Protein AF-0000000068439897 (afdb_homodimer)

Structure (mmCIF, N/CA/C/O backbone):
data_AF-0000000068439897-model_v1
#
loop_
_entity.id
_entity.type
_entity.pdbx_description
1 polymer 'Ig-like domain-containing protein'
#
loop_
_atom_site.group_PDB
_atom_site.id
_atom_site.type_symbol
_atom_site.label_atom_id
_atom_site.label_alt_id
_atom_site.label_comp_id
_atom_site.label_asym_id
_atom_site.label_entity_id
_atom_site.label_seq_id
_atom_site.pdbx_PDB_ins_code
_atom_site.Cartn_x
_atom_site.Cartn_y
_atom_site.Cartn_z
_atom_site.occupancy
_atom_site.B_iso_or_equiv
_atom_site.auth_seq_id
_atom_site.auth_comp_id
_atom_site.auth_asym_id
_atom_site.auth_atom_id
_atom_site.pdbx_PDB_model_num
ATOM 1 N N . MET A 1 1 ? -40.938 -50.844 55.844 1 29.83 1 MET A N 1
ATOM 2 C CA . MET A 1 1 ? -41.625 -50.344 54.625 1 29.83 1 MET A CA 1
ATOM 3 C C . MET A 1 1 ? -40.938 -49.094 54.094 1 29.83 1 MET A C 1
ATOM 5 O O . MET A 1 1 ? -41.094 -48 54.625 1 29.83 1 MET A O 1
ATOM 9 N N . GLU A 1 2 ? -39.531 -49.188 53.844 1 30.69 2 GLU A N 1
ATOM 10 C CA . GLU A 1 2 ? -38.25 -48.656 53.375 1 30.69 2 GLU A CA 1
ATOM 11 C C . GLU A 1 2 ? -38.406 -47.938 52.031 1 30.69 2 GLU A C 1
ATOM 13 O O . GLU A 1 2 ? -38.875 -48.562 51.062 1 30.69 2 GLU A O 1
ATOM 18 N N . ARG A 1 3 ? -38.562 -46.5 52.031 1 27.77 3 ARG A N 1
ATOM 19 C CA . ARG A 1 3 ? -38.719 -45.375 51.094 1 27.77 3 ARG A CA 1
ATOM 20 C C . ARG A 1 3 ? -37.719 -45.5 49.938 1 27.77 3 ARG A C 1
ATOM 22 O O . ARG A 1 3 ? -36.5 -45.406 50.156 1 27.77 3 ARG A O 1
ATOM 29 N N . LEU A 1 4 ? -37.875 -46.438 49.031 1 30.73 4 LEU A N 1
ATOM 30 C CA . LEU A 1 4 ? -37.25 -46.594 47.719 1 30.73 4 LEU A CA 1
ATOM 31 C C . LEU A 1 4 ? -37.281 -45.281 46.938 1 30.73 4 LEU A C 1
ATOM 33 O O . LEU A 1 4 ? -38.312 -44.875 46.406 1 30.73 4 LEU A O 1
ATOM 37 N N . LEU A 1 5 ? -36.875 -44.125 47.594 1 33.16 5 LEU A N 1
ATOM 38 C CA . LEU A 1 5 ? -36.812 -42.812 46.969 1 33.16 5 LEU A CA 1
ATOM 39 C C . LEU A 1 5 ? -36.125 -42.906 45.594 1 33.16 5 LEU A C 1
ATOM 41 O O . LEU A 1 5 ? -35 -43.375 45.5 1 33.16 5 LEU A O 1
ATOM 45 N N . LEU A 1 6 ? -36.938 -42.875 44.469 1 31.59 6 LEU A N 1
ATOM 46 C CA . LEU A 1 6 ? -36.75 -42.781 43.031 1 31.59 6 LEU A CA 1
ATOM 47 C C . LEU A 1 6 ? -35.812 -41.625 42.656 1 31.59 6 LEU A C 1
ATOM 49 O O . LEU A 1 6 ? -36.156 -40.469 42.875 1 31.59 6 LEU A O 1
ATOM 53 N N . VAL A 1 7 ? -34.5 -41.719 42.812 1 33.78 7 VAL A N 1
ATOM 54 C CA . VAL A 1 7 ? -33.469 -40.875 42.219 1 33.78 7 VAL A CA 1
ATOM 55 C C . VAL A 1 7 ? -33.781 -40.625 40.75 1 33.78 7 VAL A C 1
ATOM 57 O O . VAL A 1 7 ? -33.656 -41.5 39.906 1 33.78 7 VAL A O 1
ATOM 60 N N . GLN A 1 8 ? -34.938 -39.938 40.438 1 29.95 8 GLN A N 1
ATOM 61 C CA . GLN A 1 8 ? -35.156 -39.469 39.094 1 29.95 8 GLN A CA 1
ATOM 62 C C . GLN A 1 8 ? -33.938 -38.688 38.562 1 29.95 8 GLN A C 1
ATOM 64 O O . GLN A 1 8 ? -33.562 -37.656 39.125 1 29.95 8 GLN A O 1
ATOM 69 N N . LEU A 1 9 ? -32.938 -39.406 38 1 31.48 9 LEU A N 1
ATOM 70 C CA . LEU A 1 9 ? -31.875 -38.938 37.125 1 31.48 9 LEU A CA 1
ATOM 71 C C . LEU A 1 9 ? -32.406 -37.938 36.094 1 31.48 9 LEU A C 1
ATOM 73 O O . LEU A 1 9 ? -33.219 -38.281 35.25 1 31.48 9 LEU A O 1
ATOM 77 N N . LEU A 1 10 ? -32.688 -36.719 36.5 1 32.44 10 LEU A N 1
ATOM 78 C CA . LEU A 1 10 ? -32.938 -35.594 35.594 1 32.44 10 LEU A CA 1
ATOM 79 C C . LEU A 1 10 ? -31.891 -35.562 34.469 1 32.44 10 LEU A C 1
ATOM 81 O O . LEU A 1 10 ? -30.703 -35.312 34.75 1 32.44 10 LEU A O 1
ATOM 85 N N . MET A 1 11 ? -31.938 -36.469 33.5 1 32.75 11 MET A N 1
ATOM 86 C CA . MET A 1 11 ? -31.281 -36.312 32.219 1 32.75 11 MET A CA 1
ATOM 87 C C . MET A 1 11 ? -31.562 -34.906 31.625 1 32.75 11 MET A C 1
ATOM 89 O O . MET A 1 11 ? -32.656 -34.656 31.172 1 32.75 11 MET A O 1
ATOM 93 N N . VAL A 1 12 ? -31.109 -33.875 32.219 1 36.28 12 VAL A N 1
ATOM 94 C CA . VAL A 1 12 ? -31.047 -32.625 31.484 1 36.28 12 VAL A CA 1
ATOM 95 C C . VAL A 1 12 ? -30.5 -32.875 30.078 1 36.28 12 VAL A C 1
ATOM 97 O O . VAL A 1 12 ? -29.344 -33.281 29.906 1 36.28 12 VAL A O 1
ATOM 100 N N . GLY A 1 13 ? -31.281 -33.344 29.156 1 34.34 13 GLY A N 1
ATOM 101 C CA . GLY A 1 13 ? -31.016 -33.312 27.734 1 34.34 13 GLY A CA 1
ATOM 102 C C . GLY A 1 13 ? -30.422 -32 27.25 1 34.34 13 GLY A C 1
ATOM 103 O O . GLY A 1 13 ? -31.094 -30.969 27.266 1 34.34 13 GLY A O 1
ATOM 104 N N . SER A 1 14 ? -29.234 -31.688 27.562 1 37.41 14 SER A N 1
ATOM 105 C CA . SER A 1 14 ? -28.547 -30.672 26.781 1 37.41 14 SER A CA 1
ATOM 106 C C . SER A 1 14 ? -28.891 -30.797 25.297 1 37.41 14 SER A C 1
ATOM 108 O O . SER A 1 14 ? -28.5 -31.766 24.656 1 37.41 14 SER A O 1
ATOM 110 N N . THR A 1 15 ? -30.031 -30.422 24.922 1 36.97 15 THR A N 1
ATOM 111 C CA . THR A 1 15 ? -30.312 -30.25 23.5 1 36.97 15 THR A CA 1
ATOM 112 C C . THR A 1 15 ? -29.156 -29.547 22.812 1 36.97 15 THR A C 1
ATOM 114 O O . THR A 1 15 ? -28.906 -28.359 23.062 1 36.97 15 THR A O 1
ATOM 117 N N . LEU A 1 16 ? -28.031 -30.094 22.656 1 41.81 16 LEU A N 1
ATOM 118 C CA . LEU A 1 16 ? -27.109 -29.578 21.656 1 41.81 16 LEU A CA 1
ATOM 119 C C . LEU A 1 16 ? -27.875 -29.062 20.438 1 41.81 16 LEU A C 1
ATOM 121 O O . LEU A 1 16 ? -28.531 -29.844 19.734 1 41.81 16 LEU A O 1
ATOM 125 N N . ALA A 1 17 ? -28.547 -27.922 20.453 1 42.75 17 ALA A N 1
ATOM 126 C CA . ALA A 1 17 ? -29.062 -27.344 19.203 1 42.75 17 ALA A CA 1
ATOM 127 C C . ALA A 1 17 ? -28.188 -27.734 18.016 1 42.75 17 ALA A C 1
ATOM 129 O O . ALA A 1 17 ? -26.984 -27.484 18.016 1 42.75 17 ALA A O 1
ATOM 130 N N . GLN A 1 18 ? -28.422 -28.719 17.344 1 48.38 18 GLN A N 1
ATOM 131 C CA . GLN A 1 18 ? -27.781 -29.219 16.141 1 48.38 18 GLN A CA 1
ATOM 132 C C . GLN A 1 18 ? -27.438 -28.062 15.195 1 48.38 18 GLN A C 1
ATOM 134 O O . GLN A 1 18 ? -28.297 -27.266 14.844 1 48.38 18 GLN A O 1
ATOM 139 N N . VAL A 1 19 ? -26.25 -27.5 15.336 1 56.66 19 VAL A N 1
ATOM 140 C CA . VAL A 1 19 ? -25.719 -26.641 14.273 1 56.66 19 VAL A CA 1
ATOM 141 C C . VAL A 1 19 ? -26.078 -27.234 12.906 1 56.66 19 VAL A C 1
ATOM 143 O O . VAL A 1 19 ? -25.719 -28.375 12.617 1 56.66 19 VAL A O 1
ATOM 146 N N . GLU A 1 20 ? -27.156 -26.812 12.211 1 63.94 20 GLU A N 1
ATOM 147 C CA . GLU A 1 20 ? -27.719 -27.328 10.961 1 63.94 20 GLU A CA 1
ATOM 148 C C . GLU A 1 20 ? -26.656 -27.391 9.867 1 63.94 20 GLU A C 1
ATOM 150 O O . GLU A 1 20 ? -26.578 -28.359 9.117 1 63.94 20 GLU A O 1
ATOM 155 N N . SER A 1 21 ? -25.781 -26.297 9.602 1 80.69 21 SER A N 1
ATOM 156 C CA . SER A 1 21 ? -24.797 -26.375 8.516 1 80.69 21 SER A CA 1
ATOM 157 C C . SER A 1 21 ? -23.484 -25.734 8.914 1 80.69 21 SER A C 1
ATOM 159 O O . SER A 1 21 ? -23.438 -24.562 9.328 1 80.69 21 SER A O 1
ATOM 161 N N . CYS A 1 22 ? -22.516 -26.531 9.195 1 87.38 22 CYS A N 1
ATOM 162 C CA . CYS A 1 22 ? -21.172 -26.062 9.477 1 87.38 22 CYS A CA 1
ATOM 163 C C . CYS A 1 22 ? -20.203 -26.484 8.375 1 87.38 22 CYS A C 1
ATOM 165 O O . CYS A 1 22 ? -20.031 -27.672 8.109 1 87.38 22 CYS A O 1
ATOM 167 N N . PRO A 1 23 ? -19.688 -25.5 7.789 1 85.06 23 PRO A N 1
ATOM 168 C CA . PRO A 1 23 ? -18.75 -25.828 6.715 1 85.06 23 PRO A CA 1
ATOM 169 C C . PRO A 1 23 ? -17.594 -26.703 7.195 1 85.06 23 PRO A C 1
ATOM 171 O O . PRO A 1 23 ? -17.188 -26.609 8.359 1 85.06 23 PRO A O 1
ATOM 174 N N . PHE A 1 24 ? -17.062 -27.5 6.316 1 79.5 24 PHE A N 1
ATOM 175 C CA . PHE A 1 24 ? -16.094 -28.547 6.621 1 79.5 24 PHE A CA 1
ATOM 176 C C . PHE A 1 24 ? -14.859 -27.969 7.301 1 79.5 24 PHE A C 1
ATOM 178 O O . PHE A 1 24 ? -14.352 -28.547 8.266 1 79.5 24 PHE A O 1
ATOM 185 N N . HIS A 1 25 ? -14.422 -26.797 7.012 1 80.75 25 HIS A N 1
ATOM 186 C CA . HIS A 1 25 ? -13.18 -26.25 7.523 1 80.75 25 HIS A CA 1
ATOM 187 C C . HIS A 1 25 ? -13.414 -25.422 8.781 1 80.75 25 HIS A C 1
ATOM 189 O O . HIS A 1 25 ? -12.469 -25.109 9.516 1 80.75 25 HIS A O 1
ATOM 195 N N . CYS A 1 26 ? -14.633 -25.266 9.172 1 91.31 26 CYS A N 1
ATOM 196 C CA . CYS A 1 26 ? -14.945 -24.312 10.234 1 91.31 26 CYS A CA 1
ATOM 197 C C . CYS A 1 26 ? -15.359 -25.047 11.508 1 91.31 26 CYS A C 1
ATOM 199 O O . CYS A 1 26 ? -15.594 -26.25 11.492 1 91.31 26 CYS A O 1
ATOM 201 N N . VAL A 1 27 ? -15.258 -24.344 12.688 1 93.38 27 VAL A N 1
ATOM 202 C CA . VAL A 1 27 ? -15.75 -24.797 13.977 1 93.38 27 VAL A CA 1
ATOM 203 C C . VAL A 1 27 ? -16.969 -23.969 14.383 1 93.38 27 VAL A C 1
ATOM 205 O O . VAL A 1 27 ? -16.906 -22.734 14.438 1 93.38 27 VAL A O 1
ATOM 208 N N . CYS A 1 28 ? -18.062 -24.703 14.516 1 92.56 28 CYS A N 1
ATOM 209 C CA . CYS A 1 28 ? -19.297 -24.047 14.898 1 92.56 28 CYS A CA 1
ATOM 210 C C . CYS A 1 28 ? -19.688 -24.406 16.328 1 92.56 28 CYS A C 1
ATOM 212 O O . CYS A 1 28 ? -19.812 -25.578 16.672 1 92.56 28 CYS A O 1
ATOM 214 N N . GLN A 1 29 ? -19.719 -23.359 17.172 1 91.56 29 GLN A N 1
ATOM 215 C CA . GLN A 1 29 ? -20.016 -23.594 18.578 1 91.56 29 GLN A CA 1
ATOM 216 C C . GLN A 1 29 ? -21.109 -22.672 19.078 1 91.56 29 GLN A C 1
ATOM 218 O O . GLN A 1 29 ? -21.203 -21.516 18.641 1 91.56 29 GLN A O 1
ATOM 223 N N . ASN A 1 30 ? -22 -23.188 19.844 1 86.12 30 ASN A N 1
ATOM 224 C CA . ASN A 1 30 ? -23.016 -22.391 20.531 1 86.12 30 ASN A CA 1
ATOM 225 C C . ASN A 1 30 ? -22.516 -21.875 21.875 1 86.12 30 ASN A C 1
ATOM 227 O O . ASN A 1 30 ? -22.172 -22.672 22.75 1 86.12 30 ASN A O 1
ATOM 231 N N . LEU A 1 31 ? -22.047 -20.688 21.891 1 73.38 31 LEU A N 1
ATOM 232 C CA . LEU A 1 31 ? -21.641 -20.094 23.156 1 73.38 31 LEU A CA 1
ATOM 233 C C . LEU A 1 31 ? -22.781 -19.281 23.766 1 73.38 31 LEU A C 1
ATOM 235 O O . LEU A 1 31 ? -23.172 -18.234 23.203 1 73.38 31 LEU A O 1
ATOM 239 N N . SER A 1 32 ? -23.156 -19.453 25 1 69.56 32 SER A N 1
ATOM 240 C CA . SER A 1 32 ? -24.188 -18.766 25.75 1 69.56 32 SER A CA 1
ATOM 241 C C . SER A 1 32 ? -25.406 -18.453 24.875 1 69.56 32 SER A C 1
ATOM 243 O O . SER A 1 32 ? -25.891 -17.328 24.875 1 69.56 32 SER A O 1
ATOM 245 N N . ASP A 1 33 ? -25.859 -19.266 23.938 1 79 33 ASP A N 1
ATOM 246 C CA . ASP A 1 33 ? -27.094 -19.219 23.141 1 79 33 ASP A CA 1
ATOM 247 C C . ASP A 1 33 ? -26.859 -18.5 21.812 1 79 33 ASP A C 1
ATOM 249 O O . ASP A 1 33 ? -27.812 -18.141 21.125 1 79 33 ASP A O 1
ATOM 253 N N . SER A 1 34 ? -25.625 -18.109 21.641 1 89.38 34 SER A N 1
ATOM 254 C CA . SER A 1 34 ? -25.312 -17.5 20.344 1 89.38 34 SER A CA 1
ATOM 255 C C . SER A 1 34 ? -24.359 -18.391 19.547 1 89.38 34 SER A C 1
ATOM 257 O O . SER A 1 34 ? -23.453 -19 20.094 1 89.38 34 SER A O 1
ATOM 259 N N . LEU A 1 35 ? -24.766 -18.516 18.312 1 92.62 35 LEU A N 1
ATOM 260 C CA . LEU A 1 35 ? -23.969 -19.359 17.438 1 92.62 35 LEU A CA 1
ATOM 261 C C . LEU A 1 35 ? -22.75 -18.625 16.922 1 92.62 35 LEU A C 1
ATOM 263 O O . LEU A 1 35 ? -22.859 -17.516 16.391 1 92.62 35 LEU A O 1
ATOM 267 N N . SER A 1 36 ? -21.594 -19.172 17.203 1 94.94 36 SER A N 1
ATOM 268 C CA . SER A 1 36 ? -20.328 -18.641 16.703 1 94.94 36 SER A CA 1
ATOM 269 C C . SER A 1 36 ? -19.703 -19.594 15.68 1 94.94 36 SER A C 1
ATOM 271 O O . SER A 1 36 ? -19.641 -20.797 15.898 1 94.94 36 SER A O 1
ATOM 273 N N . THR A 1 37 ? -19.359 -19.062 14.516 1 95.56 37 THR A N 1
ATOM 274 C CA . THR A 1 37 ? -18.688 -19.812 13.469 1 95.56 37 THR A CA 1
ATOM 275 C C . THR A 1 37 ? -17.25 -19.344 13.289 1 95.56 37 THR A C 1
ATOM 277 O O . THR A 1 37 ? -17.016 -18.188 12.922 1 95.56 37 THR A O 1
ATOM 280 N N . LEU A 1 38 ? -16.297 -20.203 13.594 1 96.06 38 LEU A N 1
ATOM 281 C CA . LEU A 1 38 ? -14.883 -19.891 13.547 1 96.06 38 LEU A CA 1
ATOM 282 C C . LEU A 1 38 ? -14.203 -20.578 12.367 1 96.06 38 LEU A C 1
ATOM 284 O O . LEU A 1 38 ? -14.07 -21.797 12.344 1 96.06 38 LEU A O 1
ATOM 288 N N . CYS A 1 39 ? -13.812 -19.812 11.391 1 95.06 39 CYS A N 1
ATOM 289 C CA . CYS A 1 39 ? -13.164 -20.312 10.188 1 95.06 39 CYS A CA 1
ATOM 290 C C . CYS A 1 39 ? -11.797 -19.656 10 1 95.06 39 CYS A C 1
ATOM 292 O O . CYS A 1 39 ? -11.367 -19.438 8.867 1 95.06 39 CYS A O 1
ATOM 294 N N . ALA A 1 40 ? -11.125 -19.344 11.039 1 95.25 40 ALA A N 1
ATOM 295 C CA . ALA A 1 40 ? -9.844 -18.656 10.953 1 95.25 40 ALA A CA 1
ATOM 296 C C . ALA A 1 40 ? -8.719 -19.609 10.586 1 95.25 40 ALA A C 1
ATOM 298 O O . ALA A 1 40 ? -8.68 -20.75 11.07 1 95.25 40 ALA A O 1
ATOM 299 N N . ASN A 1 41 ? -7.852 -19.156 9.734 1 92.38 41 ASN A N 1
ATOM 300 C CA . ASN A 1 41 ? -6.613 -19.859 9.422 1 92.38 41 ASN A CA 1
ATOM 301 C C . ASN A 1 41 ? -6.887 -21.25 8.844 1 92.38 41 ASN A C 1
ATOM 303 O O . ASN A 1 41 ? -6.371 -22.25 9.344 1 92.38 41 ASN A O 1
ATOM 307 N N . LYS A 1 42 ? -7.742 -21.281 7.828 1 91 42 LYS A N 1
ATOM 308 C CA . LYS A 1 42 ? -8.109 -22.547 7.195 1 91 42 LYS A CA 1
ATOM 309 C C . LYS A 1 42 ? -7.691 -22.578 5.727 1 91 42 LYS A C 1
ATOM 311 O O . LYS A 1 42 ? -8.016 -23.516 4.996 1 91 42 LYS A O 1
ATOM 316 N N . GLY A 1 43 ? -7.016 -21.562 5.289 1 89.81 43 GLY A N 1
ATOM 317 C CA . GLY A 1 43 ? -6.551 -21.5 3.914 1 89.81 43 GLY A CA 1
ATOM 318 C C . GLY A 1 43 ? -7.664 -21.266 2.914 1 89.81 43 GLY A C 1
ATOM 319 O O . GLY A 1 43 ? -7.566 -21.688 1.758 1 89.81 43 GLY A O 1
ATOM 320 N N . LEU A 1 44 ? -8.75 -20.562 3.357 1 91.19 44 LEU A N 1
ATOM 321 C CA . LEU A 1 44 ? -9.922 -20.328 2.523 1 91.19 44 LEU A CA 1
ATOM 322 C C . LEU A 1 44 ? -9.625 -19.312 1.426 1 91.19 44 LEU A C 1
ATOM 324 O O . LEU A 1 44 ? -9.031 -18.266 1.689 1 91.19 44 LEU A O 1
ATOM 328 N N . LEU A 1 45 ? -10 -19.641 0.23 1 91.56 45 LEU A N 1
ATOM 329 C CA . LEU A 1 45 ? -9.883 -18.719 -0.89 1 91.56 45 LEU A CA 1
ATOM 330 C C . LEU A 1 45 ? -11.18 -17.938 -1.09 1 91.56 45 LEU A C 1
ATOM 332 O O . LEU A 1 45 ? -11.18 -16.875 -1.715 1 91.56 45 LEU A O 1
ATOM 336 N N . PHE A 1 46 ? -12.258 -18.625 -0.523 1 89.44 46 PHE A N 1
ATOM 337 C CA . PHE A 1 46 ? -13.594 -18.047 -0.625 1 89.44 46 PHE A CA 1
ATOM 338 C C . PHE A 1 46 ? -14.344 -18.188 0.691 1 89.44 46 PHE A C 1
ATOM 340 O O . PHE A 1 46 ? -14.016 -19.047 1.513 1 89.44 46 PHE A O 1
ATOM 347 N N . ILE A 1 47 ? -15.273 -17.281 0.827 1 92.94 47 ILE A N 1
ATOM 348 C CA . ILE A 1 47 ? -16.172 -17.438 1.965 1 92.94 47 ILE A CA 1
ATOM 349 C C . ILE A 1 47 ? -17.078 -18.656 1.747 1 92.94 47 ILE A C 1
ATOM 351 O O . ILE A 1 47 ? -17.703 -18.797 0.697 1 92.94 47 ILE A O 1
ATOM 355 N N . PRO A 1 48 ? -17.062 -19.531 2.705 1 89.94 48 PRO A N 1
ATOM 356 C CA . PRO A 1 48 ? -17.875 -20.734 2.529 1 89.94 48 PRO A CA 1
ATOM 357 C C . PRO A 1 48 ? -19.359 -20.438 2.289 1 89.94 48 PRO A C 1
ATOM 359 O O . PRO A 1 48 ? -19.906 -19.516 2.898 1 89.94 48 PRO A O 1
ATOM 362 N N . ALA A 1 49 ? -20.062 -21.219 1.438 1 84.88 49 ALA A N 1
ATOM 363 C CA . ALA A 1 49 ? -21.453 -20.969 1.048 1 84.88 49 ALA A CA 1
ATOM 364 C C . ALA A 1 49 ? -22.422 -21.516 2.098 1 84.88 49 ALA A C 1
ATOM 366 O O . ALA A 1 49 ? -23.547 -21.031 2.215 1 84.88 49 ALA A O 1
ATOM 367 N N . ASN A 1 50 ? -22.062 -22.469 2.928 1 88.19 50 ASN A N 1
ATOM 368 C CA . ASN A 1 50 ? -23.016 -23.156 3.812 1 88.19 50 ASN A CA 1
ATOM 369 C C . ASN A 1 50 ? -22.828 -22.719 5.266 1 88.19 50 ASN A C 1
ATOM 371 O O . ASN A 1 50 ? -22.875 -23.547 6.172 1 88.19 50 ASN A O 1
ATOM 375 N N . ILE A 1 51 ? -22.594 -21.438 5.434 1 92.31 51 ILE A N 1
ATOM 376 C CA . ILE A 1 51 ? -22.531 -20.938 6.801 1 92.31 51 ILE A CA 1
ATOM 377 C C . ILE A 1 51 ? -23.953 -20.797 7.359 1 92.31 51 ILE A C 1
ATOM 379 O O . ILE A 1 51 ? -24.844 -20.312 6.676 1 92.31 51 ILE A O 1
ATOM 383 N N . ASP A 1 52 ? -24.156 -21.25 8.539 1 93.12 52 ASP A N 1
ATOM 384 C CA . ASP A 1 52 ? -25.453 -21.125 9.195 1 93.12 52 ASP A CA 1
ATOM 385 C C . ASP A 1 52 ? -25.859 -19.656 9.312 1 93.12 52 ASP A C 1
ATOM 387 O O . ASP A 1 52 ? -25.125 -18.828 9.852 1 93.12 52 ASP A O 1
ATOM 391 N N . ARG A 1 53 ? -27.031 -19.344 8.859 1 92.62 53 ARG A N 1
ATOM 392 C CA . ARG A 1 53 ? -27.5 -17.953 8.797 1 92.62 53 ARG A CA 1
ATOM 393 C C . ARG A 1 53 ? -27.812 -17.422 10.188 1 92.62 53 ARG A C 1
ATOM 395 O O . ARG A 1 53 ? -27.953 -16.219 10.383 1 92.62 53 ARG A O 1
ATOM 402 N N . ARG A 1 54 ? -27.906 -18.203 11.227 1 93.94 54 ARG A N 1
ATOM 403 C CA . ARG A 1 54 ? -28.188 -17.812 12.609 1 93.94 54 ARG A CA 1
ATOM 404 C C . ARG A 1 54 ? -26.906 -17.406 13.328 1 93.94 54 ARG A C 1
ATOM 406 O O . ARG A 1 54 ? -26.953 -17 14.492 1 93.94 54 ARG A O 1
ATOM 413 N N . THR A 1 55 ? -25.734 -17.484 12.539 1 94.94 55 THR A N 1
ATOM 414 C CA . THR A 1 55 ? -24.453 -17.156 13.133 1 94.94 55 THR A CA 1
ATOM 415 C C . THR A 1 55 ? -24.438 -15.719 13.656 1 94.94 55 THR A C 1
ATOM 417 O O . THR A 1 55 ? -24.922 -14.805 12.984 1 94.94 55 THR A O 1
ATOM 420 N N . VAL A 1 56 ? -23.984 -15.539 14.875 1 96.81 56 VAL A N 1
ATOM 421 C CA . VAL A 1 56 ? -23.938 -14.227 15.523 1 96.81 56 VAL A CA 1
ATOM 422 C C . VAL A 1 56 ? -22.516 -13.68 15.469 1 96.81 56 VAL A C 1
ATOM 424 O O . VAL A 1 56 ? -22.312 -12.461 15.383 1 96.81 56 VAL A O 1
ATOM 427 N N . GLU A 1 57 ? -21.562 -14.516 15.609 1 97 57 GLU A N 1
ATOM 428 C CA . GLU A 1 57 ? -20.141 -14.188 15.5 1 97 57 GLU A CA 1
ATOM 429 C C . GLU A 1 57 ? -19.469 -15.031 14.422 1 97 57 GLU A C 1
ATOM 431 O O . GLU A 1 57 ? -19.469 -16.266 14.5 1 97 57 GLU A O 1
ATOM 436 N N . LEU A 1 58 ? -18.938 -14.391 13.43 1 97.19 58 LEU A N 1
ATOM 437 C CA . LEU A 1 58 ? -18.25 -15.078 12.328 1 97.19 58 LEU A CA 1
ATOM 438 C C . LEU A 1 58 ? -16.812 -14.625 12.219 1 97.19 58 LEU A C 1
ATOM 440 O O . LEU A 1 58 ? -16.531 -13.438 12.023 1 97.19 58 LEU A O 1
ATOM 444 N N . ARG A 1 59 ? -15.898 -15.508 12.328 1 97.81 59 ARG A N 1
ATOM 445 C CA . ARG A 1 59 ? -14.469 -15.211 12.25 1 97.81 59 ARG A CA 1
ATOM 446 C C . ARG A 1 59 ? -13.852 -15.859 11.016 1 97.81 59 ARG A C 1
ATOM 448 O O . ARG A 1 59 ? -13.758 -17.078 10.93 1 97.81 59 ARG A O 1
ATOM 455 N N . LEU A 1 60 ? -13.445 -15.062 10.086 1 97.62 60 LEU A N 1
ATOM 456 C CA . LEU A 1 60 ? -12.875 -15.523 8.828 1 97.62 60 LEU A CA 1
ATOM 457 C C . LEU A 1 60 ? -11.453 -14.984 8.648 1 97.62 60 LEU A C 1
ATOM 459 O O . LEU A 1 60 ? -10.977 -14.852 7.52 1 97.62 60 LEU A O 1
ATOM 463 N N . ALA A 1 61 ? -10.758 -14.711 9.75 1 97.88 61 ALA A N 1
ATOM 464 C CA . ALA A 1 61 ? -9.438 -14.086 9.703 1 97.88 61 ALA A CA 1
ATOM 465 C C . ALA A 1 61 ? -8.375 -15.086 9.266 1 97.88 61 ALA A C 1
ATOM 467 O O . ALA A 1 61 ? -8.586 -16.297 9.328 1 97.88 61 ALA A O 1
ATOM 468 N N . ASP A 1 62 ? -7.262 -14.57 8.766 1 95.31 62 ASP A N 1
ATOM 469 C CA . ASP A 1 62 ? -6.055 -15.344 8.5 1 95.31 62 ASP A CA 1
ATOM 470 C C . ASP A 1 62 ? -6.297 -16.375 7.395 1 95.31 62 ASP A C 1
ATOM 472 O O . ASP A 1 62 ? -5.941 -17.547 7.539 1 95.31 62 ASP A O 1
ATOM 476 N N . ASN A 1 63 ? -6.988 -15.969 6.355 1 95.5 63 ASN A N 1
ATOM 477 C CA . ASN A 1 63 ? -7.191 -16.766 5.148 1 95.5 63 ASN A CA 1
ATOM 478 C C . ASN A 1 63 ? -6.699 -16.031 3.906 1 95.5 63 ASN A C 1
ATOM 480 O O . ASN A 1 63 ? -5.809 -15.18 3.992 1 95.5 63 ASN A O 1
ATOM 484 N N . PHE A 1 64 ? -7.199 -16.516 2.756 1 94.81 64 PHE A N 1
ATOM 485 C CA . PHE A 1 64 ? -6.723 -15.93 1.51 1 94.81 64 PHE A CA 1
ATOM 486 C C . PHE A 1 64 ? -7.887 -15.438 0.661 1 94.81 64 PHE A C 1
ATOM 488 O O . PHE A 1 64 ? -7.848 -15.523 -0.568 1 94.81 64 PHE A O 1
ATOM 495 N N . ILE A 1 65 ? -8.938 -14.953 1.378 1 94.94 65 ILE A N 1
ATOM 496 C CA . ILE A 1 65 ? -10.141 -14.477 0.703 1 94.94 65 ILE A CA 1
ATOM 497 C C . ILE A 1 65 ? -9.82 -13.211 -0.094 1 94.94 65 ILE A C 1
ATOM 499 O O . ILE A 1 65 ? -9.117 -12.328 0.397 1 94.94 65 ILE A O 1
ATOM 503 N N . ARG A 1 66 ? -10.336 -13.133 -1.288 1 93.75 66 ARG A N 1
ATOM 504 C CA . ARG A 1 66 ? -9.93 -12.047 -2.168 1 93.75 66 ARG A CA 1
ATOM 505 C C . ARG A 1 66 ? -11.055 -11.031 -2.346 1 93.75 66 ARG A C 1
ATOM 507 O O . ARG A 1 66 ? -10.805 -9.844 -2.531 1 93.75 66 ARG A O 1
ATOM 514 N N . ALA A 1 67 ? -12.266 -11.555 -2.287 1 95.25 67 ALA A N 1
ATOM 515 C CA . ALA A 1 67 ? -13.391 -10.664 -2.561 1 95.25 67 ALA A CA 1
ATOM 516 C C . ALA A 1 67 ? -14.578 -10.977 -1.649 1 95.25 67 ALA A C 1
ATOM 518 O O . ALA A 1 67 ? -14.734 -12.109 -1.199 1 95.25 67 ALA A O 1
ATOM 519 N N . VAL A 1 68 ? -15.336 -9.945 -1.4 1 97.5 68 VAL A N 1
ATOM 520 C CA . VAL A 1 68 ? -16.562 -10.086 -0.626 1 97.5 68 VAL A CA 1
ATOM 521 C C . VAL A 1 68 ? -17.75 -9.578 -1.444 1 97.5 68 VAL A C 1
ATOM 523 O O . VAL A 1 68 ? -17.688 -8.508 -2.043 1 97.5 68 VAL A O 1
ATOM 526 N N . GLU A 1 69 ? -18.781 -10.414 -1.506 1 96.25 69 GLU A N 1
ATOM 527 C CA . GLU A 1 69 ? -19.969 -10.086 -2.289 1 96.25 69 GLU A CA 1
ATOM 528 C C . GLU A 1 69 ? -21.234 -10.305 -1.476 1 96.25 69 GLU A C 1
ATOM 530 O O . GLU A 1 69 ? -21.203 -10.93 -0.415 1 96.25 69 GLU A O 1
ATOM 535 N N . ALA A 1 70 ? -22.375 -9.789 -2.037 1 95.31 70 ALA A N 1
ATOM 536 C CA . ALA A 1 70 ? -23.656 -9.773 -1.332 1 95.31 70 ALA A CA 1
ATOM 537 C C . ALA A 1 70 ? -24.109 -11.195 -1.007 1 95.31 70 ALA A C 1
ATOM 539 O O . ALA A 1 70 ? -24.578 -11.461 0.102 1 95.31 70 ALA A O 1
ATOM 540 N N . PRO A 1 71 ? -23.875 -12.188 -1.902 1 95 71 PRO A N 1
ATOM 541 C CA . PRO A 1 71 ? -24.359 -13.539 -1.614 1 95 71 PRO A CA 1
ATOM 542 C C . PRO A 1 71 ? -23.625 -14.188 -0.444 1 95 71 PRO A C 1
ATOM 544 O O . PRO A 1 71 ? -24.125 -15.148 0.152 1 95 71 PRO A O 1
ATOM 547 N N . ASP A 1 72 ? -22.469 -13.703 -0.051 1 95.38 72 ASP A N 1
ATOM 548 C CA . ASP A 1 72 ? -21.672 -14.297 1.012 1 95.38 72 ASP A CA 1
ATOM 549 C C . ASP A 1 72 ? -22.375 -14.188 2.361 1 95.38 72 ASP A C 1
ATOM 551 O O . ASP A 1 72 ? -22.203 -15.047 3.23 1 95.38 72 ASP A O 1
ATOM 555 N N . PHE A 1 73 ? -23.188 -13.109 2.506 1 96.69 73 PHE A N 1
ATOM 556 C CA . PHE A 1 73 ? -23.797 -12.875 3.811 1 96.69 73 PHE A CA 1
ATOM 557 C C . PHE A 1 73 ? -25.297 -12.695 3.68 1 96.69 73 PHE A C 1
ATOM 559 O O . PHE A 1 73 ? -25.922 -12.016 4.5 1 96.69 73 PHE A O 1
ATOM 566 N N . LEU A 1 74 ? -25.875 -13.344 2.656 1 94.94 74 LEU A N 1
ATOM 567 C CA . LEU A 1 74 ? -27.297 -13.219 2.406 1 94.94 74 LEU A CA 1
ATOM 568 C C . LEU A 1 74 ? -28.109 -13.742 3.592 1 94.94 74 LEU A C 1
ATOM 570 O O . LEU A 1 74 ? -27.812 -14.805 4.133 1 94.94 74 LEU A O 1
ATOM 574 N N . ASN A 1 75 ? -29.031 -12.945 4.062 1 94.69 75 ASN A N 1
ATOM 575 C CA . ASN A 1 75 ? -30.016 -13.281 5.09 1 94.69 75 ASN A CA 1
ATOM 576 C C . ASN A 1 75 ? -29.344 -13.461 6.453 1 94.69 75 ASN A C 1
ATOM 578 O O . ASN A 1 75 ? -29.922 -14.094 7.348 1 94.69 75 ASN A O 1
ATOM 582 N N . MET A 1 76 ? -28.188 -12.906 6.684 1 95.62 76 MET A N 1
ATOM 583 C CA . MET A 1 76 ? -27.547 -12.992 7.988 1 95.62 76 MET A CA 1
ATOM 584 C C . MET A 1 76 ? -27.844 -11.75 8.828 1 95.62 76 MET A C 1
ATOM 586 O O . MET A 1 76 ? -26.922 -11.094 9.312 1 95.62 76 MET A O 1
ATOM 590 N N . THR A 1 77 ? -29.047 -11.516 9.07 1 95.75 77 THR A N 1
ATOM 591 C CA . THR A 1 77 ? -29.531 -10.305 9.719 1 95.75 77 THR A CA 1
ATOM 592 C C . THR A 1 77 ? -29.172 -10.305 11.195 1 95.75 77 THR A C 1
ATOM 594 O O . THR A 1 77 ? -29.172 -9.25 11.844 1 95.75 77 THR A O 1
ATOM 597 N N . GLY A 1 78 ? -28.828 -11.445 11.742 1 95.75 78 GLY A N 1
ATOM 598 C CA . GLY A 1 78 ? -28.516 -11.547 13.156 1 95.75 78 GLY A CA 1
ATOM 599 C C . GLY A 1 78 ? -27.031 -11.477 13.453 1 95.75 78 GLY A C 1
ATOM 600 O O . GLY A 1 78 ? -26.609 -11.5 14.617 1 95.75 78 GLY A O 1
ATOM 601 N N . LEU A 1 79 ? -26.172 -11.352 12.453 1 97.5 79 LEU A N 1
ATOM 60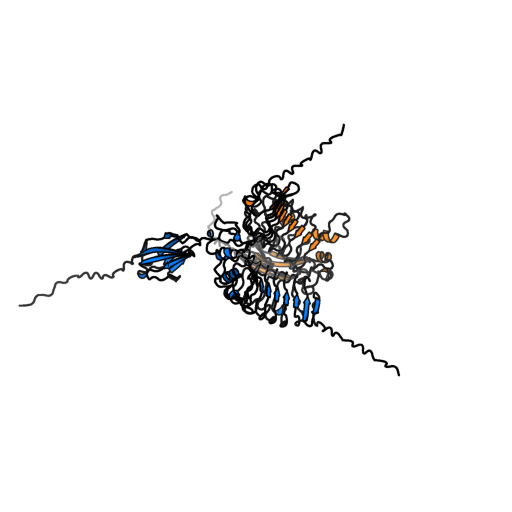2 C CA . LEU A 1 79 ? -24.734 -11.289 12.641 1 97.5 79 LEU A CA 1
ATOM 603 C C . LEU A 1 79 ? -24.344 -10.023 13.391 1 97.5 79 LEU A C 1
ATOM 605 O O . LEU A 1 79 ? -24.766 -8.922 13.031 1 97.5 79 LEU A O 1
ATOM 609 N N . VAL A 1 80 ? -23.516 -10.148 14.414 1 98.12 80 VAL A N 1
ATOM 610 C CA . VAL A 1 80 ? -23.156 -9.016 15.273 1 98.12 80 VAL A CA 1
ATOM 611 C C . VAL A 1 80 ? -21.688 -8.672 15.102 1 98.12 80 VAL A C 1
ATOM 613 O O . VAL A 1 80 ? -21.312 -7.5 15.133 1 98.12 80 VAL A O 1
ATOM 616 N N . ASP A 1 81 ? -20.875 -9.703 14.977 1 98.25 81 ASP A N 1
ATOM 617 C CA . ASP A 1 81 ? -19.438 -9.523 14.859 1 98.25 81 ASP A CA 1
ATOM 618 C C . ASP A 1 81 ? -18.891 -10.281 13.656 1 98.25 81 ASP A C 1
ATOM 620 O O . ASP A 1 81 ? -19.094 -11.492 13.523 1 98.25 81 ASP A O 1
ATOM 624 N N . LEU A 1 82 ? -18.234 -9.578 12.797 1 98.62 82 LEU A N 1
ATOM 625 C CA . LEU A 1 82 ? -17.625 -10.172 11.609 1 98.62 82 LEU A CA 1
ATOM 626 C C . LEU A 1 82 ? -16.141 -9.812 11.516 1 98.62 82 LEU A C 1
ATOM 628 O O . LEU A 1 82 ? -15.781 -8.633 11.516 1 98.62 82 LEU A O 1
ATOM 632 N N . THR A 1 83 ? -15.273 -10.781 11.484 1 98.75 83 THR A N 1
ATOM 633 C CA . THR A 1 83 ? -13.836 -10.57 11.391 1 98.75 83 THR A CA 1
ATOM 634 C C . THR A 1 83 ? -13.289 -11.109 10.07 1 98.75 83 THR A C 1
ATOM 636 O O . THR A 1 83 ? -13.336 -12.312 9.82 1 98.75 83 THR A O 1
ATOM 639 N N . LEU A 1 84 ? -12.883 -10.234 9.25 1 98.62 84 LEU A N 1
ATOM 640 C CA . LEU A 1 84 ? -12.289 -10.555 7.953 1 98.62 84 LEU A CA 1
ATOM 641 C C . LEU A 1 84 ? -10.844 -10.078 7.883 1 98.62 84 LEU A C 1
ATOM 643 O O . LEU A 1 84 ? -10.336 -9.797 6.797 1 98.62 84 LEU A O 1
ATOM 647 N N . SER A 1 85 ? -10.148 -10.023 9.016 1 98.5 85 SER A N 1
ATOM 648 C CA . SER A 1 85 ? -8.781 -9.516 9.133 1 98.5 85 SER A CA 1
ATOM 649 C C . SER A 1 85 ? -7.781 -10.461 8.484 1 98.5 85 SER A C 1
ATOM 651 O O . SER A 1 85 ? -7.973 -11.68 8.5 1 98.5 85 SER A O 1
ATOM 653 N N . ARG A 1 86 ? -6.703 -9.891 7.938 1 96.56 86 ARG A N 1
ATOM 654 C CA . ARG A 1 86 ? -5.535 -10.633 7.473 1 96.56 86 ARG A CA 1
ATOM 655 C C . ARG A 1 86 ? -5.93 -11.656 6.406 1 96.56 86 ARG A C 1
ATOM 657 O O . ARG A 1 86 ? -5.629 -12.844 6.539 1 96.56 86 ARG A O 1
ATOM 664 N N . ASN A 1 87 ? -6.609 -11.195 5.445 1 97.12 87 ASN A N 1
ATOM 665 C CA . ASN A 1 87 ? -6.848 -11.859 4.168 1 97.12 87 ASN A CA 1
ATOM 666 C C . ASN A 1 87 ? -6.145 -11.141 3.021 1 97.12 87 ASN A C 1
ATOM 668 O O . ASN A 1 87 ? -5.074 -10.562 3.209 1 97.12 87 ASN A O 1
ATOM 672 N N . THR A 1 88 ? -6.578 -11.203 1.868 1 95.81 88 THR A N 1
ATOM 673 C CA . THR A 1 88 ? -6.07 -10.484 0.708 1 95.81 88 THR A CA 1
ATOM 674 C C . THR A 1 88 ? -7.211 -9.805 -0.052 1 95.81 88 THR A C 1
ATOM 676 O O . THR A 1 88 ? -7.184 -9.734 -1.282 1 95.81 88 THR A O 1
ATOM 679 N N . ILE A 1 89 ? -8.203 -9.359 0.742 1 97.5 89 ILE A N 1
ATOM 680 C CA . ILE A 1 89 ? -9.391 -8.758 0.137 1 97.5 89 ILE A CA 1
ATOM 681 C C . ILE A 1 89 ? -9.008 -7.473 -0.591 1 97.5 89 ILE A C 1
ATOM 683 O O . ILE A 1 89 ? -8.438 -6.559 0.01 1 97.5 89 ILE A O 1
ATOM 687 N N . ASP A 1 90 ? -9.242 -7.418 -1.794 1 95.44 90 ASP A N 1
ATOM 688 C CA . ASP A 1 90 ? -8.922 -6.227 -2.572 1 95.44 90 ASP A CA 1
ATOM 689 C C . ASP A 1 90 ? -10.18 -5.586 -3.148 1 95.44 90 ASP A C 1
ATOM 691 O O . ASP A 1 90 ? -10.133 -4.469 -3.664 1 95.44 90 ASP A O 1
ATOM 695 N N . THR A 1 91 ? -11.344 -6.43 -2.969 1 95.75 91 THR A N 1
ATOM 696 C CA . THR A 1 91 ? -12.562 -5.922 -3.584 1 95.75 91 THR A CA 1
ATOM 697 C C . THR A 1 91 ? -13.766 -6.156 -2.672 1 95.75 91 THR A C 1
ATOM 699 O O . THR A 1 91 ? -13.969 -7.266 -2.178 1 95.75 91 THR A O 1
ATOM 702 N N . LEU A 1 92 ? -14.5 -5.051 -2.471 1 97.5 92 LEU A N 1
ATOM 703 C CA . LEU A 1 92 ? -15.836 -5.117 -1.887 1 97.5 92 LEU A CA 1
ATOM 704 C C . LEU A 1 92 ? -16.906 -4.781 -2.924 1 97.5 92 LEU A C 1
ATOM 706 O O . LEU A 1 92 ? -16.969 -3.65 -3.408 1 97.5 92 LEU A O 1
ATOM 710 N N . ARG A 1 93 ? -17.688 -5.762 -3.252 1 97 93 ARG A N 1
ATOM 711 C CA . ARG A 1 93 ? -18.75 -5.508 -4.223 1 97 93 ARG A CA 1
ATOM 712 C C . ARG A 1 93 ? -19.859 -4.676 -3.607 1 97 93 ARG A C 1
ATOM 714 O O . ARG A 1 93 ? -19.984 -4.598 -2.383 1 97 93 ARG A O 1
ATOM 721 N N . PRO A 1 94 ? -20.625 -4.004 -4.477 1 96.31 94 PRO A N 1
ATOM 722 C CA . PRO A 1 94 ? -21.734 -3.189 -3.949 1 96.31 94 PRO A CA 1
ATOM 723 C C . PRO A 1 94 ? -22.703 -3.994 -3.086 1 96.31 94 PRO A C 1
ATOM 725 O O . PRO A 1 94 ? -23.031 -5.129 -3.426 1 96.31 94 PRO A O 1
ATOM 728 N N . PHE A 1 95 ? -23.031 -3.5 -1.933 1 96.69 95 PHE A N 1
ATOM 729 C CA . PHE A 1 95 ? -24.016 -4.043 -1.012 1 96.69 95 PHE A CA 1
ATOM 730 C C . PHE A 1 95 ? -23.562 -5.391 -0.461 1 96.69 95 PHE A C 1
ATOM 732 O O . PHE A 1 95 ? -24.391 -6.238 -0.119 1 96.69 95 PHE A O 1
ATOM 739 N N . ALA A 1 96 ? -22.25 -5.559 -0.419 1 97.38 96 ALA A N 1
ATOM 740 C CA . ALA A 1 96 ? -21.672 -6.801 0.095 1 97.38 96 ALA A CA 1
ATOM 741 C C . ALA A 1 96 ? -22.188 -7.102 1.498 1 97.38 96 ALA A C 1
ATOM 743 O O . ALA A 1 96 ? -22.344 -8.266 1.876 1 97.38 96 ALA A O 1
ATOM 744 N N . PHE A 1 97 ? -22.547 -6.039 2.275 1 98.06 97 PHE A N 1
ATOM 745 C CA . PHE A 1 97 ? -22.969 -6.203 3.66 1 98.06 97 PHE A CA 1
ATOM 746 C C . PHE A 1 97 ? -24.422 -5.766 3.836 1 98.06 97 PHE A C 1
ATOM 748 O O . PHE A 1 97 ? -24.828 -5.395 4.938 1 98.06 97 PHE A O 1
ATOM 755 N N . GLY A 1 98 ? -25.188 -5.824 2.84 1 97.06 98 GLY A N 1
ATOM 756 C CA . GLY A 1 98 ? -26.516 -5.234 2.768 1 97.06 98 GLY A CA 1
ATOM 757 C C . GLY A 1 98 ? -27.469 -5.805 3.793 1 97.06 98 GLY A C 1
ATOM 758 O O . GLY A 1 98 ? -28.359 -5.094 4.285 1 97.06 98 GLY A O 1
ATOM 759 N N . ASP A 1 99 ? -27.312 -7.039 4.18 1 97.06 99 ASP A N 1
ATOM 760 C CA . ASP A 1 99 ? -28.266 -7.707 5.051 1 97.06 99 ASP A CA 1
ATOM 761 C C . ASP A 1 99 ? -27.797 -7.691 6.504 1 97.06 99 ASP A C 1
ATOM 763 O O . ASP A 1 99 ? -28.484 -8.188 7.395 1 97.06 99 ASP A O 1
ATOM 767 N N . LEU A 1 100 ? -26.672 -7.059 6.754 1 97.94 100 LEU A N 1
ATOM 768 C CA . LEU A 1 100 ? -26.078 -7.141 8.094 1 97.94 100 LEU A CA 1
ATOM 769 C C . LEU A 1 100 ? -26.547 -5.973 8.961 1 97.94 100 LEU A C 1
ATOM 771 O O . LEU A 1 100 ? -25.719 -5.219 9.477 1 97.94 100 LEU A O 1
ATOM 775 N N . GLU A 1 101 ? -27.797 -5.93 9.242 1 96.69 101 GLU A N 1
ATOM 776 C CA . GLU A 1 101 ? -28.422 -4.805 9.938 1 96.69 101 GLU A CA 1
ATOM 777 C C . GLU A 1 101 ? -28.031 -4.781 11.406 1 96.69 101 GLU A C 1
ATOM 779 O O . GLU A 1 101 ? -27.984 -3.713 12.023 1 96.69 101 GLU A O 1
ATOM 784 N N . SER A 1 102 ? -27.703 -5.922 11.977 1 97.75 102 SER A N 1
ATOM 785 C CA . SER A 1 102 ? -27.422 -5.996 13.406 1 97.75 102 SER A CA 1
ATOM 786 C C . SER A 1 102 ? -25.922 -5.957 13.672 1 97.75 102 SER A C 1
ATOM 788 O O . SER A 1 102 ? -25.484 -6.023 14.828 1 97.75 102 SER A O 1
ATOM 790 N N . LEU A 1 103 ? -25.156 -5.852 12.625 1 98.56 103 LEU A N 1
ATOM 791 C CA . LEU A 1 103 ? -23.703 -5.906 12.789 1 98.56 103 LEU A CA 1
ATOM 792 C C . LEU A 1 103 ? -23.203 -4.734 13.633 1 98.56 103 LEU A C 1
ATOM 794 O O . LEU A 1 103 ? -23.578 -3.586 13.383 1 98.56 103 LEU A O 1
ATOM 798 N N . ARG A 1 104 ? -22.359 -5 14.562 1 98.81 104 ARG A N 1
ATOM 799 C CA . ARG A 1 104 ? -21.812 -3.977 15.453 1 98.81 104 ARG A CA 1
ATOM 800 C C . ARG A 1 104 ? -20.328 -3.777 15.227 1 98.81 104 ARG A C 1
ATOM 802 O O . ARG A 1 104 ? -19.797 -2.678 15.414 1 98.81 104 ARG A O 1
ATOM 809 N N . SER A 1 105 ? -19.672 -4.855 14.859 1 98.81 105 SER A N 1
ATOM 810 C CA . SER A 1 105 ? -18.219 -4.789 14.695 1 98.81 105 SER A CA 1
ATOM 811 C C . SER A 1 105 ? -17.781 -5.453 13.391 1 98.81 105 SER A C 1
ATOM 813 O O . SER A 1 105 ? -18.125 -6.609 13.133 1 98.81 105 SER A O 1
ATOM 815 N N . LEU A 1 106 ? -17.078 -4.719 12.617 1 98.88 106 LEU A N 1
ATOM 816 C CA . LEU A 1 106 ? -16.5 -5.23 11.383 1 98.88 106 LEU A CA 1
ATOM 817 C C . LEU A 1 106 ? -14.984 -5.008 11.352 1 98.88 106 LEU A C 1
ATOM 819 O O . LEU A 1 106 ? -14.516 -3.871 11.438 1 98.88 106 LEU A O 1
ATOM 823 N N . HIS A 1 107 ? -14.211 -6.043 11.305 1 98.88 107 HIS A N 1
ATOM 824 C CA . HIS A 1 107 ? -12.758 -5.996 11.18 1 98.88 107 HIS A CA 1
ATOM 825 C C . HIS A 1 107 ? -12.312 -6.336 9.758 1 98.88 107 HIS A C 1
ATOM 827 O O . HIS A 1 107 ? -12.469 -7.48 9.312 1 98.88 107 HIS A O 1
ATOM 833 N N . LEU A 1 108 ? -11.875 -5.367 9.031 1 98.69 108 LEU A N 1
ATOM 834 C CA . LEU A 1 108 ? -11.391 -5.531 7.668 1 98.69 108 LEU A CA 1
ATOM 835 C C . LEU A 1 108 ? -9.922 -5.121 7.559 1 98.69 108 LEU A C 1
ATOM 837 O O . LEU A 1 108 ? -9.453 -4.777 6.473 1 98.69 108 LEU A O 1
ATOM 841 N N . ASP A 1 109 ? -9.211 -5.188 8.672 1 98.38 109 ASP A N 1
ATOM 842 C CA . ASP A 1 109 ? -7.82 -4.73 8.711 1 98.38 109 ASP A CA 1
ATOM 843 C C . ASP A 1 109 ? -6.895 -5.738 8.039 1 98.38 109 ASP A C 1
ATOM 845 O O . ASP A 1 109 ? -7.223 -6.922 7.938 1 98.38 109 ASP A O 1
ATOM 849 N N . SER A 1 110 ? -5.789 -5.234 7.57 1 97.19 110 SER A N 1
ATOM 850 C CA . SER A 1 110 ? -4.711 -6.055 7.031 1 97.19 110 SER A CA 1
ATOM 851 C C . SER A 1 110 ? -5.172 -6.844 5.812 1 97.19 110 SER A C 1
ATOM 853 O O . SER A 1 110 ? -4.992 -8.062 5.75 1 97.19 110 SER A O 1
ATOM 855 N N . ASN A 1 111 ? -5.801 -6.156 4.902 1 97.75 111 ASN A N 1
ATOM 856 C CA . ASN A 1 111 ? -6.164 -6.652 3.582 1 97.75 111 ASN A CA 1
ATOM 857 C C . ASN A 1 111 ? -5.504 -5.836 2.475 1 97.75 111 ASN A C 1
ATOM 859 O O . ASN A 1 111 ? -4.402 -5.312 2.654 1 97.75 111 ASN A O 1
ATOM 863 N N . ARG A 1 112 ? -6.121 -5.82 1.303 1 97.06 112 ARG A N 1
ATOM 864 C CA . ARG A 1 112 ? -5.492 -5.137 0.179 1 97.06 112 ARG A CA 1
ATOM 865 C C . ARG A 1 112 ? -6.461 -4.16 -0.479 1 97.06 112 ARG A C 1
ATOM 867 O O . ARG A 1 112 ? -6.41 -3.951 -1.693 1 97.06 112 ARG A O 1
ATOM 874 N N . LEU A 1 113 ? -7.332 -3.561 0.302 1 98.06 113 LEU A N 1
ATOM 875 C CA . LEU A 1 113 ? -8.297 -2.613 -0.241 1 98.06 113 LEU A CA 1
ATOM 876 C C . LEU A 1 113 ? -7.609 -1.326 -0.683 1 98.06 113 LEU A C 1
ATOM 878 O O . LEU A 1 113 ? -6.738 -0.811 0.021 1 98.06 113 LEU A O 1
ATOM 882 N N . THR A 1 114 ? -7.988 -0.789 -1.815 1 97.19 114 THR A N 1
ATOM 883 C CA . THR A 1 114 ? -7.402 0.452 -2.309 1 97.19 114 THR A CA 1
ATOM 884 C C . THR A 1 114 ? -8.422 1.59 -2.258 1 97.19 114 THR A C 1
ATOM 886 O O . THR A 1 114 ? -8.047 2.764 -2.25 1 97.19 114 THR A O 1
ATOM 889 N N . GLU A 1 115 ? -9.711 1.174 -2.273 1 97.94 115 GLU A N 1
ATOM 890 C CA . GLU A 1 115 ? -10.766 2.18 -2.215 1 97.94 115 GLU A CA 1
ATOM 891 C C . GLU A 1 115 ? -12.023 1.627 -1.544 1 97.94 115 GLU A C 1
ATOM 893 O O . GLU A 1 115 ? -12.211 0.411 -1.482 1 97.94 115 GLU A O 1
ATOM 898 N N . ILE A 1 116 ? -12.797 2.482 -0.978 1 98.12 116 ILE A N 1
ATOM 899 C CA . ILE A 1 116 ? -14.141 2.162 -0.493 1 98.12 116 ILE A CA 1
ATOM 900 C C . ILE A 1 116 ? -15.172 2.971 -1.268 1 98.12 116 ILE A C 1
ATOM 902 O O . ILE A 1 116 ? -15.258 4.191 -1.12 1 98.12 116 ILE A O 1
ATOM 906 N N . ARG A 1 117 ? -15.914 2.264 -2.023 1 96.88 117 ARG A N 1
ATOM 907 C CA . ARG A 1 117 ? -16.938 2.912 -2.824 1 96.88 117 ARG A CA 1
ATOM 908 C C . ARG A 1 117 ? -18.188 3.199 -1.987 1 96.88 117 ARG A C 1
ATOM 910 O O . ARG A 1 117 ? -18.328 2.678 -0.879 1 96.88 117 ARG A O 1
ATOM 917 N N . GLY A 1 118 ? -19.062 4.02 -2.482 1 95.44 118 GLY A N 1
ATOM 918 C CA . GLY A 1 118 ? -20.203 4.516 -1.721 1 95.44 118 GLY A CA 1
ATOM 919 C C . GLY A 1 118 ? -21.156 3.418 -1.297 1 95.44 118 GLY A C 1
ATOM 920 O O . GLY A 1 118 ? -21.781 3.508 -0.238 1 95.44 118 GLY A O 1
ATOM 921 N N . GLU A 1 119 ? -21.25 2.355 -2.109 1 96.31 119 GLU A N 1
ATOM 922 C CA . GLU A 1 119 ? -22.234 1.324 -1.839 1 96.31 119 GLU A CA 1
ATOM 923 C C . GLU A 1 119 ? -21.609 0.115 -1.152 1 96.31 119 GLU A C 1
ATOM 925 O O . GLU A 1 119 ? -22.312 -0.817 -0.758 1 96.31 119 GLU A O 1
ATOM 930 N N . ALA A 1 120 ? -20.359 0.174 -0.899 1 96.56 120 ALA A N 1
ATOM 931 C CA . ALA A 1 120 ? -19.625 -1.001 -0.431 1 96.56 120 ALA A CA 1
ATOM 932 C C . ALA A 1 120 ? -20 -1.346 1.007 1 96.56 120 ALA A C 1
ATOM 934 O O . ALA A 1 120 ? -20.109 -2.521 1.363 1 96.56 120 ALA A O 1
ATOM 935 N N . LEU A 1 121 ? -20.281 -0.291 1.884 1 97.56 121 LEU A N 1
ATOM 936 C CA . LEU A 1 121 ? -20.531 -0.513 3.305 1 97.56 121 LEU A CA 1
ATOM 937 C C . LEU A 1 121 ? -21.984 -0.208 3.658 1 97.56 121 LEU A C 1
ATOM 939 O O . LEU A 1 121 ? -22.297 0.076 4.816 1 97.56 121 LEU A O 1
ATOM 943 N N . ARG A 1 122 ? -22.844 -0.332 2.66 1 96.75 122 ARG A N 1
ATOM 944 C CA . ARG A 1 122 ? -24.266 -0.057 2.902 1 96.75 122 ARG A CA 1
ATOM 945 C C . ARG A 1 122 ? -24.938 -1.224 3.621 1 96.75 122 ARG A C 1
ATOM 947 O O . ARG A 1 122 ? -24.531 -2.377 3.443 1 96.75 122 ARG A O 1
ATOM 954 N N . GLY A 1 123 ? -25.875 -0.872 4.496 1 96.06 123 GLY A N 1
ATOM 955 C CA . GLY A 1 123 ? -26.688 -1.903 5.117 1 96.06 123 GLY A CA 1
ATOM 956 C C . GLY A 1 123 ? -26.359 -2.109 6.586 1 96.06 123 GLY A C 1
ATOM 957 O O . GLY A 1 123 ? -27.156 -2.689 7.328 1 96.06 123 GLY A O 1
ATOM 958 N N . MET A 1 124 ? -25.266 -1.651 7.066 1 97.38 124 MET A N 1
ATOM 959 C CA . MET A 1 124 ? -24.844 -1.862 8.445 1 97.38 124 MET A CA 1
ATOM 960 C C . MET A 1 124 ? -25.328 -0.724 9.344 1 97.38 124 MET A C 1
ATOM 962 O O . MET A 1 124 ? -24.516 0.066 9.836 1 97.38 124 MET A O 1
ATOM 966 N N . LEU A 1 125 ? -26.562 -0.723 9.648 1 97.25 125 LEU A N 1
ATOM 967 C CA . LEU A 1 125 ? -27.25 0.397 10.273 1 97.25 125 LEU A CA 1
ATOM 968 C C . LEU A 1 125 ? -26.875 0.517 11.742 1 97.25 125 LEU A C 1
ATOM 970 O O . LEU A 1 125 ? -27.047 1.574 12.352 1 97.25 125 LEU A O 1
ATOM 974 N N . ASN A 1 126 ? -26.266 -0.501 12.344 1 98.19 126 ASN A N 1
ATOM 975 C CA . ASN A 1 126 ? -25.969 -0.492 13.773 1 98.19 126 ASN A CA 1
ATOM 976 C C . ASN A 1 126 ? -24.469 -0.634 14.039 1 98.19 126 ASN A C 1
ATOM 978 O O . ASN A 1 126 ? -24.062 -0.946 15.164 1 98.19 126 ASN A O 1
ATOM 982 N N . LEU A 1 127 ? -23.703 -0.408 13 1 98.69 127 LEU A N 1
ATOM 983 C CA . LEU A 1 127 ? -22.266 -0.603 13.125 1 98.69 127 LEU A CA 1
ATOM 984 C C . LEU A 1 127 ? -21.672 0.358 14.156 1 98.69 127 LEU A C 1
ATOM 986 O O . LEU A 1 127 ? -22 1.55 14.148 1 98.69 127 LEU A O 1
ATOM 990 N N . GLN A 1 128 ? -20.797 -0.14 15.039 1 98.81 128 GLN A N 1
ATOM 991 C CA . GLN A 1 128 ? -20.188 0.655 16.109 1 98.81 128 GLN A CA 1
ATOM 992 C C . GLN A 1 128 ? -18.672 0.693 15.953 1 98.81 128 GLN A C 1
ATOM 994 O O . GLN A 1 128 ? -18.031 1.695 16.281 1 98.81 128 GLN A O 1
ATOM 999 N N . HIS A 1 129 ? -18.094 -0.397 15.547 1 98.88 129 HIS A N 1
ATOM 1000 C CA . HIS A 1 129 ? -16.641 -0.514 15.414 1 98.88 129 HIS A CA 1
ATOM 1001 C C . HIS A 1 129 ? -16.25 -0.902 13.992 1 98.88 129 HIS A C 1
ATOM 1003 O O . HIS A 1 129 ? -16.625 -1.979 13.508 1 98.88 129 HIS A O 1
ATOM 1009 N N . LEU A 1 130 ? -15.586 -0.073 13.305 1 98.88 130 LEU A N 1
ATOM 1010 C CA . LEU A 1 130 ? -15.109 -0.325 11.953 1 98.88 130 LEU A CA 1
ATOM 1011 C C . LEU A 1 130 ? -13.594 -0.225 11.883 1 98.88 130 LEU A C 1
ATOM 1013 O O . LEU A 1 130 ? -13.031 0.862 12.031 1 98.88 130 LEU A O 1
ATOM 1017 N N . ILE A 1 131 ? -12.93 -1.322 11.695 1 98.88 131 ILE A N 1
ATOM 1018 C CA . ILE A 1 131 ? -11.477 -1.382 11.656 1 98.88 131 ILE A CA 1
ATOM 1019 C C . ILE A 1 131 ? -11 -1.636 10.227 1 98.88 131 ILE A C 1
ATOM 1021 O O . ILE A 1 131 ? -11.211 -2.721 9.68 1 98.88 131 ILE A O 1
ATOM 1025 N N . LEU A 1 132 ? -10.422 -0.628 9.602 1 98.69 132 LEU A N 1
ATOM 1026 C CA . LEU A 1 132 ? -9.977 -0.684 8.211 1 98.69 132 LEU A CA 1
ATOM 1027 C C . LEU A 1 132 ? -8.477 -0.42 8.109 1 98.69 132 LEU A C 1
ATOM 1029 O O . LEU A 1 132 ? -7.973 -0.087 7.039 1 98.69 132 LEU A O 1
ATOM 1033 N N . SER A 1 133 ? -7.762 -0.631 9.211 1 98.5 133 SER A N 1
ATOM 1034 C CA . SER A 1 133 ? -6.336 -0.317 9.281 1 98.5 133 SER A CA 1
ATOM 1035 C C . SER A 1 133 ? -5.52 -1.285 8.43 1 98.5 133 SER A C 1
ATOM 1037 O O . SER A 1 133 ? -5.969 -2.396 8.141 1 98.5 133 SER A O 1
ATOM 1039 N N . ASN A 1 134 ? -4.379 -0.848 7.996 1 96.75 134 ASN A N 1
ATOM 1040 C CA . ASN A 1 134 ? -3.383 -1.683 7.336 1 96.75 134 ASN A CA 1
ATOM 1041 C C . ASN A 1 134 ? -3.912 -2.258 6.023 1 96.75 134 ASN A C 1
ATOM 1043 O O . ASN A 1 134 ? -3.83 -3.465 5.793 1 96.75 134 ASN A O 1
ATOM 1047 N N . ASN A 1 135 ? -4.59 -1.434 5.297 1 97.69 135 ASN A N 1
ATOM 1048 C CA . ASN A 1 135 ? -4.898 -1.67 3.891 1 97.69 135 ASN A CA 1
ATOM 1049 C C . ASN A 1 135 ? -4.059 -0.785 2.975 1 97.69 135 ASN A C 1
ATOM 1051 O O . ASN A 1 135 ? -2.91 -0.469 3.295 1 97.69 135 ASN A O 1
ATOM 1055 N N . GLN A 1 136 ? -4.469 -0.463 1.874 1 96.31 136 GLN A N 1
ATOM 1056 C CA . GLN A 1 136 ? -3.811 0.439 0.935 1 96.31 136 GLN A CA 1
ATOM 1057 C C . GLN A 1 136 ? -4.785 1.482 0.398 1 96.31 136 GLN A C 1
ATOM 1059 O O . GLN A 1 136 ? -4.746 1.83 -0.784 1 96.31 136 GLN A O 1
ATOM 1064 N N . LEU A 1 137 ? -5.668 1.944 1.253 1 98.25 137 LEU A N 1
ATOM 1065 C CA . LEU A 1 137 ? -6.73 2.854 0.84 1 98.25 137 LEU A CA 1
ATOM 1066 C C . LEU A 1 137 ? -6.156 4.184 0.368 1 98.25 137 LEU A C 1
ATOM 1068 O O . LEU A 1 137 ? -5.324 4.785 1.054 1 98.25 137 LEU A O 1
ATOM 1072 N N . VAL A 1 138 ? -6.566 4.605 -0.729 1 97.75 138 VAL A N 1
ATOM 1073 C CA . VAL A 1 138 ? -6.18 5.906 -1.269 1 97.75 138 VAL A CA 1
ATOM 1074 C C . VAL A 1 138 ? -7.387 6.844 -1.266 1 97.75 138 VAL A C 1
ATOM 1076 O O . VAL A 1 138 ? -7.23 8.062 -1.148 1 97.75 138 VAL A O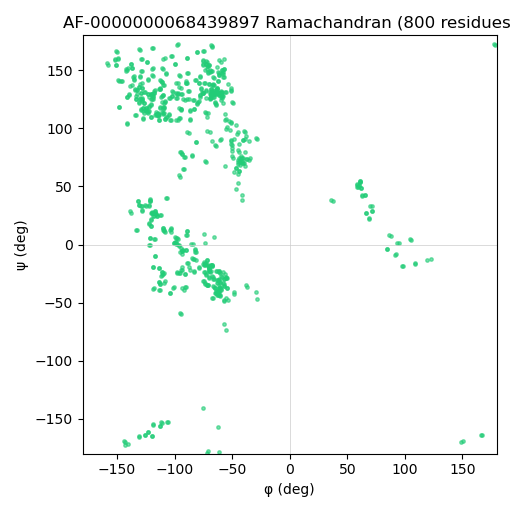 1
ATOM 1079 N N . ASN A 1 139 ? -8.539 6.145 -1.34 1 97.5 139 ASN A N 1
ATOM 1080 C CA . ASN A 1 139 ? -9.758 6.941 -1.446 1 97.5 139 ASN A CA 1
ATOM 1081 C C . ASN A 1 139 ? -10.922 6.277 -0.728 1 97.5 139 ASN A C 1
ATOM 1083 O O . ASN A 1 139 ? -11.094 5.059 -0.801 1 97.5 139 ASN A O 1
ATOM 1087 N N . ILE A 1 140 ? -11.695 7.105 -0.093 1 98.25 140 ILE A N 1
ATOM 1088 C CA . ILE A 1 140 ? -12.961 6.695 0.503 1 98.25 140 ILE A CA 1
ATOM 1089 C C . ILE A 1 140 ? -14.078 7.625 0.035 1 98.25 140 ILE A C 1
ATOM 1091 O O . ILE A 1 140 ? -13.969 8.844 0.165 1 98.25 140 ILE A O 1
ATOM 1095 N N . SER A 1 141 ? -15.102 7.043 -0.508 1 97.56 141 SER A N 1
ATOM 1096 C CA . SER A 1 141 ? -16.234 7.824 -0.996 1 97.56 141 SER A CA 1
ATOM 1097 C C . SER A 1 141 ? -16.891 8.609 0.136 1 97.56 141 SER A C 1
ATOM 1099 O O . SER A 1 141 ? -16.969 8.117 1.266 1 97.56 141 SER A O 1
ATOM 1101 N N . GLY A 1 142 ? -17.391 9.766 -0.128 1 95.31 142 GLY A N 1
ATOM 1102 C CA . GLY A 1 142 ? -18.078 10.586 0.854 1 95.31 142 GLY A CA 1
ATOM 1103 C C . GLY A 1 142 ? -19.328 9.922 1.417 1 95.31 142 GLY A C 1
ATOM 1104 O O . GLY A 1 142 ? -19.719 10.203 2.551 1 95.31 142 GLY A O 1
ATOM 1105 N N . ALA A 1 143 ? -19.859 8.961 0.605 1 95.81 143 ALA A N 1
ATOM 1106 C CA . ALA A 1 143 ? -21.109 8.32 0.996 1 95.81 143 ALA A CA 1
ATOM 1107 C C . ALA A 1 143 ? -20.844 6.977 1.675 1 95.81 143 ALA A C 1
ATOM 1109 O O . ALA A 1 143 ? -21.781 6.289 2.088 1 95.81 143 ALA A O 1
ATOM 1110 N N . ALA A 1 144 ? -19.594 6.656 1.908 1 96.81 144 ALA A N 1
ATOM 1111 C CA . ALA A 1 144 ? -19.234 5.316 2.355 1 96.81 144 ALA A CA 1
ATOM 1112 C C . ALA A 1 144 ? -19.75 5.043 3.762 1 96.81 144 ALA A C 1
ATOM 1114 O O . ALA A 1 144 ? -20.078 3.9 4.098 1 96.81 144 ALA A O 1
ATOM 1115 N N . PHE A 1 145 ? -19.922 6.125 4.566 1 97.5 145 PHE A N 1
ATOM 1116 C CA . PHE A 1 145 ? -20.219 5.934 5.98 1 97.5 145 PHE A CA 1
ATOM 1117 C C . PHE A 1 145 ? -21.656 6.34 6.281 1 97.5 145 PHE A C 1
ATOM 1119 O O . PHE A 1 145 ? -22.062 6.395 7.445 1 97.5 145 PHE A O 1
ATOM 1126 N N . ASP A 1 146 ? -22.5 6.551 5.352 1 96.38 146 ASP A N 1
ATOM 1127 C CA . ASP A 1 146 ? -23.797 7.195 5.492 1 96.38 146 ASP A CA 1
ATOM 1128 C C . ASP A 1 146 ? -24.719 6.387 6.402 1 96.38 146 ASP A C 1
ATOM 1130 O O . ASP A 1 146 ? -25.5 6.953 7.176 1 96.38 146 ASP A O 1
ATOM 1134 N N . ASP A 1 147 ? -24.594 5.102 6.375 1 97.38 147 ASP A N 1
ATOM 1135 C CA . ASP A 1 147 ? -25.578 4.25 7.016 1 97.38 147 ASP A CA 1
ATOM 1136 C C . ASP A 1 147 ? -25.328 4.133 8.516 1 97.38 147 ASP A C 1
ATOM 1138 O O . ASP A 1 147 ? -26.188 3.668 9.266 1 97.38 147 ASP A O 1
ATOM 1142 N N . PHE A 1 148 ? -24.141 4.562 8.961 1 97.88 148 PHE A N 1
ATOM 1143 C CA . PHE A 1 148 ? -23.844 4.312 10.367 1 97.88 148 PHE A CA 1
ATOM 1144 C C . PHE A 1 148 ? -23.188 5.527 11.008 1 97.88 148 PHE A C 1
ATOM 1146 O O . PHE A 1 148 ? -22.406 5.387 11.961 1 97.88 148 PHE A O 1
ATOM 1153 N N . LEU A 1 149 ? -23.391 6.688 10.586 1 96.81 149 LEU A N 1
ATOM 1154 C CA . LEU A 1 149 ? -22.812 7.922 11.109 1 96.81 149 LEU A CA 1
ATOM 1155 C C . LEU A 1 149 ? -23.203 8.125 12.57 1 96.81 149 LEU A C 1
ATOM 1157 O O . LEU A 1 149 ? -22.375 8.539 13.383 1 96.81 149 LEU A O 1
ATOM 1161 N N . ALA A 1 150 ? -24.406 7.75 12.898 1 96.44 150 ALA A N 1
ATOM 1162 C CA . ALA A 1 150 ? -24.938 8.062 14.219 1 96.44 150 ALA A CA 1
ATOM 1163 C C . ALA A 1 150 ? -24.625 6.957 15.219 1 96.44 150 ALA A C 1
ATOM 1165 O O . ALA A 1 150 ? -24.828 7.125 16.422 1 96.44 150 ALA A O 1
ATOM 1166 N N . THR A 1 151 ? -24.016 5.867 14.711 1 98.19 151 THR A N 1
ATOM 1167 C CA . THR A 1 151 ? -23.828 4.738 15.617 1 98.19 151 THR A CA 1
ATOM 1168 C C . THR A 1 151 ? -22.344 4.426 15.797 1 98.19 151 THR A C 1
ATOM 1170 O O . THR A 1 151 ? -21.953 3.818 16.797 1 98.19 151 THR A O 1
ATOM 1173 N N . LEU A 1 152 ? -21.531 4.867 14.93 1 98.56 152 LEU A N 1
ATOM 1174 C CA . LEU A 1 152 ? -20.125 4.496 14.93 1 98.56 152 LEU A CA 1
ATOM 1175 C C . LEU A 1 152 ? -19.406 5.074 16.141 1 98.56 152 LEU A C 1
ATOM 1177 O O . LEU A 1 152 ? -19.516 6.27 16.422 1 98.56 152 LEU A O 1
ATOM 1181 N N . GLU A 1 153 ? -18.672 4.238 16.844 1 98.62 153 GLU A N 1
ATOM 1182 C CA . GLU A 1 153 ? -17.953 4.641 18.047 1 98.62 153 GLU A CA 1
ATOM 1183 C C . GLU A 1 153 ? -16.438 4.586 17.828 1 98.62 153 GLU A C 1
ATOM 1185 O O . GLU A 1 153 ? -15.695 5.34 18.453 1 98.62 153 GLU A O 1
ATOM 1190 N N . ASP A 1 154 ? -16.016 3.662 17.062 1 98.69 154 ASP A N 1
ATOM 1191 C CA . ASP A 1 154 ? -14.602 3.461 16.797 1 98.69 154 ASP A CA 1
ATOM 1192 C C . ASP A 1 154 ? -14.336 3.33 15.305 1 98.69 154 ASP A C 1
ATOM 1194 O O . ASP A 1 154 ? -14.898 2.457 14.641 1 98.69 154 ASP A O 1
ATOM 1198 N N . LEU A 1 155 ? -13.5 4.188 14.781 1 98.75 155 LEU A N 1
ATOM 1199 C CA . LEU A 1 155 ? -13.086 4.141 13.383 1 98.75 155 LEU A CA 1
ATOM 1200 C C . LEU A 1 155 ? -11.562 4.098 13.273 1 98.75 155 LEU A C 1
ATOM 1202 O O . LEU A 1 155 ? -10.875 5.012 13.734 1 98.75 155 LEU A O 1
ATOM 1206 N N . ASP A 1 156 ? -11.078 3.047 12.758 1 98.88 156 ASP A N 1
ATOM 1207 C CA . ASP A 1 156 ? -9.633 2.895 12.594 1 98.88 156 ASP A CA 1
ATOM 1208 C C . ASP A 1 156 ? -9.258 2.859 11.117 1 98.88 156 ASP A C 1
ATOM 1210 O O . ASP A 1 156 ? -9.492 1.862 10.43 1 98.88 156 ASP A O 1
ATOM 1214 N N . LEU A 1 157 ? -8.664 3.916 10.617 1 98.75 157 LEU A N 1
ATOM 1215 C CA . LEU A 1 157 ? -8.203 4.043 9.234 1 98.75 157 LEU A CA 1
ATOM 1216 C C . LEU A 1 157 ? -6.684 4.172 9.18 1 98.75 157 LEU A C 1
ATOM 1218 O O . LEU A 1 157 ? -6.137 4.723 8.219 1 98.75 157 LEU A O 1
ATOM 1222 N N . SER A 1 158 ? -6.004 3.656 10.219 1 98.31 158 SER A N 1
ATOM 1223 C CA . SER A 1 158 ? -4.559 3.811 10.328 1 98.31 158 SER A CA 1
ATOM 1224 C C . SER A 1 158 ? -3.832 2.953 9.297 1 98.31 158 SER A C 1
ATOM 1226 O O . SER A 1 158 ? -4.379 1.964 8.812 1 98.31 158 SER A O 1
ATOM 1228 N N . TYR A 1 159 ? -2.615 3.381 8.914 1 96.44 159 TYR A N 1
ATOM 1229 C CA . TYR A 1 159 ? -1.709 2.621 8.055 1 96.44 159 TYR A CA 1
ATOM 1230 C C . TYR A 1 159 ? -2.34 2.355 6.695 1 96.44 159 TYR A C 1
ATOM 1232 O O . TYR A 1 159 ? -2.463 1.203 6.277 1 96.44 159 TYR A O 1
ATOM 1240 N N . ASN A 1 160 ? -2.783 3.383 6.039 1 97.88 160 ASN A N 1
ATOM 1241 C CA . ASN A 1 160 ? -3.24 3.41 4.652 1 97.88 160 ASN A CA 1
ATOM 1242 C C . ASN A 1 160 ? -2.504 4.473 3.842 1 97.88 160 ASN A C 1
ATOM 1244 O O . ASN A 1 160 ? -1.384 4.855 4.184 1 97.88 160 ASN A O 1
ATOM 1248 N N . ASN A 1 161 ? -3.014 4.836 2.701 1 97.38 161 ASN A N 1
ATOM 1249 C CA . ASN A 1 161 ? -2.422 5.855 1.842 1 97.38 161 ASN A CA 1
ATOM 1250 C C . ASN A 1 161 ? -3.391 7.008 1.585 1 97.38 161 ASN A C 1
ATOM 1252 O O . ASN A 1 161 ? -3.443 7.547 0.478 1 97.38 161 ASN A O 1
ATOM 1256 N N . LEU A 1 162 ? -4.141 7.355 2.584 1 98.44 162 LEU A N 1
ATOM 1257 C CA . LEU A 1 162 ? -5.168 8.375 2.42 1 98.44 162 LEU A CA 1
ATOM 1258 C C . LEU A 1 162 ? -4.551 9.773 2.418 1 98.44 162 LEU A C 1
ATOM 1260 O O . LEU A 1 162 ? -3.797 10.125 3.328 1 98.44 162 LEU A O 1
ATOM 1264 N N . ARG A 1 163 ? -4.902 10.5 1.416 1 97.56 163 ARG A N 1
ATOM 1265 C CA . ARG A 1 163 ? -4.52 11.906 1.389 1 97.56 163 ARG A CA 1
ATOM 1266 C C . ARG A 1 163 ? -5.586 12.781 2.035 1 97.56 163 ARG A C 1
ATOM 1268 O O . ARG A 1 163 ? -5.297 13.891 2.494 1 97.56 163 ARG A O 1
ATOM 1275 N N . SER A 1 164 ? -6.715 12.195 1.963 1 97.06 164 SER A N 1
ATOM 1276 C CA . SER A 1 164 ? -7.863 12.836 2.6 1 97.06 164 SER A CA 1
ATOM 1277 C C . SER A 1 164 ? -8.898 11.797 3.037 1 97.06 164 SER A C 1
ATOM 1279 O O . SER A 1 164 ? -8.859 10.648 2.592 1 97.06 164 SER A O 1
ATOM 1281 N N . VAL A 1 165 ? -9.719 12.195 3.949 1 97.69 165 VAL A N 1
ATOM 1282 C CA . VAL A 1 165 ? -10.828 11.367 4.41 1 97.69 165 VAL A CA 1
ATOM 1283 C C . VAL A 1 165 ? -12.141 12.133 4.242 1 97.69 165 VAL A C 1
ATOM 1285 O O . VAL A 1 165 ? -12.141 13.344 4.012 1 97.69 165 VAL A O 1
ATOM 1288 N N . PRO A 1 166 ? -13.219 11.445 4.168 1 97.25 166 PRO A N 1
ATOM 1289 C CA . PRO A 1 166 ? -14.5 12.164 4.105 1 97.25 166 PRO A CA 1
ATOM 1290 C C . PRO A 1 166 ? -14.797 12.945 5.379 1 97.25 166 PRO A C 1
ATOM 1292 O O . PRO A 1 166 ? -15.578 12.492 6.219 1 97.25 166 PRO A O 1
ATOM 1295 N N . TRP A 1 167 ? -14.297 14.125 5.465 1 96.56 167 TRP A N 1
ATOM 1296 C CA . TRP A 1 167 ? -14.367 14.961 6.66 1 96.56 167 TRP A CA 1
ATOM 1297 C C . TRP A 1 167 ? -15.812 15.281 7.02 1 96.56 167 TRP A C 1
ATOM 1299 O O . TRP A 1 167 ? -16.172 15.305 8.195 1 96.56 167 TRP A O 1
ATOM 1309 N N . GLU A 1 168 ? -16.641 15.555 6.027 1 95.12 168 GLU A N 1
ATOM 1310 C CA . GLU A 1 168 ? -18.047 15.859 6.289 1 95.12 168 GLU A CA 1
ATOM 1311 C C . GLU A 1 168 ? -18.75 14.688 6.961 1 95.12 168 GLU A C 1
ATOM 1313 O O . GLU A 1 168 ? -19.578 14.875 7.852 1 95.12 168 GLU A O 1
ATOM 1318 N N . GLY A 1 169 ? -18.375 13.547 6.445 1 95.75 169 GLY A N 1
ATOM 1319 C CA . GLY A 1 169 ? -18.906 12.352 7.09 1 95.75 169 GLY A CA 1
ATOM 1320 C C . GLY A 1 169 ? -18.469 12.203 8.531 1 95.75 169 GLY A C 1
ATOM 1321 O O . GLY A 1 169 ? -19.281 11.93 9.414 1 95.75 169 GLY A O 1
ATOM 1322 N N . ILE A 1 170 ? -17.234 12.438 8.789 1 96.56 170 ILE A N 1
ATOM 1323 C CA . ILE A 1 170 ? -16.656 12.297 10.125 1 96.56 170 ILE A CA 1
ATOM 1324 C C . ILE A 1 170 ? -17.297 13.328 11.062 1 96.56 170 ILE A C 1
ATOM 1326 O O . ILE A 1 170 ? -17.562 13.023 12.227 1 96.56 170 ILE A O 1
ATOM 1330 N N . GLN A 1 171 ? -17.562 14.477 10.617 1 94.44 171 GLN A N 1
ATOM 1331 C CA . GLN A 1 171 ? -18.188 15.531 11.406 1 94.44 171 GLN A CA 1
ATOM 1332 C C . GLN A 1 171 ? -19.531 15.07 11.969 1 94.44 171 GLN A C 1
ATOM 1334 O O . GLN A 1 171 ? -19.938 15.508 13.055 1 94.44 171 GLN A O 1
ATOM 1339 N N . GLY A 1 172 ? -20.156 14.18 11.227 1 94.94 172 GLY A N 1
ATOM 1340 C CA . GLY A 1 172 ? -21.484 13.727 11.617 1 94.94 172 GLY A CA 1
ATOM 1341 C C . GLY A 1 172 ? -21.453 12.516 12.531 1 94.94 172 GLY A C 1
ATOM 1342 O O . GLY A 1 172 ? -22.516 12 12.922 1 94.94 172 GLY A O 1
ATOM 1343 N N . MET A 1 173 ? -20.281 12.141 12.977 1 97.12 173 MET A N 1
ATOM 1344 C CA . MET A 1 173 ? -20.172 10.953 13.812 1 97.12 173 MET A CA 1
ATOM 1345 C C . MET A 1 173 ? -20.188 11.32 15.297 1 97.12 173 MET A C 1
ATOM 1347 O O . MET A 1 173 ? -19.188 11.172 15.992 1 97.12 173 MET A O 1
ATOM 1351 N N . PHE A 1 174 ? -21.328 11.555 15.82 1 94.56 174 PHE A N 1
ATOM 1352 C CA . PHE A 1 174 ? -21.5 12.164 17.141 1 94.56 174 PHE A CA 1
ATOM 1353 C C . PHE A 1 174 ? -21.172 11.156 18.234 1 94.56 174 PHE A C 1
ATOM 1355 O O . PHE A 1 174 ? -20.891 11.547 19.375 1 94.56 174 PHE A O 1
ATOM 1362 N N . CYS A 1 175 ? -21.156 9.867 17.859 1 96.88 175 CYS A N 1
ATOM 1363 C CA . CYS A 1 175 ? -20.906 8.852 18.875 1 96.88 175 CYS A CA 1
ATOM 1364 C C . CYS A 1 175 ? -19.453 8.398 18.859 1 96.88 175 CYS A C 1
ATOM 1366 O O . CYS A 1 175 ? -19.062 7.516 19.625 1 96.88 175 CYS A O 1
ATOM 1368 N N . LEU A 1 176 ? -18.672 9.047 18.062 1 96.75 176 LEU A N 1
ATOM 1369 C CA . LEU A 1 176 ? -17.297 8.602 17.859 1 96.75 176 LEU A CA 1
ATOM 1370 C C . LEU A 1 176 ? -16.469 8.797 19.125 1 96.75 176 LEU A C 1
ATOM 1372 O O . LEU A 1 176 ? -16.422 9.891 19.688 1 96.75 176 LEU A O 1
ATOM 1376 N N . HIS A 1 177 ? -15.836 7.695 19.562 1 96.88 177 HIS A N 1
ATOM 1377 C CA . HIS A 1 177 ? -14.984 7.707 20.75 1 96.88 177 HIS A CA 1
ATOM 1378 C C . HIS A 1 177 ? -13.508 7.68 20.359 1 96.88 177 HIS A C 1
ATOM 1380 O O . HIS A 1 177 ? -12.688 8.359 20.984 1 96.88 177 HIS A O 1
ATOM 1386 N N . THR A 1 178 ? -13.203 6.891 19.406 1 97.88 178 THR A N 1
ATOM 1387 C CA . THR A 1 178 ? -11.82 6.77 18.969 1 97.88 178 THR A CA 1
ATOM 1388 C C . THR A 1 178 ? -11.719 6.938 17.453 1 97.88 178 THR A C 1
ATOM 1390 O O . THR A 1 178 ? -12.477 6.32 16.703 1 97.88 178 THR A O 1
ATOM 1393 N N . LEU A 1 179 ? -10.828 7.785 17 1 97.94 179 LEU A N 1
ATOM 1394 C CA . LEU A 1 179 ? -10.531 8.008 15.578 1 97.94 179 LEU A CA 1
ATOM 1395 C C . LEU A 1 179 ? -9.039 7.863 15.312 1 97.94 179 LEU A C 1
ATOM 1397 O O . LEU A 1 179 ? -8.242 8.695 15.75 1 97.94 179 LEU A O 1
ATOM 1401 N N . ASN A 1 180 ? -8.68 6.828 14.664 1 98.62 180 ASN A N 1
ATOM 1402 C CA . ASN A 1 180 ? -7.285 6.582 14.312 1 98.62 180 ASN A CA 1
ATOM 1403 C C . ASN A 1 180 ? -7.02 6.859 12.836 1 98.62 180 ASN A C 1
ATOM 1405 O O . ASN A 1 180 ? -7.516 6.141 11.969 1 98.62 180 ASN A O 1
ATOM 1409 N N . LEU A 1 181 ? -6.273 7.871 12.57 1 98.44 181 LEU A N 1
ATOM 1410 C CA . LEU A 1 181 ? -5.922 8.273 11.211 1 98.44 181 LEU A CA 1
ATOM 1411 C C . LEU A 1 181 ? -4.41 8.289 11.023 1 98.44 181 LEU A C 1
ATOM 1413 O O . LEU A 1 181 ? -3.906 8.859 10.047 1 98.44 181 LEU A O 1
ATOM 1417 N N . ASP A 1 182 ? -3.701 7.637 11.883 1 97.25 182 ASP A N 1
ATOM 1418 C CA . ASP A 1 182 ? -2.244 7.715 11.891 1 97.25 182 ASP A CA 1
ATOM 1419 C C . ASP A 1 182 ? -1.648 6.941 10.711 1 97.25 182 ASP A C 1
ATOM 1421 O O . ASP A 1 182 ? -2.299 6.062 10.148 1 97.25 182 ASP A O 1
ATOM 1425 N N . HIS A 1 183 ? -0.447 7.305 10.297 1 95.94 183 HIS A N 1
ATOM 1426 C CA . HIS A 1 183 ? 0.352 6.668 9.25 1 95.94 183 HIS A CA 1
ATOM 1427 C C . HIS A 1 183 ? -0.389 6.66 7.922 1 95.94 183 HIS A C 1
ATOM 1429 O O . HIS A 1 183 ? -0.548 5.605 7.301 1 95.94 183 HIS A O 1
ATOM 1435 N N . ASN A 1 184 ? -0.906 7.809 7.539 1 97.62 184 ASN A N 1
ATOM 1436 C CA . ASN A 1 184 ? -1.456 8.117 6.223 1 97.62 184 ASN A CA 1
ATOM 1437 C C . ASN A 1 184 ? -0.705 9.266 5.555 1 97.62 184 ASN A C 1
ATOM 1439 O O . ASN A 1 184 ? 0.462 9.508 5.867 1 97.62 184 ASN A O 1
ATOM 1443 N N . LEU A 1 185 ? -1.248 9.844 4.551 1 97.62 185 LEU A N 1
ATOM 1444 C CA . LEU A 1 185 ? -0.642 10.961 3.824 1 97.62 185 LEU A CA 1
ATOM 1445 C C . LEU A 1 185 ? -1.509 12.211 3.924 1 97.62 185 LEU A C 1
ATOM 1447 O O . LEU A 1 185 ? -1.487 13.055 3.029 1 97.62 185 LEU A O 1
ATOM 1451 N N . ILE A 1 186 ? -2.254 12.305 4.957 1 97.94 186 ILE A N 1
ATOM 1452 C CA . ILE A 1 186 ? -3.205 13.398 5.125 1 97.94 186 ILE A CA 1
ATOM 1453 C C . ILE A 1 186 ? -2.449 14.711 5.324 1 97.94 186 ILE A C 1
ATOM 1455 O O . ILE A 1 186 ? -1.551 14.797 6.164 1 97.94 186 ILE A O 1
ATOM 1459 N N . ASP A 1 187 ? -2.795 15.703 4.562 1 96.69 187 ASP A N 1
ATOM 1460 C CA . ASP A 1 187 ? -2.047 16.953 4.633 1 96.69 187 ASP A CA 1
ATOM 1461 C C . ASP A 1 187 ? -2.959 18.125 5 1 96.69 187 ASP A C 1
ATOM 1463 O O . ASP A 1 187 ? -2.516 19.266 5.059 1 96.69 187 ASP A O 1
ATOM 1467 N N . PHE A 1 188 ? -4.227 17.719 5.164 1 93.19 188 PHE A N 1
ATOM 1468 C CA . PHE A 1 188 ? -5.184 18.781 5.469 1 93.19 188 PHE A CA 1
ATOM 1469 C C . PHE A 1 188 ? -6.312 18.25 6.348 1 93.19 188 PHE A C 1
ATOM 1471 O O . PHE A 1 188 ? -6.746 17.109 6.191 1 93.19 188 PHE A O 1
ATOM 1478 N N . ILE A 1 189 ? -6.723 19.125 7.309 1 93.44 189 ILE A N 1
ATOM 1479 C CA . ILE A 1 189 ? -7.898 18.844 8.125 1 93.44 189 ILE A CA 1
ATOM 1480 C C . ILE A 1 189 ? -8.953 19.922 7.895 1 93.44 189 ILE A C 1
ATOM 1482 O O . ILE A 1 189 ? -8.656 21.125 7.969 1 93.44 189 ILE A O 1
ATOM 1486 N N . MET A 1 190 ? -10.102 19.5 7.652 1 92.81 190 MET A N 1
ATOM 1487 C CA . MET A 1 190 ? -11.188 20.438 7.441 1 92.81 190 MET A CA 1
ATOM 1488 C C . MET A 1 190 ? -11.531 21.172 8.734 1 92.81 190 MET A C 1
ATOM 1490 O O . MET A 1 190 ? -11.68 20.547 9.789 1 92.81 190 MET A O 1
ATOM 1494 N N . GLU A 1 191 ? -11.672 22.453 8.625 1 88.94 191 GLU A N 1
ATOM 1495 C CA . GLU A 1 191 ? -11.977 23.281 9.789 1 88.94 191 GLU A CA 1
ATOM 1496 C C . GLU A 1 191 ? -13.32 22.891 10.398 1 88.94 191 GLU A C 1
ATOM 1498 O O . GLU A 1 191 ? -14.305 22.688 9.68 1 88.94 191 GLU A O 1
ATOM 1503 N N . GLY A 1 192 ? -13.352 22.688 11.641 1 88.56 192 GLY A N 1
ATOM 1504 C CA . GLY A 1 192 ? -14.594 22.406 12.344 1 88.56 192 GLY A CA 1
ATOM 1505 C C . GLY A 1 192 ? -14.953 20.938 12.367 1 88.56 192 GLY A C 1
ATOM 1506 O O . GLY A 1 192 ? -16.031 20.562 12.812 1 88.56 192 GLY A O 1
ATOM 1507 N N . THR A 1 193 ? -14.133 20.109 11.93 1 90.62 193 THR A N 1
ATOM 1508 C CA . THR A 1 193 ? -14.422 18.688 11.82 1 90.62 193 THR A CA 1
ATOM 1509 C C . THR A 1 193 ? -14.734 18.094 13.195 1 90.62 193 THR A C 1
ATOM 1511 O O . THR A 1 193 ? -15.633 17.266 13.32 1 90.62 193 THR A O 1
ATOM 1514 N N . PHE A 1 194 ? -14.133 18.594 14.18 1 90.44 194 PHE A N 1
ATOM 1515 C CA . PHE A 1 194 ? -14.227 17.922 15.469 1 90.44 194 PHE A CA 1
ATOM 1516 C C . PHE A 1 194 ? -15.102 18.719 16.438 1 90.44 194 PHE A C 1
ATOM 1518 O O . PHE A 1 194 ? -15.172 18.406 17.625 1 90.44 194 PHE A O 1
ATOM 1525 N N . ASP A 1 195 ? -15.781 19.672 16.016 1 86.75 195 ASP A N 1
ATOM 1526 C CA . ASP A 1 195 ? -16.547 20.609 16.828 1 86.75 195 ASP A CA 1
ATOM 1527 C C . ASP A 1 195 ? -17.641 19.875 17.609 1 86.75 195 ASP A C 1
ATOM 1529 O O . ASP A 1 195 ? -17.844 20.141 18.797 1 86.75 195 ASP A O 1
ATOM 1533 N N . GLU A 1 196 ? -18.266 18.984 16.875 1 86.5 196 GLU A N 1
ATOM 1534 C CA . GLU A 1 196 ? -19.453 18.391 17.484 1 86.5 196 GLU A CA 1
ATOM 1535 C C . GLU A 1 196 ? -19.156 16.984 17.984 1 86.5 196 GLU A C 1
ATOM 1537 O O . GLU A 1 196 ? -20.078 16.234 18.328 1 86.5 196 GLU A O 1
ATOM 1542 N N . LEU A 1 197 ? -17.875 16.656 18.016 1 90.81 197 LEU A N 1
ATOM 1543 C CA . LEU A 1 197 ? -17.516 15.32 18.469 1 90.81 197 LEU A CA 1
ATOM 1544 C C . LEU A 1 197 ? -17.203 15.32 19.953 1 90.81 197 LEU A C 1
ATOM 1546 O O . LEU A 1 197 ? -16.062 15.07 20.359 1 90.81 197 LEU A O 1
ATOM 1550 N N . TYR A 1 198 ? -18.188 15.344 20.812 1 87.06 198 TYR A N 1
ATOM 1551 C CA . TYR A 1 198 ? -18.047 15.539 22.25 1 87.06 198 TYR A CA 1
ATOM 1552 C C . TYR A 1 198 ? -17.609 14.25 22.938 1 87.06 198 TYR A C 1
ATOM 1554 O O . TYR A 1 198 ? -17.047 14.281 24.031 1 87.06 198 TYR A O 1
ATOM 1562 N N . LYS A 1 199 ? -17.859 13.164 22.219 1 91.06 199 LYS A N 1
ATOM 1563 C CA . LYS A 1 199 ? -17.531 11.883 22.844 1 91.06 199 LYS A CA 1
ATOM 1564 C C . LYS A 1 199 ? -16.125 11.422 22.469 1 91.06 199 LYS A C 1
ATOM 1566 O O . LYS A 1 199 ? -15.633 10.422 22.984 1 91.06 199 LYS A O 1
ATOM 1571 N N . LEU A 1 200 ? -15.508 12.18 21.594 1 92.62 200 LEU A N 1
ATOM 1572 C CA . LEU A 1 200 ? -14.18 11.781 21.125 1 92.62 200 LEU A CA 1
ATOM 1573 C C . LEU A 1 200 ? -13.164 11.82 22.266 1 92.62 200 LEU A C 1
ATOM 1575 O O . LEU A 1 200 ? -12.977 12.859 22.891 1 92.62 200 LEU A O 1
ATOM 1579 N N . SER A 1 201 ? -12.531 10.648 22.5 1 91.31 201 SER A N 1
ATOM 1580 C CA . SER A 1 201 ? -11.57 10.555 23.609 1 91.31 201 SER A CA 1
ATOM 1581 C C . SER A 1 201 ? -10.156 10.328 23.078 1 91.31 201 SER A C 1
ATOM 1583 O O . SER A 1 201 ? -9.18 10.562 23.797 1 91.31 201 SER A O 1
ATOM 1585 N N . ARG A 1 202 ? -10.125 9.852 21.875 1 94.06 202 ARG A N 1
ATOM 1586 C CA . ARG A 1 202 ? -8.805 9.625 21.312 1 94.06 202 ARG A CA 1
ATOM 1587 C C . ARG A 1 202 ? -8.773 9.992 19.828 1 94.06 202 ARG A C 1
ATOM 1589 O O . ARG A 1 202 ? -9.633 9.547 19.062 1 94.06 202 ARG A O 1
ATOM 1596 N N . LEU A 1 203 ? -7.879 10.797 19.438 1 94.31 203 LEU A N 1
ATOM 1597 C CA . LEU A 1 203 ? -7.582 11.148 18.047 1 94.31 203 LEU A CA 1
ATOM 1598 C C . LEU A 1 203 ? -6.102 10.953 17.734 1 94.31 203 LEU A C 1
ATOM 1600 O O . LEU A 1 203 ? -5.246 11.594 18.359 1 94.31 203 LEU A O 1
ATOM 1604 N N . ASP A 1 204 ? -5.812 10.094 16.859 1 96.38 204 ASP A N 1
ATOM 1605 C CA . ASP A 1 204 ? -4.426 9.836 16.484 1 96.38 204 ASP A CA 1
ATOM 1606 C C . ASP A 1 204 ? -4.156 10.242 15.047 1 96.38 204 ASP A C 1
ATOM 1608 O O . ASP A 1 204 ? -4.68 9.633 14.109 1 96.38 204 ASP A O 1
ATOM 1612 N N . MET A 1 205 ? -3.391 11.227 14.844 1 95.69 205 MET A N 1
ATOM 1613 C CA . MET A 1 205 ? -3.004 11.727 13.531 1 95.69 205 MET A CA 1
ATOM 1614 C C . MET A 1 205 ? -1.493 11.648 13.336 1 95.69 205 MET A C 1
ATOM 1616 O O . MET A 1 205 ? -0.915 12.445 12.602 1 95.69 205 MET A O 1
ATOM 1620 N N . THR A 1 206 ? -0.927 10.719 14.031 1 95.44 206 THR A N 1
ATOM 1621 C CA . THR A 1 206 ? 0.52 10.539 13.977 1 95.44 206 THR A CA 1
ATOM 1622 C C . THR A 1 206 ? 0.972 10.18 12.57 1 95.44 206 THR A C 1
ATOM 1624 O O . THR A 1 206 ? 0.307 9.406 11.875 1 95.44 206 THR A O 1
ATOM 1627 N N . SER A 1 207 ? 2.105 10.734 12.141 1 94.88 207 SER A N 1
ATOM 1628 C CA . SER A 1 207 ? 2.82 10.359 10.93 1 94.88 207 SER A CA 1
ATOM 1629 C C . SER A 1 207 ? 1.959 10.586 9.688 1 94.88 207 SER A C 1
ATOM 1631 O O . SER A 1 207 ? 1.735 9.656 8.906 1 94.88 207 SER A O 1
ATOM 1633 N N . ASN A 1 208 ? 1.46 11.758 9.5 1 96.81 208 ASN A N 1
ATOM 1634 C CA . ASN A 1 208 ? 0.838 12.25 8.281 1 96.81 208 ASN A CA 1
ATOM 1635 C C . ASN A 1 208 ? 1.673 13.352 7.629 1 96.81 208 ASN A C 1
ATOM 1637 O O . ASN A 1 208 ? 2.9 13.344 7.73 1 96.81 208 ASN A O 1
ATOM 1641 N N . ARG A 1 209 ? 1.05 14.195 6.84 1 96.94 209 ARG A N 1
ATOM 1642 C CA . ARG A 1 209 ? 1.774 15.258 6.148 1 96.94 209 ARG A CA 1
ATOM 1643 C C . ARG A 1 209 ? 1.227 16.625 6.52 1 96.94 209 ARG A C 1
ATOM 1645 O O . ARG A 1 209 ? 1.116 17.516 5.668 1 96.94 209 ARG A O 1
ATOM 1652 N N . LEU A 1 210 ? 0.905 16.719 7.754 1 96.31 210 LEU A N 1
ATOM 1653 C CA . LEU A 1 210 ? 0.34 17.984 8.234 1 96.31 210 LEU A CA 1
ATOM 1654 C C . LEU A 1 210 ? 1.441 18.984 8.555 1 96.31 210 LEU A C 1
ATOM 1656 O O . LEU A 1 210 ? 2.357 18.688 9.32 1 96.31 210 LEU A O 1
ATOM 1660 N N . SER A 1 211 ? 1.347 20.125 7.945 1 95.44 211 SER A N 1
ATOM 1661 C CA . SER A 1 211 ? 2.271 21.203 8.281 1 95.44 211 SER A CA 1
ATOM 1662 C C . SER A 1 211 ? 1.662 22.156 9.305 1 95.44 211 SER A C 1
ATOM 1664 O O . SER A 1 211 ? 2.383 22.891 9.984 1 95.44 211 SER A O 1
ATOM 1666 N N . THR A 1 212 ? 0.383 22.172 9.305 1 93.5 212 THR A N 1
ATOM 1667 C CA . THR A 1 212 ? -0.366 23 10.234 1 93.5 212 THR A CA 1
ATOM 1668 C C . THR A 1 212 ? -1.709 22.359 10.578 1 93.5 212 THR A C 1
ATOM 1670 O O . THR A 1 212 ? -2.057 21.312 10.023 1 93.5 212 THR A O 1
ATOM 1673 N N . LEU A 1 213 ? -2.326 22.875 11.617 1 89.94 213 LEU A N 1
ATOM 1674 C CA . LEU A 1 213 ? -3.646 22.438 12.055 1 89.94 213 LEU A CA 1
ATOM 1675 C C . LEU A 1 213 ? -4.574 23.625 12.273 1 89.94 213 LEU A C 1
ATOM 1677 O O . LEU A 1 213 ? -4.16 24.656 12.812 1 89.94 213 LEU A O 1
ATOM 1681 N N . PRO A 1 214 ? -5.754 23.422 11.773 1 84.81 214 PRO A N 1
ATOM 1682 C CA . PRO A 1 214 ? -6.691 24.5 12.094 1 84.81 214 PRO A CA 1
ATOM 1683 C C . PRO A 1 214 ? -7.07 24.547 13.57 1 84.81 214 PRO A C 1
ATOM 1685 O O . PRO A 1 214 ? -7.016 23.516 14.25 1 84.81 214 PRO A O 1
ATOM 1688 N N . PRO A 1 215 ? -7.316 25.703 14 1 75.06 215 PRO A N 1
ATOM 1689 C CA . PRO A 1 215 ? -7.82 25.766 15.375 1 75.06 215 PRO A CA 1
ATOM 1690 C C . PRO A 1 215 ? -9.117 24.984 15.562 1 75.06 215 PRO A C 1
ATOM 1692 O O . PRO A 1 215 ? -9.953 24.922 14.648 1 75.06 215 PRO A O 1
ATOM 1695 N N . ASP A 1 216 ? -9.148 24.188 16.469 1 75.56 216 ASP A N 1
ATOM 1696 C CA . ASP A 1 216 ? -10.344 23.406 16.75 1 75.56 216 ASP A CA 1
ATOM 1697 C C . ASP A 1 216 ? -10.688 23.438 18.234 1 75.56 216 ASP A C 1
ATOM 1699 O O . ASP A 1 216 ? -9.797 23.375 19.078 1 75.56 216 ASP A O 1
ATOM 1703 N N . PRO A 1 217 ? -12.008 23.688 18.422 1 72.69 217 PRO A N 1
ATOM 1704 C CA . PRO A 1 217 ? -12.422 23.734 19.828 1 72.69 217 PRO A CA 1
ATOM 1705 C C . PRO A 1 217 ? -12.055 22.469 20.609 1 72.69 217 PRO A C 1
ATOM 1707 O O . PRO A 1 217 ? -11.867 22.516 21.828 1 72.69 217 PRO A O 1
ATOM 1710 N N . LEU A 1 218 ? -11.992 21.406 19.906 1 76.44 218 LEU A N 1
ATOM 1711 C CA . LEU A 1 218 ? -11.609 20.156 20.562 1 76.44 218 LEU A CA 1
ATOM 1712 C C . LEU A 1 218 ? -10.25 20.297 21.234 1 76.44 218 LEU A C 1
ATOM 1714 O O . LEU A 1 218 ? -10.047 19.781 22.344 1 76.44 218 LEU A O 1
ATOM 1718 N N . PHE A 1 219 ? -9.422 21.016 20.625 1 72.5 219 PHE A N 1
ATOM 1719 C CA . PHE A 1 219 ? -8.055 21.172 21.109 1 72.5 219 PHE A CA 1
ATOM 1720 C C . PHE A 1 219 ? -8.008 22.078 22.328 1 72.5 219 PHE A C 1
ATOM 1722 O O . PHE A 1 219 ? -7.207 21.875 23.25 1 72.5 219 PHE A O 1
ATOM 1729 N N . ALA A 1 220 ? -8.922 22.984 22.328 1 66.69 220 ALA A N 1
ATOM 1730 C CA . ALA A 1 220 ? -9.039 23.891 23.469 1 66.69 220 ALA A CA 1
ATOM 1731 C C . ALA A 1 220 ? -9.586 23.141 24.688 1 66.69 220 ALA A C 1
ATOM 1733 O O . ALA A 1 220 ? -9.156 23.391 25.812 1 66.69 220 ALA A O 1
ATOM 1734 N N . ARG A 1 221 ? -10.43 22.234 24.422 1 69 221 ARG A N 1
ATOM 1735 C CA . ARG A 1 221 ? -11.031 21.453 25.5 1 69 221 ARG A CA 1
ATOM 1736 C C . ARG A 1 221 ? -10.008 20.516 26.125 1 69 221 ARG A C 1
ATOM 1738 O O . ARG A 1 221 ? -10.117 20.172 27.312 1 69 221 ARG A O 1
ATOM 1745 N N . SER A 1 222 ? -9.031 20.109 25.328 1 64.44 222 SER A N 1
ATOM 1746 C CA . SER A 1 222 ? -8.016 19.172 25.812 1 64.44 222 SER A CA 1
ATOM 1747 C C . SER A 1 222 ? -7.039 19.844 26.75 1 64.44 222 SER A C 1
ATOM 1749 O O . SER A 1 222 ? -6.43 19.188 27.609 1 64.44 222 SER A O 1
ATOM 1751 N N . GLN A 1 223 ? -6.762 21.109 26.5 1 58.81 223 GLN A N 1
ATOM 1752 C CA . GLN A 1 223 ? -5.867 21.859 27.359 1 58.81 223 GLN A CA 1
ATOM 1753 C C . GLN A 1 223 ? -6.441 22 28.766 1 58.81 223 GLN A C 1
ATOM 1755 O O . GLN A 1 223 ? -5.695 22 29.75 1 58.81 223 GLN A O 1
ATOM 1760 N N . ILE A 1 224 ? -7.789 22.234 28.688 1 50.62 224 ILE A N 1
ATOM 1761 C CA . ILE A 1 224 ? -8.453 22.531 29.953 1 50.62 224 ILE A CA 1
ATOM 1762 C C . ILE A 1 224 ? -8.602 21.266 30.766 1 50.62 224 ILE A C 1
ATOM 1764 O O . ILE A 1 224 ? -9.523 21.141 31.578 1 50.62 224 ILE A O 1
ATOM 1768 N N . GLY A 1 225 ? -8.07 20.234 30.453 1 46.47 225 GLY A N 1
ATOM 1769 C CA . GLY A 1 225 ? -8.195 19.297 31.547 1 46.47 225 GLY A CA 1
ATOM 1770 C C . GLY A 1 225 ? -8.289 19.953 32.906 1 46.47 225 GLY A C 1
ATOM 1771 O O . GLY A 1 225 ? -8.562 19.297 33.906 1 46.47 225 GLY A O 1
ATOM 1772 N N . ALA A 1 226 ? -7.336 20.953 33.125 1 44.09 226 ALA A N 1
ATOM 1773 C CA . ALA A 1 226 ? -7.309 21.406 34.5 1 44.09 226 ALA A CA 1
ATOM 1774 C C . ALA A 1 226 ? -8.695 21.875 34.969 1 44.09 226 ALA A C 1
ATOM 1776 O O . ALA A 1 226 ? -9.148 21.516 36.062 1 44.09 226 ALA A O 1
ATOM 1777 N N . ILE A 1 227 ? -9.188 23.094 34.5 1 38.59 227 ILE A N 1
ATOM 1778 C CA . ILE A 1 227 ? -10.188 23.766 35.344 1 38.59 227 ILE A CA 1
ATOM 1779 C C . ILE A 1 227 ? -11.586 23.375 34.875 1 38.59 227 ILE A C 1
ATOM 1781 O O . ILE A 1 227 ? -12.562 24.062 35.188 1 38.59 227 ILE A O 1
ATOM 1785 N N . SER A 1 228 ? -11.75 22.594 33.75 1 40.78 228 SER A N 1
ATOM 1786 C CA . SER A 1 228 ? -13.203 22.672 33.625 1 40.78 228 SER A CA 1
ATOM 1787 C C . SER A 1 228 ? -13.883 22.156 34.906 1 40.78 228 SER A C 1
ATOM 1789 O O . SER A 1 228 ? -13.477 21.125 35.438 1 40.78 228 SER A O 1
ATOM 1791 N N . PRO A 1 229 ? -14.672 22.953 35.531 1 39.91 229 PRO A N 1
ATOM 1792 C CA . PRO A 1 229 ? -15.445 22.625 36.719 1 39.91 229 PRO A CA 1
ATOM 1793 C C . PRO A 1 229 ? -16.203 21.312 36.594 1 39.91 229 PRO A C 1
ATOM 1795 O O . PRO A 1 229 ? -16.812 20.844 37.562 1 39.91 229 PRO A O 1
ATOM 1798 N N . THR A 1 230 ? -16.875 21.062 35.312 1 43.47 230 THR A N 1
ATOM 1799 C CA . THR A 1 230 ? -17.75 19.906 35.469 1 43.47 230 THR A CA 1
ATOM 1800 C C . THR A 1 230 ? -16.938 18.609 35.438 1 43.47 230 THR A C 1
ATOM 1802 O O . THR A 1 230 ? -15.961 18.5 34.688 1 43.47 230 THR A O 1
ATOM 1805 N N . PRO A 1 231 ? -17.031 17.734 36.375 1 45.38 231 PRO A N 1
ATOM 1806 C CA . PRO A 1 231 ? -16.375 16.453 36.688 1 45.38 231 PRO A CA 1
ATOM 1807 C C . PRO A 1 231 ? -16.094 15.609 35.469 1 45.38 231 PRO A C 1
ATOM 1809 O O . PRO A 1 231 ? -15.297 14.68 35.531 1 45.38 231 PRO A O 1
ATOM 1812 N N . TYR A 1 232 ? -16.984 15.594 34.344 1 43.84 232 TYR A N 1
ATOM 1813 C CA . TYR A 1 232 ? -17.016 14.5 33.406 1 43.84 232 TYR A CA 1
ATOM 1814 C C . TYR A 1 232 ? -16.141 14.805 32.188 1 43.84 232 TYR A C 1
ATOM 1816 O O . TYR A 1 232 ? -16.25 14.156 31.141 1 43.84 232 TYR A O 1
ATOM 1824 N N . THR A 1 233 ? -15.578 15.859 31.953 1 49.41 233 THR A N 1
ATOM 1825 C CA . THR A 1 233 ? -15.016 16.031 30.625 1 49.41 233 THR A CA 1
ATOM 1826 C C . THR A 1 233 ? -13.781 15.164 30.438 1 49.41 233 THR A C 1
ATOM 1828 O O . THR A 1 233 ? -12.836 15.242 31.219 1 49.41 233 THR A O 1
ATOM 1831 N N . ALA A 1 234 ? -13.938 14.023 29.828 1 53.72 234 ALA A N 1
ATOM 1832 C CA . ALA A 1 234 ? -12.969 12.984 29.5 1 53.72 234 ALA A CA 1
ATOM 1833 C C . ALA A 1 234 ? -11.734 13.578 28.812 1 53.72 234 ALA A C 1
ATOM 1835 O O . ALA A 1 234 ? -11.852 14.523 28.031 1 53.72 234 ALA A O 1
ATOM 1836 N N . THR A 1 235 ? -10.539 13.375 29.375 1 69.38 235 THR A N 1
ATOM 1837 C CA . THR A 1 235 ? -9.211 13.664 28.875 1 69.38 235 THR A CA 1
ATOM 1838 C C . THR A 1 235 ? -9.023 13.086 27.469 1 69.38 235 THR A C 1
ATOM 1840 O O . THR A 1 235 ? -9.266 11.898 27.25 1 69.38 235 THR A O 1
ATOM 1843 N N . ILE A 1 236 ? -9.039 13.977 26.406 1 82.19 236 ILE A N 1
ATOM 1844 C CA . ILE A 1 236 ? -8.844 13.555 25.016 1 82.19 236 ILE A CA 1
ATOM 1845 C C . ILE A 1 236 ? -7.359 13.352 24.75 1 82.19 236 ILE A C 1
ATOM 1847 O O . ILE A 1 236 ? -6.523 14.156 25.172 1 82.19 236 ILE A O 1
ATOM 1851 N N . VAL A 1 237 ? -7.039 12.227 24.344 1 87.06 237 VAL A N 1
ATOM 1852 C CA . VAL A 1 237 ? -5.668 11.922 23.938 1 87.06 237 VAL A CA 1
ATOM 1853 C C . VAL A 1 237 ? -5.461 12.281 22.469 1 87.06 237 VAL A C 1
ATOM 1855 O O . VAL A 1 237 ? -6.141 11.75 21.594 1 87.06 237 VAL A O 1
ATOM 1858 N N . LEU A 1 238 ? -4.582 13.258 22.203 1 89.81 238 LEU A N 1
ATOM 1859 C CA . LEU A 1 238 ? -4.27 13.711 20.859 1 89.81 238 LEU A CA 1
ATOM 1860 C C . LEU A 1 238 ? -2.832 13.359 20.484 1 89.81 238 LEU A C 1
ATOM 1862 O O . LEU A 1 238 ? -1.926 13.484 21.312 1 89.81 238 LEU A O 1
ATOM 1866 N N . SER A 1 239 ? -2.666 12.852 19.328 1 91.44 239 SER A N 1
ATOM 1867 C CA . SER A 1 239 ? -1.325 12.531 18.844 1 91.44 239 SER A CA 1
ATOM 1868 C C . SER A 1 239 ? -1.092 13.094 17.453 1 91.44 239 SER A C 1
ATOM 1870 O O . SER A 1 239 ? -1.834 12.773 16.516 1 91.44 239 SER A O 1
ATOM 1872 N N . PHE A 1 240 ? -0.019 13.875 17.281 1 92.88 240 PHE A N 1
ATOM 1873 C CA . PHE A 1 240 ? 0.285 14.484 15.984 1 92.88 240 PHE A CA 1
ATOM 1874 C C . PHE A 1 240 ? 1.756 14.305 15.633 1 92.88 240 PHE A C 1
ATOM 1876 O O . PHE A 1 240 ? 2.26 14.93 14.703 1 92.88 240 PHE A O 1
ATOM 1883 N N . GLY A 1 241 ? 2.371 13.469 16.375 1 91.81 241 GLY A N 1
ATOM 1884 C CA . GLY A 1 241 ? 3.787 13.25 16.125 1 91.81 241 GLY A CA 1
ATOM 1885 C C . GLY A 1 241 ? 4.082 12.766 14.719 1 91.81 241 GLY A C 1
ATOM 1886 O O . GLY A 1 241 ? 3.244 12.125 14.086 1 91.81 241 GLY A O 1
ATOM 1887 N N . GLY A 1 242 ? 5.328 13.125 14.188 1 93.94 242 GLY A N 1
ATOM 1888 C CA . GLY A 1 242 ? 5.77 12.625 12.898 1 93.94 242 GLY A CA 1
ATOM 1889 C C . GLY A 1 242 ? 5.25 13.438 11.727 1 93.94 242 GLY A C 1
ATOM 1890 O O . GLY A 1 242 ? 5.527 13.117 10.57 1 93.94 242 GLY A O 1
ATOM 1891 N N . ASN A 1 243 ? 4.422 14.422 11.992 1 95.25 243 ASN A N 1
ATOM 1892 C CA . ASN A 1 243 ? 3.998 15.359 10.961 1 95.25 243 ASN A CA 1
ATOM 1893 C C . ASN A 1 243 ? 5.035 16.453 10.742 1 95.25 243 ASN A C 1
ATOM 1895 O O . ASN A 1 243 ? 5.734 16.859 11.672 1 95.25 243 ASN A O 1
ATOM 1899 N N . PRO A 1 244 ? 5.242 16.844 9.5 1 95.5 244 PRO A N 1
ATOM 1900 C CA . PRO A 1 244 ? 6.16 17.953 9.266 1 95.5 244 PRO A CA 1
ATOM 1901 C C . PRO A 1 244 ? 5.57 19.297 9.672 1 95.5 244 PRO A C 1
ATOM 1903 O O . PRO A 1 244 ? 5.363 20.172 8.828 1 95.5 244 PRO A O 1
ATOM 1906 N N . LEU A 1 245 ? 5.453 19.5 10.93 1 95.69 245 LEU A N 1
ATOM 1907 C CA . LEU A 1 245 ? 4.766 20.672 11.492 1 95.69 245 LEU A CA 1
ATOM 1908 C C . LEU A 1 245 ? 5.625 21.922 11.367 1 95.69 245 LEU A C 1
ATOM 1910 O O . LEU A 1 245 ? 6.824 21.891 11.648 1 95.69 245 LEU A O 1
ATOM 1914 N N . HIS A 1 246 ? 4.984 22.984 10.836 1 96.56 246 HIS A N 1
ATOM 1915 C CA . HIS A 1 246 ? 5.598 24.297 10.82 1 96.56 246 HIS A CA 1
ATOM 1916 C C . HIS A 1 246 ? 5.324 25.047 12.117 1 96.56 246 HIS A C 1
ATOM 1918 O O . HIS A 1 246 ? 4.219 25.562 12.32 1 96.56 246 HIS A O 1
ATOM 1924 N N . CYS A 1 247 ? 6.367 25.141 12.875 1 95.12 247 CYS A N 1
ATOM 1925 C CA . CYS A 1 247 ? 6.184 25.656 14.227 1 95.12 247 CYS A CA 1
ATOM 1926 C C . CYS A 1 247 ? 6.121 27.188 14.227 1 95.12 247 CYS A C 1
ATOM 1928 O O . CYS A 1 247 ? 7.133 27.844 14.461 1 95.12 247 CYS A O 1
ATOM 1930 N N . ASN A 1 248 ? 4.945 27.703 14.047 1 95.38 248 ASN A N 1
ATOM 1931 C CA . ASN A 1 248 ? 4.672 29.141 14.125 1 95.38 248 ASN A CA 1
ATOM 1932 C C . ASN A 1 248 ? 3.461 29.438 15.008 1 95.38 248 ASN A C 1
ATOM 1934 O O . ASN A 1 248 ? 3.035 28.578 15.789 1 95.38 248 ASN A O 1
ATOM 1938 N N . CYS A 1 249 ? 2.896 30.641 14.945 1 93 249 CYS A N 1
ATOM 1939 C CA . CYS A 1 249 ? 1.852 31.078 15.867 1 93 249 CYS A CA 1
ATOM 1940 C C . CYS A 1 249 ? 0.598 30.219 15.703 1 93 249 CYS A C 1
ATOM 1942 O O . CYS A 1 249 ? -0.198 30.094 16.641 1 93 249 CYS A O 1
ATOM 1944 N N . GLU A 1 250 ? 0.489 29.625 14.539 1 91.31 250 GLU A N 1
ATOM 1945 C CA . GLU A 1 250 ? -0.708 28.828 14.258 1 91.31 250 GLU A CA 1
ATOM 1946 C C . GLU A 1 250 ? -0.734 27.547 15.086 1 91.31 250 GLU A C 1
ATOM 1948 O O . GLU A 1 250 ? -1.8 26.969 15.312 1 91.31 250 GLU A O 1
ATOM 1953 N N . LEU A 1 251 ? 0.437 27.125 15.539 1 92.25 251 LEU A N 1
ATOM 1954 C CA . LEU A 1 251 ? 0.519 25.859 16.281 1 92.25 251 LEU A CA 1
ATOM 1955 C C . LEU A 1 251 ? 0.831 26.125 17.75 1 92.25 251 LEU A C 1
ATOM 1957 O O . LEU A 1 251 ? 1.196 25.188 18.484 1 92.25 251 LEU A O 1
ATOM 1961 N N . LEU A 1 252 ? 0.692 27.344 18.188 1 89.5 252 LEU A N 1
ATOM 1962 C CA . LEU A 1 252 ? 0.969 27.703 19.578 1 89.5 252 LEU A CA 1
ATOM 1963 C C . LEU A 1 252 ? 0.07 26.922 20.531 1 89.5 252 LEU A C 1
ATOM 1965 O O . LEU A 1 252 ? 0.508 26.516 21.609 1 89.5 252 LEU A O 1
ATOM 1969 N N . TRP A 1 253 ? -1.136 26.75 20.125 1 83.25 253 TRP A N 1
ATOM 1970 C CA . TRP A 1 253 ? -2.076 26.016 20.969 1 83.25 253 TRP A CA 1
ATOM 1971 C C . TRP A 1 253 ? -1.586 24.594 21.219 1 83.25 253 TRP A C 1
ATOM 1973 O O . TRP A 1 253 ? -1.736 24.062 22.312 1 83.25 253 TRP A O 1
ATOM 1983 N N . LEU A 1 254 ? -1.112 23.938 20.203 1 86.88 254 LEU A N 1
ATOM 1984 C CA . LEU A 1 254 ? -0.602 22.578 20.328 1 86.88 254 LEU A CA 1
ATOM 1985 C C . LEU A 1 254 ? 0.631 22.547 21.234 1 86.88 254 LEU A C 1
ATOM 1987 O O . LEU A 1 254 ? 0.81 21.609 22.016 1 86.88 254 LEU A O 1
ATOM 1991 N N . ARG A 1 255 ? 1.473 23.516 21.047 1 88.88 255 ARG A N 1
ATOM 1992 C CA . ARG A 1 255 ? 2.639 23.641 21.906 1 88.88 255 ARG A CA 1
ATOM 1993 C C . ARG A 1 255 ? 2.225 23.688 23.375 1 88.88 255 ARG A C 1
ATOM 1995 O O . ARG A 1 255 ? 2.896 23.109 24.234 1 88.88 255 ARG A O 1
ATOM 2002 N N . ARG A 1 256 ? 1.18 24.297 23.688 1 83.75 256 ARG A N 1
ATOM 2003 C CA . ARG A 1 256 ? 0.715 24.469 25.047 1 83.75 256 ARG A CA 1
ATOM 2004 C C . ARG A 1 256 ? 0.139 23.172 25.609 1 83.75 256 ARG A C 1
ATOM 2006 O O . ARG A 1 256 ? 0.131 22.953 26.828 1 83.75 256 ARG A O 1
ATOM 2013 N N . LEU A 1 257 ? -0.27 22.359 24.672 1 80.88 257 LEU A N 1
ATOM 2014 C CA . LEU A 1 257 ? -0.836 21.078 25.078 1 80.88 257 LEU A CA 1
ATOM 2015 C C . LEU A 1 257 ? 0.26 20.031 25.25 1 80.88 257 LEU A C 1
ATOM 2017 O O . LEU A 1 257 ? 0.051 19.016 25.922 1 80.88 257 LEU A O 1
ATOM 2021 N N . ALA A 1 258 ? 1.355 20.297 24.609 1 79.88 258 ALA A N 1
ATOM 2022 C CA . ALA A 1 258 ? 2.408 19.297 24.516 1 79.88 258 ALA A CA 1
ATOM 2023 C C . ALA A 1 258 ? 3.004 19 25.891 1 79.88 258 ALA A C 1
ATOM 2025 O O . ALA A 1 258 ? 3.238 19.922 26.688 1 79.88 258 ALA A O 1
ATOM 2026 N N . ARG A 1 259 ? 3.008 17.672 26.203 1 81.38 259 ARG A N 1
ATOM 2027 C CA . ARG A 1 259 ? 3.621 17.203 27.438 1 81.38 259 ARG A CA 1
ATOM 2028 C C . ARG A 1 259 ? 5.039 16.703 27.188 1 81.38 259 ARG A C 1
ATOM 2030 O O . ARG A 1 259 ? 5.406 16.406 26.047 1 81.38 259 ARG A O 1
ATOM 2037 N N . GLU A 1 260 ? 5.492 16.484 28.391 1 79.94 260 GLU A N 1
ATOM 2038 C CA . GLU A 1 260 ? 6.859 15.977 28.344 1 79.94 260 GLU A CA 1
ATOM 2039 C C . GLU A 1 260 ? 6.895 14.539 27.828 1 79.94 260 GLU A C 1
ATOM 2041 O O . GLU A 1 260 ? 5.996 13.75 28.109 1 79.94 260 GLU A O 1
ATOM 2046 N N . ASP A 1 261 ? 7.328 14.195 26.766 1 79.5 261 ASP A N 1
ATOM 2047 C CA . ASP A 1 261 ? 7.5 12.859 26.188 1 79.5 261 ASP A CA 1
ATOM 2048 C C . ASP A 1 261 ? 6.746 12.734 24.859 1 79.5 261 ASP A C 1
ATOM 2050 O O . ASP A 1 261 ? 6.836 11.703 24.188 1 79.5 261 ASP A O 1
ATOM 2054 N N . ASP A 1 262 ? 5.906 13.82 24.734 1 85.25 262 ASP A N 1
ATOM 2055 C CA . ASP A 1 262 ? 5.258 13.812 23.422 1 85.25 262 ASP A CA 1
ATOM 2056 C C . ASP A 1 262 ? 6.293 13.836 22.297 1 85.25 262 ASP A C 1
ATOM 2058 O O . ASP A 1 262 ? 7.379 14.398 22.469 1 85.25 262 ASP A O 1
ATOM 2062 N N . MET A 1 263 ? 6.012 13.258 21.25 1 84.81 263 MET A N 1
ATOM 2063 C CA . MET A 1 263 ? 7.004 13.07 20.203 1 84.81 263 MET A CA 1
ATOM 2064 C C . MET A 1 263 ? 6.773 14.055 19.062 1 84.81 263 MET A C 1
ATOM 2066 O O . MET A 1 263 ? 7.289 13.867 17.953 1 84.81 263 MET A O 1
ATOM 2070 N N . GLU A 1 264 ? 5.977 15.031 19.312 1 90 264 GLU A N 1
ATOM 2071 C CA . GLU A 1 264 ? 5.809 16.062 18.281 1 90 264 GLU A CA 1
ATOM 2072 C C . GLU A 1 264 ? 7.074 16.891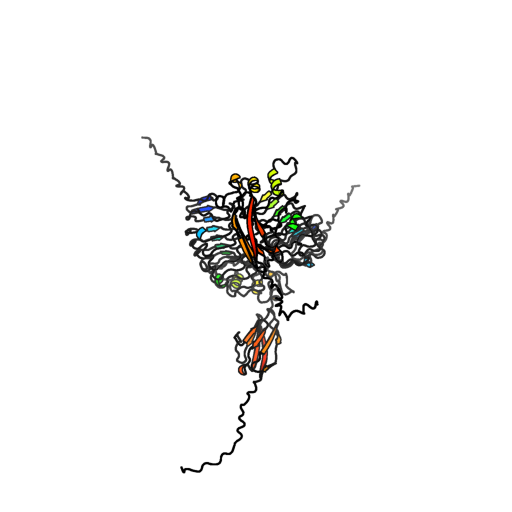 18.125 1 90 264 GLU A C 1
ATOM 2074 O O . GLU A 1 264 ? 7.645 17.359 19.125 1 90 264 GLU A O 1
ATOM 2079 N N . THR A 1 265 ? 7.527 17.078 16.922 1 91.44 265 THR A N 1
ATOM 2080 C CA . THR A 1 265 ? 8.711 17.875 16.625 1 91.44 265 THR A CA 1
ATOM 2081 C C . THR A 1 265 ? 8.422 18.906 15.539 1 91.44 265 THR A C 1
ATOM 2083 O O . THR A 1 265 ? 7.449 18.766 14.797 1 91.44 265 THR A O 1
ATOM 2086 N N . CYS A 1 266 ? 9.258 19.891 15.516 1 94.12 266 CYS A N 1
ATOM 2087 C CA . CYS A 1 266 ? 9.133 20.906 14.492 1 94.12 266 CYS A CA 1
ATOM 2088 C C . CYS A 1 266 ? 9.906 20.516 13.234 1 94.12 266 CYS A C 1
ATOM 2090 O O . CYS A 1 266 ? 11.047 20.062 13.32 1 94.12 266 CYS A O 1
ATOM 2092 N N . ALA A 1 267 ? 9.289 20.641 12.164 1 94.12 267 ALA A N 1
ATOM 2093 C CA . ALA A 1 267 ? 9.969 20.438 10.883 1 94.12 267 ALA A CA 1
ATOM 2094 C C . ALA A 1 267 ? 10.547 21.75 10.359 1 94.12 267 ALA A C 1
ATOM 2096 O O . ALA A 1 267 ? 11.586 21.75 9.695 1 94.12 267 ALA A O 1
ATOM 2097 N N . SER A 1 268 ? 9.859 22.766 10.586 1 94.25 268 SER A N 1
ATOM 2098 C CA . SER A 1 268 ? 10.219 24.141 10.227 1 94.25 268 SER A CA 1
ATOM 2099 C C . SER A 1 268 ? 9.633 25.141 11.219 1 94.25 268 SER A C 1
ATOM 2101 O O . SER A 1 268 ? 8.68 24.828 11.938 1 94.25 268 SER A O 1
ATOM 2103 N N . PRO A 1 269 ? 10.25 26.281 11.18 1 93.75 269 PRO A N 1
ATOM 2104 C CA . PRO A 1 269 ? 11.383 26.828 10.438 1 93.75 269 PRO A CA 1
ATOM 2105 C C . PRO A 1 269 ? 12.719 26.234 10.875 1 93.75 269 PRO A C 1
ATOM 2107 O O . PRO A 1 269 ? 12.766 25.422 11.805 1 93.75 269 PRO A O 1
ATOM 2110 N N . GLN A 1 270 ? 13.805 26.703 10.281 1 90.88 270 GLN A N 1
ATOM 2111 C CA . GLN A 1 270 ? 15.117 26.078 10.398 1 90.88 270 GLN A CA 1
ATOM 2112 C C . GLN A 1 270 ? 15.648 26.172 11.828 1 90.88 270 GLN A C 1
ATOM 2114 O O . GLN A 1 270 ? 16.25 25.219 12.336 1 90.88 270 GLN A O 1
ATOM 2119 N N . HIS A 1 271 ? 15.367 27.266 12.492 1 91.12 271 HIS A N 1
ATOM 2120 C CA . HIS A 1 271 ? 15.977 27.516 13.789 1 91.12 271 HIS A CA 1
ATOM 2121 C C . HIS A 1 271 ? 15.367 26.625 14.867 1 91.12 271 HIS A C 1
ATOM 2123 O O . HIS A 1 271 ? 15.961 26.422 15.93 1 91.12 271 HIS A O 1
ATOM 2129 N N . VAL A 1 272 ? 14.219 26.031 14.625 1 93.56 272 VAL A N 1
ATOM 2130 C CA . VAL A 1 272 ? 13.602 25.156 15.617 1 93.56 272 VAL A CA 1
ATOM 2131 C C . VAL A 1 272 ? 13.398 23.766 15.031 1 93.56 272 VAL A C 1
ATOM 2133 O O . VAL A 1 272 ? 12.812 22.891 15.672 1 93.56 272 VAL A O 1
ATOM 2136 N N . ALA A 1 273 ? 13.891 23.562 13.852 1 90.25 273 ALA A N 1
ATOM 2137 C CA . ALA A 1 273 ? 13.703 22.281 13.164 1 90.25 273 ALA A CA 1
ATOM 2138 C C . ALA A 1 273 ? 14.344 21.141 13.945 1 90.25 273 ALA A C 1
ATOM 2140 O O . ALA A 1 273 ? 15.492 21.25 14.391 1 90.25 273 ALA A O 1
ATOM 2141 N N . GLY A 1 274 ? 13.531 20.016 14.164 1 85.88 274 GLY A N 1
ATOM 2142 C CA . GLY A 1 274 ? 14.047 18.844 14.828 1 85.88 274 GLY A CA 1
ATOM 2143 C C . GLY A 1 274 ? 13.844 18.859 16.328 1 85.88 274 GLY A C 1
ATOM 2144 O O . GLY A 1 274 ? 14.086 17.859 17 1 85.88 274 GLY A O 1
ATOM 2145 N N . ARG A 1 275 ? 13.414 19.969 16.844 1 90.44 275 ARG A N 1
ATOM 2146 C CA . ARG A 1 275 ? 13.211 20.062 18.281 1 90.44 275 ARG A CA 1
ATOM 2147 C C . ARG A 1 275 ? 11.805 19.625 18.672 1 90.44 275 ARG A C 1
ATOM 2149 O O . ARG A 1 275 ? 10.859 19.781 17.891 1 90.44 275 ARG A O 1
ATOM 2156 N N . TYR A 1 276 ? 11.789 19.062 19.844 1 91.25 276 TYR A N 1
ATOM 2157 C CA . TYR A 1 276 ? 10.492 18.688 20.375 1 91.25 276 TYR A CA 1
ATOM 2158 C C . TYR A 1 276 ? 9.648 19.906 20.703 1 91.25 276 TYR A C 1
ATOM 2160 O O . TYR A 1 276 ? 10.188 20.938 21.125 1 91.25 276 TYR A O 1
ATOM 2168 N N . PHE A 1 277 ? 8.375 19.844 20.609 1 91.5 277 PHE A N 1
ATOM 2169 C CA . PHE A 1 277 ? 7.453 20.938 20.875 1 91.5 277 PHE A CA 1
ATOM 2170 C C . PHE A 1 277 ? 7.645 21.469 22.281 1 91.5 277 PHE A C 1
ATOM 2172 O O . PHE A 1 277 ? 7.719 22.688 22.484 1 91.5 277 PHE A O 1
ATOM 2179 N N . TRP A 1 278 ? 7.688 20.547 23.234 1 89.44 278 TRP A N 1
ATOM 2180 C CA . TRP A 1 278 ? 7.75 20.953 24.641 1 89.44 278 TRP A CA 1
ATOM 2181 C C . TRP A 1 278 ? 9.086 21.625 24.953 1 89.44 278 TRP A C 1
ATOM 2183 O O . TRP A 1 278 ? 9.211 22.328 25.953 1 89.44 278 TRP A O 1
ATOM 2193 N N . SER A 1 279 ? 10.102 21.422 24.109 1 91.62 279 SER A N 1
ATOM 2194 C CA . SER A 1 279 ? 11.414 22.016 24.328 1 91.62 279 SER A CA 1
ATOM 2195 C C . SER A 1 279 ? 11.516 23.406 23.703 1 91.62 279 SER A C 1
ATOM 2197 O O . SER A 1 279 ? 12.422 24.172 24.016 1 91.62 279 SER A O 1
ATOM 2199 N N . VAL A 1 280 ? 10.648 23.75 22.844 1 94.19 280 VAL A N 1
ATOM 2200 C CA . VAL A 1 280 ? 10.664 25.047 22.172 1 94.19 280 VAL A CA 1
ATOM 2201 C C . VAL A 1 280 ? 9.859 26.062 23 1 94.19 280 VAL A C 1
ATOM 2203 O O . VAL A 1 280 ? 8.695 25.812 23.328 1 94.19 280 VAL A O 1
ATOM 2206 N N . PRO A 1 281 ? 10.453 27.109 23.312 1 95 281 PRO A N 1
ATOM 2207 C CA . PRO A 1 281 ? 9.703 28.125 24.062 1 95 281 PRO A CA 1
ATOM 2208 C C . PRO A 1 281 ? 8.508 28.656 23.281 1 95 281 PRO A C 1
ATOM 2210 O O . PRO A 1 281 ? 8.555 28.734 22.047 1 95 281 PRO A O 1
ATOM 2213 N N . GLU A 1 282 ? 7.457 29.016 23.969 1 93.62 282 GLU A N 1
ATOM 2214 C CA . GLU A 1 282 ? 6.242 29.547 23.344 1 93.62 282 GLU A CA 1
ATOM 2215 C C . GLU A 1 282 ? 6.535 30.797 22.531 1 93.62 282 GLU A C 1
ATOM 2217 O O . GLU A 1 282 ? 5.875 31.062 21.516 1 93.62 282 GLU A O 1
ATOM 2222 N N . GLU A 1 283 ? 7.582 31.562 22.906 1 94.38 283 GLU A N 1
ATOM 2223 C CA . GLU A 1 283 ? 7.93 32.844 22.25 1 94.38 283 GLU A CA 1
ATOM 2224 C C . GLU A 1 283 ? 8.461 32.594 20.844 1 94.38 283 GLU A C 1
ATOM 2226 O O . GLU A 1 283 ? 8.469 33.531 20.016 1 94.38 283 GLU A O 1
ATOM 2231 N N . ASP A 1 284 ? 8.898 31.375 20.609 1 94.94 284 ASP A N 1
ATOM 2232 C CA . ASP A 1 284 ? 9.469 31.062 19.297 1 94.94 284 ASP A CA 1
ATOM 2233 C C . ASP A 1 284 ? 8.375 30.703 18.297 1 94.94 284 ASP A C 1
ATOM 2235 O O . ASP A 1 284 ? 8.633 30.641 17.094 1 94.94 284 ASP A O 1
ATOM 2239 N N . PHE A 1 285 ? 7.168 30.5 18.781 1 94.44 285 PHE A N 1
ATOM 2240 C CA . PHE A 1 285 ? 6.043 30.234 17.891 1 94.44 285 PHE A CA 1
ATOM 2241 C C . PHE A 1 285 ? 5.434 31.547 17.391 1 94.44 285 PHE A C 1
ATOM 2243 O O . PHE A 1 285 ? 4.324 31.906 17.797 1 94.44 285 PHE A O 1
ATOM 2250 N N . THR A 1 286 ? 6.117 32.156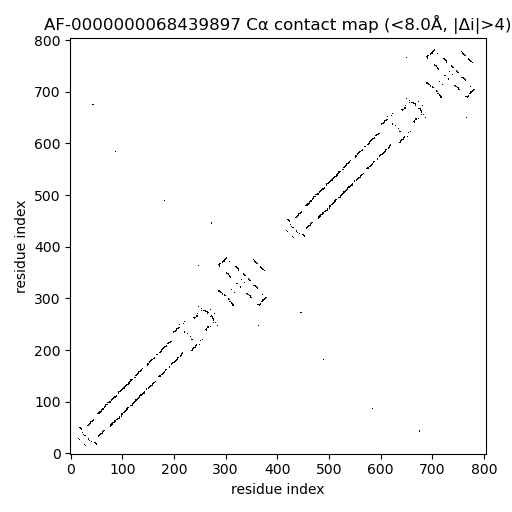 16.453 1 94.38 286 THR A N 1
ATOM 2251 C CA . THR A 1 286 ? 5.703 33.469 15.984 1 94.38 286 THR A CA 1
ATOM 2252 C C . THR A 1 286 ? 5.355 33.438 14.5 1 94.38 286 THR A C 1
ATOM 2254 O O . THR A 1 286 ? 5.824 32.562 13.773 1 94.38 286 THR A O 1
ATOM 2257 N N . CYS A 1 287 ? 4.492 34.312 14.141 1 95.62 287 CYS A N 1
ATOM 2258 C CA . CYS A 1 287 ? 4.113 34.5 12.742 1 95.62 287 CYS A CA 1
ATOM 2259 C C . CYS A 1 287 ? 4.625 35.844 12.227 1 95.62 287 CYS A C 1
ATOM 2261 O O . CYS A 1 287 ? 4.953 36.719 13.008 1 95.62 287 CYS A O 1
ATOM 2263 N N . GLU A 1 288 ? 4.875 35.906 10.945 1 95.75 288 GLU A N 1
ATOM 2264 C CA . GLU A 1 288 ? 5.277 37.125 10.273 1 95.75 288 GLU A CA 1
ATOM 2265 C C . GLU A 1 288 ? 4.152 37.656 9.398 1 95.75 288 GLU A C 1
ATOM 2267 O O . GLU A 1 288 ? 3.625 36.969 8.539 1 95.75 288 GLU A O 1
ATOM 2272 N N . PRO A 1 289 ? 3.746 38.875 9.641 1 96.25 289 PRO A N 1
ATOM 2273 C CA . PRO A 1 289 ? 2.693 39.438 8.805 1 96.25 289 PRO A CA 1
ATOM 2274 C C . PRO A 1 289 ? 3.09 39.531 7.336 1 96.25 289 PRO A C 1
ATOM 2276 O O . PRO A 1 289 ? 4.281 39.562 7.016 1 96.25 289 PRO A O 1
ATOM 2279 N N . PRO A 1 290 ? 2.072 39.594 6.547 1 97.12 290 PRO A N 1
ATOM 2280 C CA . PRO A 1 290 ? 2.35 39.656 5.109 1 97.12 290 PRO A CA 1
ATOM 2281 C C . PRO A 1 290 ? 3.045 40.938 4.699 1 97.12 290 PRO A C 1
ATOM 2283 O O . PRO A 1 290 ? 2.74 42 5.242 1 97.12 290 PRO A O 1
ATOM 2286 N N . LEU A 1 291 ? 4.035 40.812 3.846 1 96.88 291 LEU A N 1
ATOM 2287 C CA . LEU A 1 291 ? 4.723 41.906 3.201 1 96.88 291 LEU A CA 1
ATOM 2288 C C . LEU A 1 291 ? 4.672 41.781 1.683 1 96.88 291 LEU A C 1
ATOM 2290 O O . LEU A 1 291 ? 5.23 40.844 1.119 1 96.88 291 LEU A O 1
ATOM 2294 N N . ILE A 1 292 ? 3.99 42.688 1.097 1 96.94 292 ILE A N 1
ATOM 2295 C CA . ILE A 1 292 ? 3.918 42.656 -0.36 1 96.94 292 ILE A CA 1
ATOM 2296 C C . ILE A 1 292 ? 5.254 43.094 -0.955 1 96.94 292 ILE A C 1
ATOM 2298 O O . ILE A 1 292 ? 5.688 44.25 -0.756 1 96.94 292 ILE A O 1
ATOM 2302 N N . THR A 1 293 ? 5.906 42.156 -1.602 1 95.88 293 THR A N 1
ATOM 2303 C CA . THR A 1 293 ? 7.242 42.406 -2.125 1 95.88 293 THR A CA 1
ATOM 2304 C C . THR A 1 293 ? 7.176 42.906 -3.574 1 95.88 293 THR A C 1
ATOM 2306 O O . THR A 1 293 ? 8.008 43.688 -4.012 1 95.88 293 THR A O 1
ATOM 2309 N N . ARG A 1 294 ? 6.289 42.344 -4.32 1 95.62 294 ARG A N 1
ATOM 2310 C CA . ARG A 1 294 ? 6.141 42.719 -5.727 1 95.62 294 ARG A CA 1
ATOM 2311 C C . ARG A 1 294 ? 4.668 42.844 -6.109 1 95.62 294 ARG A C 1
ATOM 2313 O O . ARG A 1 294 ? 3.848 42.031 -5.68 1 95.62 294 ARG A O 1
ATOM 2320 N N . HIS A 1 295 ? 4.309 43.875 -6.863 1 95.62 295 HIS A N 1
ATOM 2321 C CA . HIS A 1 295 ? 2.965 44 -7.41 1 95.62 295 HIS A CA 1
ATOM 2322 C C . HIS A 1 295 ? 2.943 44.938 -8.609 1 95.62 295 HIS A C 1
ATOM 2324 O O . HIS A 1 295 ? 3.854 45.75 -8.781 1 95.62 295 HIS A O 1
ATOM 2330 N N . THR A 1 296 ? 1.992 44.719 -9.375 1 96.31 296 THR A N 1
ATOM 2331 C CA . THR A 1 296 ? 1.758 45.625 -10.477 1 96.31 296 THR A CA 1
ATOM 2332 C C . THR A 1 296 ? 1.296 47 -9.945 1 96.31 296 THR A C 1
ATOM 2334 O O . THR A 1 296 ? 0.414 47.062 -9.086 1 96.31 296 THR A O 1
ATOM 2337 N N . HIS A 1 297 ? 1.917 48.062 -10.461 1 95.19 297 HIS A N 1
ATOM 2338 C CA . HIS A 1 297 ? 1.526 49.375 -10 1 95.19 297 HIS A CA 1
ATOM 2339 C C . HIS A 1 297 ? 0.492 50 -10.93 1 95.19 297 HIS A C 1
ATOM 2341 O O . HIS A 1 297 ? -0.584 50.406 -10.484 1 95.19 297 HIS A O 1
ATOM 2347 N N . LYS A 1 298 ? 0.884 50.125 -12.117 1 96.31 298 LYS A N 1
ATOM 2348 C CA . LYS A 1 298 ? 0.004 50.688 -13.141 1 96.31 298 LYS A CA 1
ATOM 2349 C C . LYS A 1 298 ? 0.042 49.844 -14.414 1 96.31 298 LYS A C 1
ATOM 2351 O O . LYS A 1 298 ? 1.107 49.406 -14.836 1 96.31 298 LYS A O 1
ATOM 2356 N N . LEU A 1 299 ? -1.147 49.594 -14.914 1 96.31 299 LEU A N 1
ATOM 2357 C CA . LEU A 1 299 ? -1.255 48.812 -16.141 1 96.31 299 LEU A CA 1
ATOM 2358 C C . LEU A 1 299 ? -2.217 49.469 -17.125 1 96.31 299 LEU A C 1
ATOM 2360 O O . LEU A 1 299 ? -3.332 49.844 -16.75 1 96.31 299 LEU A O 1
ATOM 2364 N N . TRP A 1 300 ? -1.776 49.688 -18.375 1 96.19 300 TRP A N 1
ATOM 2365 C CA . TRP A 1 300 ? -2.611 50.188 -19.469 1 96.19 300 TRP A CA 1
ATOM 2366 C C . TRP A 1 300 ? -2.98 49.062 -20.422 1 96.19 300 TRP A C 1
ATOM 2368 O O . TRP A 1 300 ? -2.105 48.344 -20.906 1 96.19 300 TRP A O 1
ATOM 2378 N N . VAL A 1 301 ? -4.273 48.938 -20.625 1 95.88 301 VAL A N 1
ATOM 2379 C CA . VAL A 1 301 ? -4.715 47.875 -21.5 1 95.88 301 VAL A CA 1
ATOM 2380 C C . VAL A 1 301 ? -5.777 48.375 -22.469 1 95.88 301 VAL A C 1
ATOM 2382 O O . VAL A 1 301 ? -6.617 49.188 -22.094 1 95.88 301 VAL A O 1
ATOM 2385 N N . LEU A 1 302 ? -5.633 47.812 -23.766 1 94.81 302 LEU A N 1
ATOM 2386 C CA . LEU A 1 302 ? -6.668 48.125 -24.734 1 94.81 302 LEU A CA 1
ATOM 2387 C C . LEU A 1 302 ? -7.949 47.375 -24.438 1 94.81 302 LEU A C 1
ATOM 2389 O O . LEU A 1 302 ? -7.902 46.188 -24.062 1 94.81 302 LEU A O 1
ATOM 2393 N N . GLU A 1 303 ? -8.977 48.156 -24.625 1 94.06 303 GLU A N 1
ATOM 2394 C CA . GLU A 1 303 ? -10.266 47.5 -24.391 1 94.06 303 GLU A CA 1
ATOM 2395 C C . GLU A 1 303 ? -10.367 46.188 -25.172 1 94.06 303 GLU A C 1
ATOM 2397 O O . GLU A 1 303 ? -9.977 46.125 -26.344 1 94.06 303 GLU A O 1
ATOM 2402 N N . GLY A 1 304 ? -10.805 45.188 -24.438 1 93.06 304 GLY A N 1
ATOM 2403 C CA . GLY A 1 304 ? -10.977 43.906 -25.094 1 93.06 304 GLY A CA 1
ATOM 2404 C C . GLY A 1 304 ? -9.805 42.969 -24.891 1 93.06 304 GLY A C 1
ATOM 2405 O O . GLY A 1 304 ? -9.922 41.75 -25.094 1 93.06 304 GLY A O 1
ATOM 2406 N N . GLN A 1 305 ? -8.672 43.531 -24.5 1 94.75 305 GLN A N 1
ATOM 2407 C CA . GLN A 1 305 ? -7.465 42.719 -24.328 1 94.75 305 GLN A CA 1
ATOM 2408 C C . GLN A 1 305 ? -7.379 42.156 -22.906 1 94.75 305 GLN A C 1
ATOM 2410 O O . GLN A 1 305 ? -8.039 42.688 -21.984 1 94.75 305 GLN A O 1
ATOM 2415 N N . ARG 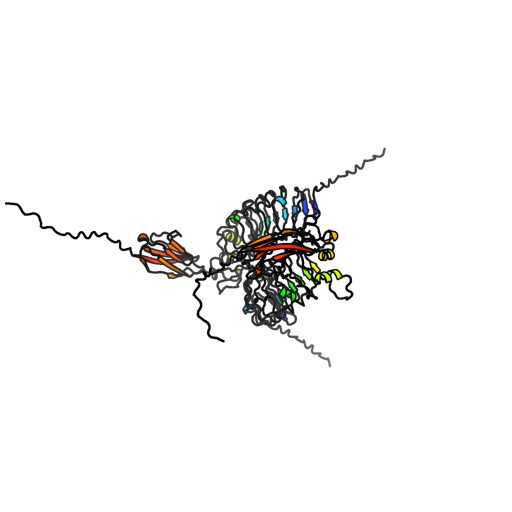A 1 306 ? -6.602 41.156 -22.766 1 96.31 306 ARG A N 1
ATOM 2416 C CA . ARG A 1 306 ? -6.406 40.531 -21.469 1 96.31 306 ARG A CA 1
ATOM 2417 C C . ARG A 1 306 ? -5.504 41.375 -20.578 1 96.31 306 ARG A C 1
ATOM 2419 O O . ARG A 1 306 ? -4.508 41.906 -21.047 1 96.31 306 ARG A O 1
ATOM 2426 N N . ALA A 1 307 ? -5.961 41.594 -19.375 1 96.81 307 ALA A N 1
ATOM 2427 C CA . ALA A 1 307 ? -5.148 42.281 -18.375 1 96.81 307 ALA A CA 1
ATOM 2428 C C . ALA A 1 307 ? -4.703 41.312 -17.266 1 96.81 307 ALA A C 1
ATOM 2430 O O . ALA A 1 307 ? -5.52 40.594 -16.719 1 96.81 307 ALA A O 1
ATOM 2431 N N . THR A 1 308 ? -3.379 41.312 -17 1 97.38 308 THR A N 1
ATOM 2432 C CA . THR A 1 308 ? -2.83 40.469 -15.938 1 97.38 308 THR A CA 1
ATOM 2433 C C . THR A 1 308 ? -2.24 41.344 -14.82 1 97.38 308 THR A C 1
ATOM 2435 O O . THR A 1 308 ? -1.283 42.062 -15.047 1 97.38 308 THR A O 1
ATOM 2438 N N . LEU A 1 309 ? -2.898 41.281 -13.688 1 97.38 309 LEU A N 1
ATOM 2439 C CA . LEU A 1 309 ? -2.398 41.969 -12.5 1 97.38 309 LEU A CA 1
ATOM 2440 C C . LEU A 1 309 ? -1.655 41 -11.586 1 97.38 309 LEU A C 1
ATOM 2442 O O . LEU A 1 309 ? -2.07 39.844 -11.43 1 97.38 309 LEU A O 1
ATOM 2446 N N . ARG A 1 310 ? -0.579 41.406 -11.031 1 97.69 310 ARG A N 1
ATOM 2447 C CA . ARG A 1 310 ? 0.251 40.531 -10.211 1 97.69 310 ARG A CA 1
ATOM 2448 C C . ARG A 1 310 ? 0.439 41.125 -8.812 1 97.69 310 ARG A C 1
ATOM 2450 O O . ARG A 1 310 ? 0.518 42.344 -8.641 1 97.69 310 ARG A O 1
ATOM 2457 N N . CYS A 1 311 ? 0.451 40.312 -7.871 1 97 311 CYS A N 1
ATOM 2458 C CA . CYS A 1 311 ? 0.692 40.625 -6.473 1 97 311 CYS A CA 1
ATOM 2459 C C . CYS A 1 311 ? 1.381 39.5 -5.746 1 97 311 CYS A C 1
ATOM 2461 O O . CYS A 1 311 ? 0.852 38.375 -5.688 1 97 311 CYS A O 1
ATOM 2463 N N . LYS A 1 312 ? 2.584 39.719 -5.223 1 97 312 LYS A N 1
ATOM 2464 C CA . LYS A 1 312 ? 3.336 38.719 -4.477 1 97 312 LYS A CA 1
ATOM 2465 C C . LYS A 1 312 ? 3.637 39.188 -3.059 1 97 312 LYS A C 1
ATOM 2467 O O . LYS A 1 312 ? 4.02 40.344 -2.854 1 97 312 LYS A O 1
ATOM 2472 N N . ALA A 1 313 ? 3.336 38.375 -2.164 1 96.69 313 ALA A N 1
ATOM 2473 C CA . ALA A 1 313 ? 3.572 38.719 -0.766 1 96.69 313 ALA A CA 1
ATOM 2474 C C . ALA A 1 313 ? 4.324 37.594 -0.045 1 96.69 313 ALA A C 1
ATOM 2476 O O . ALA A 1 313 ? 4.215 36.406 -0.413 1 96.69 313 ALA A O 1
ATOM 2477 N N . LEU A 1 314 ? 5.16 38 0.849 1 95.94 314 LEU A N 1
ATOM 2478 C CA . LEU A 1 314 ? 5.859 37.062 1.726 1 95.94 314 LEU A CA 1
ATOM 2479 C C . LEU A 1 314 ? 5.312 37.125 3.146 1 95.94 314 LEU A C 1
ATOM 2481 O O . LEU A 1 314 ? 4.777 38.156 3.557 1 95.94 314 LEU A O 1
ATOM 2485 N N . GLY A 1 315 ? 5.32 36.062 3.818 1 95.5 315 GLY A N 1
ATOM 2486 C CA . GLY A 1 315 ? 4.879 35.969 5.199 1 95.5 315 GLY A CA 1
ATOM 2487 C C . GLY A 1 315 ? 4.934 34.531 5.746 1 95.5 315 GLY A C 1
ATOM 2488 O O . GLY A 1 315 ? 5.191 33.594 5.004 1 95.5 315 GLY A O 1
ATOM 2489 N N . ASP A 1 316 ? 4.68 34.531 7.047 1 94.38 316 ASP A N 1
ATOM 2490 C CA . ASP A 1 316 ? 4.625 33.25 7.711 1 94.38 316 ASP A CA 1
ATOM 2491 C C . ASP A 1 316 ? 3.408 33.156 8.633 1 94.38 316 ASP A C 1
ATOM 2493 O O . ASP A 1 316 ? 3.375 33.781 9.688 1 94.38 316 ASP A O 1
ATOM 2497 N N . PRO A 1 317 ? 2.52 32.375 8.305 1 93.12 317 PRO A N 1
ATOM 2498 C CA . PRO A 1 317 ? 2.43 31.5 7.141 1 93.12 317 PRO A CA 1
ATOM 2499 C C . PRO A 1 317 ? 2.275 32.25 5.832 1 93.12 317 PRO A C 1
ATOM 2501 O O . PRO A 1 317 ? 2.074 33.469 5.844 1 93.12 317 PRO A O 1
ATOM 2504 N N . GLU A 1 318 ? 2.381 31.469 4.773 1 93.12 318 GLU A N 1
ATOM 2505 C CA . GLU A 1 318 ? 2.227 32.094 3.463 1 93.12 318 GLU A CA 1
ATOM 2506 C C . GLU A 1 318 ? 0.868 32.781 3.33 1 93.12 318 GLU A C 1
ATOM 2508 O O . GLU A 1 318 ? -0.171 32.156 3.537 1 93.12 318 GLU A O 1
ATOM 2513 N N . PRO A 1 319 ? 0.855 34 2.959 1 95.44 319 PRO A N 1
ATOM 2514 C CA . PRO A 1 319 ? -0.406 34.75 2.895 1 95.44 319 PRO A CA 1
ATOM 2515 C C . PRO A 1 319 ? -1.273 34.344 1.708 1 95.44 319 PRO A C 1
ATOM 2517 O O . PRO A 1 319 ? -0.749 33.938 0.66 1 95.44 319 PRO A O 1
ATOM 2520 N N . VAL A 1 320 ? -2.502 34.469 1.926 1 93.62 320 VAL A N 1
ATOM 2521 C CA . VAL A 1 320 ? -3.463 34.312 0.844 1 93.62 320 VAL A CA 1
ATOM 2522 C C . VAL A 1 320 ? -3.805 35.656 0.223 1 93.62 320 VAL A C 1
ATOM 2524 O O . VAL A 1 320 ? -4.074 36.625 0.939 1 93.62 320 VAL A O 1
ATOM 2527 N N . ILE A 1 321 ? -3.818 35.656 -1.116 1 95.62 321 ILE A N 1
ATOM 2528 C CA . ILE A 1 321 ? -4.039 36.906 -1.815 1 95.62 321 ILE A CA 1
ATOM 2529 C C . ILE A 1 321 ? -5.48 36.969 -2.311 1 95.62 321 ILE A C 1
ATOM 2531 O O . ILE A 1 321 ? -5.977 36.031 -2.936 1 95.62 321 ILE A O 1
ATOM 2535 N N . HIS A 1 322 ? -6.074 38.031 -1.957 1 95.69 322 HIS A N 1
ATOM 2536 C CA . HIS A 1 322 ? -7.414 38.344 -2.451 1 95.69 322 HIS A CA 1
ATOM 2537 C C . HIS A 1 322 ? -7.418 39.656 -3.24 1 95.69 322 HIS A C 1
ATOM 2539 O O . HIS A 1 322 ? -6.719 40.594 -2.881 1 95.69 322 HIS A O 1
ATOM 2545 N N . TRP A 1 323 ? -8.266 39.688 -4.293 1 96.75 323 TRP A N 1
ATOM 2546 C CA . TRP A 1 323 ? -8.367 40.906 -5.105 1 96.75 323 TRP A CA 1
ATOM 2547 C C . TRP A 1 323 ? -9.711 41.594 -4.883 1 96.75 323 TRP A C 1
ATOM 2549 O O . TRP A 1 323 ? -10.75 40.938 -4.816 1 96.75 323 TRP A O 1
ATOM 2559 N N . VAL A 1 324 ? -9.578 42.906 -4.77 1 96.25 324 VAL A N 1
ATOM 2560 C CA . VAL A 1 324 ? -10.766 43.719 -4.602 1 96.25 324 VAL A CA 1
ATOM 2561 C C . VAL A 1 324 ? -10.914 44.688 -5.793 1 96.25 324 VAL A C 1
ATOM 2563 O O . VAL A 1 324 ? -9.953 45.344 -6.184 1 96.25 324 VAL A O 1
ATOM 2566 N N . SER A 1 325 ? -12.094 44.656 -6.25 1 94.75 325 SER A N 1
ATOM 2567 C CA . SER A 1 325 ? -12.391 45.5 -7.414 1 94.75 325 SER A CA 1
ATOM 2568 C C . SER A 1 325 ? -12.492 46.969 -7.035 1 94.75 325 SER A C 1
ATOM 2570 O O . SER A 1 325 ? -12.555 47.312 -5.852 1 94.75 325 SER A O 1
ATOM 2572 N N . PRO A 1 326 ? -12.484 47.812 -8.047 1 94.31 326 PRO A N 1
ATOM 2573 C CA . PRO A 1 326 ? -12.625 49.25 -7.777 1 94.31 326 PRO A CA 1
ATOM 2574 C C . PRO A 1 326 ? -13.914 49.594 -7.027 1 94.31 326 PRO A C 1
ATOM 2576 O O . PRO A 1 326 ? -13.977 50.594 -6.312 1 94.31 326 PRO A O 1
ATOM 2579 N N . ASP A 1 327 ? -14.906 48.719 -7.156 1 92.81 327 ASP A N 1
ATOM 2580 C CA . ASP A 1 327 ? -16.172 48.938 -6.465 1 92.81 327 ASP A CA 1
ATOM 2581 C C . ASP A 1 327 ? -16.156 48.312 -5.078 1 92.81 327 ASP A C 1
ATOM 2583 O O . ASP A 1 327 ? -17.203 48.062 -4.484 1 92.81 327 ASP A O 1
ATOM 2587 N N . ASP A 1 328 ? -15.062 47.906 -4.609 1 92.25 328 ASP A N 1
ATOM 2588 C CA . ASP A 1 328 ? -14.812 47.406 -3.266 1 92.25 328 ASP A CA 1
ATOM 2589 C C . ASP A 1 328 ? -15.453 46.031 -3.074 1 92.25 328 ASP A C 1
ATOM 2591 O O . ASP A 1 328 ? -15.984 45.75 -2.002 1 92.25 328 ASP A O 1
ATOM 2595 N N . LYS A 1 329 ? -15.445 45.375 -4.09 1 93.69 329 LYS A N 1
ATOM 2596 C CA . LYS A 1 329 ? -15.953 44 -4.008 1 93.69 329 LYS A CA 1
ATOM 2597 C C . LYS A 1 329 ? -14.844 42.969 -4.223 1 93.69 329 LYS A C 1
ATOM 2599 O O . LYS A 1 329 ? -13.953 43.188 -5.051 1 93.69 329 LYS A O 1
ATOM 2604 N N . ILE A 1 330 ? -14.953 41.969 -3.479 1 93.44 330 ILE A N 1
ATOM 2605 C CA . ILE A 1 330 ? -13.984 40.875 -3.654 1 93.44 330 ILE A CA 1
ATOM 2606 C C . ILE A 1 330 ? -14.211 40.188 -5 1 93.44 330 ILE A C 1
ATOM 2608 O O . ILE A 1 330 ? -15.344 39.875 -5.352 1 93.44 330 ILE A O 1
ATOM 2612 N N . ILE A 1 331 ? -13.172 40.062 -5.688 1 92.69 331 ILE A N 1
ATOM 2613 C CA . ILE A 1 331 ? -13.273 39.469 -7.016 1 92.69 331 ILE A CA 1
ATOM 2614 C C . ILE A 1 331 ? -13.273 37.938 -6.902 1 92.69 331 ILE A C 1
ATOM 2616 O O . ILE A 1 331 ? -12.32 37.344 -6.398 1 92.69 331 ILE A O 1
ATOM 2620 N N . ALA A 1 332 ? -14.336 37.375 -7.305 1 90.56 332 ALA A N 1
ATOM 2621 C CA . ALA A 1 332 ? -14.438 35.906 -7.375 1 90.56 332 ALA A CA 1
ATOM 2622 C C . ALA A 1 332 ? -14.211 35.406 -8.797 1 90.56 332 ALA A C 1
ATOM 2624 O O . ALA A 1 332 ? -14.281 36.188 -9.758 1 90.56 332 ALA A O 1
ATOM 2625 N N . ASN A 1 333 ? -13.789 34.156 -8.859 1 91.25 333 ASN A N 1
ATOM 2626 C CA . ASN A 1 333 ? -13.602 33.562 -10.188 1 91.25 333 ASN A CA 1
ATOM 2627 C C . ASN A 1 333 ? -14.906 33.562 -10.977 1 91.25 333 ASN A C 1
ATOM 2629 O O . ASN A 1 333 ? -15.969 33.25 -10.438 1 91.25 333 ASN A O 1
ATOM 2633 N N . SER A 1 334 ? -14.781 34.062 -12.156 1 91 334 SER A N 1
ATOM 2634 C CA . SER A 1 334 ? -15.906 34.125 -13.094 1 91 334 SER A CA 1
ATOM 2635 C C . SER A 1 334 ? -15.461 33.812 -14.516 1 91 334 SER A C 1
ATOM 2637 O O . SER A 1 334 ? -14.328 33.375 -14.734 1 91 334 SER A O 1
ATOM 2639 N N . SER A 1 335 ? -16.359 34 -15.461 1 91 335 SER A N 1
ATOM 2640 C CA . SER A 1 335 ? -16.016 33.781 -16.859 1 91 335 SER A CA 1
ATOM 2641 C C . SER A 1 335 ? -15.047 34.844 -17.375 1 91 335 SER A C 1
ATOM 2643 O O . SER A 1 335 ? -14.312 34.594 -18.328 1 91 335 SER A O 1
ATOM 2645 N N . ARG A 1 336 ? -15.062 35.906 -16.656 1 92.12 336 ARG A N 1
ATOM 2646 C CA . ARG A 1 336 ? -14.242 37 -17.172 1 92.12 336 ARG A CA 1
ATOM 2647 C C . ARG A 1 336 ? -13.016 37.219 -16.281 1 92.12 336 ARG A C 1
ATOM 2649 O O . ARG A 1 336 ? -12.062 37.875 -16.703 1 92.12 336 ARG A O 1
ATOM 2656 N N . ALA A 1 337 ? -13.117 36.844 -15.016 1 93.94 337 ALA A N 1
ATOM 2657 C CA . ALA A 1 337 ? -12.023 37.094 -14.078 1 93.94 337 ALA A CA 1
ATOM 2658 C C . ALA A 1 337 ? -11.586 35.812 -13.383 1 93.94 337 ALA A C 1
ATOM 2660 O O . ALA A 1 337 ? -12.414 35.031 -12.906 1 93.94 337 ALA A O 1
ATOM 2661 N N . VAL A 1 338 ? -10.25 35.594 -13.383 1 95.56 338 VAL A N 1
ATOM 2662 C CA . VAL A 1 338 ? -9.695 34.406 -12.734 1 95.56 338 VAL A CA 1
ATOM 2663 C C . VAL A 1 338 ? -8.57 34.812 -11.789 1 95.56 338 VAL A C 1
ATOM 2665 O O . VAL A 1 338 ? -7.586 35.438 -12.211 1 95.56 338 VAL A O 1
ATOM 2668 N N . SER A 1 339 ? -8.867 34.531 -10.547 1 93.94 339 SER A N 1
ATOM 2669 C CA . SER A 1 339 ? -7.824 34.781 -9.555 1 93.94 339 SER A CA 1
ATOM 2670 C C . SER A 1 339 ? -7.055 33.5 -9.242 1 93.94 339 SER A C 1
ATOM 2672 O O . SER A 1 339 ? -7.656 32.469 -8.938 1 93.94 339 SER A O 1
ATOM 2674 N N . PHE A 1 340 ? -5.68 33.656 -9.297 1 92.5 340 PHE A N 1
ATOM 2675 C CA . PHE A 1 340 ? -4.832 32.469 -9.062 1 92.5 340 PHE A CA 1
ATOM 2676 C C . PHE A 1 340 ? -4.238 32.5 -7.66 1 92.5 340 PHE A C 1
ATOM 2678 O O . PHE A 1 340 ? -4.109 33.594 -7.059 1 92.5 340 PHE A O 1
ATOM 2685 N N . ARG A 1 341 ? -3.777 31.359 -7.219 1 88.31 341 ARG A N 1
ATOM 2686 C CA . ARG A 1 341 ? -3.205 31.203 -5.887 1 88.31 341 ARG A CA 1
ATOM 2687 C C . ARG A 1 341 ? -1.864 31.906 -5.773 1 88.31 341 ARG A C 1
ATOM 2689 O O . ARG A 1 341 ? -1.481 32.375 -4.691 1 88.31 341 ARG A O 1
ATOM 2696 N N . ASN A 1 342 ? -1.32 32.062 -6.867 1 90.62 342 ASN A N 1
ATOM 2697 C CA . ASN A 1 342 ? -0.001 32.688 -6.84 1 90.62 342 ASN A CA 1
ATOM 2698 C C . ASN A 1 342 ? -0.1 34.219 -6.75 1 90.62 342 ASN A C 1
ATOM 2700 O O . ASN A 1 342 ? 0.919 34.906 -6.75 1 90.62 342 ASN A O 1
ATOM 2704 N N . GLY A 1 343 ? -1.31 34.75 -6.805 1 94.62 343 GLY A N 1
ATOM 2705 C CA . GLY A 1 343 ? -1.507 36.188 -6.625 1 94.62 343 GLY A CA 1
ATOM 2706 C C . GLY A 1 343 ? -1.808 36.906 -7.922 1 94.62 343 GLY A C 1
ATOM 2707 O O . GLY A 1 343 ? -1.986 38.125 -7.93 1 94.62 343 GLY A O 1
ATOM 2708 N N . THR A 1 344 ? -1.93 36.156 -8.961 1 95.94 344 THR A N 1
ATOM 2709 C CA . THR A 1 344 ? -2.223 36.75 -10.258 1 95.94 344 THR A CA 1
ATOM 2710 C C . THR A 1 344 ? -3.729 36.844 -10.484 1 95.94 344 THR A C 1
ATOM 2712 O O . THR A 1 344 ? -4.473 35.938 -10.117 1 95.94 344 THR A O 1
ATOM 2715 N N . LEU A 1 345 ? -4.102 37.938 -11.031 1 96.81 345 LEU A N 1
ATOM 2716 C CA . LEU A 1 345 ? -5.477 38.125 -11.469 1 96.81 345 LEU A CA 1
ATOM 2717 C C . LEU A 1 345 ? -5.531 38.406 -12.977 1 96.81 345 LEU A C 1
ATOM 2719 O O . LEU A 1 345 ? -4.902 39.344 -13.469 1 96.81 345 LEU A O 1
ATOM 2723 N N . ASP A 1 346 ? -6.293 37.594 -13.586 1 96.56 346 ASP A N 1
ATOM 2724 C CA . ASP A 1 346 ? -6.469 37.75 -15.023 1 96.56 346 ASP A CA 1
ATOM 2725 C C . ASP A 1 346 ? -7.879 38.25 -15.352 1 96.56 346 ASP A C 1
ATOM 2727 O O . ASP A 1 346 ? -8.859 37.594 -15 1 96.56 346 ASP A O 1
ATOM 2731 N N . LEU A 1 347 ? -7.883 39.312 -15.977 1 95.88 347 LEU A N 1
ATOM 2732 C CA . LEU A 1 347 ? -9.109 39.75 -16.641 1 95.88 347 LEU A CA 1
ATOM 2733 C C . LEU A 1 347 ? -9.086 39.406 -18.125 1 95.88 347 LEU A C 1
ATOM 2735 O O . LEU A 1 347 ? -8.367 40.031 -18.906 1 95.88 347 LEU A O 1
ATOM 2739 N N . LEU A 1 348 ? -9.836 38.5 -18.391 1 95.44 348 LEU A N 1
ATOM 2740 C CA . LEU A 1 348 ? -9.742 37.875 -19.719 1 95.44 348 LEU A CA 1
ATOM 2741 C C . LEU A 1 348 ? -10.18 38.844 -20.797 1 95.44 348 LEU A C 1
ATOM 2743 O O . LEU A 1 348 ? -9.578 38.906 -21.875 1 95.44 348 LEU A O 1
ATOM 2747 N N . VAL A 1 349 ? -11.273 39.5 -20.594 1 93.56 349 VAL A N 1
ATOM 2748 C CA . VAL A 1 349 ? -11.766 40.562 -21.5 1 93.56 349 VAL A CA 1
ATOM 2749 C C . VAL A 1 349 ? -12.047 41.844 -20.719 1 93.56 349 VAL A C 1
ATOM 2751 O O . VAL A 1 349 ? -12.992 41.875 -19.922 1 93.56 349 VAL A O 1
ATOM 2754 N N . THR A 1 350 ? -11.273 42.781 -21.016 1 94.88 350 THR A N 1
ATOM 2755 C CA . THR A 1 350 ? -11.414 44.031 -20.266 1 94.88 350 THR A CA 1
ATOM 2756 C C . THR A 1 350 ? -12.438 44.969 -20.938 1 94.88 350 THR A C 1
ATOM 2758 O O . THR A 1 350 ? -12.57 44.969 -22.156 1 94.88 350 THR A O 1
ATOM 2761 N N . THR A 1 351 ? -13.219 45.594 -20.172 1 93.81 351 THR A N 1
ATOM 2762 C CA . THR A 1 351 ? -14.148 46.656 -20.609 1 93.81 351 THR A CA 1
ATOM 2763 C C . THR A 1 351 ? -13.836 47.969 -19.922 1 93.81 351 THR A C 1
ATOM 2765 O O . THR A 1 351 ? -13.008 48.031 -19.016 1 93.81 351 THR A O 1
ATOM 2768 N N . ILE A 1 352 ? -14.469 49.031 -20.406 1 93.38 352 ILE A N 1
ATOM 2769 C CA . ILE A 1 352 ? -14.234 50.344 -19.859 1 93.38 352 ILE A CA 1
ATOM 2770 C C . ILE A 1 352 ? -14.625 50.375 -18.375 1 93.38 352 ILE A C 1
ATOM 2772 O O . ILE A 1 352 ? -14.039 51.125 -17.594 1 93.38 352 ILE A O 1
ATOM 2776 N N . ARG A 1 353 ? -15.516 49.469 -18.031 1 92 353 ARG A N 1
ATOM 2777 C CA . ARG A 1 353 ? -15.992 49.406 -16.656 1 92 353 ARG A CA 1
ATOM 2778 C C . ARG A 1 353 ? -14.914 48.875 -15.727 1 92 353 ARG A C 1
ATOM 2780 O O . ARG A 1 353 ? -15 49.062 -14.508 1 92 353 ARG A O 1
ATOM 2787 N N . ASP A 1 354 ? -13.969 48.25 -16.281 1 94.75 354 ASP A N 1
ATOM 2788 C CA . ASP A 1 354 ? -12.898 47.656 -15.5 1 94.75 354 ASP A CA 1
ATOM 2789 C C . ASP A 1 354 ? -11.836 48.656 -15.117 1 94.75 354 ASP A C 1
ATOM 2791 O O . ASP A 1 354 ? -10.898 48.344 -14.383 1 94.75 354 ASP A O 1
ATOM 2795 N N . ASP A 1 355 ? -11.984 49.812 -15.648 1 95.12 355 ASP A N 1
ATOM 2796 C CA . ASP A 1 355 ? -11.047 50.906 -15.344 1 95.12 355 ASP A CA 1
ATOM 2797 C C . ASP A 1 355 ? -11.125 51.281 -13.875 1 95.12 355 ASP A C 1
ATOM 2799 O O . ASP A 1 355 ? -12.219 51.438 -13.328 1 95.12 355 ASP A O 1
ATOM 2803 N N . GLY A 1 356 ? -9.922 51.344 -13.234 1 95.81 356 GLY A N 1
ATOM 2804 C CA . GLY A 1 356 ? -9.93 51.781 -11.852 1 95.81 356 GLY A CA 1
ATOM 2805 C C . GLY A 1 356 ? -8.82 51.188 -11.023 1 95.81 356 GLY A C 1
ATOM 2806 O O . GLY A 1 356 ? -7.879 50.594 -11.57 1 95.81 356 GLY A O 1
ATOM 2807 N N . ALA A 1 357 ? -8.969 51.406 -9.727 1 96.69 357 ALA A N 1
ATOM 2808 C CA . ALA A 1 357 ? -7.965 50.938 -8.781 1 96.69 357 ALA A CA 1
ATOM 2809 C C . ALA A 1 357 ? -8.359 49.594 -8.18 1 96.69 357 ALA A C 1
ATOM 2811 O O . ALA A 1 357 ? -9.383 49.469 -7.508 1 96.69 357 ALA A O 1
ATOM 2812 N N . TYR A 1 358 ? -7.512 48.688 -8.477 1 97.44 358 TYR A N 1
ATOM 2813 C CA . TYR A 1 358 ? -7.668 47.344 -7.879 1 97.44 358 TYR A CA 1
ATOM 2814 C C . TYR A 1 358 ? -6.793 47.219 -6.641 1 97.44 358 TYR A C 1
ATOM 2816 O O . TYR A 1 358 ? -5.699 47.781 -6.574 1 97.44 358 TYR A O 1
ATOM 2824 N N . THR A 1 359 ? -7.293 46.5 -5.727 1 97.31 359 THR A N 1
ATOM 2825 C CA . THR A 1 359 ? -6.535 46.344 -4.492 1 97.31 359 THR A CA 1
ATOM 2826 C C . THR A 1 359 ? -6.254 44.844 -4.238 1 97.31 359 THR A C 1
ATOM 2828 O O . THR A 1 359 ? -7.16 44.031 -4.305 1 97.31 359 THR A O 1
ATOM 2831 N N . CYS A 1 360 ? -5.016 44.531 -4.043 1 97.06 360 CYS A N 1
ATOM 2832 C CA . CYS A 1 360 ? -4.68 43.188 -3.6 1 97.06 360 CYS A CA 1
ATOM 2833 C C . CYS A 1 360 ? -4.453 43.156 -2.094 1 97.06 360 CYS A C 1
ATOM 2835 O O . CYS A 1 360 ? -3.758 44 -1.546 1 97.06 360 CYS A O 1
ATOM 2837 N N . ILE A 1 361 ? -5.078 42.25 -1.467 1 97.06 361 ILE A N 1
ATOM 2838 C CA . ILE A 1 361 ? -4.992 42.125 -0.018 1 97.06 361 ILE A CA 1
ATOM 2839 C C . ILE A 1 361 ? -4.332 40.781 0.327 1 97.06 361 ILE A C 1
ATOM 2841 O O . ILE A 1 361 ? -4.883 39.719 0.041 1 97.06 361 ILE A O 1
ATOM 2845 N N . ALA A 1 362 ? -3.186 40.875 0.902 1 97.19 362 ALA A N 1
ATOM 2846 C CA . ALA A 1 362 ? -2.518 39.656 1.423 1 97.19 362 ALA A CA 1
ATOM 2847 C C . ALA A 1 362 ? -2.869 39.438 2.891 1 97.19 362 ALA A C 1
ATOM 2849 O O . ALA A 1 362 ? -2.709 40.344 3.719 1 97.19 362 ALA A O 1
ATOM 2850 N N . ILE A 1 363 ? -3.365 38.25 3.141 1 95.56 363 ILE A N 1
ATOM 2851 C CA . ILE A 1 363 ? -3.836 38 4.5 1 95.56 363 ILE A CA 1
ATOM 2852 C C . ILE A 1 363 ? -3.207 36.719 5.039 1 95.56 363 ILE A C 1
ATOM 2854 O O . ILE A 1 363 ? -3.117 35.719 4.328 1 95.56 363 ILE A O 1
ATOM 2858 N N . ASN A 1 364 ? -2.732 36.781 6.273 1 94.12 364 ASN A N 1
ATOM 2859 C CA . ASN A 1 364 ? -2.396 35.562 7.016 1 94.12 364 ASN A CA 1
ATOM 2860 C C . ASN A 1 364 ? -2.725 35.719 8.5 1 94.12 364 ASN A C 1
ATOM 2862 O O . ASN A 1 364 ? -3.42 36.656 8.898 1 94.12 364 ASN A O 1
ATOM 2866 N N . ALA A 1 365 ? -2.287 34.781 9.414 1 89.81 365 ALA A N 1
ATOM 2867 C CA . ALA A 1 365 ? -2.67 34.719 10.82 1 89.81 365 ALA A CA 1
ATOM 2868 C C . ALA A 1 365 ? -2.1 35.906 11.602 1 89.81 365 ALA A C 1
ATOM 2870 O O . ALA A 1 365 ? -2.613 36.25 12.664 1 89.81 365 ALA A O 1
ATOM 2871 N N . ALA A 1 366 ? -1.122 36.531 11.008 1 94 366 ALA A N 1
ATOM 2872 C CA . ALA A 1 366 ? -0.44 37.594 11.742 1 94 366 ALA A CA 1
ATOM 2873 C C . ALA A 1 366 ? -0.978 38.938 11.336 1 94 366 ALA A C 1
ATOM 2875 O O . ALA A 1 366 ? -0.787 39.938 12.062 1 94 366 ALA A O 1
ATOM 2876 N N . GLY A 1 367 ? -1.541 38.938 10.078 1 94.75 367 GLY A N 1
ATOM 2877 C CA . GLY A 1 367 ? -2.053 40.25 9.68 1 94.75 367 GLY A CA 1
ATOM 2878 C C . GLY A 1 367 ? -2.377 40.344 8.203 1 94.75 367 GLY A C 1
ATOM 2879 O O . GLY A 1 367 ? -2.703 39.312 7.57 1 94.75 367 GLY A O 1
ATOM 2880 N N . GLU A 1 368 ? -2.514 41.562 7.785 1 96.38 368 GLU A N 1
ATOM 2881 C CA . GLU A 1 368 ? -2.846 41.812 6.387 1 96.38 368 GLU A CA 1
ATOM 2882 C C . GLU A 1 368 ? -2.004 42.969 5.816 1 96.38 368 GLU A C 1
ATOM 2884 O O . GLU A 1 368 ? -1.458 43.781 6.562 1 96.38 368 GLU A O 1
ATOM 2889 N N . SER A 1 369 ? -1.8 42.906 4.59 1 96.94 369 SER A N 1
ATOM 2890 C CA . SER A 1 369 ? -1.142 43.938 3.814 1 96.94 369 SER A CA 1
ATOM 2891 C C . SER A 1 369 ? -1.873 44.188 2.5 1 96.94 369 SER A C 1
ATOM 2893 O O . SER A 1 369 ? -2.451 43.281 1.916 1 96.94 369 SER A O 1
ATOM 2895 N N . THR A 1 370 ? -1.847 45.438 2.152 1 96.94 370 THR A N 1
ATOM 2896 C CA . THR A 1 370 ? -2.59 45.781 0.945 1 96.94 370 THR A CA 1
ATOM 2897 C C . THR A 1 370 ? -1.714 46.594 -0.025 1 96.94 370 THR A C 1
ATOM 2899 O O . THR A 1 370 ? -0.745 47.219 0.386 1 96.94 370 THR A O 1
ATOM 2902 N N . ALA A 1 371 ? -1.97 46.438 -1.246 1 97.12 371 ALA A N 1
ATOM 2903 C CA . ALA A 1 371 ? -1.373 47.219 -2.326 1 97.12 371 ALA A CA 1
ATOM 2904 C C . ALA A 1 371 ? -2.402 47.531 -3.41 1 97.12 371 ALA A C 1
ATOM 2906 O O . ALA A 1 371 ? -3.35 46.75 -3.615 1 97.12 371 ALA A O 1
ATOM 2907 N N . THR A 1 372 ? -2.203 48.625 -4.027 1 96.81 372 THR A N 1
ATOM 2908 C CA . THR A 1 372 ? -3.156 49.062 -5.043 1 96.81 372 THR A CA 1
ATOM 2909 C C . THR A 1 372 ? -2.531 49 -6.434 1 96.81 372 THR A C 1
ATOM 2911 O O . THR A 1 372 ? -1.35 49.312 -6.605 1 96.81 372 THR A O 1
ATOM 2914 N N . VAL A 1 373 ? -3.332 48.562 -7.375 1 96.5 373 VAL A N 1
ATOM 2915 C CA . VAL A 1 373 ? -2.943 48.531 -8.781 1 96.5 373 VAL A CA 1
ATOM 2916 C C . VAL A 1 373 ? -3.889 49.406 -9.602 1 96.5 373 VAL A C 1
ATOM 2918 O O . VAL A 1 373 ? -5.105 49.219 -9.562 1 96.5 373 VAL A O 1
ATOM 2921 N N . ASP A 1 374 ? -3.256 50.281 -10.383 1 97.12 374 ASP A N 1
ATOM 2922 C CA . ASP A 1 374 ? -4.059 51.156 -11.227 1 97.12 374 ASP A CA 1
ATOM 2923 C C . ASP A 1 374 ? -4.195 50.562 -12.641 1 97.12 374 ASP A C 1
ATOM 2925 O O . ASP A 1 374 ? -3.227 50.562 -13.398 1 97.12 374 ASP A O 1
ATOM 2929 N N . LEU A 1 375 ? -5.398 50.125 -12.875 1 97.31 375 LEU A N 1
ATOM 2930 C CA . LEU A 1 375 ? -5.676 49.625 -14.219 1 97.31 375 LEU A CA 1
ATOM 2931 C C . LEU A 1 375 ? -6.371 50.688 -15.055 1 97.31 375 LEU A C 1
ATOM 2933 O O . LEU A 1 375 ? -7.418 51.219 -14.656 1 97.31 375 LEU A O 1
ATOM 2937 N N . LYS A 1 376 ? -5.773 50.969 -16.234 1 96.88 376 LYS A N 1
ATOM 2938 C CA . LYS A 1 376 ? -6.34 51.969 -17.156 1 96.88 376 LYS A CA 1
ATOM 2939 C C . LYS A 1 376 ? -6.707 51.312 -18.484 1 96.88 376 LYS A C 1
ATOM 2941 O O . LYS A 1 376 ? -5.867 50.656 -19.125 1 96.88 376 LYS A O 1
ATOM 2946 N N . ILE A 1 377 ? -7.891 51.562 -18.812 1 95.81 377 ILE A N 1
ATOM 2947 C CA . ILE A 1 377 ? -8.359 50.969 -20.062 1 95.81 377 ILE A CA 1
ATOM 2948 C C . ILE A 1 377 ? -8.375 52.031 -21.172 1 95.81 377 ILE A C 1
ATOM 2950 O O . ILE A 1 377 ? -8.945 53.125 -20.984 1 95.81 377 ILE A O 1
ATOM 2954 N N . ILE A 1 378 ? -7.805 51.656 -22.312 1 94.31 378 ILE A N 1
ATOM 2955 C CA . ILE A 1 378 ? -7.848 52.5 -23.5 1 94.31 378 ILE A CA 1
ATOM 2956 C C . ILE A 1 378 ? -9.016 52.094 -24.391 1 94.31 378 ILE A C 1
ATOM 2958 O O . ILE A 1 378 ? -9.031 51 -24.938 1 94.31 378 ILE A O 1
ATOM 2962 N N . PRO A 1 379 ? -9.922 53 -24.547 1 92.06 379 PRO A N 1
ATOM 2963 C CA . PRO A 1 379 ? -11.094 52.656 -25.359 1 92.06 379 PRO A CA 1
ATOM 2964 C C . PRO A 1 379 ? -10.75 52.438 -26.828 1 92.06 379 PRO A C 1
ATOM 2966 O O . PRO A 1 379 ? -9.82 53.062 -27.344 1 92.06 379 PRO A O 1
ATOM 2969 N N . LEU A 1 380 ? -11.422 51.531 -27.391 1 86.69 380 LEU A N 1
ATOM 2970 C CA . LEU A 1 380 ? -11.266 51.344 -28.828 1 86.69 380 LEU A CA 1
ATOM 2971 C C . LEU A 1 380 ? -11.82 52.531 -29.594 1 86.69 380 LEU A C 1
ATOM 2973 O O . LEU A 1 380 ? -12.844 53.125 -29.203 1 86.69 380 LEU A O 1
ATOM 2977 N N . PRO A 1 381 ? -11.055 53.094 -30.547 1 78.12 381 PRO A N 1
ATOM 2978 C CA . PRO A 1 381 ? -11.57 54.219 -31.328 1 78.12 381 PRO A CA 1
ATOM 2979 C C . PRO A 1 381 ? -12.914 53.906 -32 1 78.12 381 PRO A C 1
ATOM 2981 O O . PRO A 1 381 ? -13.117 52.812 -32.5 1 78.12 381 PRO A O 1
ATOM 2984 N N . HIS A 1 382 ? -13.898 54.344 -31.453 1 61.97 382 HIS A N 1
ATOM 2985 C CA . HIS A 1 382 ? -15.141 54.188 -32.219 1 61.97 382 HIS A CA 1
ATOM 2986 C C . HIS A 1 382 ? -15.008 54.812 -33.594 1 61.97 382 HIS A C 1
ATOM 2988 O O . HIS A 1 382 ? -14.477 55.906 -33.75 1 61.97 382 HIS A O 1
ATOM 2994 N N . ARG A 1 383 ? -14.922 54.094 -34.625 1 50.69 383 ARG A N 1
ATOM 2995 C CA . ARG A 1 383 ? -15.164 54.719 -35.906 1 50.69 383 ARG A CA 1
ATOM 2996 C C . ARG A 1 383 ? -16.375 55.656 -35.875 1 50.69 383 ARG A C 1
ATOM 2998 O O . ARG A 1 383 ? -17.484 55.219 -35.562 1 50.69 383 ARG A O 1
ATOM 3005 N N . GLY A 1 384 ? -16.234 56.844 -35.219 1 40.38 384 GLY A N 1
ATOM 3006 C CA . GLY A 1 384 ? -17.297 57.812 -35.531 1 40.38 384 GLY A CA 1
ATOM 3007 C C . GLY A 1 384 ? -17.734 57.781 -36.969 1 40.38 384 GLY A C 1
ATOM 3008 O O . GLY A 1 384 ? -16.906 57.781 -37.875 1 40.38 384 GLY A O 1
ATOM 3009 N N . ASN A 1 385 ? -18.781 57 -37.281 1 41.78 385 ASN A N 1
ATOM 3010 C CA . ASN A 1 385 ? -19.5 57.375 -38.5 1 41.78 385 ASN A CA 1
ATOM 3011 C C . ASN A 1 385 ? -19.688 58.875 -38.625 1 41.78 385 ASN A C 1
ATOM 3013 O O . ASN A 1 385 ? -20.672 59.406 -38.156 1 41.78 385 ASN A O 1
ATOM 3017 N N . GLY A 1 386 ? -18.703 59.719 -38.25 1 36.78 386 GLY A N 1
ATOM 3018 C CA . GLY A 1 386 ? -18.844 61.062 -38.812 1 36.78 386 GLY A CA 1
ATOM 3019 C C . GLY A 1 386 ? -19.047 61.062 -40.312 1 36.78 386 GLY A C 1
ATOM 3020 O O . GLY A 1 386 ? -18.219 60.531 -41.062 1 36.78 386 GLY A O 1
ATOM 3021 N N . SER A 1 387 ? -20.406 61 -40.781 1 37.06 387 SER A N 1
ATOM 3022 C CA . SER A 1 387 ? -20.875 61.531 -42.062 1 37.06 387 SER A CA 1
ATOM 3023 C C . SER A 1 387 ? -20.234 62.875 -42.375 1 37.06 387 SER A C 1
ATOM 3025 O O . SER A 1 387 ? -20.438 63.844 -41.625 1 37.06 387 SER A O 1
ATOM 3027 N N . ILE A 1 388 ? -19.078 63 -42.656 1 36.44 388 ILE A N 1
ATOM 3028 C CA . ILE A 1 388 ? -18.562 64.125 -43.438 1 36.44 388 ILE A CA 1
ATOM 3029 C C . ILE A 1 388 ? -19.531 64.438 -44.562 1 36.44 388 ILE A C 1
ATOM 3031 O O . ILE A 1 388 ? -19.719 63.656 -45.469 1 36.44 388 ILE A O 1
ATOM 3035 N N . THR A 1 389 ? -20.797 65.125 -44.219 1 32.97 389 THR A N 1
ATOM 3036 C CA . THR A 1 389 ? -21.609 65.875 -45.188 1 32.97 389 THR A CA 1
ATOM 3037 C C . THR A 1 389 ? -20.797 66.938 -45.844 1 32.97 389 THR A C 1
ATOM 3039 O O . THR A 1 389 ? -20.422 67.938 -45.188 1 32.97 389 THR A O 1
ATOM 3042 N N . GLN A 1 390 ? -19.844 66.75 -46.625 1 30.39 390 GLN A N 1
ATOM 3043 C CA . GLN A 1 390 ? -19.328 67.688 -47.625 1 30.39 390 GLN A CA 1
ATOM 3044 C C . GLN A 1 390 ? -20.469 68.312 -48.406 1 30.39 390 GLN A C 1
ATOM 3046 O O . GLN A 1 390 ? -21.25 67.688 -49.094 1 30.39 390 GLN A O 1
ATOM 3051 N N . SER A 1 391 ? -21.047 69.688 -47.969 1 30.83 391 SER A N 1
ATOM 3052 C CA . SER A 1 391 ? -21.891 70.625 -48.688 1 30.83 391 SER A CA 1
ATOM 3053 C C . SER A 1 391 ? -21.312 70.938 -50.062 1 30.83 391 SER A C 1
ATOM 3055 O O . SER A 1 391 ? -20.172 71.375 -50.156 1 30.83 391 SER A O 1
ATOM 3057 N N . THR A 1 392 ? -21.516 70.312 -51.188 1 33.53 392 THR A N 1
ATOM 3058 C CA . THR A 1 392 ? -21.516 71 -52.469 1 33.53 392 THR A CA 1
ATOM 3059 C C . THR A 1 392 ? -22.609 72.062 -52.5 1 33.53 392 THR A C 1
ATOM 3061 O O . THR A 1 392 ? -23.797 71.75 -52.438 1 33.53 392 THR A O 1
ATOM 3064 N N . ALA A 1 393 ? -22.344 73.438 -52.062 1 29.92 393 ALA A N 1
ATOM 3065 C CA . ALA A 1 393 ? -23.203 74.625 -52.125 1 29.92 393 ALA A CA 1
ATOM 3066 C C . ALA A 1 393 ? -23.672 74.875 -53.531 1 29.92 393 ALA A C 1
ATOM 3068 O O . ALA A 1 393 ? -22.844 75 -54.438 1 29.92 393 ALA A O 1
ATOM 3069 N N . TYR A 1 394 ? -24.906 74.5 -53.969 1 30.89 394 TYR A N 1
ATOM 3070 C CA . TYR A 1 394 ? -25.5 75.125 -55.156 1 30.89 394 TYR A CA 1
ATOM 3071 C C . TYR A 1 394 ? -25.734 76.625 -54.906 1 30.89 394 TYR A C 1
ATOM 3073 O O . TYR A 1 394 ? -25.891 77.062 -53.781 1 30.89 394 TYR A O 1
ATOM 3081 N N . PRO A 1 395 ? -25.75 77.562 -55.938 1 35.41 395 PRO A N 1
ATOM 3082 C CA . PRO A 1 395 ? -25.984 79 -56.062 1 35.41 395 PRO A CA 1
ATOM 3083 C C . PRO A 1 395 ? -27.344 79.438 -55.5 1 35.41 395 PRO A C 1
ATOM 3085 O O . PRO A 1 395 ? -28.312 78.688 -55.594 1 35.41 395 PRO A O 1
ATOM 3088 N N . LYS A 1 396 ? -27.406 80.25 -54.344 1 22.58 396 LYS A N 1
ATOM 3089 C CA . LYS A 1 396 ? -28.578 80.688 -53.625 1 22.58 396 LYS A CA 1
ATOM 3090 C C . LYS A 1 396 ? -29.578 81.375 -54.562 1 22.58 396 LYS A C 1
ATOM 3092 O O . LYS A 1 396 ? -29.172 82 -55.562 1 22.58 396 LYS A O 1
ATOM 3097 N N . ALA A 1 397 ? -30.797 81 -54.281 1 28.55 397 ALA A N 1
ATOM 3098 C CA . ALA A 1 397 ? -32.062 81.625 -54.656 1 28.55 397 ALA A CA 1
ATOM 3099 C C . ALA A 1 397 ? -32.031 83.125 -54.281 1 28.55 397 ALA A C 1
ATOM 3101 O O . ALA A 1 397 ? -31.594 83.5 -53.188 1 28.55 397 ALA A O 1
ATOM 3102 N N . PRO A 1 398 ? -32.438 84.062 -55.094 1 28.94 398 PRO A N 1
ATOM 3103 C CA . PRO A 1 398 ? -32.5 85.5 -55.406 1 28.94 398 PRO A CA 1
ATOM 3104 C C . PRO A 1 398 ? -33.188 86.312 -54.312 1 28.94 398 PRO A C 1
ATOM 3106 O O . PRO A 1 398 ? -34 85.75 -53.562 1 28.94 398 PRO A O 1
ATOM 3109 N N . ALA A 1 399 ? -32.625 87.5 -53.781 1 29.12 399 ALA A N 1
ATOM 3110 C CA . ALA A 1 399 ? -33.312 88.688 -53.219 1 29.12 399 ALA A CA 1
ATOM 3111 C C . ALA A 1 399 ? -34.469 89.125 -54.094 1 29.12 399 ALA A C 1
ATOM 3113 O O . ALA A 1 399 ? -34.25 89.5 -55.25 1 29.12 399 ALA A O 1
ATOM 3114 N N . LEU A 1 400 ? -35.75 88.75 -54.281 1 22.66 400 LEU A N 1
ATOM 3115 C CA . LEU A 1 400 ? -36.688 89.562 -55.031 1 22.66 400 LEU A CA 1
ATOM 3116 C C . LEU A 1 400 ? -36.969 90.875 -54.312 1 22.66 400 LEU A C 1
ATOM 3118 O O . LEU A 1 400 ? -37.688 91.75 -54.812 1 22.66 400 LEU A O 1
ATOM 3122 N N . LEU A 1 401 ? -36.688 91.812 -53.219 1 24.55 401 LEU A N 1
ATOM 3123 C CA . LEU A 1 401 ? -37.906 92.625 -53.281 1 24.55 401 LEU A CA 1
ATOM 3124 C C . LEU A 1 401 ? -37.969 93.312 -54.625 1 24.55 401 LEU A C 1
ATOM 3126 O O . LEU A 1 401 ? -36.969 93.438 -55.344 1 24.55 401 LEU A O 1
ATOM 3130 N N . PRO A 1 402 ? -38.75 94.438 -54.594 1 29.38 402 PRO A N 1
ATOM 3131 C CA . PRO A 1 402 ? -38.656 95.688 -55.312 1 29.38 402 PRO A CA 1
ATOM 3132 C C . PRO A 1 402 ? -37.219 96.25 -55.312 1 29.38 402 PRO A C 1
ATOM 3134 O O . PRO A 1 402 ? -36.438 95.938 -54.375 1 29.38 402 PRO A O 1
ATOM 3137 N N . MET B 1 1 ? 60.969 -8.188 59.375 1 29.81 1 MET B N 1
ATOM 3138 C CA . MET B 1 1 ? 61.219 -7.57 58.062 1 29.81 1 MET B CA 1
ATOM 3139 C C . MET B 1 1 ? 60.094 -7.91 57.094 1 29.81 1 MET B C 1
ATOM 3141 O O . MET B 1 1 ? 60.031 -9.031 56.562 1 29.81 1 MET B O 1
ATOM 3145 N N . GLU B 1 2 ? 58.781 -7.582 57.5 1 30.05 2 GLU B N 1
ATOM 3146 C CA . GLU B 1 2 ? 57.344 -7.473 57.25 1 30.05 2 GLU B CA 1
ATOM 3147 C C . GLU B 1 2 ? 57.062 -6.867 55.875 1 30.05 2 GLU B C 1
ATOM 3149 O O . GLU B 1 2 ? 57.469 -5.73 55.594 1 30.05 2 GLU B O 1
ATOM 3154 N N . ARG B 1 3 ? 57.031 -7.828 54.75 1 28.39 3 ARG B N 1
ATOM 3155 C CA . ARG B 1 3 ? 56.75 -7.738 53.312 1 28.39 3 ARG B CA 1
ATOM 3156 C C . ARG B 1 3 ? 55.531 -6.859 53.062 1 28.39 3 ARG B C 1
ATOM 3158 O O . ARG B 1 3 ? 54.406 -7.207 53.438 1 28.39 3 ARG B O 1
ATOM 3165 N N . LEU B 1 4 ? 55.625 -5.551 53.25 1 31.2 4 LEU B N 1
ATOM 3166 C CA . LEU B 1 4 ? 54.75 -4.469 52.844 1 31.2 4 LEU B CA 1
ATOM 3167 C C . LEU B 1 4 ? 54.312 -4.641 51.375 1 31.2 4 LEU B C 1
ATOM 3169 O O . LEU B 1 4 ? 55.094 -4.398 50.469 1 31.2 4 LEU B O 1
ATOM 3173 N N . LEU B 1 5 ? 53.75 -5.855 51.031 1 33.31 5 LEU B N 1
ATOM 3174 C CA . LEU B 1 5 ? 53.219 -6.199 49.719 1 33.31 5 LEU B CA 1
ATOM 3175 C C . LEU B 1 5 ? 52.281 -5.098 49.219 1 33.31 5 LEU B C 1
ATOM 3177 O O . LEU B 1 5 ? 51.25 -4.797 49.844 1 33.31 5 LEU B O 1
ATOM 3181 N N . LEU B 1 6 ? 52.812 -4.082 48.469 1 32.31 6 LEU B N 1
ATOM 3182 C CA . LEU B 1 6 ? 52.25 -2.965 47.719 1 32.31 6 LEU B CA 1
ATOM 3183 C C . LEU B 1 6 ? 51.125 -3.432 46.781 1 32.31 6 LEU B C 1
ATOM 3185 O O . LEU B 1 6 ? 51.344 -4.23 45.875 1 32.31 6 LEU B O 1
ATOM 3189 N N . VAL B 1 7 ? 49.875 -3.588 47.281 1 34.03 7 VAL B N 1
ATOM 3190 C CA . VAL B 1 7 ? 48.594 -3.729 46.562 1 34.03 7 VAL B CA 1
ATOM 3191 C C . VAL B 1 7 ? 48.531 -2.684 45.438 1 34.03 7 VAL B C 1
ATOM 3193 O O . VAL B 1 7 ? 48.344 -1.495 45.719 1 34.03 7 VAL B O 1
ATOM 3196 N N . GLN B 1 8 ? 49.438 -2.688 44.469 1 30.5 8 GLN B N 1
ATOM 3197 C CA . GLN B 1 8 ? 49.25 -1.846 43.312 1 30.5 8 GLN B CA 1
ATOM 3198 C C . GLN B 1 8 ? 47.875 -2.051 42.719 1 30.5 8 GLN B C 1
ATOM 3200 O O . GLN B 1 8 ? 47.531 -3.154 42.281 1 30.5 8 GLN B O 1
ATOM 3205 N N . LEU B 1 9 ? 46.844 -1.329 43.219 1 32.22 9 LEU B N 1
ATOM 3206 C CA . LEU B 1 9 ? 45.531 -1.064 42.625 1 32.22 9 LEU B CA 1
ATOM 3207 C C . LEU B 1 9 ? 45.656 -0.749 41.125 1 32.22 9 LEU B C 1
ATOM 3209 O O . LEU B 1 9 ? 46.25 0.273 40.75 1 32.22 9 LEU B O 1
ATOM 3213 N N . LEU B 1 10 ? 45.875 -1.728 40.281 1 33.12 10 LEU B N 1
ATOM 3214 C CA . LEU B 1 10 ? 45.719 -1.624 38.844 1 33.12 10 LEU B CA 1
ATOM 3215 C C . LEU B 1 10 ? 44.438 -0.89 38.469 1 33.12 10 LEU B C 1
ATOM 3217 O O . LEU B 1 10 ? 43.344 -1.395 38.719 1 33.12 10 LEU B O 1
ATOM 3221 N N . MET B 1 11 ? 44.375 0.434 38.625 1 33.25 11 MET B N 1
ATOM 3222 C CA . MET B 1 11 ? 43.406 1.29 37.938 1 33.25 11 MET B CA 1
ATOM 3223 C C . MET B 1 11 ? 43.312 0.963 36.469 1 33.25 11 MET B C 1
ATOM 3225 O O . MET B 1 11 ? 44.219 1.289 35.688 1 33.25 11 MET B O 1
ATOM 3229 N N . VAL B 1 12 ? 42.844 -0.177 36.094 1 36.44 12 VAL B N 1
ATOM 3230 C CA . VAL B 1 12 ? 42.375 -0.366 34.719 1 36.44 12 VAL B CA 1
ATOM 3231 C C . VAL B 1 12 ? 41.562 0.835 34.25 1 36.44 12 VAL B C 1
ATOM 3233 O O . VAL B 1 12 ? 40.469 1.086 34.812 1 36.44 12 VAL B O 1
ATOM 3236 N N . GLY B 1 13 ? 42.125 1.938 33.938 1 34.75 13 GLY B N 1
ATOM 3237 C CA . GLY B 1 13 ? 41.531 3.025 33.188 1 34.75 13 GLY B CA 1
ATOM 3238 C C . GLY B 1 13 ? 40.656 2.543 32.031 1 34.75 13 GLY B C 1
ATOM 3239 O O . GLY B 1 13 ? 41.156 1.983 31.047 1 34.75 13 GLY B O 1
ATOM 3240 N N . SER B 1 14 ? 39.531 1.973 32.25 1 37.62 14 SER B N 1
ATOM 3241 C CA . SER B 1 14 ? 38.531 1.897 31.188 1 37.62 14 SER B CA 1
ATOM 3242 C C . SER B 1 14 ? 38.531 3.176 30.359 1 37.62 14 SER B C 1
ATOM 3244 O O . SER B 1 14 ? 38.125 4.234 30.844 1 37.62 14 SER B O 1
ATOM 3246 N N . THR B 1 15 ? 39.469 3.389 29.562 1 37.53 15 THR B N 1
ATOM 3247 C CA . THR B 1 15 ? 39.375 4.438 28.562 1 37.53 15 THR B CA 1
ATOM 3248 C C . THR B 1 15 ? 38 4.395 27.891 1 37.53 15 THR B C 1
ATOM 3250 O O . THR B 1 15 ? 37.688 3.449 27.156 1 37.53 15 THR B O 1
ATOM 3253 N N . LEU B 1 16 ? 36.938 4.723 28.531 1 42.31 16 LEU B N 1
ATOM 3254 C CA . LEU B 1 16 ? 35.75 5.07 27.781 1 42.31 16 LEU B CA 1
ATOM 3255 C C . LEU B 1 16 ? 36.094 5.805 26.484 1 42.31 16 LEU B C 1
ATOM 3257 O O . LEU B 1 16 ? 36.656 6.914 26.531 1 42.31 16 LEU B O 1
ATOM 3261 N N . ALA B 1 17 ? 36.625 5.184 25.438 1 42.94 17 ALA B N 1
ATOM 3262 C CA . ALA B 1 17 ? 36.719 5.859 24.141 1 42.94 17 ALA B CA 1
ATOM 3263 C C . ALA B 1 17 ? 35.625 6.898 23.969 1 42.94 17 ALA B C 1
ATOM 3265 O O . ALA B 1 17 ? 34.438 6.582 24.078 1 42.94 17 ALA B O 1
ATOM 3266 N N . GLN B 1 18 ? 35.781 8.07 24.297 1 48.91 18 GLN B N 1
ATOM 3267 C CA . GLN B 1 18 ? 34.906 9.219 24.141 1 48.91 18 GLN B CA 1
ATOM 3268 C C . GLN B 1 18 ? 34.188 9.195 22.797 1 48.91 18 GLN B C 1
ATOM 3270 O O . GLN B 1 18 ? 34.844 9.078 21.75 1 48.91 18 GLN B O 1
ATOM 3275 N N . VAL B 1 19 ? 33 8.594 22.75 1 57 19 VAL B N 1
ATOM 3276 C CA . VAL B 1 19 ? 32.125 8.797 21.594 1 57 19 VAL B CA 1
ATOM 3277 C C . VAL B 1 19 ? 32.188 10.258 21.156 1 57 19 VAL B C 1
ATOM 3279 O O . VAL B 1 19 ? 31.906 11.156 21.953 1 57 19 VAL B O 1
ATOM 3282 N N . GLU B 1 20 ? 32.969 10.672 20.141 1 63.91 20 GLU B N 1
ATOM 3283 C CA . GLU B 1 20 ? 33.25 12.023 19.656 1 63.91 20 GLU B CA 1
ATOM 3284 C C . GLU B 1 20 ? 31.953 12.766 19.312 1 63.91 20 GLU B C 1
ATOM 3286 O O . GLU B 1 20 ? 31.812 13.945 19.625 1 63.91 20 GLU B O 1
ATOM 3291 N N . SER B 1 21 ? 30.922 12.156 18.562 1 80.62 21 SER B N 1
ATOM 3292 C CA . SER B 1 21 ? 29.719 12.898 18.219 1 80.62 21 SER B CA 1
ATOM 3293 C C . SER B 1 21 ? 28.469 12.023 18.312 1 80.62 21 SER B C 1
ATOM 3295 O O . SER B 1 21 ? 28.406 10.969 17.688 1 80.62 21 SER B O 1
ATOM 3297 N N . CYS B 1 22 ? 27.719 12.203 19.344 1 87.31 22 CYS B N 1
ATOM 3298 C CA . CYS B 1 22 ? 26.453 11.516 19.516 1 87.31 22 CYS B CA 1
ATOM 3299 C C . CYS B 1 22 ? 25.281 12.508 19.438 1 87.31 22 CYS B C 1
ATOM 3301 O O . CYS B 1 22 ? 25.203 13.438 20.234 1 87.31 22 CYS B O 1
ATOM 3303 N N . PRO B 1 23 ? 24.516 12.258 18.469 1 85 23 PRO B N 1
ATOM 3304 C CA . PRO B 1 23 ? 23.375 13.172 18.344 1 85 23 PRO B CA 1
ATOM 3305 C C . PRO B 1 23 ? 22.516 13.211 19.594 1 85 23 PRO B C 1
ATOM 3307 O O . PRO B 1 23 ? 22.422 12.219 20.328 1 85 23 PRO B O 1
ATOM 3310 N N . PHE B 1 24 ? 21.875 14.32 19.844 1 79.44 24 PHE B N 1
ATOM 3311 C CA . PHE B 1 24 ? 21.156 14.633 21.078 1 79.44 24 PHE B CA 1
ATOM 3312 C C . PHE B 1 24 ? 20.094 13.586 21.359 1 79.44 24 PHE B C 1
ATOM 3314 O O . PHE B 1 24 ? 19.938 13.141 22.5 1 79.44 24 PHE B O 1
ATOM 3321 N N . HIS B 1 25 ? 19.453 13 20.406 1 80.62 25 HIS B N 1
ATOM 3322 C CA . HIS B 1 25 ? 18.328 12.102 20.609 1 80.62 25 HIS B CA 1
ATOM 3323 C C . HIS B 1 25 ? 18.781 10.648 20.672 1 80.62 25 HIS B C 1
ATOM 3325 O O . HIS B 1 25 ? 18.031 9.773 21.109 1 80.62 25 HIS B O 1
ATOM 3331 N N . CYS B 1 26 ? 20.031 10.406 20.438 1 91.31 26 CYS B N 1
ATOM 3332 C CA . CYS B 1 26 ? 20.484 9.039 20.25 1 91.31 26 CYS B CA 1
ATOM 3333 C C . CYS B 1 26 ? 21.312 8.578 21.453 1 91.31 26 CYS B C 1
ATOM 3335 O O . CYS B 1 26 ? 21.703 9.383 22.297 1 91.31 26 CYS B O 1
ATOM 3337 N N . VAL B 1 27 ? 21.453 7.215 21.625 1 93.38 27 VAL B N 1
ATOM 3338 C CA . VAL B 1 27 ? 22.328 6.578 22.609 1 93.38 27 VAL B CA 1
ATOM 3339 C C . VAL B 1 27 ? 23.484 5.898 21.891 1 93.38 27 VAL B C 1
ATOM 3341 O O . VAL B 1 27 ? 23.281 5.066 21.016 1 93.38 27 VAL B O 1
ATOM 3344 N N . CYS B 1 28 ? 24.672 6.406 22.25 1 92.56 28 CYS B N 1
ATOM 3345 C CA . CYS B 1 28 ? 25.859 5.852 21.641 1 92.56 28 CYS B CA 1
ATOM 3346 C C . CYS B 1 28 ? 26.672 5.047 22.641 1 92.56 28 CYS B C 1
ATOM 3348 O O . CYS B 1 28 ? 27.016 5.555 23.719 1 92.56 28 CYS B O 1
ATOM 3350 N N . GLN B 1 29 ? 26.766 3.752 22.344 1 91.56 29 GLN B N 1
ATOM 3351 C CA . GLN B 1 29 ? 27.469 2.873 23.281 1 91.56 29 GLN B CA 1
ATOM 3352 C C . GLN B 1 29 ? 28.531 2.047 22.578 1 91.56 29 GLN B C 1
ATOM 3354 O O . GLN B 1 29 ? 28.375 1.675 21.406 1 91.56 29 GLN B O 1
ATOM 3359 N N . ASN B 1 30 ? 29.656 1.888 23.188 1 86.19 30 ASN B N 1
ATOM 3360 C CA . ASN B 1 30 ? 30.703 0.997 22.703 1 86.19 30 ASN B CA 1
ATOM 3361 C C . ASN B 1 30 ? 30.531 -0.419 23.25 1 86.19 30 ASN B C 1
ATOM 3363 O O . ASN B 1 30 ? 30.531 -0.625 24.469 1 86.19 30 ASN B O 1
ATOM 3367 N N . LEU B 1 31 ? 29.938 -1.243 22.469 1 73.38 31 LEU B N 1
ATOM 3368 C CA . LEU B 1 31 ? 29.812 -2.643 22.875 1 73.38 31 LEU B CA 1
ATOM 3369 C C . LEU B 1 31 ? 30.953 -3.469 22.297 1 73.38 31 LEU B C 1
ATOM 3371 O O . LEU B 1 31 ? 31.047 -3.652 21.078 1 73.38 31 LEU B O 1
ATOM 3375 N N . SER B 1 32 ? 31.656 -4.25 23.062 1 69.44 32 SER B N 1
ATOM 3376 C CA . SER B 1 32 ? 32.781 -5.125 22.719 1 69.44 32 SER B CA 1
ATOM 3377 C C . SER B 1 32 ? 33.656 -4.504 21.641 1 69.44 32 SER B C 1
ATOM 3379 O O . SER B 1 32 ? 33.969 -5.152 20.656 1 69.44 32 SER B O 1
ATOM 3381 N N . ASP B 1 33 ? 33.938 -3.211 21.578 1 78.88 33 ASP B N 1
ATOM 3382 C CA . ASP B 1 33 ? 34.906 -2.479 20.75 1 78.88 33 ASP B CA 1
ATOM 3383 C C . ASP B 1 33 ? 34.219 -1.948 19.484 1 78.88 33 ASP B C 1
ATOM 3385 O O . ASP B 1 33 ? 34.906 -1.514 18.562 1 78.88 33 ASP B O 1
ATOM 3389 N N . SER B 1 34 ? 32.969 -2.217 19.406 1 89.38 34 SER B N 1
ATOM 3390 C CA . SER B 1 34 ? 32.25 -1.656 18.266 1 89.38 34 SER B CA 1
ATOM 3391 C C . SER B 1 34 ? 31.219 -0.608 18.719 1 89.38 34 SER B C 1
ATOM 3393 O O . SER B 1 34 ? 30.594 -0.762 19.766 1 89.38 34 SER B O 1
ATOM 3395 N N . LEU B 1 35 ? 31.281 0.459 17.984 1 92.62 35 LEU B N 1
ATOM 3396 C CA . LEU B 1 35 ? 30.406 1.57 18.328 1 92.62 35 LEU B CA 1
ATOM 3397 C C . LEU B 1 35 ? 29 1.333 17.797 1 92.62 35 LEU B C 1
ATOM 3399 O O . LEU B 1 35 ? 28.812 1.054 16.609 1 92.62 35 LEU B O 1
ATOM 3403 N N . SER B 1 36 ? 28.047 1.312 18.672 1 94.94 36 SER B N 1
ATOM 3404 C CA . SER B 1 36 ? 26.641 1.193 18.312 1 94.94 36 SER B CA 1
ATOM 3405 C C . SER B 1 36 ? 25.875 2.49 18.609 1 94.94 36 SER B C 1
ATOM 3407 O O . SER B 1 36 ? 26.031 3.082 19.672 1 94.94 36 SER B O 1
ATOM 3409 N N . THR B 1 37 ? 25.188 2.996 17.609 1 95.62 37 THR B N 1
ATOM 3410 C CA . THR B 1 37 ? 24.359 4.195 17.734 1 95.62 37 THR B CA 1
ATOM 3411 C C . THR B 1 37 ? 22.875 3.844 17.656 1 95.62 37 THR B C 1
ATOM 3413 O O . THR B 1 37 ? 22.406 3.367 16.625 1 95.62 37 THR B O 1
ATOM 3416 N N . LEU B 1 38 ? 22.172 4.031 18.75 1 96.06 38 LEU B N 1
ATOM 3417 C CA . LEU B 1 38 ? 20.75 3.68 18.859 1 96.06 38 LEU B CA 1
ATOM 3418 C C . LEU B 1 38 ? 19.891 4.93 18.859 1 96.06 38 LEU B C 1
ATOM 3420 O O . LEU B 1 38 ? 19.906 5.703 19.828 1 96.06 38 LEU B O 1
ATOM 3424 N N . CYS B 1 39 ? 19.156 5.137 17.797 1 95.12 39 CYS B N 1
ATOM 3425 C CA . CYS B 1 39 ? 18.266 6.289 17.656 1 95.12 39 CYS B CA 1
ATOM 3426 C C . CYS B 1 39 ? 16.828 5.848 17.406 1 95.12 39 CYS B C 1
ATOM 3428 O O . CYS B 1 39 ? 16.094 6.504 16.672 1 95.12 39 CYS B O 1
ATOM 3430 N N . ALA B 1 40 ? 16.422 4.766 17.969 1 95.31 40 ALA B N 1
ATOM 3431 C CA . ALA B 1 40 ? 15.086 4.223 17.734 1 95.31 40 ALA B CA 1
ATOM 3432 C C . ALA B 1 40 ? 14.039 4.973 18.547 1 95.31 40 ALA B C 1
ATOM 3434 O O . ALA B 1 40 ? 14.273 5.32 19.719 1 95.31 40 ALA B O 1
ATOM 3435 N N . ASN B 1 41 ? 12.914 5.223 17.922 1 92.38 41 ASN B N 1
ATOM 3436 C CA . ASN B 1 41 ? 11.742 5.754 18.609 1 92.38 41 ASN B CA 1
ATOM 3437 C C . ASN B 1 41 ? 12.023 7.109 19.25 1 92.38 41 ASN B C 1
ATOM 3439 O O . ASN B 1 41 ? 11.789 7.297 20.438 1 92.38 41 ASN B O 1
ATOM 3443 N N . LYS B 1 42 ? 12.586 8.016 18.453 1 91 42 LYS B N 1
ATOM 3444 C CA . LYS B 1 42 ? 12.93 9.352 18.938 1 91 42 LYS B CA 1
ATOM 3445 C C . LYS B 1 42 ? 12.141 10.43 18.203 1 91 42 LYS B C 1
ATOM 3447 O O . LYS B 1 42 ? 12.383 11.625 18.391 1 91 42 LYS B O 1
ATOM 3452 N N . GLY B 1 43 ? 11.242 10.031 17.359 1 89.75 43 GLY B N 1
ATOM 3453 C CA . GLY B 1 43 ? 10.422 10.984 16.625 1 89.75 43 GLY B CA 1
ATOM 3454 C C . GLY B 1 43 ? 11.195 11.734 15.562 1 89.75 43 GLY B C 1
ATOM 3455 O O . GLY B 1 43 ? 10.852 12.867 15.227 1 89.75 43 GLY B O 1
ATOM 3456 N N . LEU B 1 44 ? 12.266 11.086 14.992 1 91.19 44 LEU B N 1
ATOM 3457 C CA . LEU B 1 44 ? 13.133 11.727 14.016 1 91.19 44 LEU B CA 1
ATOM 3458 C C . LEU B 1 44 ? 12.422 11.883 12.672 1 91.19 44 LEU B C 1
ATOM 3460 O O . LEU B 1 44 ? 11.797 10.938 12.188 1 91.19 44 LEU B O 1
ATOM 3464 N N . LEU B 1 45 ? 12.516 13.039 12.125 1 91.5 45 LEU B N 1
ATOM 3465 C CA . LEU B 1 45 ? 11.984 13.289 10.789 1 91.5 45 LEU B CA 1
ATOM 3466 C C . LEU B 1 45 ? 13.062 13.117 9.727 1 91.5 45 LEU B C 1
ATOM 3468 O O . LEU B 1 45 ? 12.766 12.922 8.547 1 91.5 45 LEU B O 1
ATOM 3472 N N . PHE B 1 46 ? 14.328 13.258 10.297 1 89.38 46 PHE B N 1
ATOM 3473 C CA . PHE B 1 46 ? 15.5 13.141 9.438 1 89.38 46 PHE B CA 1
ATOM 3474 C C . PHE B 1 46 ? 16.594 12.328 10.125 1 89.38 46 PHE B C 1
ATOM 3476 O O . PHE B 1 46 ? 16.609 12.203 11.352 1 89.38 46 PHE B O 1
ATOM 3483 N N . ILE B 1 47 ? 17.406 11.773 9.258 1 92.94 47 ILE B N 1
ATOM 3484 C CA . ILE B 1 47 ? 18.594 11.117 9.812 1 92.94 47 ILE B CA 1
ATOM 3485 C C . ILE B 1 47 ? 19.547 12.172 10.375 1 92.94 47 ILE B C 1
ATOM 3487 O O . ILE B 1 47 ? 19.891 13.133 9.688 1 92.94 47 ILE B O 1
ATOM 3491 N N . PRO B 1 48 ? 19.906 11.992 11.602 1 89.88 48 PRO B N 1
ATOM 3492 C CA . PRO B 1 48 ? 20.781 13 12.203 1 89.88 48 PRO B CA 1
ATOM 3493 C C . PRO B 1 48 ? 22.094 13.18 11.438 1 89.88 48 PRO B C 1
ATOM 3495 O O . PRO B 1 48 ? 22.656 12.195 10.945 1 89.88 48 PRO B O 1
ATOM 3498 N N . ALA B 1 49 ? 22.641 14.414 11.352 1 84.81 49 ALA B N 1
ATOM 3499 C CA . ALA B 1 49 ? 23.828 14.734 10.562 1 84.81 49 ALA B CA 1
ATOM 3500 C C . ALA B 1 49 ? 25.109 14.398 11.336 1 84.81 49 ALA B C 1
ATOM 3502 O O . ALA B 1 49 ? 26.156 14.141 10.742 1 84.81 49 ALA B O 1
ATOM 3503 N N . ASN B 1 50 ? 25.125 14.336 12.648 1 88.19 50 ASN B N 1
ATOM 3504 C CA . ASN B 1 50 ? 26.344 14.211 13.438 1 88.19 50 ASN B CA 1
ATOM 3505 C C . ASN B 1 50 ? 26.5 12.812 14.016 1 88.19 50 ASN B C 1
ATOM 3507 O O . ASN B 1 50 ? 26.891 12.656 15.172 1 88.19 50 ASN B O 1
ATOM 3511 N N . ILE B 1 51 ? 26.156 11.836 13.211 1 92.31 51 ILE B N 1
ATOM 3512 C CA . ILE B 1 51 ? 26.391 10.469 13.648 1 92.31 51 ILE B CA 1
ATOM 3513 C C . ILE B 1 51 ? 27.875 10.133 13.5 1 92.31 51 ILE B C 1
ATOM 3515 O O . ILE B 1 51 ? 28.5 10.461 12.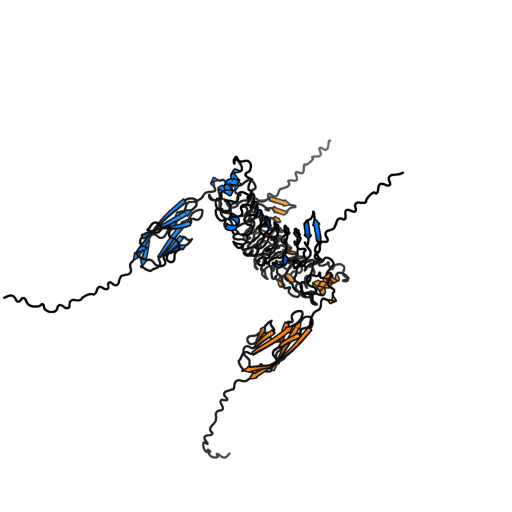477 1 92.31 51 ILE B O 1
ATOM 3519 N N . ASP B 1 52 ? 28.438 9.539 14.469 1 93.12 52 ASP B N 1
ATOM 3520 C CA . ASP B 1 52 ? 29.844 9.133 14.414 1 93.12 52 ASP B CA 1
ATOM 3521 C C . ASP B 1 52 ? 30.094 8.164 13.258 1 93.12 52 ASP B C 1
ATOM 3523 O O . ASP B 1 52 ? 29.406 7.137 13.148 1 93.12 52 ASP B O 1
ATOM 3527 N N . ARG B 1 53 ? 31.031 8.453 12.445 1 92.62 53 ARG B N 1
ATOM 3528 C CA . ARG B 1 53 ? 31.281 7.684 11.234 1 92.62 53 ARG B CA 1
ATOM 3529 C C . ARG B 1 53 ? 31.891 6.324 11.562 1 92.62 53 ARG B C 1
ATOM 3531 O O . ARG B 1 53 ? 31.922 5.43 10.711 1 92.62 53 ARG B O 1
ATOM 3538 N N . ARG B 1 54 ? 32.375 6.035 12.734 1 93.88 54 ARG B N 1
ATOM 3539 C CA . ARG B 1 54 ? 32.938 4.773 13.172 1 93.88 54 ARG B CA 1
ATOM 3540 C C . ARG B 1 54 ? 31.859 3.799 13.625 1 93.88 54 ARG B C 1
ATOM 3542 O O . ARG B 1 54 ? 32.156 2.658 13.984 1 93.88 54 ARG B O 1
ATOM 3549 N N . THR B 1 55 ? 30.547 4.301 13.523 1 94.94 55 THR B N 1
ATOM 3550 C CA . THR B 1 55 ? 29.422 3.473 13.961 1 94.94 55 THR B CA 1
ATOM 3551 C C . THR B 1 55 ? 29.375 2.162 13.18 1 94.94 55 THR B C 1
ATOM 3553 O O . THR B 1 55 ? 29.531 2.158 11.961 1 94.94 55 THR B O 1
ATOM 3556 N N . VAL B 1 56 ? 29.25 1.069 13.891 1 96.81 56 VAL B N 1
ATOM 3557 C CA . VAL B 1 56 ? 29.203 -0.259 13.289 1 96.81 56 VAL B CA 1
ATOM 3558 C C . VAL B 1 56 ? 27.766 -0.75 13.219 1 96.81 56 VAL B C 1
ATOM 3560 O O . VAL B 1 56 ? 27.391 -1.485 12.297 1 96.81 56 VAL B O 1
ATOM 3563 N N . GLU B 1 57 ? 27 -0.44 14.203 1 97 57 GLU B N 1
ATOM 3564 C CA . GLU B 1 57 ? 25.578 -0.746 14.273 1 97 57 GLU B CA 1
ATOM 3565 C C . GLU B 1 57 ? 24.75 0.521 14.461 1 97 57 GLU B C 1
ATOM 3567 O O . GLU B 1 57 ? 24.922 1.245 15.438 1 97 57 GLU B O 1
ATOM 3572 N N . LEU B 1 58 ? 23.891 0.804 13.516 1 97.25 58 LEU B N 1
ATOM 3573 C CA . LEU B 1 58 ? 23.047 1.989 13.57 1 97.25 58 LEU B CA 1
ATOM 3574 C C . LEU B 1 58 ? 21.562 1.604 13.555 1 97.25 58 LEU B C 1
ATOM 3576 O O . LEU B 1 58 ? 21.094 0.963 12.602 1 97.25 58 LEU B O 1
ATOM 3580 N N . ARG B 1 59 ? 20.844 1.956 14.531 1 97.88 59 ARG B N 1
ATOM 3581 C CA . ARG B 1 59 ? 19.422 1.652 14.641 1 97.88 59 ARG B CA 1
ATOM 3582 C C . ARG B 1 59 ? 18.578 2.924 14.57 1 97.88 59 ARG B C 1
ATOM 3584 O O . ARG B 1 59 ? 18.625 3.754 15.477 1 97.88 59 ARG B O 1
ATOM 3591 N N . LEU B 1 60 ? 17.859 3.074 13.523 1 97.69 60 LEU B N 1
ATOM 3592 C CA . LEU B 1 60 ? 17.031 4.25 13.281 1 97.69 60 LEU B CA 1
ATOM 3593 C C . LEU B 1 60 ? 15.555 3.863 13.141 1 97.69 60 LEU B C 1
ATOM 3595 O O . LEU B 1 60 ? 14.781 4.57 12.492 1 97.69 60 LEU B O 1
ATOM 3599 N N . ALA B 1 61 ? 15.156 2.768 13.773 1 97.94 61 ALA B N 1
ATOM 3600 C CA . ALA B 1 61 ? 13.805 2.232 13.633 1 97.94 61 ALA B CA 1
ATOM 3601 C C . ALA B 1 61 ? 12.797 3.062 14.422 1 97.94 61 ALA B C 1
ATOM 3603 O O . ALA B 1 61 ? 13.172 3.814 15.32 1 97.94 61 ALA B O 1
ATOM 3604 N N . ASP B 1 62 ? 11.523 2.965 14.023 1 95.31 62 ASP B N 1
ATOM 3605 C CA . ASP B 1 62 ? 10.398 3.51 14.781 1 95.31 62 ASP B CA 1
ATOM 3606 C C . ASP B 1 62 ? 10.469 5.035 14.844 1 95.31 62 ASP B C 1
ATOM 3608 O O . ASP B 1 62 ? 10.32 5.621 15.922 1 95.31 62 ASP B O 1
ATOM 3612 N N . ASN B 1 63 ? 10.797 5.664 13.742 1 95.5 63 ASN B N 1
ATOM 3613 C CA . ASN B 1 63 ? 10.766 7.113 13.578 1 95.5 63 ASN B CA 1
ATOM 3614 C C . ASN B 1 63 ? 9.875 7.531 12.414 1 95.5 63 ASN B C 1
ATOM 3616 O O . ASN B 1 63 ? 8.93 6.816 12.062 1 95.5 63 ASN B O 1
ATOM 3620 N N . PHE B 1 64 ? 10.102 8.781 11.969 1 94.81 64 PHE B N 1
ATOM 3621 C CA . PHE B 1 64 ? 9.242 9.297 10.914 1 94.81 64 PHE B CA 1
ATOM 3622 C C . PHE B 1 64 ? 10.062 9.773 9.727 1 94.81 64 PHE B C 1
ATOM 3624 O O . PHE B 1 64 ? 9.711 10.758 9.078 1 94.81 64 PHE B O 1
ATOM 3631 N N . ILE B 1 65 ? 11.203 9.055 9.508 1 94.94 65 ILE B N 1
ATOM 3632 C CA . ILE B 1 65 ? 12.109 9.422 8.422 1 94.94 65 ILE B CA 1
ATOM 3633 C C . ILE B 1 65 ? 11.422 9.18 7.078 1 94.94 65 ILE B C 1
ATOM 3635 O O . ILE B 1 65 ? 10.773 8.156 6.879 1 94.94 65 ILE B O 1
ATOM 3639 N N . ARG B 1 66 ? 11.594 10.102 6.176 1 93.75 66 ARG B N 1
ATOM 3640 C CA . ARG B 1 66 ? 10.828 10.031 4.93 1 93.75 66 ARG B CA 1
ATOM 3641 C C . ARG B 1 66 ? 11.734 9.664 3.758 1 93.75 66 ARG B C 1
ATOM 3643 O O . ARG B 1 66 ? 11.297 9.008 2.812 1 93.75 66 ARG B O 1
ATOM 3650 N N . ALA B 1 67 ? 12.953 10.125 3.863 1 95.25 67 ALA B N 1
ATOM 3651 C CA . ALA B 1 67 ? 13.844 9.906 2.723 1 95.25 67 ALA B CA 1
ATOM 3652 C C . ALA B 1 67 ? 15.258 9.562 3.184 1 95.25 67 ALA B C 1
ATOM 3654 O O . ALA B 1 67 ? 15.672 9.961 4.273 1 95.25 67 ALA B O 1
ATOM 3655 N N . VAL B 1 68 ? 15.93 8.812 2.344 1 97.5 68 VAL B N 1
ATOM 3656 C CA . VAL B 1 68 ? 17.328 8.469 2.578 1 97.5 68 VAL B CA 1
ATOM 3657 C C . VAL B 1 68 ? 18.172 8.922 1.394 1 97.5 68 VAL B C 1
ATOM 3659 O O . VAL B 1 68 ? 17.812 8.688 0.238 1 97.5 68 VAL B O 1
ATOM 3662 N N . GLU B 1 69 ? 19.234 9.633 1.723 1 96.31 69 GLU B N 1
ATOM 3663 C CA . GLU B 1 69 ? 20.125 10.18 0.697 1 96.31 69 GLU B CA 1
ATOM 3664 C C . GLU B 1 69 ? 21.578 9.859 0.997 1 96.31 69 GLU B C 1
ATOM 3666 O O . GLU B 1 69 ? 21.906 9.438 2.107 1 96.31 69 GLU B O 1
ATOM 3671 N N . ALA B 1 70 ? 22.453 10.094 -0.041 1 95.31 70 ALA B N 1
ATOM 3672 C CA . ALA B 1 70 ? 23.859 9.719 0.023 1 95.31 70 ALA B CA 1
ATOM 3673 C C . ALA B 1 70 ? 24.562 10.43 1.172 1 95.31 70 ALA B C 1
ATOM 3675 O O . ALA B 1 70 ? 25.344 9.812 1.903 1 95.31 70 ALA B O 1
ATOM 3676 N N . PRO B 1 71 ? 24.234 11.719 1.467 1 95 71 PRO B N 1
ATOM 3677 C CA . PRO B 1 71 ? 24.938 12.422 2.541 1 95 71 PRO B CA 1
ATOM 3678 C C . PRO B 1 71 ? 24.641 11.844 3.922 1 95 71 PRO B C 1
ATOM 3680 O O . PRO B 1 71 ? 25.406 12.062 4.867 1 95 71 PRO B O 1
ATOM 3683 N N . ASP B 1 72 ? 23.594 11.086 4.094 1 95.44 72 ASP B N 1
ATOM 3684 C CA . ASP B 1 72 ? 23.188 10.555 5.391 1 95.44 72 ASP B CA 1
ATOM 3685 C C . ASP B 1 72 ? 24.203 9.547 5.918 1 95.44 72 ASP B C 1
ATOM 3687 O O . ASP B 1 72 ? 24.375 9.406 7.129 1 95.44 72 ASP B O 1
ATOM 3691 N N . PHE B 1 73 ? 24.875 8.859 4.961 1 96.69 73 PHE B N 1
ATOM 3692 C CA . PHE B 1 73 ? 25.766 7.793 5.387 1 96.69 73 PHE B CA 1
ATOM 3693 C C . PHE B 1 73 ? 27.156 7.969 4.773 1 96.69 73 PHE B C 1
ATOM 3695 O O . PHE B 1 73 ? 27.891 6.992 4.578 1 96.69 73 PHE B O 1
ATOM 3702 N N . LEU B 1 74 ? 27.516 9.227 4.504 1 94.94 74 LEU B N 1
ATOM 3703 C CA . LEU B 1 74 ? 28.797 9.516 3.885 1 94.94 74 LEU B CA 1
ATOM 3704 C C . LEU B 1 74 ? 29.953 9.047 4.77 1 94.94 74 LEU B C 1
ATOM 3706 O O . LEU B 1 74 ? 29.938 9.273 5.98 1 94.94 74 LEU B O 1
ATOM 3710 N N . ASN B 1 75 ? 30.859 8.305 4.203 1 94.69 75 ASN B N 1
ATOM 3711 C CA . ASN B 1 75 ? 32.094 7.867 4.812 1 94.69 75 ASN B CA 1
ATOM 3712 C C . ASN B 1 75 ? 31.859 6.855 5.93 1 94.69 75 ASN B C 1
ATOM 3714 O O . ASN B 1 75 ? 32.719 6.652 6.789 1 94.69 75 ASN B O 1
ATOM 3718 N N . MET B 1 76 ? 30.734 6.18 5.945 1 95.69 76 MET B N 1
ATOM 3719 C CA . MET B 1 76 ? 30.469 5.156 6.953 1 95.69 76 MET B CA 1
ATOM 3720 C C . MET B 1 76 ? 30.828 3.77 6.422 1 95.69 76 MET B C 1
ATOM 3722 O O . MET B 1 76 ? 30 2.859 6.453 1 95.69 76 MET B O 1
ATOM 3726 N N . THR B 1 77 ? 32 3.596 6.055 1 95.81 77 THR B N 1
ATOM 3727 C CA . THR B 1 77 ? 32.5 2.395 5.383 1 95.81 77 THR B CA 1
ATOM 3728 C C . THR B 1 77 ? 32.531 1.216 6.352 1 95.81 77 THR B C 1
ATOM 3730 O O . THR B 1 77 ? 32.594 0.059 5.93 1 95.81 77 THR B O 1
ATOM 3733 N N . GLY B 1 78 ? 32.5 1.484 7.637 1 95.75 78 GLY B N 1
ATOM 3734 C CA . GLY B 1 78 ? 32.594 0.427 8.633 1 95.75 78 GLY B CA 1
ATOM 3735 C C . GLY B 1 78 ? 31.25 -0.032 9.148 1 95.75 78 GLY B C 1
ATOM 3736 O O . GLY B 1 78 ? 31.172 -0.954 9.961 1 95.75 78 GLY B O 1
ATOM 3737 N N . LEU B 1 79 ? 30.156 0.547 8.688 1 97.5 79 LEU B N 1
ATOM 3738 C CA . LEU B 1 79 ? 28.812 0.18 9.141 1 97.5 79 LEU B CA 1
ATOM 3739 C C . LEU B 1 79 ? 28.469 -1.245 8.719 1 97.5 79 LEU B C 1
ATOM 3741 O O . LEU B 1 79 ? 28.641 -1.611 7.555 1 97.5 79 LEU B O 1
ATOM 3745 N N . VAL B 1 80 ? 27.984 -2.053 9.641 1 98.12 80 VAL B N 1
ATOM 3746 C CA . VAL B 1 80 ? 27.734 -3.467 9.375 1 98.12 80 VAL B CA 1
ATOM 3747 C C . VAL B 1 80 ? 26.234 -3.746 9.406 1 98.12 80 VAL B C 1
ATOM 3749 O O . VAL B 1 80 ? 25.734 -4.566 8.641 1 98.12 80 VAL B O 1
ATOM 3752 N N . ASP B 1 81 ? 25.562 -3.105 10.352 1 98.25 81 ASP B N 1
ATOM 3753 C CA . ASP B 1 81 ? 24.125 -3.318 10.531 1 98.25 81 ASP B CA 1
ATOM 3754 C C . ASP B 1 81 ? 23.375 -1.99 10.547 1 98.25 81 ASP B C 1
ATOM 3756 O O . ASP B 1 81 ? 23.688 -1.101 11.336 1 98.25 81 ASP B O 1
ATOM 3760 N N . LEU B 1 82 ? 22.422 -1.863 9.672 1 98.62 82 LEU B N 1
ATOM 3761 C CA . LEU B 1 82 ? 21.609 -0.66 9.586 1 98.62 82 LEU B CA 1
ATOM 3762 C C . LEU B 1 82 ? 20.125 -1.007 9.656 1 98.62 82 LEU B C 1
ATOM 3764 O O . LEU B 1 82 ? 19.625 -1.798 8.852 1 98.62 82 LEU B O 1
ATOM 3768 N N . THR B 1 83 ? 19.406 -0.482 10.609 1 98.75 83 THR B N 1
ATOM 3769 C CA . THR B 1 83 ? 17.984 -0.732 10.773 1 98.75 83 THR B CA 1
ATOM 3770 C C . THR B 1 83 ? 17.172 0.544 10.547 1 98.75 83 THR B C 1
ATOM 3772 O O . THR B 1 83 ? 17.297 1.507 11.305 1 98.75 83 THR B O 1
ATOM 3775 N N . LEU B 1 84 ? 16.453 0.567 9.5 1 98.62 84 LEU B N 1
ATOM 3776 C CA . LEU B 1 84 ? 15.594 1.684 9.141 1 98.62 84 LEU B CA 1
ATOM 3777 C C . LEU B 1 84 ? 14.133 1.252 9.125 1 98.62 84 LEU B C 1
ATOM 3779 O O . LEU B 1 84 ? 13.312 1.834 8.398 1 98.62 84 LEU B O 1
ATOM 3783 N N . SER B 1 85 ? 13.758 0.262 9.938 1 98.56 85 SER B N 1
ATOM 3784 C CA . SER B 1 85 ? 12.422 -0.327 9.977 1 98.56 85 SER B CA 1
ATOM 3785 C C . SER B 1 85 ? 11.414 0.639 10.586 1 98.56 85 SER B C 1
ATOM 3787 O O . SER B 1 85 ? 11.75 1.427 11.469 1 98.56 85 SER B O 1
ATOM 3789 N N . ARG B 1 86 ? 10.156 0.559 10.117 1 96.62 86 ARG B N 1
ATOM 3790 C CA . ARG B 1 86 ? 9.016 1.238 10.719 1 96.62 86 ARG B CA 1
ATOM 3791 C C . ARG B 1 86 ? 9.234 2.746 10.766 1 96.62 86 ARG B C 1
ATOM 3793 O O . ARG B 1 86 ? 9.141 3.361 11.828 1 96.62 86 ARG B O 1
ATOM 3800 N N . ASN B 1 87 ? 9.578 3.271 9.664 1 97.12 87 ASN B N 1
ATOM 3801 C CA . ASN B 1 87 ? 9.547 4.695 9.352 1 97.12 87 ASN B CA 1
ATOM 3802 C C . ASN B 1 87 ? 8.477 5.023 8.312 1 97.12 87 ASN B C 1
ATOM 3804 O O . ASN B 1 87 ? 7.434 4.379 8.273 1 97.12 87 ASN B O 1
ATOM 3808 N N . THR B 1 88 ? 8.594 6.004 7.57 1 95.75 88 THR B N 1
ATOM 3809 C CA . THR B 1 88 ? 7.703 6.363 6.473 1 95.75 88 THR B CA 1
ATOM 3810 C C . THR B 1 88 ? 8.5 6.656 5.203 1 95.75 88 THR B C 1
ATOM 3812 O O . THR B 1 88 ? 8.133 7.539 4.426 1 95.75 88 THR B O 1
ATOM 3815 N N . ILE B 1 89 ? 9.609 5.898 5.066 1 97.5 89 ILE B N 1
ATOM 3816 C CA . ILE B 1 89 ? 10.5 6.129 3.938 1 97.5 89 ILE B CA 1
ATOM 3817 C C . ILE B 1 89 ? 9.781 5.816 2.631 1 97.5 89 ILE B C 1
ATOM 3819 O O . ILE B 1 89 ? 9.281 4.703 2.441 1 97.5 89 ILE B O 1
ATOM 3823 N N . ASP B 1 90 ? 9.68 6.727 1.816 1 95.44 90 ASP B N 1
ATOM 3824 C CA . ASP B 1 90 ? 9.008 6.52 0.536 1 95.44 90 ASP B CA 1
ATOM 3825 C C . ASP B 1 90 ? 9.984 6.715 -0.628 1 95.44 90 ASP B C 1
ATOM 3827 O O . ASP B 1 90 ? 9.656 6.395 -1.773 1 95.44 90 ASP B O 1
ATOM 3831 N N . THR B 1 91 ? 11.242 7.262 -0.197 1 95.81 91 THR B N 1
ATOM 3832 C CA . THR B 1 91 ? 12.188 7.566 -1.271 1 95.81 91 THR B CA 1
ATOM 3833 C C . THR B 1 91 ? 13.602 7.176 -0.875 1 95.81 91 THR B C 1
ATOM 3835 O O . THR B 1 91 ? 14.07 7.527 0.21 1 95.81 91 THR B O 1
ATOM 3838 N N . LEU B 1 92 ? 14.227 6.414 -1.79 1 97.56 92 LEU B N 1
ATOM 3839 C CA . LEU B 1 92 ? 15.664 6.184 -1.749 1 97.56 92 LEU B CA 1
ATOM 3840 C C . LEU B 1 92 ? 16.359 6.898 -2.902 1 97.56 92 LEU B C 1
ATOM 3842 O O . LEU B 1 92 ? 16.156 6.555 -4.066 1 97.56 92 LEU B O 1
ATOM 3846 N N . ARG B 1 93 ? 17.125 7.879 -2.564 1 97 93 ARG B N 1
ATOM 3847 C CA . ARG B 1 93 ? 17.844 8.594 -3.613 1 97 93 ARG B CA 1
ATOM 3848 C C . ARG B 1 93 ? 18.984 7.746 -4.184 1 97 93 ARG B C 1
ATOM 3850 O O . ARG B 1 93 ? 19.422 6.781 -3.549 1 97 93 ARG B O 1
ATOM 3857 N N . PRO B 1 94 ? 19.391 8.062 -5.41 1 96.31 94 PRO B N 1
ATOM 3858 C CA . PRO B 1 94 ? 20.484 7.285 -6.012 1 96.31 94 PRO B CA 1
ATOM 3859 C C . PRO B 1 94 ? 21.75 7.266 -5.148 1 96.31 94 PRO B C 1
ATOM 3861 O O . PRO B 1 94 ? 22.125 8.289 -4.578 1 96.31 94 PRO B O 1
ATOM 3864 N N . PHE B 1 95 ? 22.297 6.109 -4.938 1 96.69 95 PHE B N 1
ATOM 3865 C CA . PHE B 1 95 ? 23.562 5.883 -4.246 1 96.69 95 PHE B CA 1
ATOM 3866 C C . PHE B 1 95 ? 23.453 6.262 -2.775 1 96.69 95 PHE B C 1
ATOM 3868 O O . PHE B 1 95 ? 24.438 6.648 -2.15 1 96.69 95 PHE B O 1
ATOM 3875 N N . ALA B 1 96 ? 22.234 6.168 -2.264 1 97.44 96 ALA B N 1
ATOM 3876 C CA . ALA B 1 96 ? 21.984 6.492 -0.861 1 97.44 96 ALA B CA 1
ATOM 3877 C C . ALA B 1 96 ? 22.891 5.68 0.056 1 97.44 96 ALA B C 1
ATOM 3879 O O . ALA B 1 96 ? 23.281 6.148 1.126 1 97.44 96 ALA B O 1
ATOM 3880 N N . PHE B 1 97 ? 23.297 4.461 -0.392 1 98.06 97 PHE B N 1
ATOM 3881 C CA . PHE B 1 97 ? 24.094 3.561 0.436 1 98.06 97 PHE B CA 1
ATOM 3882 C C . PHE B 1 97 ? 25.469 3.332 -0.181 1 98.06 97 PHE B C 1
ATOM 3884 O O . PHE B 1 97 ? 26.094 2.305 0.066 1 98.06 97 PHE B O 1
ATOM 3891 N N . GLY B 1 98 ? 25.938 4.23 -0.924 1 97.12 98 GLY B N 1
ATOM 3892 C CA . GLY B 1 98 ? 27.109 4.078 -1.771 1 97.12 98 GLY B CA 1
ATOM 3893 C C . GLY B 1 98 ? 28.375 3.779 -0.99 1 97.12 98 GLY B C 1
ATOM 3894 O O . GLY B 1 98 ? 29.25 3.068 -1.477 1 97.12 98 GLY B O 1
ATOM 3895 N N . ASP B 1 99 ? 28.469 4.242 0.22 1 97.12 99 ASP B N 1
ATOM 3896 C CA . ASP B 1 99 ? 29.703 4.125 0.985 1 97.12 99 ASP B CA 1
ATOM 3897 C C . ASP B 1 99 ? 29.641 2.951 1.959 1 97.12 99 ASP B C 1
ATOM 3899 O O . ASP B 1 99 ? 30.609 2.678 2.68 1 97.12 99 ASP B O 1
ATOM 3903 N N . LEU B 1 100 ? 28.547 2.217 1.941 1 97.94 100 LEU B N 1
ATOM 3904 C CA . LEU B 1 100 ? 28.359 1.177 2.945 1 97.94 100 LEU B CA 1
ATOM 3905 C C . LEU B 1 100 ? 28.891 -0.164 2.447 1 97.94 100 LEU B C 1
ATOM 3907 O O . LEU B 1 100 ? 28.141 -1.148 2.398 1 97.94 100 LEU B O 1
ATOM 3911 N N . GLU B 1 101 ? 30.156 -0.244 2.236 1 96.75 101 GLU B N 1
ATOM 3912 C CA . GLU B 1 101 ? 30.797 -1.401 1.62 1 96.75 101 GLU B CA 1
ATOM 3913 C C . GLU B 1 101 ? 30.828 -2.594 2.574 1 96.75 101 GLU B C 1
ATOM 3915 O O . GLU B 1 101 ? 30.797 -3.746 2.137 1 96.75 101 GLU B O 1
ATOM 3920 N N . SER B 1 102 ? 30.797 -2.344 3.867 1 97.81 102 SER B N 1
ATOM 3921 C CA . SER B 1 102 ? 30.922 -3.422 4.844 1 97.81 102 SER B CA 1
ATOM 3922 C C . SER B 1 102 ? 29.562 -3.846 5.371 1 97.81 102 SER B C 1
ATOM 3924 O O . SER B 1 102 ? 29.469 -4.738 6.215 1 97.81 102 SER B O 1
ATOM 3926 N N . LEU B 1 103 ? 28.516 -3.207 4.879 1 98.62 103 LEU B N 1
ATOM 3927 C CA . LEU B 1 103 ? 27.188 -3.482 5.402 1 98.62 103 LEU B CA 1
ATOM 3928 C C . LEU B 1 103 ? 26.797 -4.934 5.145 1 98.62 103 LEU B C 1
ATOM 3930 O O . LEU B 1 103 ? 26.938 -5.426 4.023 1 98.62 103 LEU B O 1
ATOM 3934 N N . ARG B 1 104 ? 26.266 -5.59 6.121 1 98.81 104 ARG B N 1
ATOM 3935 C CA . ARG B 1 104 ? 25.859 -6.988 6.012 1 98.81 104 ARG B CA 1
ATOM 3936 C C . ARG B 1 104 ? 24.344 -7.129 6.121 1 98.81 104 ARG B C 1
ATOM 3938 O O . ARG B 1 104 ? 23.766 -8.047 5.539 1 98.81 104 ARG B O 1
ATOM 3945 N N . SER B 1 105 ? 23.766 -6.246 6.906 1 98.81 105 SER B N 1
ATOM 3946 C CA . SER B 1 105 ? 22.328 -6.348 7.145 1 98.81 105 SER B CA 1
ATOM 3947 C C . SER B 1 105 ? 21.641 -4.992 7 1 98.81 105 SER B C 1
ATOM 3949 O O . SER B 1 105 ? 22.047 -4.016 7.633 1 98.81 105 SER B O 1
ATOM 3951 N N . LEU B 1 106 ? 20.656 -4.961 6.168 1 98.88 106 LEU B N 1
ATOM 3952 C CA . LEU B 1 106 ? 19.844 -3.77 5.98 1 98.88 106 LEU B CA 1
ATOM 3953 C C . LEU B 1 106 ? 18.359 -4.082 6.203 1 98.88 106 LEU B C 1
ATOM 3955 O O . LEU B 1 106 ? 17.797 -4.93 5.512 1 98.88 106 LEU B O 1
ATOM 3959 N N . HIS B 1 107 ? 17.734 -3.482 7.168 1 98.88 107 HIS B N 1
ATOM 3960 C CA . HIS B 1 107 ? 16.312 -3.605 7.445 1 98.88 107 HIS B CA 1
ATOM 3961 C C . HIS B 1 107 ? 15.555 -2.365 6.992 1 98.88 107 HIS B C 1
ATOM 3963 O O . HIS B 1 107 ? 15.719 -1.285 7.566 1 98.88 107 HIS B O 1
ATOM 3969 N N . LEU B 1 108 ? 14.828 -2.488 5.938 1 98.69 108 LEU B N 1
ATOM 3970 C CA . LEU B 1 108 ? 14.016 -1.404 5.387 1 98.69 108 LEU B CA 1
ATOM 3971 C C . LEU B 1 108 ? 12.539 -1.771 5.402 1 98.69 108 LEU B C 1
ATOM 3973 O O . LEU B 1 108 ? 11.75 -1.228 4.621 1 98.69 108 LEU B O 1
ATOM 3977 N N . ASP B 1 109 ? 12.156 -2.674 6.297 1 98.38 109 ASP B N 1
ATOM 3978 C CA . ASP B 1 109 ? 10.789 -3.17 6.336 1 98.38 109 ASP B CA 1
ATOM 3979 C C . ASP B 1 109 ? 9.852 -2.137 6.953 1 98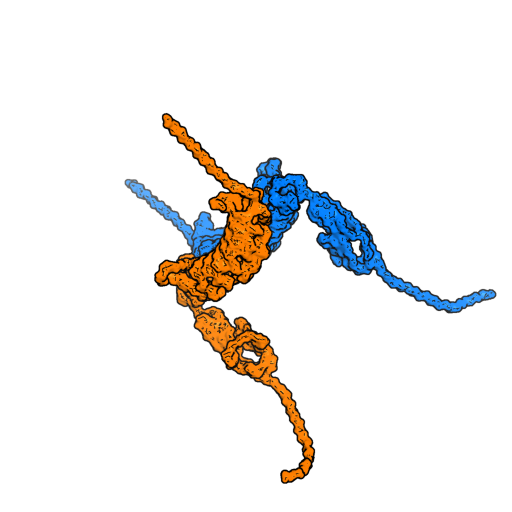.38 109 ASP B C 1
ATOM 3981 O O . ASP B 1 109 ? 10.281 -1.268 7.711 1 98.38 109 ASP B O 1
ATOM 3985 N N . SER B 1 110 ? 8.602 -2.246 6.586 1 97.19 110 SER B N 1
ATOM 3986 C CA . SER B 1 110 ? 7.527 -1.453 7.18 1 97.19 110 SER B CA 1
ATOM 3987 C C . SER B 1 110 ? 7.746 0.037 6.938 1 97.19 110 SER B C 1
ATOM 3989 O O . SER B 1 110 ? 7.715 0.834 7.879 1 97.19 110 SER B O 1
ATOM 3991 N N . ASN B 1 111 ? 8.023 0.375 5.711 1 97.81 111 ASN B N 1
ATOM 3992 C CA . ASN B 1 111 ? 8.078 1.745 5.215 1 97.81 111 ASN B CA 1
ATOM 3993 C C . ASN B 1 111 ? 7.055 1.984 4.109 1 97.81 111 ASN B C 1
ATOM 3995 O O . ASN B 1 111 ? 5.992 1.363 4.098 1 97.81 111 ASN B O 1
ATOM 3999 N N . ARG B 1 112 ? 7.312 2.951 3.252 1 97.06 112 ARG B N 1
ATOM 4000 C CA . ARG B 1 112 ? 6.324 3.291 2.234 1 97.06 112 ARG B CA 1
ATOM 4001 C C . ARG B 1 112 ? 6.949 3.297 0.844 1 97.06 112 ARG B C 1
ATOM 4003 O O . ARG B 1 112 ? 6.547 4.078 -0.02 1 97.06 112 ARG B O 1
ATOM 4010 N N . LEU B 1 113 ? 7.918 2.432 0.617 1 98.06 113 LEU B N 1
ATOM 4011 C CA . LEU B 1 113 ? 8.578 2.367 -0.684 1 98.06 113 LEU B CA 1
ATOM 4012 C C . LEU B 1 113 ? 7.637 1.796 -1.74 1 98.06 113 LEU B C 1
ATOM 4014 O O . LEU B 1 113 ? 6.926 0.818 -1.485 1 98.06 113 LEU B O 1
ATOM 4018 N N . THR B 1 114 ? 7.625 2.369 -2.922 1 97.19 114 THR B N 1
ATOM 4019 C CA . THR B 1 114 ? 6.773 1.88 -4 1 97.19 114 THR B CA 1
ATOM 4020 C C . THR B 1 114 ? 7.613 1.248 -5.109 1 97.19 114 THR B C 1
ATOM 4022 O O . THR B 1 114 ? 7.109 0.446 -5.895 1 97.19 114 THR B O 1
ATOM 4025 N N . GLU B 1 115 ? 8.891 1.687 -5.141 1 97.94 115 GLU B N 1
ATOM 4026 C CA . GLU B 1 115 ? 9.781 1.139 -6.156 1 97.94 115 GLU B CA 1
ATOM 4027 C C . GLU B 1 115 ? 11.234 1.137 -5.676 1 97.94 115 GLU B C 1
ATOM 4029 O O . GLU B 1 115 ? 11.586 1.885 -4.762 1 97.94 115 GLU B O 1
ATOM 4034 N N . ILE B 1 116 ? 12.023 0.27 -6.203 1 98.19 116 ILE B N 1
ATOM 4035 C CA . ILE B 1 116 ? 13.469 0.275 -6.027 1 98.19 116 ILE B CA 1
ATOM 4036 C C . ILE B 1 116 ? 14.148 0.484 -7.379 1 98.19 116 ILE B C 1
ATOM 4038 O O . ILE B 1 116 ? 14.117 -0.395 -8.242 1 98.19 116 ILE B O 1
ATOM 4042 N N . ARG B 1 117 ? 14.742 1.604 -7.488 1 96.88 117 ARG B N 1
ATOM 4043 C CA . ARG B 1 117 ? 15.43 1.934 -8.727 1 96.88 117 ARG B CA 1
ATOM 4044 C C . ARG B 1 117 ? 16.812 1.273 -8.781 1 96.88 117 ARG B C 1
ATOM 4046 O O . ARG B 1 117 ? 17.297 0.778 -7.77 1 96.88 117 ARG B O 1
ATOM 4053 N N . GLY B 1 118 ? 17.422 1.242 -9.93 1 95.44 118 GLY B N 1
ATOM 4054 C CA . GLY B 1 118 ? 18.641 0.494 -10.164 1 95.44 118 GLY B CA 1
ATOM 4055 C C . GLY B 1 118 ? 19.812 0.994 -9.328 1 95.44 118 GLY B C 1
ATOM 4056 O O . GLY B 1 118 ? 20.688 0.214 -8.945 1 95.44 118 GLY B O 1
ATOM 4057 N N . GLU B 1 119 ? 19.812 2.297 -9.023 1 96.38 119 GLU B N 1
ATOM 4058 C CA . GLU B 1 119 ? 20.953 2.877 -8.344 1 96.38 119 GLU B CA 1
ATOM 4059 C C . GLU B 1 119 ? 20.688 3.041 -6.852 1 96.38 119 GLU B C 1
ATOM 4061 O O . GLU B 1 119 ? 21.594 3.43 -6.098 1 96.38 119 GLU B O 1
ATOM 4066 N N . ALA B 1 120 ? 19.562 2.646 -6.406 1 96.56 120 ALA B N 1
ATOM 4067 C CA . ALA B 1 120 ? 19.125 2.943 -5.039 1 96.56 120 ALA B CA 1
ATOM 4068 C C . ALA B 1 120 ? 19.922 2.117 -4.027 1 96.56 120 ALA B C 1
ATOM 4070 O O . ALA B 1 120 ? 20.266 2.605 -2.947 1 96.56 120 ALA B O 1
ATOM 4071 N N . LEU B 1 121 ? 20.297 0.821 -4.398 1 97.56 121 LEU B N 1
ATOM 4072 C CA . LEU B 1 121 ? 20.938 -0.088 -3.453 1 97.56 121 LEU B CA 1
ATOM 4073 C C . LEU B 1 121 ? 22.375 -0.365 -3.861 1 97.56 121 LEU B C 1
ATOM 4075 O O . LEU B 1 121 ? 22.953 -1.387 -3.475 1 97.56 121 LEU B O 1
ATOM 4079 N N . ARG B 1 122 ? 22.953 0.582 -4.586 1 96.81 122 ARG B N 1
ATOM 4080 C CA . ARG B 1 122 ? 24.328 0.405 -5.031 1 96.81 122 ARG B CA 1
ATOM 4081 C C . ARG B 1 122 ? 25.312 0.682 -3.895 1 96.81 122 ARG B C 1
ATOM 4083 O O . ARG B 1 122 ? 25.031 1.501 -3.016 1 96.81 122 ARG B O 1
ATOM 4090 N N . GLY B 1 123 ? 26.406 -0.084 -3.896 1 96.12 123 GLY B N 1
ATOM 4091 C CA . GLY B 1 123 ? 27.484 0.2 -2.957 1 96.12 123 GLY B CA 1
ATOM 4092 C C . GLY B 1 123 ? 27.594 -0.831 -1.85 1 96.12 123 GLY B C 1
ATOM 4093 O O . GLY B 1 123 ? 28.625 -0.925 -1.184 1 96.12 123 GLY B O 1
ATOM 4094 N N . MET B 1 124 ? 26.609 -1.624 -1.625 1 97.44 124 MET B N 1
ATOM 4095 C CA . MET B 1 124 ? 26.594 -2.598 -0.538 1 97.44 124 MET B CA 1
ATOM 4096 C C . MET B 1 124 ? 27.156 -3.939 -1.005 1 97.44 124 MET B C 1
ATOM 4098 O O . MET B 1 124 ? 26.422 -4.922 -1.102 1 97.44 124 MET B O 1
ATOM 4102 N N . LEU B 1 125 ? 28.422 -4.012 -1.152 1 97.31 125 LEU B N 1
ATOM 4103 C CA . LEU B 1 125 ? 29.109 -5.109 -1.818 1 97.31 125 LEU B CA 1
ATOM 4104 C C . LEU B 1 125 ? 29.109 -6.355 -0.941 1 97.31 125 LEU B C 1
ATOM 4106 O O . LEU B 1 125 ? 29.312 -7.469 -1.438 1 97.31 125 LEU B O 1
ATOM 4110 N N . ASN B 1 126 ? 28.828 -6.25 0.343 1 98.19 126 ASN B N 1
ATOM 4111 C CA . ASN B 1 126 ? 28.922 -7.383 1.255 1 98.19 126 ASN B CA 1
ATOM 4112 C C . ASN B 1 126 ? 27.594 -7.691 1.922 1 98.19 126 ASN B C 1
ATOM 4114 O O . ASN B 1 126 ? 27.531 -8.398 2.928 1 98.19 126 ASN B O 1
ATOM 4118 N N . LEU B 1 127 ? 26.547 -7.141 1.343 1 98.69 127 LEU B N 1
ATOM 4119 C CA . LEU B 1 127 ? 25.234 -7.301 1.952 1 98.69 127 LEU B CA 1
ATOM 4120 C C . LEU B 1 127 ? 24.812 -8.766 1.982 1 98.69 127 LEU B C 1
ATOM 4122 O O . LEU B 1 127 ? 24.969 -9.477 0.986 1 98.69 127 LEU B O 1
ATOM 4126 N N . GLN B 1 128 ? 24.297 -9.242 3.111 1 98.81 128 GLN B N 1
ATOM 4127 C CA . GLN B 1 128 ? 23.891 -10.633 3.295 1 98.81 128 GLN B CA 1
ATOM 4128 C C . GLN B 1 128 ? 22.391 -10.742 3.586 1 98.81 128 GLN B C 1
ATOM 4130 O O . GLN B 1 128 ? 21.75 -11.711 3.189 1 98.81 128 GLN B O 1
ATOM 4135 N N . HIS B 1 129 ? 21.859 -9.812 4.336 1 98.81 129 HIS B N 1
ATOM 4136 C CA . HIS B 1 129 ? 20.453 -9.82 4.73 1 98.81 129 HIS B CA 1
ATOM 4137 C C . HIS B 1 129 ? 19.75 -8.539 4.289 1 98.81 129 HIS B C 1
ATOM 4139 O O . HIS B 1 129 ? 20.109 -7.445 4.73 1 98.81 129 HIS B O 1
ATOM 4145 N N . LEU B 1 130 ? 18.828 -8.633 3.43 1 98.88 130 LEU B N 1
ATOM 4146 C CA . LEU B 1 130 ? 18.047 -7.5 2.949 1 98.88 130 LEU B CA 1
ATOM 4147 C C . LEU B 1 130 ? 16.562 -7.703 3.232 1 98.88 130 LEU B C 1
ATOM 4149 O O . LEU B 1 130 ? 15.93 -8.586 2.646 1 98.88 130 LEU B O 1
ATOM 4153 N N . ILE B 1 131 ? 16.016 -6.945 4.137 1 98.88 131 ILE B N 1
ATOM 4154 C CA . ILE B 1 131 ? 14.625 -7.066 4.547 1 98.88 131 ILE B CA 1
ATOM 4155 C C . ILE B 1 131 ? 13.82 -5.875 4.023 1 98.88 131 ILE B C 1
ATOM 4157 O O . ILE B 1 131 ? 14.023 -4.746 4.469 1 98.88 131 ILE B O 1
ATOM 4161 N N . LEU B 1 132 ? 12.977 -6.105 3.043 1 98.69 132 LEU B N 1
ATOM 4162 C CA . LEU B 1 132 ? 12.188 -5.07 2.387 1 98.69 132 LEU B CA 1
ATOM 4163 C C . LEU B 1 132 ? 10.695 -5.355 2.527 1 98.69 132 LEU B C 1
ATOM 4165 O O . LEU B 1 132 ? 9.883 -4.812 1.773 1 98.69 132 LEU B O 1
ATOM 4169 N N . SER B 1 133 ? 10.336 -6.168 3.525 1 98.5 133 SER B N 1
ATOM 4170 C CA . SER B 1 133 ? 8.953 -6.598 3.705 1 98.5 133 SER B CA 1
ATOM 4171 C C . SER B 1 133 ? 8.07 -5.441 4.16 1 98.5 133 SER B C 1
ATOM 4173 O O . SER B 1 133 ? 8.562 -4.453 4.711 1 98.5 133 SER B O 1
ATOM 4175 N N . ASN B 1 134 ? 6.805 -5.531 3.875 1 96.75 134 ASN B N 1
ATOM 4176 C CA . ASN B 1 134 ? 5.785 -4.625 4.387 1 96.75 134 ASN B CA 1
ATOM 4177 C C . ASN B 1 134 ? 6.016 -3.195 3.91 1 96.75 134 ASN B C 1
ATOM 4179 O O . ASN B 1 134 ? 6.031 -2.264 4.719 1 96.75 134 ASN B O 1
ATOM 4183 N N . ASN B 1 135 ? 6.352 -3.068 2.672 1 97.69 135 ASN B N 1
ATOM 4184 C CA . ASN B 1 135 ? 6.305 -1.807 1.941 1 97.69 135 ASN B CA 1
ATOM 4185 C C . ASN B 1 135 ? 5.145 -1.775 0.951 1 97.69 135 ASN B C 1
ATOM 4187 O O . ASN B 1 135 ? 4.09 -2.359 1.206 1 97.69 135 ASN B O 1
ATOM 4191 N N . GLN B 1 136 ? 5.191 -1.102 -0.05 1 96.31 136 GLN B N 1
ATOM 4192 C CA . GLN B 1 136 ? 4.199 -1.041 -1.119 1 96.31 136 GLN B CA 1
ATOM 4193 C C . GLN B 1 136 ? 4.859 -1.17 -2.488 1 96.31 136 GLN B C 1
ATOM 4195 O O . GLN B 1 136 ? 4.461 -0.495 -3.441 1 96.31 136 GLN B O 1
ATOM 4200 N N . LEU B 1 137 ? 5.867 -2.004 -2.564 1 98.25 137 LEU B N 1
ATOM 4201 C CA . LEU B 1 137 ? 6.66 -2.131 -3.781 1 98.25 137 LEU B CA 1
ATOM 4202 C C . LEU B 1 137 ? 5.816 -2.691 -4.922 1 98.25 137 LEU B C 1
ATOM 4204 O O . LEU B 1 137 ? 5.133 -3.701 -4.754 1 98.25 137 LEU B O 1
ATOM 4208 N N . VAL B 1 138 ? 5.871 -2.072 -6.004 1 97.69 138 VAL B N 1
ATOM 4209 C CA . VAL B 1 138 ? 5.191 -2.535 -7.211 1 97.69 138 VAL B CA 1
ATOM 4210 C C . VAL B 1 138 ? 6.223 -2.98 -8.242 1 97.69 138 VAL B C 1
ATOM 4212 O O . VAL B 1 138 ? 5.953 -3.861 -9.062 1 97.69 138 VAL B O 1
ATOM 4215 N N . ASN B 1 139 ? 7.398 -2.33 -8.062 1 97.44 139 ASN B N 1
ATOM 4216 C CA . ASN B 1 139 ? 8.43 -2.598 -9.062 1 97.44 139 ASN B CA 1
ATOM 4217 C C . ASN B 1 139 ? 9.828 -2.57 -8.445 1 97.44 139 ASN B C 1
ATOM 4219 O O . ASN B 1 139 ? 10.125 -1.716 -7.609 1 97.44 139 ASN B O 1
ATOM 4223 N N . ILE B 1 140 ? 10.617 -3.484 -8.914 1 98.25 140 ILE B N 1
ATOM 4224 C CA . ILE B 1 140 ? 12.039 -3.512 -8.586 1 98.25 140 ILE B CA 1
ATOM 4225 C C . ILE B 1 140 ? 12.859 -3.604 -9.867 1 98.25 140 ILE B C 1
ATOM 4227 O O . ILE B 1 140 ? 12.641 -4.492 -10.695 1 98.25 140 ILE B O 1
ATOM 4231 N N . SER B 1 141 ? 13.773 -2.68 -10.008 1 97.5 141 SER B N 1
ATOM 4232 C CA . SER B 1 141 ? 14.625 -2.662 -11.195 1 97.5 141 SER B CA 1
ATOM 4233 C C . SER B 1 141 ? 15.453 -3.936 -11.297 1 97.5 141 SER B C 1
ATOM 4235 O O . SER B 1 141 ? 15.898 -4.477 -10.281 1 97.5 141 SER B O 1
ATOM 4237 N N . GLY B 1 142 ? 15.719 -4.414 -12.477 1 95.38 142 GLY B N 1
ATOM 4238 C CA . GLY B 1 142 ? 16.531 -5.594 -12.703 1 95.38 142 GLY B CA 1
ATOM 4239 C C . GLY B 1 142 ? 17.953 -5.441 -12.195 1 95.38 142 GLY B C 1
ATOM 4240 O O . GLY B 1 142 ? 18.609 -6.43 -11.844 1 95.38 142 GLY B O 1
ATOM 4241 N N . ALA B 1 143 ? 18.375 -4.148 -12.086 1 95.88 143 ALA B N 1
ATOM 4242 C CA . ALA B 1 143 ? 19.75 -3.871 -11.695 1 95.88 143 ALA B CA 1
ATOM 4243 C C . ALA B 1 143 ? 19.859 -3.574 -10.203 1 95.88 143 ALA B C 1
ATOM 4245 O O . ALA B 1 143 ? 20.953 -3.328 -9.688 1 95.88 143 ALA B O 1
ATOM 4246 N N . ALA B 1 144 ? 18.75 -3.707 -9.484 1 96.81 144 ALA B N 1
ATOM 4247 C CA . ALA B 1 144 ? 18.688 -3.242 -8.102 1 96.81 144 ALA B CA 1
ATOM 4248 C C . ALA B 1 144 ? 19.609 -4.07 -7.199 1 96.81 144 ALA B C 1
ATOM 4250 O O . ALA B 1 144 ? 20.156 -3.559 -6.219 1 96.81 144 ALA B O 1
ATOM 4251 N N . PHE B 1 145 ? 19.844 -5.348 -7.594 1 97.44 145 PHE B N 1
ATOM 4252 C CA . PHE B 1 145 ? 20.547 -6.262 -6.695 1 97.44 145 PHE B CA 1
ATOM 4253 C C . PHE B 1 145 ? 21.953 -6.559 -7.211 1 97.44 145 PHE B C 1
ATOM 4255 O O . PHE B 1 145 ? 22.641 -7.426 -6.668 1 97.44 145 PHE B O 1
ATOM 4262 N N . ASP B 1 146 ? 22.469 -5.879 -8.148 1 96.31 146 ASP B N 1
ATOM 4263 C CA . ASP B 1 146 ? 23.672 -6.227 -8.898 1 96.31 146 ASP B CA 1
ATOM 4264 C C . ASP B 1 146 ? 24.891 -6.289 -7.992 1 96.31 146 ASP B C 1
ATOM 4266 O O . ASP B 1 146 ? 25.766 -7.137 -8.172 1 96.31 146 ASP B O 1
ATOM 4270 N N . ASP B 1 147 ? 24.922 -5.473 -6.992 1 97.44 147 ASP B N 1
ATOM 4271 C CA . ASP B 1 147 ? 26.156 -5.297 -6.23 1 97.44 147 ASP B CA 1
ATOM 4272 C C . ASP B 1 147 ? 26.312 -6.398 -5.184 1 97.44 147 ASP B C 1
ATOM 4274 O O . ASP B 1 147 ? 27.391 -6.559 -4.609 1 97.44 147 ASP B O 1
ATOM 4278 N N . PHE B 1 148 ? 25.25 -7.16 -4.941 1 97.88 148 PHE B N 1
ATOM 4279 C CA . PHE B 1 148 ? 25.375 -8.109 -3.844 1 97.88 148 PHE B CA 1
ATOM 4280 C C . PHE B 1 148 ? 24.75 -9.453 -4.215 1 97.88 148 PHE B C 1
ATOM 4282 O O . PHE B 1 148 ? 24.281 -10.188 -3.344 1 97.88 148 PHE B O 1
ATOM 4289 N N . LEU B 1 149 ? 24.703 -9.844 -5.398 1 96.81 149 LEU B N 1
ATOM 4290 C CA . LEU B 1 149 ? 24.125 -11.094 -5.879 1 96.81 149 LEU B CA 1
ATOM 4291 C C . LEU B 1 149 ? 24.859 -12.289 -5.277 1 96.81 149 LEU B C 1
ATOM 4293 O O . LEU B 1 149 ? 24.234 -13.281 -4.898 1 96.81 149 LEU B O 1
ATOM 4297 N N . ALA B 1 150 ? 26.141 -12.148 -5.121 1 96.38 150 ALA B N 1
ATOM 4298 C CA . ALA B 1 150 ? 26.969 -13.289 -4.723 1 96.38 150 ALA B CA 1
ATOM 4299 C C . ALA B 1 150 ? 27.078 -13.383 -3.205 1 96.38 150 ALA B C 1
ATOM 4301 O O . ALA B 1 150 ? 27.578 -14.375 -2.674 1 96.38 150 ALA B O 1
ATOM 4302 N N . THR B 1 151 ? 26.5 -12.383 -2.516 1 98.19 151 THR B N 1
ATOM 4303 C CA . THR B 1 151 ? 26.719 -12.383 -1.07 1 98.19 151 THR B CA 1
ATOM 4304 C C . THR B 1 151 ? 25.391 -12.508 -0.333 1 98.19 151 THR B C 1
ATOM 4306 O O . THR B 1 151 ? 25.344 -12.938 0.821 1 98.19 151 THR B O 1
ATOM 4309 N N . LEU B 1 152 ? 24.312 -12.227 -0.962 1 98.5 152 LEU B N 1
ATOM 4310 C CA . LEU B 1 152 ? 23.016 -12.172 -0.304 1 98.5 152 LEU B CA 1
ATOM 4311 C C . LEU B 1 152 ? 22.578 -13.555 0.16 1 98.5 152 LEU B C 1
ATOM 4313 O O . LEU B 1 152 ? 22.609 -14.516 -0.615 1 98.5 152 LEU B O 1
ATOM 4317 N N . GLU B 1 153 ? 22.172 -13.656 1.417 1 98.62 153 GLU B N 1
ATOM 4318 C CA . GLU B 1 153 ? 21.75 -14.922 2.014 1 98.62 153 GLU B CA 1
ATOM 4319 C C . GLU B 1 153 ? 20.266 -14.914 2.328 1 98.62 153 GLU B C 1
ATOM 4321 O O . GLU B 1 153 ? 19.609 -15.969 2.316 1 98.62 153 GLU B O 1
ATOM 4326 N N . ASP B 1 154 ? 19.766 -13.797 2.693 1 98.69 154 ASP B N 1
ATOM 4327 C CA . ASP B 1 154 ? 18.359 -13.656 3.068 1 98.69 154 ASP B CA 1
ATOM 4328 C C . ASP B 1 154 ? 17.734 -12.469 2.355 1 98.69 154 ASP B C 1
ATOM 4330 O O . ASP B 1 154 ? 18.203 -11.336 2.48 1 98.69 154 ASP B O 1
ATOM 4334 N N . LEU B 1 155 ? 16.688 -12.727 1.611 1 98.75 155 LEU B N 1
ATOM 4335 C CA . LEU B 1 155 ? 15.922 -11.688 0.931 1 98.75 155 LEU B CA 1
ATOM 4336 C C . LEU B 1 155 ? 14.445 -11.766 1.303 1 98.75 155 LEU B C 1
ATOM 4338 O O . LEU B 1 155 ? 13.797 -12.789 1.062 1 98.75 155 LEU B O 1
ATOM 4342 N N . ASP B 1 156 ? 13.977 -10.773 1.935 1 98.88 156 ASP B N 1
ATOM 4343 C CA . ASP B 1 156 ? 12.578 -10.734 2.334 1 98.88 156 ASP B CA 1
ATOM 4344 C C . ASP B 1 156 ? 11.82 -9.633 1.59 1 98.88 156 ASP B C 1
ATOM 4346 O O . ASP B 1 156 ? 11.992 -8.445 1.883 1 98.88 156 ASP B O 1
ATOM 4350 N N . LEU B 1 157 ? 10.984 -9.992 0.648 1 98.75 157 LEU B N 1
ATOM 4351 C CA . LEU B 1 157 ? 10.164 -9.086 -0.139 1 98.75 157 LEU B CA 1
ATOM 4352 C C . LEU B 1 157 ? 8.68 -9.312 0.136 1 98.75 157 LEU B C 1
ATOM 4354 O O . LEU B 1 157 ? 7.832 -9.008 -0.704 1 98.75 157 LEU B O 1
ATOM 4358 N N . SER B 1 158 ? 8.375 -9.867 1.325 1 98.25 158 SER B N 1
ATOM 4359 C CA . SER B 1 158 ? 7.008 -10.234 1.657 1 98.25 158 SER B CA 1
ATOM 4360 C C . SER B 1 158 ? 6.145 -9 1.897 1 98.25 158 SER B C 1
ATOM 4362 O O . SER B 1 158 ? 6.664 -7.93 2.217 1 98.25 158 SER B O 1
ATOM 4364 N N . TYR B 1 159 ? 4.82 -9.133 1.671 1 96.44 159 TYR B N 1
ATOM 4365 C CA . TYR B 1 159 ? 3.824 -8.117 1.988 1 96.44 159 TYR B CA 1
ATOM 4366 C C . TYR B 1 159 ? 4.094 -6.832 1.219 1 96.44 159 TYR B C 1
ATOM 4368 O O . TYR B 1 159 ? 4.242 -5.762 1.816 1 96.44 159 TYR B O 1
ATOM 4376 N N . ASN B 1 160 ? 4.211 -6.93 -0.069 1 97.94 160 ASN B N 1
ATOM 4377 C CA . ASN B 1 160 ? 4.277 -5.836 -1.028 1 97.94 160 ASN B CA 1
ATOM 4378 C C . ASN B 1 160 ? 3.223 -5.98 -2.121 1 97.94 160 ASN B C 1
ATOM 4380 O O . ASN B 1 160 ? 2.193 -6.629 -1.916 1 97.94 160 ASN B O 1
ATOM 4384 N N . ASN B 1 161 ? 3.361 -5.281 -3.207 1 97.38 161 ASN B N 1
ATOM 4385 C CA . ASN B 1 161 ? 2.438 -5.348 -4.332 1 97.38 161 ASN B CA 1
ATOM 4386 C C . ASN B 1 161 ? 3.148 -5.758 -5.617 1 97.38 161 ASN B C 1
ATOM 4388 O O . ASN B 1 161 ? 2.832 -5.25 -6.695 1 97.38 161 ASN B O 1
ATOM 4392 N N . LEU B 1 162 ? 4.086 -6.645 -5.5 1 98.44 162 LEU B N 1
ATOM 4393 C CA . LEU B 1 162 ? 4.895 -7.035 -6.648 1 98.44 162 LEU B CA 1
ATOM 4394 C C . LEU B 1 162 ? 4.125 -7.996 -7.551 1 98.44 162 LEU B C 1
ATOM 4396 O O . LEU B 1 162 ? 3.604 -9.008 -7.078 1 98.44 162 LEU B O 1
ATOM 4400 N N . ARG B 1 163 ? 4.098 -7.656 -8.781 1 97.62 163 ARG B N 1
ATOM 4401 C CA . ARG B 1 163 ? 3.541 -8.578 -9.766 1 97.62 163 ARG B CA 1
ATOM 4402 C C . ARG B 1 163 ? 4.625 -9.484 -10.336 1 97.62 163 ARG B C 1
ATOM 4404 O O . ARG B 1 163 ? 4.328 -10.57 -10.836 1 97.62 163 ARG B O 1
ATOM 4411 N N . SER B 1 164 ? 5.766 -8.914 -10.242 1 97 164 SER B N 1
ATOM 4412 C CA . SER B 1 164 ? 6.949 -9.656 -10.656 1 97 164 SER B CA 1
ATOM 4413 C C . SER B 1 164 ? 8.188 -9.203 -9.883 1 97 164 SER B C 1
ATOM 4415 O O . SER B 1 164 ? 8.18 -8.133 -9.273 1 97 164 SER B O 1
ATOM 4417 N N . VAL B 1 165 ? 9.148 -10.047 -9.867 1 97.62 165 VAL B N 1
ATOM 4418 C CA . VAL B 1 165 ? 10.438 -9.734 -9.258 1 97.62 165 VAL B CA 1
ATOM 4419 C C . VAL B 1 165 ? 11.555 -9.922 -10.289 1 97.62 165 VAL B C 1
ATOM 4421 O O . VAL B 1 165 ? 11.336 -10.516 -11.344 1 97.62 165 VAL B O 1
ATOM 4424 N N . PRO B 1 166 ? 12.664 -9.281 -10.102 1 97.19 166 PRO B N 1
ATOM 4425 C CA . PRO B 1 166 ? 13.773 -9.523 -11.023 1 97.19 166 PRO B CA 1
ATOM 4426 C C . PRO B 1 166 ? 14.297 -10.961 -10.953 1 97.19 166 PRO B C 1
ATOM 4428 O O . PRO B 1 166 ? 15.328 -11.211 -10.312 1 97.19 166 PRO B O 1
ATOM 4431 N N . TRP B 1 167 ? 13.695 -11.836 -11.664 1 96.5 167 TRP B N 1
ATOM 4432 C CA . TRP B 1 167 ? 13.977 -13.266 -11.609 1 96.5 167 TRP B CA 1
ATOM 4433 C C . TRP B 1 167 ? 15.414 -13.562 -12.031 1 96.5 167 TRP B C 1
ATOM 4435 O O . TRP B 1 167 ? 16.078 -14.422 -11.438 1 96.5 167 TRP B O 1
ATOM 4445 N N . GLU B 1 168 ? 15.891 -12.875 -13.039 1 94.94 168 GLU B N 1
ATOM 4446 C CA . GLU B 1 168 ? 17.266 -13.086 -13.492 1 94.94 168 GLU B CA 1
ATOM 4447 C C . GLU B 1 168 ? 18.266 -12.758 -12.391 1 94.94 168 GLU B C 1
ATOM 4449 O O . GLU B 1 168 ? 19.281 -13.453 -12.234 1 94.94 168 GLU B O 1
ATOM 4454 N N . GLY B 1 169 ? 17.922 -11.688 -11.734 1 95.62 169 GLY B N 1
ATOM 4455 C CA . GLY B 1 169 ? 18.766 -11.352 -10.586 1 95.62 169 GLY B CA 1
ATOM 4456 C C . GLY B 1 169 ? 18.734 -12.414 -9.5 1 95.62 169 GLY B C 1
ATOM 4457 O O . GLY B 1 169 ? 19.797 -12.805 -8.984 1 95.62 169 GLY B O 1
ATOM 4458 N N . ILE B 1 170 ? 17.609 -12.906 -9.203 1 96.5 170 ILE B N 1
ATOM 4459 C CA . ILE B 1 170 ? 17.438 -13.914 -8.156 1 96.5 170 ILE B CA 1
ATOM 4460 C C . ILE B 1 170 ? 18.156 -15.203 -8.547 1 96.5 170 ILE B C 1
ATOM 4462 O O . ILE B 1 170 ? 18.766 -15.852 -7.699 1 96.5 170 ILE B O 1
ATOM 4466 N N . GLN B 1 171 ? 18.141 -15.562 -9.758 1 94.31 171 GLN B N 1
ATOM 4467 C CA . GLN B 1 171 ? 18.812 -16.75 -10.258 1 94.31 171 GLN B CA 1
ATOM 4468 C C . GLN B 1 171 ? 20.297 -16.719 -9.938 1 94.31 171 GLN B C 1
ATOM 4470 O O . GLN B 1 171 ? 20.922 -17.766 -9.734 1 94.31 171 GLN B O 1
ATOM 4475 N N . GLY B 1 172 ? 20.812 -15.508 -9.875 1 94.88 172 GLY B N 1
ATOM 4476 C CA . GLY B 1 172 ? 22.25 -15.344 -9.656 1 94.88 172 GLY B CA 1
ATOM 4477 C C . GLY B 1 172 ? 22.625 -15.273 -8.188 1 94.88 172 GLY B C 1
ATOM 4478 O O . GLY B 1 172 ? 23.797 -15.109 -7.844 1 94.88 172 GLY B O 1
ATOM 4479 N N . MET B 1 173 ? 21.672 -15.531 -7.316 1 97 173 MET B N 1
ATOM 4480 C CA . MET B 1 173 ? 21.938 -15.43 -5.883 1 97 173 MET B CA 1
ATOM 4481 C C . MET B 1 173 ? 22.312 -16.781 -5.301 1 97 173 MET B C 1
ATOM 4483 O O . MET B 1 173 ? 21.562 -17.344 -4.5 1 97 173 MET B O 1
ATOM 4487 N N . PHE B 1 174 ? 23.516 -17.203 -5.469 1 94.5 174 PHE B N 1
ATOM 4488 C CA . PHE B 1 174 ? 23.938 -18.562 -5.195 1 94.5 174 PHE B CA 1
ATOM 4489 C C . PHE B 1 174 ? 24.062 -18.797 -3.693 1 94.5 174 PHE B C 1
ATOM 4491 O O . PHE B 1 174 ? 24.031 -19.953 -3.24 1 94.5 174 PHE B O 1
ATOM 4498 N N . CYS B 1 175 ? 24.109 -17.703 -2.939 1 96.88 175 CYS B N 1
ATOM 4499 C CA . CYS B 1 175 ? 24.281 -17.859 -1.498 1 96.88 175 CYS B CA 1
ATOM 4500 C C . CYS B 1 175 ? 22.938 -17.734 -0.776 1 96.88 175 CYS B C 1
ATOM 4502 O O . CYS B 1 175 ? 22.891 -17.797 0.454 1 96.88 175 CYS B O 1
ATOM 4504 N N . LEU B 1 176 ? 21.891 -17.656 -1.519 1 96.69 176 LEU B N 1
ATOM 4505 C CA . LEU B 1 176 ? 20.578 -17.375 -0.941 1 96.69 176 LEU B CA 1
ATOM 4506 C C . LEU B 1 176 ? 20.094 -18.562 -0.117 1 96.69 176 LEU B C 1
ATOM 4508 O O . LEU B 1 176 ? 20.062 -19.703 -0.607 1 96.69 176 LEU B O 1
ATOM 4512 N N . HIS B 1 177 ? 19.75 -18.297 1.146 1 96.88 177 HIS B N 1
ATOM 4513 C CA . HIS B 1 177 ? 19.25 -19.312 2.062 1 96.88 177 HIS B CA 1
ATOM 4514 C C . HIS B 1 177 ? 17.75 -19.188 2.248 1 96.88 177 HIS B C 1
ATOM 4516 O O . HIS B 1 177 ? 17.047 -20.203 2.316 1 96.88 177 HIS B O 1
ATOM 4522 N N . THR B 1 178 ? 17.297 -18 2.365 1 97.88 178 THR B N 1
ATOM 4523 C CA . THR B 1 178 ? 15.875 -17.766 2.564 1 97.88 178 THR B CA 1
ATOM 4524 C C . THR B 1 178 ? 15.352 -16.734 1.567 1 97.88 178 THR B C 1
ATOM 4526 O O . THR B 1 178 ? 15.961 -15.672 1.388 1 97.88 178 THR B O 1
ATOM 4529 N N . LEU B 1 179 ? 14.266 -17.031 0.894 1 97.94 179 LEU B N 1
ATOM 4530 C CA . LEU B 1 179 ? 13.578 -16.141 -0.032 1 97.94 179 LEU B CA 1
ATOM 4531 C C . LEU B 1 179 ? 12.094 -16.031 0.316 1 97.94 179 LEU B C 1
ATOM 4533 O O . LEU B 1 179 ? 11.344 -17 0.157 1 97.94 179 LEU B O 1
ATOM 4537 N N . ASN B 1 180 ? 11.711 -14.922 0.823 1 98.62 180 ASN B N 1
ATOM 4538 C CA . ASN B 1 180 ? 10.32 -14.688 1.178 1 98.62 180 ASN B CA 1
ATOM 4539 C C . ASN B 1 180 ? 9.633 -13.773 0.167 1 98.62 180 ASN B C 1
ATOM 4541 O O . ASN B 1 180 ? 9.969 -12.586 0.066 1 98.62 180 ASN B O 1
ATOM 4545 N N . LEU B 1 181 ? 8.711 -14.305 -0.564 1 98.44 181 LEU B N 1
ATOM 4546 C CA . LEU B 1 181 ? 7.961 -13.57 -1.579 1 98.44 181 LEU B CA 1
ATOM 4547 C C . LEU B 1 181 ? 6.461 -13.633 -1.299 1 98.44 181 LEU B C 1
ATOM 4549 O O . LEU B 1 181 ? 5.648 -13.328 -2.174 1 98.44 181 LEU B O 1
ATOM 4553 N N . ASP B 1 182 ? 6.102 -13.961 -0.098 1 97.25 182 ASP B N 1
ATOM 4554 C CA . ASP B 1 182 ? 4.699 -14.203 0.236 1 97.25 182 ASP B CA 1
ATOM 4555 C C . ASP B 1 182 ? 3.916 -12.891 0.285 1 97.25 182 ASP B C 1
ATOM 4557 O O . ASP B 1 182 ? 4.5 -11.82 0.45 1 97.25 182 ASP B O 1
ATOM 4561 N N . HIS B 1 183 ? 2.609 -12.961 0.075 1 95.94 183 HIS B N 1
ATOM 4562 C CA . HIS B 1 183 ? 1.651 -11.859 0.155 1 95.94 183 HIS B CA 1
ATOM 4563 C C . HIS B 1 183 ? 2.008 -10.75 -0.823 1 95.94 183 HIS B C 1
ATOM 4565 O O . HIS B 1 183 ? 2.129 -9.586 -0.429 1 95.94 183 HIS B O 1
ATOM 4571 N N . ASN B 1 184 ? 2.252 -11.117 -2.061 1 97.62 184 ASN B N 1
ATOM 4572 C CA . ASN B 1 184 ? 2.391 -10.242 -3.221 1 97.62 184 ASN B CA 1
ATOM 4573 C C . ASN B 1 184 ? 1.351 -10.562 -4.289 1 97.62 184 ASN B C 1
ATOM 4575 O O . ASN B 1 184 ? 0.293 -11.117 -3.988 1 97.62 184 ASN B O 1
ATOM 4579 N N . LEU B 1 185 ? 1.526 -10.094 -5.473 1 97.69 185 LEU B N 1
ATOM 4580 C CA . LEU B 1 185 ? 0.613 -10.32 -6.59 1 97.69 185 LEU B CA 1
ATOM 4581 C C . LEU B 1 185 ? 1.308 -11.086 -7.711 1 97.69 185 LEU B C 1
ATOM 4583 O O . LEU B 1 185 ? 0.944 -10.945 -8.883 1 97.69 185 LEU B O 1
ATOM 4587 N N . ILE B 1 186 ? 2.277 -11.844 -7.371 1 97.88 186 ILE B N 1
ATOM 4588 C CA . ILE B 1 186 ? 3.092 -12.547 -8.352 1 97.88 186 ILE B CA 1
ATOM 4589 C C . ILE B 1 186 ? 2.256 -13.633 -9.039 1 97.88 186 ILE B C 1
ATOM 4591 O O . ILE B 1 186 ? 1.608 -14.438 -8.367 1 97.88 186 ILE B O 1
ATOM 4595 N N . ASP B 1 187 ? 2.258 -13.641 -10.336 1 96.62 187 ASP B N 1
ATOM 4596 C CA . ASP B 1 187 ? 1.4 -14.586 -11.047 1 96.62 187 ASP B CA 1
ATOM 4597 C C . ASP B 1 187 ? 2.223 -15.484 -11.961 1 96.62 187 ASP B C 1
ATOM 4599 O O . ASP B 1 187 ? 1.667 -16.312 -12.688 1 96.62 187 ASP B O 1
ATOM 4603 N N . PHE B 1 188 ? 3.537 -15.188 -11.898 1 93.19 188 PHE B N 1
ATOM 4604 C CA . PHE B 1 188 ? 4.395 -15.969 -12.781 1 93.19 188 PHE B CA 1
ATOM 4605 C C . PHE B 1 188 ? 5.773 -16.172 -12.156 1 93.19 188 PHE B C 1
ATOM 4607 O O . PHE B 1 188 ? 6.297 -15.266 -11.5 1 93.19 188 PHE B O 1
ATOM 4614 N N . ILE B 1 189 ? 6.309 -17.406 -12.359 1 93.31 189 ILE B N 1
ATOM 4615 C CA . ILE B 1 189 ? 7.688 -17.703 -11.984 1 93.31 189 ILE B CA 1
ATOM 4616 C C . ILE B 1 189 ? 8.492 -18.078 -13.227 1 93.31 189 ILE B C 1
ATOM 4618 O O . ILE B 1 189 ? 8.078 -18.922 -14.016 1 93.31 189 ILE B O 1
ATOM 4622 N N . MET B 1 190 ? 9.586 -17.453 -13.344 1 92.69 190 MET B N 1
ATOM 4623 C CA . MET B 1 190 ? 10.445 -17.75 -14.477 1 92.69 190 MET B CA 1
ATOM 4624 C C . MET B 1 190 ? 11.023 -19.156 -14.367 1 92.69 190 MET B C 1
ATOM 4626 O O . MET B 1 190 ? 11.531 -19.547 -13.312 1 92.69 190 MET B O 1
ATOM 4630 N N . GLU B 1 191 ? 10.969 -19.875 -15.445 1 88.94 191 GLU B N 1
ATOM 4631 C CA . GLU B 1 191 ? 11.477 -21.25 -15.461 1 88.94 191 GLU B CA 1
ATOM 4632 C C . GLU B 1 191 ? 12.969 -21.297 -15.164 1 88.94 191 GLU B C 1
ATOM 4634 O O . GLU B 1 191 ? 13.734 -20.484 -15.695 1 88.94 191 GLU B O 1
ATOM 4639 N N . GLY B 1 192 ? 13.352 -22.109 -14.297 1 88.38 192 GLY B N 1
ATOM 4640 C CA . GLY B 1 192 ? 14.758 -22.297 -13.992 1 88.38 192 GLY B CA 1
ATOM 4641 C C . GLY B 1 192 ? 15.297 -21.328 -12.961 1 88.38 192 GLY B C 1
ATOM 4642 O O . GLY B 1 192 ? 16.5 -21.281 -12.703 1 88.38 192 GLY B O 1
ATOM 4643 N N . THR B 1 193 ? 14.492 -20.594 -12.375 1 90.44 193 THR B N 1
ATOM 4644 C CA . THR B 1 193 ? 14.906 -19.562 -11.43 1 90.44 193 THR B CA 1
ATOM 4645 C C . THR B 1 193 ? 15.648 -20.188 -10.25 1 90.44 193 THR B C 1
ATOM 4647 O O . THR B 1 193 ? 16.656 -19.641 -9.781 1 90.44 193 THR B O 1
ATOM 4650 N N . PHE B 1 194 ? 15.297 -21.344 -9.883 1 90.44 194 PHE B N 1
ATOM 4651 C CA . PHE B 1 194 ? 15.82 -21.875 -8.641 1 90.44 194 PHE B CA 1
ATOM 4652 C C . PHE B 1 194 ? 16.812 -23 -8.914 1 90.44 194 PHE B C 1
ATOM 4654 O O . PHE B 1 194 ? 17.234 -23.703 -7.988 1 90.44 194 PHE B O 1
ATOM 4661 N N . ASP B 1 195 ? 17.234 -23.188 -10.062 1 86.75 195 ASP B N 1
ATOM 4662 C CA . ASP B 1 195 ? 18.062 -24.312 -10.492 1 86.75 195 ASP B CA 1
ATOM 4663 C C . ASP B 1 195 ? 19.406 -24.312 -9.766 1 86.75 195 ASP B C 1
ATOM 4665 O O . ASP B 1 195 ? 19.891 -25.359 -9.32 1 86.75 195 ASP B O 1
ATOM 4669 N N . GLU B 1 196 ? 19.922 -23.109 -9.688 1 86.44 196 GLU B N 1
ATOM 4670 C CA . GLU B 1 196 ? 21.297 -23.031 -9.188 1 86.44 196 GLU B CA 1
ATOM 4671 C C . GLU B 1 196 ? 21.328 -22.562 -7.742 1 86.44 196 GLU B C 1
ATOM 4673 O O . GLU B 1 196 ? 22.391 -22.219 -7.215 1 86.44 196 GLU B O 1
ATOM 4678 N N . LEU B 1 197 ? 20.156 -22.531 -7.141 1 90.81 197 LEU B N 1
ATOM 4679 C CA . LEU B 1 197 ? 20.109 -22.078 -5.758 1 90.81 197 LEU B CA 1
ATOM 4680 C C . LEU B 1 197 ? 20.203 -23.25 -4.789 1 90.81 197 LEU B C 1
ATOM 4682 O O . LEU B 1 197 ? 19.25 -23.547 -4.062 1 90.81 197 LEU B O 1
ATOM 4686 N N . TYR B 1 198 ? 21.359 -23.797 -4.57 1 87.06 198 TYR B N 1
ATOM 4687 C CA . TYR B 1 198 ? 21.578 -25.031 -3.832 1 87.06 198 TYR B CA 1
ATOM 4688 C C . TYR B 1 198 ? 21.516 -24.797 -2.328 1 87.06 198 TYR B C 1
ATOM 4690 O O . TYR B 1 198 ? 21.266 -25.719 -1.557 1 87.06 198 TYR B O 1
ATOM 4698 N N . LYS B 1 199 ? 21.688 -23.531 -1.99 1 91.06 199 LYS B N 1
ATOM 4699 C CA . LYS B 1 199 ? 21.703 -23.234 -0.56 1 91.06 199 LYS B CA 1
ATOM 4700 C C . LYS B 1 199 ? 20.312 -22.844 -0.059 1 91.06 199 LYS B C 1
ATOM 4702 O O . LYS B 1 199 ? 20.109 -22.672 1.144 1 91.06 199 LYS B O 1
ATOM 4707 N N . LEU B 1 200 ? 19.406 -22.734 -0.984 1 92.62 200 LEU B N 1
ATOM 4708 C CA . LEU B 1 200 ? 18.062 -22.297 -0.61 1 92.62 200 LEU B CA 1
ATOM 4709 C C . LEU B 1 200 ? 17.391 -23.312 0.304 1 92.62 200 LEU B C 1
ATOM 4711 O O . LEU B 1 200 ? 17.25 -24.484 -0.06 1 92.62 200 LEU B O 1
ATOM 4715 N N . SER B 1 201 ? 17 -22.828 1.513 1 91.25 201 SER B N 1
ATOM 4716 C CA . SER B 1 201 ? 16.391 -23.734 2.486 1 91.25 201 SER B CA 1
ATOM 4717 C C . SER B 1 201 ? 14.93 -23.375 2.73 1 91.25 201 SER B C 1
ATOM 4719 O O . SER B 1 201 ? 14.156 -24.188 3.238 1 91.25 201 SER B O 1
ATOM 4721 N N . ARG B 1 202 ? 14.633 -22.172 2.396 1 94.06 202 ARG B N 1
ATOM 4722 C CA . ARG B 1 202 ? 13.242 -21.75 2.582 1 94.06 202 ARG B CA 1
ATOM 4723 C C . ARG B 1 202 ? 12.781 -20.859 1.434 1 94.06 202 ARG B C 1
ATOM 4725 O O . ARG B 1 202 ? 13.445 -19.891 1.085 1 94.06 202 ARG B O 1
ATOM 4732 N N . LEU B 1 203 ? 11.711 -21.188 0.824 1 94.31 203 LEU B N 1
ATOM 4733 C CA . LEU B 1 203 ? 11.016 -20.391 -0.182 1 94.31 203 LEU B CA 1
ATOM 4734 C C . LEU B 1 203 ? 9.547 -20.219 0.182 1 94.31 203 LEU B C 1
ATOM 4736 O O . LEU B 1 203 ? 8.805 -21.203 0.279 1 94.31 203 LEU B O 1
ATOM 4740 N N . ASP B 1 204 ? 9.141 -19.047 0.392 1 96.31 204 ASP B N 1
ATOM 4741 C CA . ASP B 1 204 ? 7.75 -18.781 0.742 1 96.31 204 ASP B CA 1
ATOM 4742 C C . ASP B 1 204 ? 7.059 -17.969 -0.353 1 96.31 204 ASP B C 1
ATOM 4744 O O . ASP B 1 204 ? 7.383 -16.797 -0.574 1 96.31 204 ASP B O 1
ATOM 4748 N N . MET B 1 205 ? 6.148 -18.547 -1.011 1 95.69 205 MET B N 1
ATOM 4749 C CA . MET B 1 205 ? 5.363 -17.906 -2.066 1 95.69 205 MET B CA 1
ATOM 4750 C C . MET B 1 205 ? 3.879 -17.906 -1.718 1 95.69 205 MET B C 1
ATOM 4752 O O . MET B 1 205 ? 3.029 -17.938 -2.607 1 95.69 205 MET B O 1
ATOM 4756 N N . THR B 1 206 ? 3.643 -17.906 -0.45 1 95.44 206 THR B N 1
ATOM 4757 C CA . THR B 1 206 ? 2.27 -17.938 0.045 1 95.44 206 THR B CA 1
ATOM 4758 C C . THR B 1 206 ? 1.506 -16.703 -0.393 1 95.44 206 THR B C 1
ATOM 4760 O O . THR B 1 206 ? 2.055 -15.594 -0.394 1 95.44 206 THR B O 1
ATOM 4763 N N . SER B 1 207 ? 0.232 -16.875 -0.764 1 94.94 207 SER B N 1
ATOM 4764 C CA . SER B 1 207 ? -0.728 -15.797 -1.004 1 94.94 207 SER B CA 1
ATOM 4765 C C . SER B 1 207 ? -0.265 -14.883 -2.133 1 94.94 207 SER B C 1
ATOM 4767 O O . SER B 1 207 ? -0.144 -13.672 -1.946 1 94.94 207 SER B O 1
ATOM 4769 N N . ASN B 1 208 ? 0.018 -15.422 -3.271 1 96.81 208 ASN B N 1
ATOM 4770 C CA . ASN B 1 208 ? 0.224 -14.727 -4.535 1 96.81 208 ASN B CA 1
ATOM 4771 C C . ASN B 1 208 ? -0.887 -15.039 -5.535 1 96.81 208 ASN B C 1
ATOM 4773 O O . ASN B 1 208 ? -2.035 -15.266 -5.145 1 96.81 208 ASN B O 1
ATOM 4777 N N . ARG B 1 209 ? -0.611 -14.898 -6.809 1 96.94 209 ARG B N 1
ATOM 4778 C CA . ARG B 1 209 ? -1.625 -15.133 -7.832 1 96.94 209 ARG B CA 1
ATOM 4779 C C . ARG B 1 209 ? -1.178 -16.219 -8.805 1 96.94 209 ARG B C 1
ATOM 4781 O O . ARG B 1 209 ? -1.414 -16.125 -10.008 1 96.94 209 ARG B O 1
ATOM 4788 N N . LEU B 1 210 ? -0.558 -17.188 -8.234 1 96.31 210 LEU B N 1
ATOM 4789 C CA . LEU B 1 210 ? -0.048 -18.281 -9.062 1 96.31 210 LEU B CA 1
ATOM 4790 C C . LEU B 1 210 ? -1.143 -19.312 -9.344 1 96.31 210 LEU B C 1
ATOM 4792 O O . LEU B 1 210 ? -1.771 -19.828 -8.414 1 96.31 210 LEU B O 1
ATOM 4796 N N . SER B 1 211 ? -1.364 -19.547 -10.602 1 95.5 211 SER B N 1
ATOM 4797 C CA . SER B 1 211 ? -2.297 -20.609 -10.984 1 95.5 211 SER B CA 1
ATOM 4798 C C . SER B 1 211 ? -1.562 -21.922 -11.266 1 95.5 211 SER B C 1
ATOM 4800 O O . SER B 1 211 ? -2.166 -23 -11.234 1 95.5 211 SER B O 1
ATOM 4802 N N . THR B 1 212 ? -0.341 -21.75 -11.609 1 93.5 212 THR B N 1
ATOM 4803 C CA . THR B 1 212 ? 0.519 -22.906 -11.891 1 93.5 212 THR B CA 1
ATOM 4804 C C . THR B 1 212 ? 1.974 -22.578 -11.562 1 93.5 212 THR B C 1
ATOM 4806 O O . THR B 1 212 ? 2.295 -21.453 -11.195 1 93.5 212 THR B O 1
ATOM 4809 N N . LEU B 1 213 ? 2.771 -23.625 -11.508 1 89.94 213 LEU B N 1
ATOM 4810 C CA . LEU B 1 213 ? 4.203 -23.5 -11.266 1 89.94 213 LEU B CA 1
ATOM 4811 C C . LEU B 1 213 ? 5 -24.312 -12.289 1 89.94 213 LEU B C 1
ATOM 4813 O O . LEU B 1 213 ? 4.621 -25.438 -12.641 1 89.94 213 LEU B O 1
ATOM 4817 N N . PRO B 1 214 ? 6.02 -23.641 -12.766 1 84.81 214 PRO B N 1
ATOM 4818 C CA . PRO B 1 214 ? 6.863 -24.453 -13.641 1 84.81 214 PRO B CA 1
ATOM 4819 C C . PRO B 1 214 ? 7.617 -25.547 -12.891 1 84.81 214 PRO B C 1
ATOM 4821 O O . PRO B 1 214 ? 7.883 -25.422 -11.695 1 84.81 214 PRO B O 1
ATOM 4824 N N . PRO B 1 215 ? 7.828 -26.594 -13.594 1 75.06 215 PRO B N 1
ATOM 4825 C CA . PRO B 1 215 ? 8.672 -27.609 -12.953 1 75.06 215 PRO B CA 1
ATOM 4826 C C . PRO B 1 215 ? 10.055 -27.078 -12.594 1 75.06 215 PRO B C 1
ATOM 4828 O O . PRO B 1 215 ? 10.617 -26.25 -13.312 1 75.06 215 PRO B O 1
ATOM 4831 N N . ASP B 1 216 ? 10.438 -27.266 -11.469 1 75.75 216 ASP B N 1
ATOM 4832 C CA . ASP B 1 216 ? 11.75 -26.828 -11.016 1 75.75 216 ASP B CA 1
ATOM 4833 C C . ASP B 1 216 ? 12.477 -27.938 -10.266 1 75.75 216 ASP B C 1
ATOM 4835 O O . ASP B 1 216 ? 11.859 -28.656 -9.469 1 75.75 216 ASP B O 1
ATOM 4839 N N . PRO B 1 217 ? 13.75 -28.062 -10.695 1 72.81 217 PRO B N 1
ATOM 4840 C CA . PRO B 1 217 ? 14.523 -29.109 -10.023 1 72.81 217 PRO B CA 1
ATOM 4841 C C . PRO B 1 217 ? 14.539 -28.953 -8.5 1 72.81 217 PRO B C 1
ATOM 4843 O O . PRO B 1 217 ? 14.68 -29.938 -7.773 1 72.81 217 PRO B O 1
ATOM 4846 N N . LEU B 1 218 ? 14.422 -27.75 -8.086 1 76.62 218 LEU B N 1
ATOM 4847 C CA . LEU B 1 218 ? 14.383 -27.5 -6.648 1 76.62 218 LEU B CA 1
ATOM 4848 C C . LEU B 1 218 ? 13.25 -28.281 -5.992 1 76.62 218 LEU B C 1
ATOM 4850 O O . LEU B 1 218 ? 13.422 -28.812 -4.891 1 76.62 218 LEU B O 1
ATOM 4854 N N . PHE B 1 219 ? 12.211 -28.391 -6.68 1 72.75 219 PHE B N 1
ATOM 4855 C CA . PHE B 1 219 ? 11.016 -29.031 -6.148 1 72.75 219 PHE B CA 1
ATOM 4856 C C . PHE B 1 219 ? 11.188 -30.547 -6.109 1 72.75 219 PHE B C 1
ATOM 4858 O O . PHE B 1 219 ? 10.703 -31.203 -5.188 1 72.75 219 PHE B O 1
ATOM 4865 N N . ALA B 1 220 ? 11.93 -30.984 -7.047 1 66.94 220 ALA B N 1
ATOM 4866 C CA . ALA B 1 220 ? 12.234 -32.406 -7.09 1 66.94 220 ALA B CA 1
ATOM 4867 C C . ALA B 1 220 ? 13.18 -32.812 -5.953 1 66.94 220 ALA B C 1
ATOM 4869 O O . ALA B 1 220 ? 13.031 -33.875 -5.359 1 66.94 220 ALA B O 1
ATOM 4870 N N . ARG B 1 221 ? 14.039 -31.938 -5.645 1 69.12 221 ARG B N 1
ATOM 4871 C CA . ARG B 1 221 ? 15 -32.188 -4.574 1 69.12 221 ARG B CA 1
ATOM 4872 C C . ARG B 1 221 ? 14.312 -32.188 -3.215 1 69.12 221 ARG B C 1
ATOM 4874 O O . ARG B 1 221 ? 14.758 -32.875 -2.291 1 69.12 221 ARG B O 1
ATOM 4881 N N . SER B 1 222 ? 13.219 -31.453 -3.111 1 64.62 222 SER B N 1
ATOM 4882 C CA . SER B 1 222 ? 12.492 -31.344 -1.851 1 64.62 222 SER B CA 1
ATOM 4883 C C . SER B 1 222 ? 11.727 -32.625 -1.544 1 64.62 222 SER B C 1
ATOM 4885 O O . SER B 1 222 ? 11.453 -32.938 -0.381 1 64.62 222 SER B O 1
ATOM 4887 N N . GLN B 1 223 ? 11.266 -33.25 -2.611 1 59.09 223 GLN B N 1
ATOM 4888 C CA . GLN B 1 223 ? 10.547 -34.5 -2.445 1 59.09 223 GLN B CA 1
ATOM 4889 C C . GLN B 1 223 ? 11.453 -35.594 -1.874 1 59.09 223 GLN B C 1
ATOM 4891 O O . GLN B 1 223 ? 11.008 -36.438 -1.096 1 59.09 223 GLN B O 1
ATOM 4896 N N . ILE B 1 224 ? 12.695 -35.5 -2.51 1 50.75 224 ILE B N 1
ATOM 4897 C CA . ILE B 1 224 ? 13.633 -36.562 -2.184 1 50.75 224 ILE B CA 1
ATOM 4898 C C . ILE B 1 224 ? 14.18 -36.375 -0.772 1 50.75 224 ILE B C 1
ATOM 4900 O O . ILE B 1 224 ? 14.992 -37.156 -0.292 1 50.75 224 ILE B O 1
ATOM 4904 N N . GLY B 1 225 ? 13.812 -35.469 -0.086 1 46.78 225 GLY B N 1
ATOM 4905 C CA . GLY B 1 225 ? 14.375 -35.656 1.241 1 46.78 225 GLY B CA 1
ATOM 4906 C C . GLY B 1 225 ? 14.594 -37.125 1.577 1 46.78 225 GLY B C 1
ATOM 4907 O O . GLY B 1 225 ? 15.164 -37.438 2.619 1 46.78 225 GLY B O 1
ATOM 4908 N N . ALA B 1 226 ? 13.594 -38 1.188 1 43.44 226 ALA B N 1
ATOM 4909 C CA . ALA B 1 226 ? 13.797 -39.375 1.655 1 43.44 226 ALA B CA 1
ATOM 4910 C C . ALA B 1 226 ? 15.133 -39.906 1.164 1 43.44 226 ALA B C 1
ATOM 4912 O O . ALA B 1 226 ? 15.867 -40.531 1.927 1 43.44 226 ALA B O 1
ATOM 4913 N N . ILE B 1 227 ? 15.32 -40.156 -0.202 1 38.38 227 ILE B N 1
ATOM 4914 C CA . ILE B 1 227 ? 16.359 -41.125 -0.535 1 38.38 227 ILE B CA 1
ATOM 4915 C C . ILE B 1 227 ? 17.672 -40.406 -0.792 1 38.38 227 ILE B C 1
ATOM 4917 O O . ILE B 1 227 ? 18.641 -41.031 -1.273 1 38.38 227 ILE B O 1
ATOM 4921 N N . SER B 1 228 ? 17.719 -39.062 -1.085 1 40.66 228 SER B N 1
ATOM 4922 C CA . SER B 1 228 ? 19.109 -38.938 -1.523 1 40.66 228 SER B CA 1
ATOM 4923 C C . SER B 1 228 ? 20.078 -39.344 -0.417 1 40.66 228 SER B C 1
ATOM 4925 O O . SER B 1 228 ? 19.875 -38.969 0.746 1 40.66 228 SER B O 1
ATOM 4927 N N . PRO B 1 229 ? 20.938 -40.281 -0.695 1 39.31 229 PRO B N 1
ATOM 4928 C CA . PRO B 1 229 ? 21.984 -40.844 0.161 1 39.31 229 PRO B CA 1
ATOM 4929 C C . PRO B 1 229 ? 22.828 -39.781 0.836 1 39.31 229 PRO B C 1
ATOM 4931 O O . PRO B 1 229 ? 23.719 -40.094 1.635 1 39.31 229 PRO B O 1
ATOM 4934 N N . THR B 1 230 ? 23.203 -38.594 0.022 1 43.28 230 THR B N 1
ATOM 4935 C CA . THR B 1 230 ? 24.219 -37.875 0.765 1 43.28 230 THR B CA 1
ATOM 4936 C C . THR B 1 230 ? 23.625 -37.156 1.967 1 43.28 230 THR B C 1
ATOM 4938 O O . THR B 1 230 ? 22.5 -36.656 1.889 1 43.28 230 THR B O 1
ATOM 4941 N N . PRO B 1 231 ? 24.078 -37.312 3.148 1 45.31 231 PRO B N 1
ATOM 4942 C CA . PRO B 1 231 ? 23.719 -36.844 4.488 1 45.31 231 PRO B CA 1
ATOM 4943 C C . PRO B 1 231 ? 23.203 -35.406 4.496 1 45.31 231 PRO B C 1
ATOM 4945 O O . PRO B 1 231 ? 22.531 -34.969 5.445 1 45.31 231 PRO B O 1
ATOM 4948 N N . TYR B 1 232 ? 23.766 -34.438 3.627 1 43.28 232 TYR B N 1
ATOM 4949 C CA . TYR B 1 232 ? 23.656 -33 3.885 1 43.28 232 TYR B CA 1
ATOM 4950 C C . TYR B 1 232 ? 22.453 -32.406 3.172 1 43.28 232 TYR B C 1
ATOM 4952 O O . TYR B 1 232 ? 22.359 -31.188 3.008 1 43.28 232 TYR B O 1
ATOM 4960 N N . THR B 1 233 ? 21.75 -32.969 2.365 1 49.03 233 THR B N 1
ATOM 4961 C CA . THR B 1 233 ? 20.828 -32.156 1.587 1 49.03 233 THR B CA 1
ATOM 4962 C C . THR B 1 233 ? 19.703 -31.609 2.473 1 49.03 233 THR B C 1
ATOM 4964 O O . THR B 1 233 ? 19 -32.375 3.141 1 49.03 233 THR B O 1
ATOM 4967 N N . ALA B 1 234 ? 19.844 -30.422 2.928 1 53.28 234 ALA B N 1
ATOM 4968 C CA . ALA B 1 234 ? 18.969 -29.625 3.781 1 53.28 234 ALA B CA 1
ATOM 4969 C C . ALA B 1 234 ? 17.547 -29.625 3.248 1 53.28 234 ALA B C 1
ATOM 4971 O O . ALA B 1 234 ? 17.328 -29.625 2.035 1 53.28 234 ALA B O 1
ATOM 4972 N N . THR B 1 235 ? 16.562 -30.062 4.047 1 68.94 235 THR B N 1
ATOM 4973 C CA . THR B 1 235 ? 15.109 -30.016 3.881 1 68.94 235 THR B CA 1
ATOM 4974 C C . THR B 1 235 ? 14.641 -28.609 3.545 1 68.94 235 THR B C 1
ATOM 4976 O O . THR B 1 235 ? 14.977 -27.656 4.25 1 68.94 235 THR B O 1
ATOM 4979 N N . ILE B 1 236 ? 14.266 -28.359 2.215 1 82.06 236 ILE B N 1
ATOM 4980 C CA . ILE B 1 236 ? 13.766 -27.062 1.775 1 82.06 236 ILE B CA 1
ATOM 4981 C C . ILE B 1 236 ? 12.297 -26.922 2.168 1 82.06 236 ILE B C 1
ATOM 4983 O O . ILE B 1 236 ? 11.516 -27.859 2.021 1 82.06 236 ILE B O 1
ATOM 4987 N N . VAL B 1 237 ? 12.031 -25.938 2.867 1 86.88 237 VAL B N 1
ATOM 4988 C CA . VAL B 1 237 ? 10.656 -25.609 3.23 1 86.88 237 VAL B CA 1
ATOM 4989 C C . VAL B 1 237 ? 10.016 -24.75 2.143 1 86.88 237 VAL B C 1
ATOM 4991 O O . VAL B 1 237 ? 10.5 -23.656 1.852 1 86.88 237 VAL B O 1
ATOM 4994 N N . LEU B 1 238 ? 8.992 -25.281 1.476 1 89.81 238 LEU B N 1
ATOM 4995 C CA . LEU B 1 238 ? 8.273 -24.578 0.416 1 89.81 238 LEU B CA 1
ATOM 4996 C C . LEU B 1 238 ? 6.848 -24.266 0.847 1 89.81 238 LEU B C 1
ATOM 4998 O O . LEU B 1 238 ? 6.188 -25.078 1.483 1 89.81 238 LEU B O 1
ATOM 5002 N N . SER B 1 239 ? 6.441 -23.078 0.604 1 91.44 239 SER B N 1
ATOM 5003 C CA . SER B 1 239 ? 5.074 -22.688 0.922 1 91.44 239 SER B CA 1
ATOM 5004 C C . SER B 1 239 ? 4.402 -22 -0.267 1 91.44 239 SER B C 1
ATOM 5006 O O . SER B 1 239 ? 4.902 -21 -0.774 1 91.44 239 SER B O 1
ATOM 5008 N N . PHE B 1 240 ? 3.232 -22.516 -0.685 1 92.94 240 PHE B N 1
ATOM 5009 C CA . PHE B 1 240 ? 2.52 -21.953 -1.828 1 92.94 240 PHE B CA 1
ATOM 5010 C C . PHE B 1 240 ? 1.043 -21.75 -1.503 1 92.94 240 PHE B C 1
ATOM 5012 O O . PHE B 1 240 ? 0.232 -21.516 -2.398 1 92.94 240 PHE B O 1
ATOM 5019 N N . GLY B 1 241 ? 0.758 -21.859 -0.267 1 91.94 241 GLY B N 1
ATOM 5020 C CA . GLY B 1 241 ? -0.632 -21.719 0.137 1 91.94 241 GLY B CA 1
ATOM 5021 C C . GLY B 1 241 ? -1.23 -20.391 -0.252 1 91.94 241 GLY B C 1
ATOM 5022 O O . GLY B 1 241 ? -0.516 -19.391 -0.354 1 91.94 241 GLY B O 1
ATOM 5023 N N . GLY B 1 242 ? -2.611 -20.375 -0.517 1 94 242 GLY B N 1
ATOM 5024 C CA . GLY B 1 242 ? -3.316 -19.125 -0.776 1 94 242 GLY B CA 1
ATOM 5025 C C . GLY B 1 242 ? -3.232 -18.688 -2.227 1 94 242 GLY B C 1
ATOM 5026 O O . GLY B 1 242 ? -3.77 -17.641 -2.594 1 94 242 GLY B O 1
ATOM 5027 N N . ASN B 1 243 ? -2.49 -19.406 -3.043 1 95.31 243 ASN B N 1
ATOM 5028 C CA . ASN B 1 243 ? -2.482 -19.156 -4.48 1 95.31 243 ASN B CA 1
ATOM 5029 C C . ASN B 1 243 ? -3.672 -19.812 -5.168 1 95.31 243 ASN B C 1
ATOM 5031 O O . ASN B 1 243 ? -4.141 -20.875 -4.734 1 95.31 243 ASN B O 1
ATOM 5035 N N . PRO B 1 244 ? -4.25 -19.141 -6.137 1 95.56 244 PRO B N 1
ATOM 5036 C CA . PRO B 1 244 ? -5.332 -19.781 -6.879 1 95.56 244 PRO B CA 1
ATOM 5037 C C . PRO B 1 244 ? -4.832 -20.875 -7.824 1 95.56 244 PRO B C 1
ATOM 5039 O O . PRO B 1 244 ? -4.977 -20.75 -9.039 1 95.56 244 PRO B O 1
ATOM 5042 N N . LEU B 1 245 ? -4.406 -21.953 -7.262 1 95.75 245 LEU B N 1
ATOM 5043 C CA . LEU B 1 245 ? -3.748 -23.031 -8 1 95.75 245 LEU B CA 1
ATOM 5044 C C . LEU B 1 245 ? -4.762 -23.844 -8.805 1 95.75 245 LEU B C 1
ATOM 5046 O O . LEU B 1 245 ? -5.828 -24.188 -8.289 1 95.75 245 LEU B O 1
ATOM 5050 N N . HIS B 1 246 ? -4.422 -24.031 -10.094 1 96.56 246 HIS B N 1
ATOM 5051 C CA . HIS B 1 246 ? -5.184 -24.922 -10.953 1 96.56 246 HIS B CA 1
ATOM 5052 C C . HIS B 1 246 ? -4.676 -26.359 -10.836 1 96.56 246 HIS B C 1
ATOM 5054 O O . HIS B 1 246 ? -3.631 -26.703 -11.391 1 96.56 246 HIS B O 1
ATOM 5060 N N . CYS B 1 247 ? -5.484 -27.125 -10.188 1 95.19 247 CYS B N 1
ATOM 5061 C CA . CYS B 1 247 ? -5.016 -28.469 -9.828 1 95.19 247 CYS B CA 1
ATOM 5062 C C . CYS B 1 247 ? -5.152 -29.422 -11.008 1 95.19 247 CYS B C 1
ATOM 5064 O O . CYS B 1 247 ? -6.141 -30.156 -11.102 1 95.19 247 CYS B O 1
ATOM 5066 N N . ASN B 1 248 ? -4.148 -29.469 -11.828 1 95.38 248 ASN B N 1
ATOM 5067 C CA . ASN B 1 248 ? -4.051 -30.406 -12.945 1 95.38 248 ASN B CA 1
ATOM 5068 C C . ASN B 1 248 ? -2.697 -31.109 -12.969 1 95.38 248 ASN B C 1
ATOM 5070 O O . ASN B 1 248 ? -1.974 -31.109 -11.977 1 95.38 248 ASN B O 1
ATOM 5074 N N . CYS B 1 249 ? -2.328 -31.766 -14.07 1 93.06 249 CYS B N 1
ATOM 5075 C CA . CYS B 1 249 ? -1.138 -32.594 -14.133 1 93.06 249 CYS B CA 1
ATOM 5076 C C . CYS B 1 249 ? 0.125 -31.781 -13.914 1 93.06 249 CYS B C 1
ATOM 5078 O O . CYS B 1 249 ? 1.15 -32.312 -13.484 1 93.06 249 CYS B O 1
ATOM 5080 N N . GLU B 1 250 ? -0.012 -30.5 -14.18 1 91.38 250 GLU B N 1
ATOM 5081 C CA . GLU B 1 250 ? 1.156 -29.625 -14.07 1 91.38 250 GLU B CA 1
ATOM 5082 C C . GLU B 1 250 ? 1.57 -29.438 -12.609 1 91.38 250 GLU B C 1
ATOM 5084 O O . GLU B 1 250 ? 2.723 -29.109 -12.32 1 91.38 250 GLU B O 1
ATOM 5089 N N . LEU B 1 251 ? 0.632 -29.656 -11.695 1 92.25 251 LEU B N 1
ATOM 5090 C CA . LEU B 1 251 ? 0.914 -29.438 -10.281 1 92.25 251 LEU B CA 1
ATOM 5091 C C . LEU B 1 251 ? 0.978 -30.766 -9.523 1 92.25 251 LEU B C 1
ATOM 5093 O O . LEU B 1 251 ? 0.948 -30.766 -8.297 1 92.25 251 LEU B O 1
ATOM 5097 N N . LEU B 1 252 ? 1.071 -31.859 -10.242 1 89.5 252 LEU B N 1
ATOM 5098 C CA . LEU B 1 252 ? 1.132 -33.188 -9.625 1 89.5 252 LEU B CA 1
ATOM 5099 C C . LEU B 1 252 ? 2.346 -33.281 -8.711 1 89.5 252 LEU B C 1
ATOM 5101 O O . LEU B 1 252 ? 2.27 -33.906 -7.648 1 89.5 252 LEU B O 1
ATOM 5105 N N . TRP B 1 253 ? 3.412 -32.719 -9.133 1 83.19 253 TRP B N 1
ATOM 5106 C CA . TRP B 1 253 ? 4.629 -32.781 -8.336 1 83.19 253 TRP B CA 1
ATOM 5107 C C . TRP B 1 253 ? 4.414 -32.125 -6.973 1 83.19 253 TRP B C 1
ATOM 5109 O O . TRP B 1 253 ? 4.922 -32.625 -5.957 1 83.19 253 TRP B O 1
ATOM 5119 N N . LEU B 1 254 ? 3.779 -31 -6.945 1 86.88 254 LEU B N 1
ATOM 5120 C CA . LEU B 1 254 ? 3.502 -30.297 -5.695 1 86.88 254 LEU B CA 1
ATOM 5121 C C . LEU B 1 254 ? 2.57 -31.109 -4.809 1 86.88 254 LEU B C 1
ATOM 5123 O O . LEU B 1 254 ? 2.73 -31.141 -3.586 1 86.88 254 LEU B O 1
ATOM 5127 N N . ARG B 1 255 ? 1.599 -31.688 -5.422 1 88.88 255 ARG B N 1
ATOM 5128 C CA . ARG B 1 255 ? 0.7 -32.594 -4.691 1 88.88 255 ARG B CA 1
ATOM 5129 C C . ARG B 1 255 ? 1.479 -33.688 -3.975 1 88.88 255 ARG B C 1
ATOM 5131 O O . ARG B 1 255 ? 1.141 -34.062 -2.848 1 88.88 255 ARG B O 1
ATOM 5138 N N . ARG B 1 256 ? 2.471 -34.156 -4.543 1 83.69 256 ARG B N 1
ATOM 5139 C CA . ARG B 1 256 ? 3.256 -35.25 -3.99 1 83.69 256 ARG B CA 1
ATOM 5140 C C . ARG B 1 256 ? 4.121 -34.781 -2.824 1 83.69 256 ARG B C 1
ATOM 5142 O O . ARG B 1 256 ? 4.477 -35.594 -1.948 1 83.69 256 ARG B O 1
ATOM 5149 N N . LEU B 1 257 ? 4.371 -33.5 -2.869 1 80.75 257 LEU B N 1
ATOM 5150 C CA . LEU B 1 257 ? 5.184 -32.938 -1.803 1 80.75 257 LEU B CA 1
ATOM 5151 C C . LEU B 1 257 ? 4.316 -32.531 -0.61 1 80.75 257 LEU B C 1
ATOM 5153 O O . LEU B 1 257 ? 4.82 -32.375 0.501 1 80.75 257 LEU B O 1
ATOM 5157 N N . ALA B 1 258 ? 3.059 -32.375 -0.902 1 79.94 258 ALA B N 1
ATOM 5158 C CA . ALA B 1 258 ? 2.156 -31.797 0.091 1 79.94 258 ALA B CA 1
ATOM 5159 C C . ALA B 1 258 ? 1.995 -32.719 1.291 1 79.94 258 ALA B C 1
ATOM 5161 O O . ALA B 1 258 ? 1.871 -33.938 1.131 1 79.94 258 ALA B O 1
ATOM 5162 N N . ARG B 1 259 ? 2.248 -32.094 2.473 1 81.12 259 ARG B N 1
ATOM 5163 C CA . ARG B 1 259 ? 2.053 -32.812 3.734 1 81.12 259 ARG B CA 1
ATOM 5164 C C . ARG B 1 259 ? 0.697 -32.469 4.348 1 81.12 259 ARG B C 1
ATOM 5166 O O . ARG B 1 259 ? 0.078 -31.469 3.986 1 81.12 259 ARG B O 1
ATOM 5173 N N . GLU B 1 260 ? 0.599 -33.312 5.355 1 80.38 260 GLU B N 1
ATOM 5174 C CA . GLU B 1 260 ? -0.657 -33.125 6.074 1 80.38 260 GLU B CA 1
ATOM 5175 C C . GLU B 1 260 ? -0.641 -31.812 6.863 1 80.38 260 GLU B C 1
ATOM 5177 O O . GLU B 1 260 ? 0.395 -31.422 7.402 1 80.38 260 GLU B O 1
ATOM 5182 N N . ASP B 1 261 ? -1.343 -30.859 6.629 1 79.5 261 ASP B N 1
ATOM 5183 C CA . ASP B 1 261 ? -1.479 -29.609 7.352 1 79.5 261 ASP B CA 1
ATOM 5184 C C . ASP B 1 261 ? -1.086 -28.422 6.469 1 79.5 261 ASP B C 1
ATOM 5186 O O . ASP B 1 261 ? -1.219 -27.266 6.875 1 79.5 261 ASP B O 1
ATOM 5190 N N . ASP B 1 262 ? -0.429 -28.906 5.332 1 85.25 262 ASP B N 1
ATOM 5191 C CA . ASP B 1 262 ? -0.156 -27.812 4.395 1 85.25 262 ASP B CA 1
ATOM 5192 C C . ASP B 1 262 ? -1.445 -27.109 3.986 1 85.25 262 ASP B C 1
ATOM 5194 O O . ASP B 1 262 ? -2.514 -27.719 3.951 1 85.25 262 ASP B O 1
ATOM 5198 N N . MET B 1 263 ? -1.376 -25.906 3.729 1 84.94 263 MET B N 1
ATOM 5199 C CA . MET B 1 263 ? -2.578 -25.109 3.508 1 84.94 263 MET B CA 1
ATOM 5200 C C . MET B 1 263 ? -2.793 -24.844 2.021 1 84.94 263 MET B C 1
ATOM 5202 O O . MET B 1 263 ? -3.562 -23.953 1.649 1 84.94 263 MET B O 1
ATOM 5206 N N . GLU B 1 264 ? -2.084 -25.547 1.203 1 90.12 264 GLU B N 1
ATOM 5207 C CA . GLU B 1 264 ? -2.33 -25.406 -0.228 1 90.12 264 GLU B CA 1
ATOM 5208 C C . GLU B 1 264 ? -3.688 -25.984 -0.615 1 90.12 264 GLU B C 1
ATOM 5210 O O . GLU B 1 264 ? -4.023 -27.109 -0.227 1 90.12 264 GLU B O 1
ATOM 5215 N N . THR B 1 265 ? -4.469 -25.234 -1.327 1 91.5 265 THR B N 1
ATOM 5216 C CA . THR B 1 265 ? -5.781 -25.672 -1.785 1 91.5 265 THR B CA 1
ATOM 5217 C C . THR B 1 265 ? -5.93 -25.469 -3.289 1 91.5 265 THR B C 1
ATOM 5219 O O . THR B 1 265 ? -5.184 -24.688 -3.891 1 91.5 265 THR B O 1
ATOM 5222 N N . CYS B 1 266 ? -6.871 -26.188 -3.83 1 94.25 266 CYS B N 1
ATOM 5223 C CA . CYS B 1 266 ? -7.156 -26.031 -5.254 1 94.25 266 CYS B CA 1
ATOM 5224 C C . CYS B 1 266 ? -8.18 -24.938 -5.496 1 94.25 266 CYS B C 1
ATOM 5226 O O . CYS B 1 266 ? -9.188 -24.844 -4.793 1 94.25 266 CYS B O 1
ATOM 5228 N N . ALA B 1 267 ? -7.891 -24.109 -6.387 1 94.19 267 ALA B N 1
ATOM 5229 C CA . ALA B 1 267 ? -8.852 -23.094 -6.812 1 94.19 267 ALA B CA 1
ATOM 5230 C C . ALA B 1 267 ? -9.711 -23.594 -7.961 1 94.19 267 ALA B C 1
ATOM 5232 O O . ALA B 1 267 ? -10.883 -23.219 -8.086 1 94.19 267 ALA B O 1
ATOM 5233 N N . SER B 1 268 ? -9.117 -24.328 -8.805 1 94.25 268 SER B N 1
ATOM 5234 C CA . SER B 1 268 ? -9.734 -24.969 -9.961 1 94.25 268 SER B CA 1
ATOM 5235 C C . SER B 1 268 ? -9.039 -26.281 -10.289 1 94.25 268 SER B C 1
ATOM 5237 O O . SER B 1 268 ? -7.895 -26.516 -9.883 1 94.25 268 SER B O 1
ATOM 5239 N N . PRO B 1 269 ? -9.789 -27.062 -11 1 93.81 269 PRO B N 1
ATOM 5240 C CA . PRO B 1 269 ? -11.148 -27 -11.555 1 93.81 269 PRO B CA 1
ATOM 5241 C C . PRO B 1 269 ? -12.227 -27.125 -10.484 1 93.81 269 PRO B C 1
ATOM 5243 O O . PRO B 1 269 ? -11.914 -27.328 -9.312 1 93.81 269 PRO B O 1
ATOM 5246 N N . GLN B 1 270 ? -13.484 -27.094 -10.898 1 90.81 270 GLN B N 1
ATOM 5247 C CA . GLN B 1 270 ? -14.625 -26.953 -10 1 90.81 270 GLN B CA 1
ATOM 5248 C C . GLN B 1 270 ? -14.766 -28.172 -9.086 1 90.81 270 GLN B C 1
ATOM 5250 O O . GLN B 1 270 ? -15.07 -28.031 -7.902 1 90.81 270 GLN B O 1
ATOM 5255 N N . HIS B 1 271 ? -14.469 -29.344 -9.602 1 91.06 271 HIS B N 1
ATOM 5256 C CA . HIS B 1 271 ? -14.734 -30.562 -8.859 1 91.06 271 HIS B CA 1
ATOM 5257 C C . HIS B 1 271 ? -13.742 -30.734 -7.707 1 91.06 271 HIS B C 1
ATOM 5259 O O . HIS B 1 271 ? -14 -31.5 -6.773 1 91.06 271 HIS B O 1
ATOM 5265 N N . VAL B 1 272 ? -12.633 -30.031 -7.711 1 93.5 272 VAL B N 1
ATOM 5266 C CA . VAL B 1 272 ? -11.664 -30.156 -6.625 1 93.5 272 VAL B CA 1
ATOM 5267 C C . VAL B 1 272 ? -11.453 -28.797 -5.969 1 93.5 272 VAL B C 1
ATOM 5269 O O . VAL B 1 272 ? -10.602 -28.656 -5.086 1 93.5 272 VAL B O 1
ATOM 5272 N N . ALA B 1 273 ? -12.219 -27.828 -6.379 1 90.19 273 ALA B N 1
ATOM 5273 C CA . ALA B 1 273 ? -12.055 -26.469 -5.867 1 90.19 273 ALA B CA 1
ATOM 5274 C C . ALA B 1 273 ? -12.305 -26.422 -4.363 1 90.19 273 ALA B C 1
ATOM 5276 O O . ALA B 1 273 ? -13.297 -26.969 -3.873 1 90.19 273 ALA B O 1
ATOM 5277 N N . GLY B 1 274 ? -11.328 -25.781 -3.598 1 85.88 274 GLY B N 1
ATOM 5278 C CA . GLY B 1 274 ? -11.492 -25.594 -2.164 1 85.88 274 GLY B CA 1
ATOM 5279 C C . GLY B 1 274 ? -10.898 -26.719 -1.345 1 85.88 274 GLY B C 1
ATOM 5280 O O . GLY B 1 274 ? -10.812 -26.625 -0.118 1 85.88 274 GLY B O 1
ATOM 5281 N N . ARG B 1 275 ? -10.484 -27.75 -2.008 1 90.56 275 ARG B N 1
ATOM 5282 C CA . ARG B 1 275 ? -9.922 -28.891 -1.294 1 90.56 275 ARG B CA 1
ATOM 5283 C C . ARG B 1 275 ? -8.414 -28.719 -1.098 1 90.56 275 ARG B C 1
ATOM 5285 O O . ARG B 1 275 ? -7.738 -28.109 -1.926 1 90.56 275 ARG B O 1
ATOM 5292 N N . TYR B 1 276 ? -8.023 -29.266 0.019 1 91.25 276 TYR B N 1
ATOM 5293 C CA . TYR B 1 276 ? -6.586 -29.25 0.277 1 91.25 276 TYR B CA 1
ATOM 5294 C C . TYR B 1 276 ? -5.855 -30.188 -0.69 1 91.25 276 TYR B C 1
ATOM 5296 O O . TYR B 1 276 ? -6.387 -31.219 -1.084 1 91.25 276 TYR B O 1
ATOM 5304 N N . PHE B 1 277 ? -4.645 -29.906 -1.03 1 91.5 277 PHE B N 1
ATOM 5305 C CA . PHE B 1 277 ? -3.836 -30.703 -1.95 1 91.5 277 PHE B CA 1
ATOM 5306 C C . PHE B 1 277 ? -3.715 -32.125 -1.467 1 91.5 277 PHE B C 1
ATOM 5308 O O . PHE B 1 277 ? -3.891 -33.062 -2.246 1 91.5 277 PHE B O 1
ATOM 5315 N N . TRP B 1 278 ? -3.389 -32.281 -0.179 1 89.38 278 TRP B N 1
ATOM 5316 C CA . TRP B 1 278 ? -3.133 -33.594 0.359 1 89.38 278 TRP B CA 1
ATOM 5317 C C . TRP B 1 278 ? -4.41 -34.438 0.392 1 89.38 278 TRP B C 1
ATOM 5319 O O . TRP B 1 278 ? -4.359 -35.656 0.502 1 89.38 278 TRP B O 1
ATOM 5329 N N . SER B 1 279 ? -5.586 -33.812 0.306 1 91.62 279 SER B N 1
ATOM 5330 C CA . SER B 1 279 ? -6.859 -34.531 0.339 1 91.62 279 SER B CA 1
ATOM 5331 C C . SER B 1 279 ? -7.301 -34.938 -1.062 1 91.62 279 SER B C 1
ATOM 5333 O O . SER B 1 279 ? -8.18 -35.781 -1.219 1 91.62 279 SER B O 1
ATOM 5335 N N . VAL B 1 280 ? -6.75 -34.375 -2.066 1 94.25 280 VAL B N 1
ATOM 5336 C CA . VAL B 1 280 ? -7.102 -34.688 -3.447 1 94.25 280 VAL B CA 1
ATOM 5337 C C . VAL B 1 280 ? -6.246 -35.875 -3.947 1 94.25 280 VAL B C 1
ATOM 5339 O O . VAL B 1 280 ? -5.016 -35.812 -3.877 1 94.25 280 VAL B O 1
ATOM 5342 N N . PRO B 1 281 ? -6.836 -36.844 -4.398 1 95 281 PRO B N 1
ATOM 5343 C CA . PRO B 1 281 ? -6.047 -37.969 -4.934 1 95 281 PRO B CA 1
ATOM 5344 C C . PRO B 1 281 ? -5.188 -37.562 -6.129 1 95 281 PRO B C 1
ATOM 5346 O O . PRO B 1 281 ? -5.574 -36.688 -6.902 1 95 281 PRO B O 1
ATOM 5349 N N . GLU B 1 282 ? -4.055 -38.188 -6.277 1 93.62 282 GLU B N 1
ATOM 5350 C CA . GLU B 1 282 ? -3.129 -37.875 -7.367 1 93.62 282 GLU B CA 1
ATOM 5351 C C . GLU B 1 282 ? -3.787 -38.094 -8.727 1 93.62 282 GLU B C 1
ATOM 5353 O O . GLU B 1 282 ? -3.465 -37.406 -9.695 1 93.62 282 GLU B O 1
ATOM 5358 N N . GLU B 1 283 ? -4.785 -39 -8.812 1 94.31 283 GLU B N 1
ATOM 5359 C CA . GLU B 1 283 ? -5.449 -39.375 -10.062 1 94.31 283 GLU B CA 1
ATOM 5360 C C . GLU B 1 283 ? -6.305 -38.219 -10.578 1 94.31 283 GLU B C 1
ATOM 5362 O O . GLU B 1 283 ? -6.652 -38.188 -11.758 1 94.31 283 GLU B O 1
ATOM 5367 N N . ASP B 1 284 ? -6.629 -37.312 -9.664 1 94.94 284 ASP B N 1
ATOM 5368 C CA . ASP B 1 284 ? -7.484 -36.188 -10.047 1 94.94 284 ASP B CA 1
ATOM 5369 C C . ASP B 1 284 ? -6.668 -35.062 -10.672 1 94.94 284 ASP B C 1
ATOM 5371 O O . ASP B 1 284 ? -7.227 -34.156 -11.266 1 94.94 284 ASP B O 1
ATOM 5375 N N . PHE B 1 285 ? -5.355 -35.156 -10.539 1 94.38 285 PHE B N 1
ATOM 5376 C CA . PHE B 1 285 ? -4.484 -34.156 -11.164 1 94.38 285 PHE B CA 1
ATOM 5377 C C . PHE B 1 285 ? -4.203 -34.531 -12.617 1 94.38 285 PHE B C 1
ATOM 5379 O O . PHE B 1 285 ? -3.086 -34.938 -12.961 1 94.38 285 PHE B O 1
ATOM 5386 N N . THR B 1 286 ? -5.188 -34.281 -13.461 1 94.38 286 THR B N 1
ATOM 5387 C CA . THR B 1 286 ? -5.086 -34.719 -14.852 1 94.38 286 THR B CA 1
ATOM 5388 C C . THR B 1 286 ? -5.148 -33.531 -15.797 1 94.38 286 THR B C 1
ATOM 5390 O O . THR B 1 286 ? -5.684 -32.469 -15.438 1 94.38 286 THR B O 1
ATOM 5393 N N . CYS B 1 287 ? -4.523 -33.688 -16.906 1 95.62 287 CYS B N 1
ATOM 5394 C CA . CYS B 1 287 ? -4.555 -32.719 -17.984 1 95.62 287 CYS B CA 1
ATOM 5395 C C . CYS B 1 287 ? -5.352 -33.25 -19.172 1 95.62 287 CYS B C 1
ATOM 5397 O O . CYS B 1 287 ? -5.578 -34.438 -19.297 1 95.62 287 CYS B O 1
ATOM 5399 N N . GLU B 1 288 ? -5.945 -32.312 -19.906 1 95.75 288 GLU B N 1
ATOM 5400 C CA . GLU B 1 288 ? -6.664 -32.656 -21.141 1 95.75 288 GLU B CA 1
ATOM 5401 C C . GLU B 1 288 ? -5.891 -32.188 -22.359 1 95.75 288 GLU B C 1
ATOM 5403 O O . GLU B 1 288 ? -5.52 -31.016 -22.469 1 95.75 288 GLU B O 1
ATOM 5408 N N . PRO B 1 289 ? -5.59 -33.094 -23.234 1 96.25 289 PRO B N 1
ATOM 5409 C CA . PRO B 1 289 ? -4.875 -32.688 -24.453 1 96.25 289 PRO B CA 1
ATOM 5410 C C . PRO B 1 289 ? -5.656 -31.672 -25.281 1 96.25 289 PRO B C 1
ATOM 5412 O O . PRO B 1 289 ? -6.883 -31.594 -25.172 1 96.25 289 PRO B O 1
ATOM 5415 N N . PRO B 1 290 ? -4.895 -30.969 -26.062 1 97.12 290 PRO B N 1
ATOM 5416 C CA . PRO B 1 290 ? -5.547 -29.953 -26.891 1 97.12 290 PRO B CA 1
ATOM 5417 C C . PRO B 1 290 ? -6.484 -30.562 -27.938 1 97.12 290 PRO B C 1
ATOM 5419 O O . PRO B 1 290 ? -6.188 -31.609 -28.5 1 97.12 290 PRO B O 1
ATOM 5422 N N . LEU B 1 291 ? -7.641 -29.953 -28.078 1 96.88 291 LEU B N 1
ATOM 5423 C CA . LEU B 1 291 ? -8.609 -30.266 -29.125 1 96.88 291 LEU B CA 1
ATOM 5424 C C . LEU B 1 291 ? -8.945 -29.016 -29.938 1 96.88 291 LEU B C 1
ATOM 5426 O O . LEU B 1 291 ? -9.516 -28.062 -29.406 1 96.88 291 LEU B O 1
ATOM 5430 N N . ILE B 1 292 ? -8.57 -29.062 -31.156 1 96.94 292 ILE B N 1
ATOM 5431 C CA . ILE B 1 292 ? -8.891 -27.922 -32 1 96.94 292 ILE B CA 1
ATOM 5432 C C . ILE B 1 292 ? -10.375 -27.922 -32.344 1 96.94 292 ILE B C 1
ATOM 5434 O O . ILE B 1 292 ? -10.883 -28.859 -32.969 1 96.94 292 ILE B O 1
ATOM 5438 N N . THR B 1 293 ? -11.047 -26.922 -31.844 1 95.81 293 THR B N 1
ATOM 5439 C CA . THR B 1 293 ? -12.5 -26.859 -31.984 1 95.81 293 THR B CA 1
ATOM 5440 C C . THR B 1 293 ? -12.883 -26.047 -33.219 1 95.81 293 THR B C 1
ATOM 5442 O O . THR B 1 293 ? -13.898 -26.328 -33.875 1 95.81 293 THR B O 1
ATOM 5445 N N . ARG B 1 294 ? -12.164 -25.016 -33.5 1 95.62 294 ARG B N 1
ATOM 5446 C CA . ARG B 1 294 ? -12.438 -24.172 -34.656 1 95.62 294 ARG B CA 1
ATOM 5447 C C . ARG B 1 294 ? -11.148 -23.766 -35.344 1 95.62 294 ARG B C 1
ATOM 5449 O O . ARG B 1 294 ? -10.141 -23.469 -34.688 1 95.62 294 ARG B O 1
ATOM 5456 N N . HIS B 1 295 ? -11.133 -23.828 -36.688 1 95.69 295 HIS B N 1
ATOM 5457 C CA . HIS B 1 295 ? -10.008 -23.328 -37.469 1 95.69 295 HIS B CA 1
ATOM 5458 C C . HIS B 1 295 ? -10.422 -23.016 -38.906 1 95.69 295 HIS B C 1
ATOM 5460 O O . HIS B 1 295 ? -11.438 -23.516 -39.375 1 95.69 295 HIS B O 1
ATOM 5466 N N . THR B 1 296 ? -9.688 -22.156 -39.438 1 96.31 296 THR B N 1
ATOM 5467 C CA . THR B 1 296 ? -9.875 -21.891 -40.875 1 96.31 296 THR B CA 1
ATOM 5468 C C . THR B 1 296 ? -9.469 -23.094 -41.688 1 96.31 296 THR B C 1
ATOM 5470 O O . THR B 1 296 ? -8.406 -23.672 -41.469 1 96.31 296 THR B O 1
ATOM 5473 N N . HIS B 1 297 ? -10.336 -23.484 -42.656 1 95.12 297 HIS B N 1
ATOM 5474 C CA . HIS B 1 297 ? -10.008 -24.625 -43.5 1 95.12 297 HIS B CA 1
ATOM 5475 C C . HIS B 1 297 ? -9.352 -24.188 -44.781 1 95.12 297 HIS B C 1
ATOM 5477 O O . HIS B 1 297 ? -8.25 -24.656 -45.125 1 95.12 297 HIS B O 1
ATOM 5483 N N . LYS B 1 298 ? -10.062 -23.422 -45.469 1 96.25 298 LYS B N 1
ATOM 5484 C CA . LYS B 1 298 ? -9.562 -22.891 -46.75 1 96.25 298 LYS B CA 1
ATOM 5485 C C . LYS B 1 298 ? -9.836 -21.391 -46.875 1 96.25 298 LYS B C 1
ATOM 5487 O O . LYS B 1 298 ? -10.914 -20.922 -46.469 1 96.25 298 LYS B O 1
ATOM 5492 N N . LEU B 1 299 ? -8.797 -20.703 -47.281 1 96.25 299 LEU B N 1
ATOM 5493 C CA . LEU B 1 299 ? -8.93 -19.266 -47.469 1 96.25 299 LEU B CA 1
ATOM 5494 C C . LEU B 1 299 ? -8.352 -18.812 -48.812 1 96.25 299 LEU B C 1
ATOM 5496 O O . LEU B 1 299 ? -7.23 -19.188 -49.156 1 96.25 299 LEU B O 1
ATOM 5500 N N . TRP B 1 300 ? -9.125 -18.047 -49.594 1 96.19 300 TRP B N 1
ATOM 5501 C CA . TRP B 1 300 ? -8.672 -17.438 -50.812 1 96.19 300 TRP B CA 1
ATOM 5502 C C . TRP B 1 300 ? -8.438 -15.938 -50.656 1 96.19 300 TRP B C 1
ATOM 5504 O O . TRP B 1 300 ? -9.312 -15.227 -50.125 1 96.19 300 TRP B O 1
ATOM 5514 N N . VAL B 1 301 ? -7.246 -15.555 -51.031 1 95.81 301 VAL B N 1
ATOM 5515 C CA . VAL B 1 301 ? -6.922 -14.148 -50.844 1 95.81 301 VAL B CA 1
ATOM 5516 C C . VAL B 1 301 ? -6.23 -13.609 -52.094 1 95.81 301 VAL B C 1
ATOM 5518 O O . VAL B 1 301 ? -5.426 -14.305 -52.719 1 95.81 301 VAL B O 1
ATOM 5521 N N . LEU B 1 302 ? -6.637 -12.297 -52.375 1 94.81 302 LEU B N 1
ATOM 5522 C CA . LEU B 1 302 ? -5.945 -11.617 -53.469 1 94.81 302 LEU B CA 1
ATOM 5523 C C . LEU B 1 302 ? -4.543 -11.195 -53.062 1 94.81 302 LEU B C 1
ATOM 5525 O O . LEU B 1 302 ? -4.344 -10.734 -51.938 1 94.81 302 LEU B O 1
ATOM 5529 N N . GLU B 1 303 ? -3.709 -11.422 -54.031 1 94 303 GLU B N 1
ATOM 5530 C CA . GLU B 1 303 ? -2.338 -11.016 -53.75 1 94 303 GLU B CA 1
ATOM 5531 C C . GLU B 1 303 ? -2.283 -9.57 -53.25 1 94 303 GLU B C 1
ATOM 5533 O O . GLU B 1 303 ? -2.961 -8.695 -53.781 1 94 303 GLU B O 1
ATOM 5538 N N . GLY B 1 304 ? -1.544 -9.422 -52.156 1 93 304 GLY B N 1
ATOM 5539 C CA . GLY B 1 304 ? -1.391 -8.078 -51.625 1 93 304 GLY B CA 1
ATOM 5540 C C . GLY B 1 304 ? -2.35 -7.777 -50.469 1 93 304 GLY B C 1
ATOM 5541 O O . GLY B 1 304 ? -2.131 -6.84 -49.719 1 93 304 GLY B O 1
ATOM 5542 N N . GLN B 1 305 ? -3.391 -8.594 -50.375 1 94.81 305 GLN B N 1
ATOM 5543 C CA . GLN B 1 305 ? -4.395 -8.367 -49.344 1 94.81 305 GLN B CA 1
ATOM 5544 C C . GLN B 1 305 ? -4.027 -9.094 -48.062 1 94.81 305 GLN B C 1
ATOM 5546 O O . GLN B 1 305 ? -3.211 -10.016 -48.062 1 94.81 305 GLN B O 1
ATOM 5551 N N . ARG B 1 306 ? -4.613 -8.656 -47 1 96.31 306 ARG B N 1
ATOM 5552 C CA . ARG B 1 306 ? -4.367 -9.266 -45.688 1 96.31 306 ARG B CA 1
ATOM 5553 C C . ARG B 1 306 ? -5.098 -10.594 -45.562 1 96.31 306 ARG B C 1
ATOM 5555 O O . ARG B 1 306 ? -6.246 -10.727 -46 1 96.31 306 ARG B O 1
ATOM 5562 N N . ALA B 1 307 ? -4.367 -11.586 -45.125 1 96.75 307 ALA B N 1
ATOM 5563 C CA . ALA B 1 307 ? -4.965 -12.891 -44.844 1 96.75 307 ALA B CA 1
ATOM 5564 C C . ALA B 1 307 ? -4.977 -13.172 -43.344 1 96.75 307 ALA B C 1
ATOM 5566 O O . ALA B 1 307 ? -3.953 -13.016 -42.688 1 96.75 307 ALA B O 1
ATOM 5567 N N . THR B 1 308 ? -6.16 -13.539 -42.812 1 97.38 308 THR B N 1
ATOM 5568 C CA . THR B 1 308 ? -6.297 -13.883 -41.406 1 97.38 308 THR B CA 1
ATOM 5569 C C . THR B 1 308 ? -6.676 -15.352 -41.25 1 97.38 308 THR B C 1
ATOM 5571 O O . THR B 1 308 ? -7.742 -15.773 -41.688 1 97.38 308 THR B O 1
ATOM 5574 N N . LEU B 1 309 ? -5.742 -16.094 -40.719 1 97.38 309 LEU B N 1
ATOM 5575 C CA . LEU B 1 309 ? -5.988 -17.484 -40.375 1 97.38 309 LEU B CA 1
ATOM 5576 C C . LEU B 1 309 ? -6.332 -17.656 -38.906 1 97.38 309 LEU B C 1
ATOM 5578 O O . LEU B 1 309 ? -5.746 -16.984 -38.062 1 97.38 309 LEU B O 1
ATOM 5582 N N . ARG B 1 310 ? -7.262 -18.484 -38.625 1 97.69 310 ARG B N 1
ATOM 5583 C CA . ARG B 1 310 ? -7.727 -18.656 -37.25 1 97.69 310 ARG B CA 1
ATOM 5584 C C . ARG B 1 310 ? -7.605 -20.109 -36.781 1 97.69 310 ARG B C 1
ATOM 5586 O O . ARG B 1 310 ? -7.789 -21.031 -37.594 1 97.69 310 ARG B O 1
ATOM 5593 N N . CYS B 1 311 ? -7.262 -20.297 -35.625 1 97 311 CYS B N 1
ATOM 5594 C CA . CYS B 1 311 ? -7.16 -21.594 -34.969 1 97 311 CYS B CA 1
ATOM 5595 C C . CYS B 1 311 ? -7.477 -21.5 -33.469 1 97 311 CYS B C 1
ATOM 5597 O O . CYS B 1 311 ? -6.812 -20.766 -32.75 1 97 311 CYS B O 1
ATOM 5599 N N . LYS B 1 312 ? -8.523 -22.203 -33.031 1 97 312 LYS B N 1
ATOM 5600 C CA . LYS B 1 312 ? -8.922 -22.219 -31.625 1 97 312 LYS B CA 1
ATOM 5601 C C . LYS B 1 312 ? -8.891 -23.641 -31.062 1 97 312 LYS B C 1
ATOM 5603 O O . LYS B 1 312 ? -9.352 -24.578 -31.719 1 97 312 LYS B O 1
ATOM 5608 N N . ALA B 1 313 ? -8.258 -23.75 -29.984 1 96.69 313 ALA B N 1
ATOM 5609 C CA . ALA B 1 313 ? -8.156 -25.062 -29.344 1 96.69 313 ALA B CA 1
ATOM 5610 C C . ALA B 1 313 ? -8.547 -24.984 -27.875 1 96.69 313 ALA B C 1
ATOM 5612 O O . ALA B 1 313 ? -8.383 -23.953 -27.234 1 96.69 313 ALA B O 1
ATOM 5613 N N . LEU B 1 314 ? -9.172 -26.031 -27.422 1 95.88 314 LEU B N 1
ATOM 5614 C CA . LEU B 1 314 ? -9.484 -26.188 -26 1 95.88 314 LEU B CA 1
ATOM 5615 C C . LEU B 1 314 ? -8.594 -27.25 -25.359 1 95.88 314 LEU B C 1
ATOM 5617 O O . LEU B 1 314 ? -8.109 -28.156 -26.047 1 95.88 314 LEU B O 1
ATOM 5621 N N . GLY B 1 315 ? -8.281 -27.062 -24.141 1 95.44 315 GLY B N 1
ATOM 5622 C CA . GLY B 1 315 ? -7.473 -28 -23.375 1 95.44 315 GLY B CA 1
ATOM 5623 C C . GLY B 1 315 ? -7.203 -27.516 -21.953 1 95.44 315 GLY B C 1
ATOM 5624 O O . GLY B 1 315 ? -7.523 -26.375 -21.609 1 95.44 315 GLY B O 1
ATOM 5625 N N . ASP B 1 316 ? -6.629 -28.469 -21.234 1 94.38 316 ASP B N 1
ATOM 5626 C CA . ASP B 1 316 ? -6.234 -28.141 -19.875 1 94.38 316 ASP B CA 1
ATOM 5627 C C . ASP B 1 316 ? -4.816 -28.625 -19.578 1 94.38 316 ASP B C 1
ATOM 5629 O O . ASP B 1 316 ? -4.582 -29.828 -19.438 1 94.38 316 ASP B O 1
ATOM 5633 N N . PRO B 1 317 ? -3.951 -27.781 -19.422 1 93.25 317 PRO B N 1
ATOM 5634 C CA . PRO B 1 317 ? -4.059 -26.312 -19.453 1 93.25 317 PRO B CA 1
ATOM 5635 C C . PRO B 1 317 ? -4.359 -25.797 -20.859 1 93.25 317 PRO B C 1
ATOM 5637 O O . PRO B 1 317 ? -4.32 -26.547 -21.828 1 93.25 317 PRO B O 1
ATOM 5640 N N . GLU B 1 318 ? -4.637 -24.5 -20.859 1 93.19 318 GLU B N 1
ATOM 5641 C CA . GLU B 1 318 ? -4.918 -23.875 -22.156 1 93.19 318 GLU B CA 1
ATOM 5642 C C . GLU B 1 318 ? -3.74 -24.031 -23.109 1 93.19 318 GLU B C 1
ATOM 5644 O O . GLU B 1 318 ? -2.613 -23.656 -22.781 1 93.19 318 GLU B O 1
ATOM 5649 N N . PRO B 1 319 ? -3.979 -24.547 -24.266 1 95.44 319 PRO B N 1
ATOM 5650 C CA . PRO B 1 319 ? -2.887 -24.812 -25.219 1 95.44 319 PRO B CA 1
ATOM 5651 C C . PRO B 1 319 ? -2.322 -23.531 -25.828 1 95.44 319 PRO B C 1
ATOM 5653 O O . PRO B 1 319 ? -3.053 -22.547 -26.016 1 95.44 319 PRO B O 1
ATOM 5656 N N . VAL B 1 320 ? -1.112 -23.641 -26.141 1 93.69 320 VAL B N 1
ATOM 5657 C CA . VAL B 1 320 ? -0.458 -22.578 -26.906 1 93.69 320 VAL B CA 1
ATOM 5658 C C . VAL B 1 320 ? -0.467 -22.922 -28.391 1 93.69 320 VAL B C 1
ATOM 5660 O O . VAL B 1 320 ? -0.144 -24.062 -28.781 1 93.69 320 VAL B O 1
ATOM 5663 N N . ILE B 1 321 ? -0.798 -21.906 -29.188 1 95.62 321 ILE B N 1
ATOM 5664 C CA . ILE B 1 321 ? -0.934 -22.156 -30.625 1 95.62 321 ILE B CA 1
ATOM 5665 C C . ILE B 1 321 ? 0.305 -21.641 -31.359 1 95.62 321 ILE B C 1
ATOM 5667 O O . ILE B 1 321 ? 0.733 -20.516 -31.141 1 95.62 321 ILE B O 1
ATOM 5671 N N . HIS B 1 322 ? 0.831 -22.516 -32.125 1 95.62 322 HIS B N 1
ATOM 5672 C CA . HIS B 1 322 ? 1.937 -22.156 -33 1 95.62 322 HIS B CA 1
ATOM 5673 C C . HIS B 1 322 ? 1.566 -22.391 -34.469 1 95.62 322 HIS B C 1
ATOM 5675 O O . HIS B 1 322 ? 0.878 -23.375 -34.781 1 95.62 322 HIS B O 1
ATOM 5681 N N . TRP B 1 323 ? 2.09 -21.516 -35.344 1 96.75 323 TRP B N 1
ATOM 5682 C CA . TRP B 1 323 ? 1.825 -21.656 -36.781 1 96.75 323 TRP B CA 1
ATOM 5683 C C . TRP B 1 323 ? 3.08 -22.094 -37.5 1 96.75 323 TRP B C 1
ATOM 5685 O O . TRP B 1 323 ? 4.176 -21.594 -37.25 1 96.75 323 TRP B O 1
ATOM 5695 N N . VAL B 1 324 ? 2.818 -23.047 -38.406 1 96.25 324 VAL B N 1
ATOM 5696 C CA . VAL B 1 324 ? 3.896 -23.547 -39.25 1 96.25 324 VAL B CA 1
ATOM 5697 C C . VAL B 1 324 ? 3.602 -23.234 -40.719 1 96.25 324 VAL B C 1
ATOM 5699 O O . VAL B 1 324 ? 2.496 -23.484 -41.188 1 96.25 324 VAL B O 1
ATOM 5702 N N . SER B 1 325 ? 4.613 -22.734 -41.281 1 94.69 325 SER B N 1
ATOM 5703 C CA . SER B 1 325 ? 4.484 -22.344 -42.688 1 94.69 325 SER B CA 1
ATOM 5704 C C . SER B 1 325 ? 4.496 -23.562 -43.625 1 94.69 325 SER B C 1
ATOM 5706 O O . SER B 1 325 ? 4.82 -24.656 -43.188 1 94.69 325 SER B O 1
ATOM 5708 N N . PRO B 1 326 ? 4.105 -23.344 -44.875 1 94.31 326 PRO B N 1
ATOM 5709 C CA . PRO B 1 326 ? 4.133 -24.438 -45.844 1 94.31 326 PRO B CA 1
ATOM 5710 C C . PRO B 1 326 ? 5.52 -25.062 -45.969 1 94.31 326 PRO B C 1
ATOM 5712 O O . PRO B 1 326 ? 5.645 -26.234 -46.344 1 94.31 326 PRO B O 1
ATOM 5715 N N . ASP B 1 327 ? 6.539 -24.297 -45.656 1 92.81 327 ASP B N 1
ATOM 5716 C CA . ASP B 1 327 ? 7.914 -24.781 -45.75 1 92.81 327 ASP B CA 1
ATOM 5717 C C . ASP B 1 327 ? 8.336 -25.438 -44.438 1 92.81 327 ASP B C 1
ATOM 5719 O O . ASP B 1 327 ? 9.531 -25.594 -44.156 1 92.81 327 ASP B O 1
ATOM 5723 N N . ASP B 1 328 ? 7.469 -25.688 -43.562 1 92.19 328 ASP B N 1
ATOM 5724 C CA . ASP B 1 328 ? 7.648 -26.406 -42.312 1 92.19 328 ASP B CA 1
ATOM 5725 C C . ASP B 1 328 ? 8.484 -25.594 -41.312 1 92.19 328 ASP B C 1
ATOM 5727 O O . ASP B 1 328 ? 9.312 -26.141 -40.594 1 92.19 328 ASP B O 1
ATOM 5731 N N . LYS B 1 329 ? 8.289 -24.391 -41.438 1 93.62 329 LYS B N 1
ATOM 5732 C CA . LYS B 1 329 ? 8.977 -23.5 -40.5 1 93.62 329 LYS B CA 1
ATOM 5733 C C . LYS B 1 329 ? 7.98 -22.828 -39.562 1 93.62 329 LYS B C 1
ATOM 5735 O O . LYS B 1 329 ? 6.887 -22.453 -39.969 1 93.62 329 LYS B O 1
ATOM 5740 N N . ILE B 1 330 ? 8.406 -22.734 -38.344 1 93.44 330 ILE B N 1
ATOM 5741 C CA . ILE B 1 330 ? 7.57 -22.031 -37.375 1 93.44 330 ILE B CA 1
ATOM 5742 C C . ILE B 1 330 ? 7.512 -20.547 -37.719 1 93.44 330 ILE B C 1
ATOM 5744 O O . ILE B 1 330 ? 8.539 -19.922 -37.969 1 93.44 330 ILE B O 1
ATOM 5748 N N . ILE B 1 331 ? 6.363 -20.062 -37.75 1 92.5 331 ILE B N 1
ATOM 5749 C CA . ILE B 1 331 ? 6.18 -18.672 -38.125 1 92.5 331 ILE B CA 1
ATOM 5750 C C . ILE B 1 331 ? 6.406 -17.781 -36.906 1 92.5 331 ILE B C 1
ATOM 5752 O O . ILE B 1 331 ? 5.703 -17.906 -35.906 1 92.5 331 ILE B O 1
ATOM 5756 N N . ALA B 1 332 ? 7.391 -16.969 -37 1 90.44 332 ALA B N 1
ATOM 5757 C CA . ALA B 1 332 ? 7.652 -15.977 -35.969 1 90.44 332 ALA B CA 1
ATOM 5758 C C . ALA B 1 332 ? 7.117 -14.609 -36.375 1 90.44 332 ALA B C 1
ATOM 5760 O O . ALA B 1 332 ? 6.84 -14.367 -37.531 1 90.44 332 ALA B O 1
ATOM 5761 N N . ASN B 1 333 ? 6.848 -13.82 -35.344 1 91.19 333 ASN B N 1
ATOM 5762 C CA . ASN B 1 333 ? 6.395 -12.461 -35.625 1 91.19 333 ASN B CA 1
ATOM 5763 C C . ASN B 1 333 ? 7.434 -11.695 -36.438 1 91.19 333 ASN B C 1
ATOM 5765 O O . ASN B 1 333 ? 8.633 -11.781 -36.188 1 91.19 333 ASN B O 1
ATOM 5769 N N . SER B 1 334 ? 6.941 -11.109 -37.469 1 90.94 334 SER B N 1
ATOM 5770 C CA . SER B 1 334 ? 7.754 -10.305 -38.375 1 90.94 334 SER B CA 1
ATOM 5771 C C . SER B 1 334 ? 6.988 -9.086 -38.875 1 90.94 334 SER B C 1
ATOM 5773 O O . SER B 1 334 ? 5.91 -8.773 -38.375 1 90.94 334 SER B O 1
ATOM 5775 N N . SER B 1 335 ? 7.57 -8.383 -39.812 1 90.88 335 SER B N 1
ATOM 5776 C CA . SER B 1 335 ? 6.902 -7.223 -40.406 1 90.88 335 SER B CA 1
ATOM 5777 C C . SER B 1 335 ? 5.703 -7.637 -41.25 1 90.88 335 SER B C 1
ATOM 5779 O O . SER B 1 335 ? 4.777 -6.848 -41.438 1 90.88 335 SER B O 1
ATOM 5781 N N . ARG B 1 336 ? 5.773 -8.859 -41.656 1 92 336 ARG B N 1
ATOM 5782 C CA . ARG B 1 336 ? 4.711 -9.273 -42.562 1 92 336 ARG B CA 1
ATOM 5783 C C . ARG B 1 336 ? 3.75 -10.242 -41.875 1 92 336 ARG B C 1
ATOM 5785 O O . ARG B 1 336 ? 2.639 -10.469 -42.375 1 92 336 ARG B O 1
ATOM 5792 N N . ALA B 1 337 ? 4.238 -10.938 -40.844 1 93.81 337 ALA B N 1
ATOM 5793 C CA . ALA B 1 337 ? 3.422 -11.953 -40.188 1 93.81 337 ALA B CA 1
ATOM 5794 C C . ALA B 1 337 ? 3.344 -11.711 -38.688 1 93.81 337 ALA B C 1
ATOM 5796 O O . ALA B 1 337 ? 4.367 -11.469 -38.031 1 93.81 337 ALA B O 1
ATOM 5797 N N . VAL B 1 338 ? 2.094 -11.742 -38.156 1 95.5 338 VAL B N 1
ATOM 5798 C CA . VAL B 1 338 ? 1.886 -11.555 -36.719 1 95.5 338 VAL B CA 1
ATOM 5799 C C . VAL B 1 338 ? 1.011 -12.68 -36.188 1 95.5 338 VAL B C 1
ATOM 5801 O O . VAL B 1 338 ? -0.118 -12.875 -36.625 1 95.5 338 VAL B O 1
ATOM 5804 N N . SER B 1 339 ? 1.658 -13.398 -35.312 1 93.81 339 SER B N 1
ATOM 5805 C CA . SER B 1 339 ? 0.905 -14.445 -34.625 1 93.81 339 SER B CA 1
ATOM 5806 C C . SER B 1 339 ? 0.416 -13.961 -33.25 1 93.81 339 SER B C 1
ATOM 5808 O O . SER B 1 339 ? 1.201 -13.453 -32.438 1 93.81 339 SER B O 1
ATOM 5810 N N . PHE B 1 340 ? -0.936 -14.18 -33.031 1 92.38 340 PHE B N 1
ATOM 5811 C CA . PHE B 1 340 ? -1.536 -13.719 -31.781 1 92.38 340 PHE B CA 1
ATOM 5812 C C . PHE B 1 340 ? -1.733 -14.875 -30.812 1 92.38 340 PHE B C 1
ATOM 5814 O O . PHE B 1 340 ? -1.837 -16.031 -31.234 1 92.38 340 PHE B O 1
ATOM 5821 N N . ARG B 1 341 ? -1.912 -14.547 -29.547 1 88.31 341 ARG B N 1
ATOM 5822 C CA . ARG B 1 341 ? -2.084 -15.523 -28.484 1 88.31 341 ARG B CA 1
ATOM 5823 C C . ARG B 1 341 ? -3.426 -16.234 -28.609 1 88.31 341 ARG B C 1
ATOM 5825 O O . ARG B 1 341 ? -3.561 -17.391 -28.203 1 88.31 341 ARG B O 1
ATOM 5832 N N . ASN B 1 342 ? -4.262 -15.586 -29.234 1 90.62 342 ASN B N 1
ATOM 5833 C CA . ASN B 1 342 ? -5.594 -16.172 -29.344 1 90.62 342 ASN B CA 1
ATOM 5834 C C . ASN B 1 342 ? -5.668 -17.188 -30.469 1 90.62 342 ASN B C 1
ATOM 5836 O O . ASN B 1 342 ? -6.734 -17.75 -30.734 1 90.62 342 ASN B O 1
ATOM 5840 N N . GLY B 1 343 ? -4.586 -17.344 -31.219 1 94.56 343 GLY B N 1
ATOM 5841 C CA . GLY B 1 343 ? -4.531 -18.375 -32.25 1 94.56 343 GLY B CA 1
ATOM 5842 C C . GLY B 1 343 ? -4.688 -17.812 -33.656 1 94.56 343 GLY B C 1
ATOM 5843 O O . GLY B 1 343 ? -4.672 -18.562 -34.625 1 94.56 343 GLY B O 1
ATOM 5844 N N . THR B 1 344 ? -4.754 -16.516 -33.719 1 95.94 344 THR B N 1
ATOM 5845 C CA . THR B 1 344 ? -4.898 -15.883 -35.031 1 95.94 344 THR B CA 1
ATOM 5846 C C . THR B 1 344 ? -3.535 -15.578 -35.656 1 95.94 344 THR B C 1
ATOM 5848 O O . THR B 1 344 ? -2.611 -15.172 -34.938 1 95.94 344 THR B O 1
ATOM 5851 N N . LEU B 1 345 ? -3.469 -15.82 -36.906 1 96.81 345 LEU B N 1
ATOM 5852 C CA . LEU B 1 345 ? -2.299 -15.438 -37.688 1 96.81 345 LEU B CA 1
ATOM 5853 C C . LEU B 1 345 ? -2.68 -14.461 -38.781 1 96.81 345 LEU B C 1
ATOM 5855 O O . LEU B 1 345 ? -3.529 -14.766 -39.625 1 96.81 345 LEU B O 1
ATOM 5859 N N . ASP B 1 346 ? -2.004 -13.383 -38.75 1 96.5 346 ASP B N 1
ATOM 5860 C CA . ASP B 1 346 ? -2.242 -12.383 -39.781 1 96.5 346 ASP B CA 1
ATOM 5861 C C . ASP B 1 346 ? -1.04 -12.266 -40.719 1 96.5 346 ASP B C 1
ATOM 5863 O O . ASP B 1 346 ? 0.077 -11.992 -40.281 1 96.5 346 ASP B O 1
ATOM 5867 N N . LEU B 1 347 ? -1.343 -12.477 -41.906 1 95.88 347 LEU B N 1
ATOM 5868 C CA . LEU B 1 347 ? -0.403 -12.094 -42.969 1 95.88 347 LEU B CA 1
ATOM 5869 C C . LEU B 1 347 ? -0.777 -10.742 -43.562 1 95.88 347 LEU B C 1
ATOM 5871 O O . LEU B 1 347 ? -1.75 -10.641 -44.312 1 95.88 347 LEU B O 1
ATOM 5875 N N . LEU B 1 348 ? -0.012 -9.852 -43.219 1 95.44 348 LEU B N 1
ATOM 5876 C CA . LEU B 1 348 ? -0.382 -8.477 -43.531 1 95.44 348 LEU B CA 1
ATOM 5877 C C . LEU B 1 348 ? -0.373 -8.219 -45.031 1 95.44 348 LEU B C 1
ATOM 5879 O O . LEU B 1 348 ? -1.246 -7.523 -45.562 1 95.44 348 LEU B O 1
ATOM 5883 N N . VAL B 1 349 ? 0.649 -8.656 -45.688 1 93.56 349 VAL B N 1
ATOM 5884 C CA . VAL B 1 349 ? 0.743 -8.57 -47.156 1 93.56 349 VAL B CA 1
ATOM 5885 C C . VAL B 1 349 ? 1.061 -9.953 -47.719 1 93.56 349 VAL B C 1
ATOM 5887 O O . VAL B 1 349 ? 2.166 -10.469 -47.562 1 93.56 349 VAL B O 1
ATOM 5890 N N . THR B 1 350 ? 0.112 -10.43 -48.438 1 94.81 350 THR B N 1
ATOM 5891 C CA . THR B 1 350 ? 0.295 -11.781 -48.969 1 94.81 350 THR B CA 1
ATOM 5892 C C . THR B 1 350 ? 0.986 -11.734 -50.344 1 94.81 350 THR B C 1
ATOM 5894 O O . THR B 1 350 ? 0.798 -10.789 -51.094 1 94.81 350 THR B O 1
ATOM 5897 N N . THR B 1 351 ? 1.847 -12.617 -50.594 1 93.69 351 THR B N 1
ATOM 5898 C CA . THR B 1 351 ? 2.492 -12.844 -51.875 1 93.69 351 THR B CA 1
ATOM 5899 C C . THR B 1 351 ? 2.207 -14.25 -52.406 1 93.69 351 THR B C 1
ATOM 5901 O O . THR B 1 351 ? 1.651 -15.078 -51.656 1 93.69 351 THR B O 1
ATOM 5904 N N . ILE B 1 352 ? 2.561 -14.477 -53.656 1 93.25 352 ILE B N 1
ATOM 5905 C CA . ILE B 1 352 ? 2.316 -15.773 -54.281 1 93.25 352 ILE B CA 1
ATOM 5906 C C . ILE B 1 352 ? 3.078 -16.859 -53.531 1 93.25 352 ILE B C 1
ATOM 5908 O O . ILE B 1 352 ? 2.637 -18.016 -53.469 1 93.25 352 ILE B O 1
ATOM 5912 N N . ARG B 1 353 ? 4.137 -16.422 -52.844 1 92 353 ARG B N 1
ATOM 5913 C CA . ARG B 1 353 ? 4.965 -17.375 -52.125 1 92 353 ARG B CA 1
ATOM 5914 C C . ARG B 1 353 ? 4.246 -17.875 -50.875 1 92 353 ARG B C 1
ATOM 5916 O O . ARG B 1 353 ? 4.625 -18.891 -50.281 1 92 353 ARG B O 1
ATOM 5923 N N . ASP B 1 354 ? 3.264 -17.172 -50.469 1 94.69 354 ASP B N 1
ATOM 5924 C CA . ASP B 1 354 ? 2.529 -17.516 -49.25 1 94.69 354 ASP B CA 1
ATOM 5925 C C . ASP B 1 354 ? 1.487 -18.594 -49.531 1 94.69 354 ASP B C 1
ATOM 5927 O O . ASP B 1 354 ? 0.82 -19.078 -48.625 1 94.69 354 ASP B O 1
ATOM 5931 N N . ASP B 1 355 ? 1.354 -18.906 -50.75 1 95.12 355 ASP B N 1
ATOM 5932 C CA . ASP B 1 355 ? 0.406 -19.938 -51.156 1 95.12 355 ASP B CA 1
ATOM 5933 C C . ASP B 1 355 ? 0.819 -21.297 -50.594 1 95.12 355 ASP B C 1
ATOM 5935 O O . ASP B 1 355 ? 1.989 -21.672 -50.688 1 95.12 355 ASP B O 1
ATOM 5939 N N . GLY B 1 356 ? -0.173 -21.969 -49.938 1 95.75 356 GLY B N 1
ATOM 5940 C CA . GLY B 1 356 ? 0.143 -23.312 -49.469 1 95.75 356 GLY B CA 1
ATOM 5941 C C . GLY B 1 356 ? -0.619 -23.688 -48.188 1 95.75 356 GLY B C 1
ATOM 5942 O O . GLY B 1 356 ? -1.587 -23.016 -47.844 1 95.75 356 GLY B O 1
ATOM 5943 N N . ALA B 1 357 ? -0.157 -24.812 -47.656 1 96.62 357 ALA B N 1
ATOM 5944 C CA . ALA B 1 357 ? -0.809 -25.359 -46.469 1 96.62 357 ALA B CA 1
ATOM 5945 C C . ALA B 1 357 ? -0.101 -24.906 -45.188 1 96.62 357 ALA B C 1
ATOM 5947 O O . ALA B 1 357 ? 1.068 -25.219 -44.969 1 96.62 357 ALA B O 1
ATOM 5948 N N . TYR B 1 358 ? -0.87 -24.188 -44.469 1 97.38 358 TYR B N 1
ATOM 5949 C CA . TYR B 1 358 ? -0.391 -23.766 -43.156 1 97.38 358 TYR B CA 1
ATOM 5950 C C . TYR B 1 358 ? -0.878 -24.734 -42.062 1 97.38 358 TYR B C 1
ATOM 5952 O O . TYR B 1 358 ? -1.973 -25.297 -42.156 1 97.38 358 TYR B O 1
ATOM 5960 N N . THR B 1 359 ? -0.073 -24.922 -41.125 1 97.31 359 THR B N 1
ATOM 5961 C CA . THR B 1 359 ? -0.445 -25.828 -40.031 1 97.31 359 THR B CA 1
ATOM 5962 C C . THR B 1 359 ? -0.459 -25.125 -38.688 1 97.31 359 THR B C 1
ATOM 5964 O O . THR B 1 359 ? 0.496 -24.422 -38.344 1 97.31 359 THR B O 1
ATOM 5967 N N . CYS B 1 360 ? -1.56 -25.219 -38.031 1 97 360 CYS B N 1
ATOM 5968 C CA . CYS B 1 360 ? -1.589 -24.734 -36.656 1 97 360 CYS B CA 1
ATOM 5969 C C . CYS B 1 360 ? -1.408 -25.891 -35.656 1 97 360 CYS B C 1
ATOM 5971 O O . CYS B 1 360 ? -2.039 -26.938 -35.781 1 97 360 CYS B O 1
ATOM 5973 N N . ILE B 1 361 ? -0.528 -25.703 -34.781 1 97.12 361 ILE B N 1
ATOM 5974 C CA . ILE B 1 361 ? -0.208 -26.719 -33.781 1 97.12 361 ILE B CA 1
ATOM 5975 C C . ILE B 1 361 ? -0.578 -26.219 -32.375 1 97.12 361 ILE B C 1
ATOM 5977 O O . ILE B 1 361 ? 0.005 -25.25 -31.891 1 97.12 361 ILE B O 1
ATOM 5981 N N . ALA B 1 362 ? -1.538 -26.844 -31.781 1 97.19 362 ALA B N 1
ATOM 5982 C CA . ALA B 1 362 ? -1.884 -26.578 -30.391 1 97.19 362 ALA B CA 1
ATOM 5983 C C . ALA B 1 362 ? -1.128 -27.5 -29.453 1 97.19 362 ALA B C 1
ATOM 5985 O O . ALA B 1 362 ? -1.172 -28.719 -29.594 1 97.19 362 ALA B O 1
ATOM 5986 N N . ILE B 1 363 ? -0.432 -26.859 -28.531 1 95.62 363 ILE B N 1
ATOM 5987 C CA . ILE B 1 363 ? 0.412 -27.672 -27.656 1 95.62 363 ILE B CA 1
ATOM 5988 C C . ILE B 1 363 ? 0.12 -27.344 -26.203 1 95.62 363 ILE B C 1
ATOM 5990 O O . ILE B 1 363 ? -0.029 -26.172 -25.828 1 95.62 363 ILE B O 1
ATOM 5994 N N . ASN B 1 364 ? -0.02 -28.375 -25.375 1 94.19 364 ASN B N 1
ATOM 5995 C CA . ASN B 1 364 ? 0.013 -28.219 -23.938 1 94.19 364 ASN B CA 1
ATOM 5996 C C . ASN B 1 364 ? 0.702 -29.391 -23.25 1 94.19 364 ASN B C 1
ATOM 5998 O O . ASN B 1 364 ? 1.354 -30.203 -23.906 1 94.19 364 ASN B O 1
ATOM 6002 N N . ALA B 1 365 ? 0.643 -29.531 -21.875 1 89.88 365 ALA B N 1
ATOM 6003 C CA . ALA B 1 365 ? 1.39 -30.516 -21.094 1 89.88 365 ALA B CA 1
ATOM 6004 C C . ALA B 1 365 ? 0.902 -31.938 -21.375 1 89.88 365 ALA B C 1
ATOM 6006 O O . ALA B 1 365 ? 1.627 -32.906 -21.141 1 89.88 365 ALA B O 1
ATOM 6007 N N . ALA B 1 366 ? -0.271 -32 -21.938 1 94.06 366 ALA B N 1
ATOM 6008 C CA . ALA B 1 366 ? -0.866 -33.344 -22.141 1 94.06 366 ALA B CA 1
ATOM 6009 C C . ALA B 1 366 ? -0.632 -33.844 -23.562 1 94.06 366 ALA B C 1
ATOM 6011 O O . ALA B 1 366 ? -0.756 -35.031 -23.828 1 94.06 366 ALA B O 1
ATOM 6012 N N . GLY B 1 367 ? -0.425 -32.812 -24.453 1 94.75 367 GLY B N 1
ATOM 6013 C CA . GLY B 1 367 ? -0.203 -33.25 -25.812 1 94.75 367 GLY B CA 1
ATOM 6014 C C . GLY B 1 367 ? -0.3 -32.156 -26.844 1 94.75 367 GLY B C 1
ATOM 6015 O O . GLY B 1 367 ? -0.029 -30.984 -26.531 1 94.75 367 GLY B O 1
ATOM 6016 N N . GLU B 1 368 ? -0.439 -32.625 -28.062 1 96.38 368 GLU B N 1
ATOM 6017 C CA . GLU B 1 368 ? -0.526 -31.656 -29.172 1 96.38 368 GLU B CA 1
ATOM 6018 C C . GLU B 1 368 ? -1.626 -32.062 -30.156 1 96.38 368 GLU B C 1
ATOM 6020 O O . GLU B 1 368 ? -2.053 -33.219 -30.188 1 96.38 368 GLU B O 1
ATOM 6025 N N . SER B 1 369 ? -2.139 -31.109 -30.766 1 96.94 369 SER B N 1
ATOM 6026 C CA . SER B 1 369 ? -3.105 -31.281 -31.844 1 96.94 369 SER B CA 1
ATOM 6027 C C . SER B 1 369 ? -2.785 -30.359 -33.031 1 96.94 369 SER B C 1
ATOM 6029 O O . SER B 1 369 ? -2.277 -29.25 -32.812 1 96.94 369 SER B O 1
ATOM 6031 N N . THR B 1 370 ? -3.057 -30.891 -34.156 1 96.94 370 THR B N 1
ATOM 6032 C CA . THR B 1 370 ? -2.709 -30.109 -35.344 1 96.94 370 THR B CA 1
ATOM 6033 C C . THR B 1 370 ? -3.902 -29.984 -36.281 1 96.94 370 THR B C 1
ATOM 6035 O O . THR B 1 370 ? -4.801 -30.828 -36.281 1 96.94 370 THR B O 1
ATOM 6038 N N . ALA B 1 371 ? -3.955 -28.938 -36.969 1 97.06 371 ALA B N 1
ATOM 6039 C CA . ALA B 1 371 ? -4.91 -28.688 -38.031 1 97.06 371 ALA B CA 1
ATOM 6040 C C . ALA B 1 371 ? -4.254 -27.938 -39.188 1 97.06 371 ALA B C 1
ATOM 6042 O O . ALA B 1 371 ? -3.305 -27.172 -39 1 97.06 371 ALA B O 1
ATOM 6043 N N . THR B 1 372 ? -4.754 -28.203 -40.344 1 96.75 372 THR B N 1
ATOM 6044 C CA . THR B 1 372 ? -4.168 -27.594 -41.531 1 96.75 372 THR B CA 1
ATOM 6045 C C . THR B 1 372 ? -5.129 -26.562 -42.156 1 96.75 372 THR B C 1
ATOM 6047 O O . THR B 1 372 ? -6.344 -26.781 -42.156 1 96.75 372 THR B O 1
ATOM 6050 N N . VAL B 1 373 ? -4.555 -25.484 -42.594 1 96.44 373 VAL B N 1
ATOM 6051 C CA . VAL B 1 373 ? -5.297 -24.453 -43.281 1 96.44 373 VAL B CA 1
ATOM 6052 C C . VAL B 1 373 ? -4.727 -24.266 -44.688 1 96.44 373 VAL B C 1
ATOM 6054 O O . VAL B 1 373 ? -3.525 -24.031 -44.875 1 96.44 373 VAL B O 1
ATOM 6057 N N . ASP B 1 374 ? -5.652 -24.297 -45.656 1 97.06 374 ASP B N 1
ATOM 6058 C CA . ASP B 1 374 ? -5.219 -24.109 -47.031 1 97.06 374 ASP B CA 1
ATOM 6059 C C . ASP B 1 374 ? -5.395 -22.656 -47.469 1 97.06 374 ASP B C 1
ATOM 6061 O O . ASP B 1 374 ? -6.52 -22.188 -47.656 1 97.06 374 ASP B O 1
ATOM 6065 N N . LEU B 1 375 ? -4.25 -22.031 -47.594 1 97.25 375 LEU B N 1
ATOM 6066 C CA . LEU B 1 375 ? -4.277 -20.672 -48.094 1 97.25 375 LEU B CA 1
ATOM 6067 C C . LEU B 1 375 ? -3.973 -20.641 -49.594 1 97.25 375 LEU B C 1
ATOM 6069 O O . LEU B 1 375 ? -2.932 -21.125 -50.031 1 97.25 375 LEU B O 1
ATOM 6073 N N . LYS B 1 376 ? -4.895 -20 -50.344 1 96.81 376 LYS B N 1
ATOM 6074 C CA . LYS B 1 376 ? -4.723 -19.844 -51.781 1 96.81 376 LYS B CA 1
ATOM 6075 C C . LYS B 1 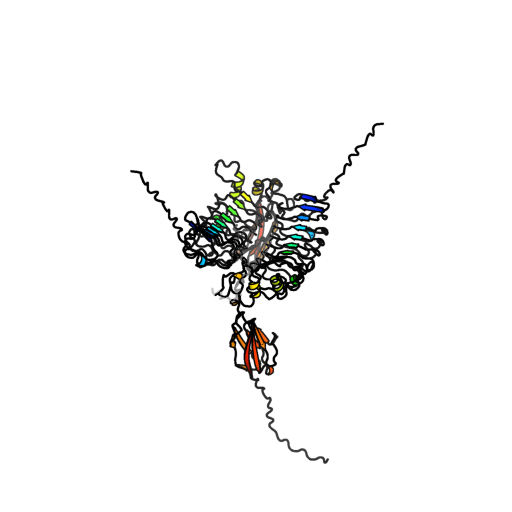376 ? -4.645 -18.375 -52.188 1 96.81 376 LYS B C 1
ATOM 6077 O O . LYS B 1 376 ? -5.535 -17.594 -51.844 1 96.81 376 LYS B O 1
ATOM 6082 N N . ILE B 1 377 ? -3.635 -18.125 -52.875 1 95.75 377 ILE B N 1
ATOM 6083 C CA . ILE B 1 377 ? -3.441 -16.75 -53.312 1 95.75 377 ILE B CA 1
ATOM 6084 C C . ILE B 1 377 ? -3.848 -16.594 -54.75 1 95.75 377 ILE B C 1
ATOM 6086 O O . ILE B 1 377 ? -3.393 -17.359 -55.625 1 95.75 377 ILE B O 1
ATOM 6090 N N . ILE B 1 378 ? -4.648 -15.57 -55 1 94.25 378 ILE B N 1
ATOM 6091 C CA . ILE B 1 378 ? -5.023 -15.203 -56.375 1 94.25 378 ILE B CA 1
ATOM 6092 C C . ILE B 1 378 ? -4.09 -14.117 -56.906 1 94.25 378 ILE B C 1
ATOM 6094 O O . ILE B 1 378 ? -4.086 -13 -56.375 1 94.25 378 ILE B O 1
ATOM 6098 N N . PRO B 1 379 ? -3.377 -14.484 -57.906 1 91.94 379 PRO B N 1
ATOM 6099 C CA . PRO B 1 379 ? -2.428 -13.492 -58.438 1 91.94 379 PRO B CA 1
ATOM 6100 C C . PRO B 1 379 ? -3.117 -12.281 -59.062 1 91.94 379 PRO B C 1
ATOM 6102 O O . PRO B 1 379 ? -4.215 -12.406 -59.594 1 91.94 379 PRO B O 1
ATOM 6105 N N . LEU B 1 380 ? -2.529 -11.188 -58.875 1 86.44 380 LEU B N 1
ATOM 6106 C CA . LEU B 1 380 ? -3.031 -10 -59.562 1 86.44 380 LEU B CA 1
ATOM 6107 C C . LEU B 1 380 ? -2.846 -10.117 -61.062 1 86.44 380 LEU B C 1
ATOM 6109 O O . LEU B 1 380 ? -1.838 -10.656 -61.531 1 86.44 380 LEU B O 1
ATOM 6113 N N . PRO B 1 381 ? -3.918 -9.891 -61.812 1 77.5 381 PRO B N 1
ATOM 6114 C CA . PRO B 1 381 ? -3.76 -9.953 -63.25 1 77.5 381 PRO B CA 1
ATOM 6115 C C . PRO B 1 381 ? -2.613 -9.078 -63.75 1 77.5 381 PRO B C 1
ATOM 6117 O O . PRO B 1 381 ? -2.422 -7.961 -63.281 1 77.5 381 PRO B O 1
ATOM 6120 N N . HIS B 1 382 ? -1.582 -9.648 -63.969 1 60.19 382 HIS B N 1
ATOM 6121 C CA . HIS B 1 382 ? -0.584 -8.82 -64.625 1 60.19 382 HIS B CA 1
ATOM 6122 C C . HIS B 1 382 ? -1.157 -8.172 -65.875 1 60.19 382 HIS B C 1
ATOM 6124 O O . HIS B 1 382 ? -1.832 -8.836 -66.688 1 60.19 382 HIS B O 1
ATOM 6130 N N . ARG B 1 383 ? -1.442 -7 -65.938 1 49.75 383 ARG B N 1
ATOM 6131 C CA . ARG B 1 383 ? -1.592 -6.395 -67.25 1 49.75 383 ARG B CA 1
ATOM 6132 C C . ARG B 1 383 ? -0.512 -6.887 -68.188 1 49.75 383 ARG B C 1
ATOM 6134 O O . ARG B 1 383 ? 0.68 -6.691 -67.938 1 49.75 383 ARG B O 1
ATOM 6141 N N . GLY B 1 384 ? -0.613 -8.18 -68.625 1 39.84 384 GLY B N 1
ATOM 6142 C CA . GLY B 1 384 ? 0.24 -8.445 -69.812 1 39.84 384 GLY B CA 1
ATOM 6143 C C . GLY B 1 384 ? 0.321 -7.273 -70.75 1 39.84 384 GLY B C 1
ATOM 6144 O O . GLY B 1 384 ? -0.703 -6.695 -71.125 1 39.84 384 GLY B O 1
ATOM 6145 N N . ASN B 1 385 ? 1.3 -6.41 -70.5 1 40.84 385 ASN B N 1
ATOM 6146 C CA . ASN B 1 385 ? 1.668 -5.672 -71.75 1 40.84 385 ASN B CA 1
ATOM 6147 C C . ASN B 1 385 ? 1.697 -6.582 -72.938 1 40.84 385 ASN B C 1
ATOM 6149 O O . ASN B 1 385 ? 2.723 -7.195 -73.25 1 40.84 385 ASN B O 1
ATOM 6153 N N . GLY B 1 386 ? 0.729 -7.504 -73.125 1 36.5 386 GLY B N 1
ATOM 6154 C CA . GLY B 1 386 ? 0.598 -7.965 -74.5 1 36.5 386 GLY B CA 1
ATOM 6155 C C . GLY B 1 386 ? 0.51 -6.832 -75.5 1 36.5 386 GLY B C 1
ATOM 6156 O O . GLY B 1 386 ? -0.428 -6.035 -75.438 1 36.5 386 GLY B O 1
ATOM 6157 N N . SER B 1 387 ? 1.736 -6.238 -75.875 1 35.44 387 SER B N 1
ATOM 6158 C CA . SER B 1 387 ? 1.908 -5.648 -77.188 1 35.44 387 SER B CA 1
ATOM 6159 C C . SER B 1 387 ? 1.225 -6.488 -78.25 1 35.44 387 SER B C 1
ATOM 6161 O O . SER B 1 387 ? 1.524 -7.672 -78.438 1 35.44 387 SER B O 1
ATOM 6163 N N . ILE B 1 388 ? -0 -6.426 -78.438 1 35.84 388 ILE B N 1
ATOM 6164 C CA . ILE B 1 388 ? -0.607 -6.621 -79.75 1 35.84 388 ILE B CA 1
ATOM 6165 C C . ILE B 1 388 ? 0.264 -5.973 -80.812 1 35.84 388 ILE B C 1
ATOM 6167 O O . ILE B 1 388 ? 0.394 -4.75 -80.812 1 35.84 388 ILE B O 1
ATOM 6171 N N . THR B 1 389 ? 1.541 -6.531 -81.062 1 31.08 389 THR B N 1
ATOM 6172 C CA . THR B 1 389 ? 2.277 -6.332 -82.312 1 31.08 389 THR B CA 1
ATOM 6173 C C . THR B 1 389 ? 1.39 -6.617 -83.5 1 31.08 389 THR B C 1
ATOM 6175 O O . THR B 1 389 ? 0.981 -7.762 -83.75 1 31.08 389 THR B O 1
ATOM 6178 N N . GLN B 1 390 ? 0.454 -5.789 -83.875 1 30.78 390 GLN B N 1
ATOM 6179 C CA . GLN B 1 390 ? 0.078 -5.59 -85.25 1 30.78 390 GLN B CA 1
ATOM 6180 C C . GLN B 1 390 ? 1.308 -5.566 -86.188 1 30.78 390 GLN B C 1
ATOM 6182 O O . GLN B 1 390 ? 2.189 -4.723 -86 1 30.78 390 GLN B O 1
ATOM 6187 N N . SER B 1 391 ? 1.764 -6.738 -86.75 1 32.25 391 SER B N 1
ATOM 6188 C CA . SER B 1 391 ? 2.705 -7.035 -87.812 1 32.25 391 SER B CA 1
ATOM 6189 C C . SER B 1 391 ? 2.492 -6.113 -89 1 32.25 391 SER B C 1
ATOM 6191 O O . SER B 1 391 ? 1.476 -6.211 -89.688 1 32.25 391 SER B O 1
ATOM 6193 N N . THR B 1 392 ? 2.66 -4.781 -88.938 1 31.78 392 THR B N 1
ATOM 6194 C CA . THR B 1 392 ? 2.863 -4.145 -90.25 1 31.78 392 THR B CA 1
ATOM 6195 C C . THR B 1 392 ? 4.051 -4.77 -91 1 31.78 392 THR B C 1
ATOM 6197 O O . THR B 1 392 ? 5.156 -4.828 -90.438 1 31.78 392 THR B O 1
ATOM 6200 N N . ALA B 1 393 ? 3.834 -5.57 -92.062 1 31.62 393 ALA B N 1
ATOM 6201 C CA . ALA B 1 393 ? 4.57 -6.277 -93.125 1 31.62 393 ALA B CA 1
ATOM 6202 C C . ALA B 1 393 ? 5.578 -5.359 -93.812 1 31.62 393 ALA B C 1
ATOM 6204 O O . ALA B 1 393 ? 5.195 -4.441 -94.562 1 31.62 393 ALA B O 1
ATOM 6205 N N . TYR B 1 394 ? 6.676 -4.754 -93.125 1 28.22 394 TYR B N 1
ATOM 6206 C CA . TYR B 1 394 ? 7.578 -4.125 -94.062 1 28.22 394 TYR B CA 1
ATOM 6207 C C . TYR B 1 394 ? 8.203 -5.164 -95 1 28.22 394 TYR B C 1
ATOM 6209 O O . TYR B 1 394 ? 8.562 -6.258 -94.562 1 28.22 394 TYR B O 1
ATOM 6217 N N . PRO B 1 395 ? 8.242 -5.008 -96.375 1 30.78 395 PRO B N 1
ATOM 6218 C CA . PRO B 1 395 ? 8.734 -5.797 -97.5 1 30.78 395 PRO B CA 1
ATOM 6219 C C . PRO B 1 395 ? 10.219 -6.121 -97.375 1 30.78 395 PRO B C 1
ATOM 6221 O O . PRO B 1 395 ? 10.969 -5.414 -96.688 1 30.78 395 PRO B O 1
ATOM 6224 N N . LYS B 1 396 ? 10.859 -7.098 -98 1 22.7 396 LYS B N 1
ATOM 6225 C CA . LYS B 1 396 ? 12.023 -7.977 -98.062 1 22.7 396 LYS B CA 1
ATOM 6226 C C . LYS B 1 396 ? 13.289 -7.195 -98.375 1 22.7 396 LYS B C 1
ATOM 6228 O O . LYS B 1 396 ? 13.328 -6.488 -99.438 1 22.7 396 LYS B O 1
ATOM 6233 N N . ALA B 1 397 ? 14.281 -6.527 -97.562 1 30.12 397 ALA B N 1
ATOM 6234 C CA . ALA B 1 397 ? 15.492 -6.238 -98.312 1 30.12 397 ALA B CA 1
ATOM 6235 C C . ALA B 1 397 ? 16.094 -7.52 -98.875 1 30.12 397 ALA B C 1
ATOM 6237 O O . ALA B 1 397 ? 16.078 -8.562 -98.25 1 30.12 397 ALA B O 1
ATOM 6238 N N . PRO B 1 398 ? 16.797 -7.613 -100.125 1 28.11 398 PRO B N 1
ATOM 6239 C CA . PRO B 1 398 ? 17.375 -8.562 -101.062 1 28.11 398 PRO B CA 1
ATOM 6240 C C . PRO B 1 398 ? 18.594 -9.281 -100.5 1 28.11 398 PRO B C 1
ATOM 6242 O O . PRO B 1 398 ? 19.219 -8.805 -99.562 1 28.11 398 PRO B O 1
ATOM 6245 N N . ALA B 1 399 ? 19.281 -10.352 -101 1 24.5 399 ALA B N 1
ATOM 6246 C CA . ALA B 1 399 ? 20.375 -11.32 -100.875 1 24.5 399 ALA B CA 1
ATOM 6247 C C . ALA B 1 399 ? 21.719 -10.617 -100.812 1 24.5 399 ALA B C 1
ATOM 6249 O O . ALA B 1 399 ? 22.109 -9.859 -101.688 1 24.5 399 ALA B O 1
ATOM 6250 N N . LEU B 1 400 ? 22.75 -10.016 -99.875 1 24.66 400 LEU B N 1
ATOM 6251 C CA . LEU B 1 400 ? 24.078 -10.383 -100.375 1 24.66 400 LEU B CA 1
ATOM 6252 C C . LEU B 1 400 ? 24.25 -11.898 -100.375 1 24.66 400 LEU B C 1
ATOM 6254 O O . LEU B 1 400 ? 23.547 -12.609 -99.625 1 24.66 400 LEU B O 1
ATOM 6258 N N . LEU B 1 401 ? 25.594 -12.828 -100.812 1 20.45 401 LEU B N 1
ATOM 6259 C CA . LEU B 1 401 ? 25.812 -14.234 -101.125 1 20.45 401 LEU B CA 1
ATOM 6260 C C . LEU B 1 401 ? 25.797 -15.078 -99.875 1 20.45 401 LEU B C 1
ATOM 6262 O O . LEU B 1 401 ? 25.156 -16.125 -99.812 1 20.45 401 LEU B O 1
ATOM 6266 N N . PRO B 1 402 ? 26.047 -16.078 -98.812 1 21.64 402 PRO B N 1
ATOM 6267 C CA . PRO B 1 402 ? 27.406 -15.586 -98.688 1 21.64 402 PRO B CA 1
ATOM 6268 C C . PRO B 1 402 ? 28.188 -15.547 -100 1 21.64 402 PRO B C 1
ATOM 6270 O O . PRO B 1 402 ? 27.938 -16.359 -100.875 1 21.64 402 PRO B O 1
#

InterPro domains:
  IPR000483 Cysteine-rich flanking region, C-terminal [SM00082] (243-288)
  IPR001611 Leucine-rich repeat [PF13855] (102-162)
  IPR001611 Leucine-rich repeat [PF13855] (176-216)
  IPR001611 Leucine-rich repeat [PS51450] (102-123)
  IPR001611 Leucine-rich repeat [PS51450] (126-147)
  IPR003591 Leucine-rich repeat, typical subtype [SM00369] (76-99)
  IPR003591 Leucine-rich repeat, typical subtype [SM00369] (100-123)
  IPR003591 Leucine-rich repeat, typical subtype [SM00369] (124-147)
  IPR003591 Leucine-rich repeat, typical subtype [SM00369] (149-172)
  IPR003591 Leucine-rich repeat, typical subtype [SM00369] (173-196)
  IPR003591 Leucine-rich repeat, typical subtype [SM00369] (197-221)
  IPR003598 Immunoglobulin subtype 2 [SM00408] (302-367)
  IPR003599 Immunoglobulin domain subtype [SM00409] (296-378)
  IPR007110 Immunoglobulin-like domain [PS50835] (290-374)
  IPR013098 Immunoglobulin I-set [PF07679] (292-377)
  IPR013783 Immunoglobulin-like fold [G3DSA:2.60.40.10] (286-378)
  IPR032675 Leucine-rich repeat domain superfamily [G3DSA:3.80.10.10] (19-169)
  IPR032675 Leucine-rich repeat domain superfamily [G3DSA:3.80.10.10] (170-285)
  IPR036179 Immunoglobulin-like domain superfamily [SSF48726] (288-382)
  IPR050467 Leucine-rich repeat and fibronectin type-III domain-containing [PTHR45842] (9-384)

Secondary structure (DSSP, 8-state):
-------------------S---TT-EEEEETTEEEEE-TTS--SS--TT--TTEEEEE--SS---EE-GGGGTT-TT--EEE--SS---EE-TTTTTT-TT--EEE--SS---EE-TTTTTT-TT--EEE--SS---EE-TTTTGGGTTT--EEE--SS--S---HHHHHT-TT--EEE--SS------TTTTTT-TT--EEE--SS--S-----HHHHHHHTTTT--STT----EEE-TTS-EE-SGGGHHHHHH--TT---BEEESGGGTT-BGGGS-GGG---EEEEEEEE--EEEEETTS-EEE-EEEEEESPPEEEEE-TTS-BPPP-SSEEE-TTS-EEESS--GGG-EEEEEEEEETTEEEEEEEEEEEEPP---------------PPP----/-------------------S---TT-EEEEETTEEEEE-TTS--SS--S---TTEEEEE--SS---EE-GGGGTT-TT--EEE--SS---EE-TTTTTT-TT--EEE--SS---EE-TTTTTT-TT--EEE--SS---EE-TTTTGGGTTT--EEE--SS--S---HHHHHT-TT--EEE--SS------TTTTTT-TT--EEE--SS--S-----HHHHHHHTTTT--STT----EEE-TTS-EE-SGGGHHHHHH--TT---BEEESGGGTT-BGGGS-GGG---EEEEEEEE--EEEEETTS-EEE-EEEEEESPPEEEEE-TTS-BPPP-SSEEE-TTS-EEESS--GGG-EEEEEEEEETTEEEEEEEEEEEE------------------------

Nearest PDB structures (foldseek):
  5xnp-assembly1_B  TM=9.360E-01  e=2.625E-41  Homo sapiens
  5xwu-assembly1_D  TM=9.552E-01  e=1.564E-37  Mus musculus
  6tl8-assembly2_C  TM=9.786E-01  e=3.036E-29  Homo sapiens
  6tl8-assembly1_A  TM=9.711E-01  e=9.736E-29  Homo sapiens
  5xws-assembly1_A-2  TM=9.423E-01  e=4.834E-28  Homo sapiens

Sequence (804 aa):
MERLLLVQLLMVGSTLAQVESCPFHCVCQNLSDSLSTLCANKGLLFIPANIDRRTVELRLADNFIRAVEAPDFLNMTGLVDLTLSRNTIDTLRPFAFGDLESLRSLHLDSNRLTEIRGEALRGMLNLQHLILSNNQLVNISGAAFDDFLATLEDLDLSYNNLRSVPWEGIQGMFCLHTLNLDHNLIDFIMEGTFDELYKLSRLDMTSNRLSTLPPDPLFARSQIGAISPTPYTATIVLSFGGNPLHCNCELLWLRRLAREDDMETCASPQHVAGRYFWSVPEEDFTCEPPLITRHTHKLWVLEGQRATLRCKALGDPEPVIHWVSPDDKIIANSSRAVSFRNGTLDLLVTTIRDDGAYTCIAINAAGESTATVDLKIIPLPHRGNGSITQSTAYPKAPALLPMERLLLVQLLMVGSTLAQVESCPFHCVCQNLSDSLSTLCANKGLLFIPANIDRRTVELRLADNFIRAVEAPDFLNMTGLVDLTLSRNTIDTLRPFAFGDLESLRSLHLDSNRLTEIRGEALRGMLNLQHLILSNNQLVNISGAAFDDFLATLEDLDLSYNNLRSVPWEGIQGMFCLHTLNLDHNLIDFIMEGTFDELYKLSRLDMTSNRLSTLPPDPLFARSQIGAISPTPYTATIVLSFGGNPLHCNCELLWLRRLAREDDMETCASPQHVAGRYFWSVPEEDFTCEPPLITRHTHKLWVLEGQRATLRCKALGDPEPVIHWVSPDDKIIANSSRAVSFRNGTLDLLVTTIRDDGAYTCIAINAAGESTATVDLKIIPLPHRGNGSITQSTAYPKAPALLP

pLDDT: mean 86.28, std 19.97, range [20.45, 98.88]

Solvent-accessible surface area (backbone atoms only — not comparable to full-atom values): 41598 Å² total; per-residue (Å²): 144,81,84,79,74,78,80,74,77,78,73,74,72,73,71,70,74,71,78,86,44,66,44,90,79,40,50,72,45,74,54,97,88,36,34,31,36,42,37,52,62,60,39,36,61,57,76,67,87,50,59,47,48,72,32,25,33,40,35,47,24,47,29,30,28,36,65,44,40,36,79,69,41,59,72,20,44,58,22,29,37,41,33,47,26,40,29,45,31,49,43,67,35,69,33,22,38,45,40,24,43,48,20,30,34,42,34,50,23,39,30,45,30,42,59,43,50,47,44,29,53,30,37,26,53,44,24,25,35,44,32,47,24,40,29,46,28,46,44,52,37,66,50,29,54,66,52,22,28,73,40,24,27,35,41,32,52,23,40,29,48,26,46,55,68,43,49,74,48,56,36,52,21,47,43,23,29,36,40,33,50,20,40,28,46,30,48,70,70,64,76,59,39,51,64,61,32,79,50,42,36,34,41,32,44,25,33,28,46,26,38,68,62,65,80,41,65,53,59,57,57,46,59,38,64,74,68,60,80,66,91,73,74,71,75,45,47,76,39,56,25,37,18,53,24,44,52,20,45,74,42,41,68,56,40,71,56,43,45,92,82,55,46,35,31,21,54,24,51,78,94,50,39,74,35,42,40,62,76,50,59,75,83,66,31,52,50,38,47,29,41,75,77,46,62,47,52,71,47,80,39,51,50,56,39,67,41,79,45,44,40,38,63,46,38,35,56,74,42,49,56,44,45,27,39,67,83,72,37,75,62,60,73,54,97,46,31,45,70,41,90,79,25,35,34,36,29,56,56,36,46,75,82,65,43,37,50,31,34,42,36,29,36,38,94,55,32,66,31,75,50,64,26,39,37,41,54,41,74,68,79,68,78,69,82,69,76,78,75,77,80,82,82,75,86,81,85,77,86,64,80,132,143,80,83,79,76,77,78,73,77,77,76,75,72,75,72,70,74,72,80,88,43,65,44,89,80,40,48,72,44,74,54,97,88,36,34,31,37,42,38,51,62,60,40,36,60,58,75,68,86,51,59,47,50,72,31,25,33,41,35,48,24,47,28,30,29,37,64,44,40,37,79,69,42,59,74,20,44,58,23,30,36,40,33,48,26,40,29,47,30,50,44,67,35,69,34,22,38,43,41,24,42,47,20,30,34,41,32,51,22,38,28,45,30,41,61,43,50,44,45,30,52,30,38,25,53,44,25,25,34,44,34,47,24,40,30,47,28,46,43,51,38,67,49,30,52,66,52,22,28,76,42,25,26,34,42,31,51,23,41,29,48,25,46,54,70,44,49,74,49,55,36,52,21,46,43,23,31,35,41,33,49,20,40,27,45,30,48,70,69,66,75,60,39,51,62,60,33,80,49,44,36,34,40,32,44,25,33,28,46,26,38,70,61,65,80,42,66,53,58,56,56,46,57,35,64,73,66,64,79,65,90,74,74,72,74,46,47,76,38,57,25,38,18,52,24,45,52,20,44,74,40,41,68,55,40,71,54,44,46,91,82,55,46,34,31,20,54,23,53,79,94,50,39,75,35,42,40,64,74,51,58,75,84,67,30,51,51,40,47,29,42,74,78,47,61,47,53,72,45,79,40,50,50,56,38,66,43,78,44,46,39,38,61,47,38,36,56,73,41,48,58,44,45,28,40,66,84,72,38,75,62,62,74,52,98,45,30,44,70,42,88,77,25,36,34,36,31,55,56,36,45,76,83,65,43,36,51,31,34,39,37,28,36,38,96,56,32,64,30,75,49,63,25,38,36,42,52,42,74,68,79,65,77,68,81,67,72,78,74,76,80,76,82,77,82,82,87,81,84,87,76,130

Organism: Pseudonaja textilis (NCBI:txid8673)

Radius of gyration: 39.75 Å; Cα contacts (8 Å, |Δi|>4): 1972; chains: 2; bounding box: 103×146×159 Å

Foldseek 3Di:
DDCPPPPPPPPPPPPPVPQPFADPQWDWDQDPNAIAIGNAQRQDQDQDQGHDLSHQHYAHEHYAHAEAALSSNPNNCNHAYYAHYQYAHQYQDFCSVQNPQNYAEYHPAQYAHAEQDLRRQHRPQQYAYYAHEHYAHAYYDLNNCVNHLAHYAYDAHYHYAYQDDNLVSQLSNQNHAEYHHDNYAHADHDPASCANNQNHQEYEHEQYAHQADADYVVLVLLLVPPDPPPPDRHNRHYAHANYQYAQALRCLSVLSNDDDPHRHAHCDDPVRHPHHSVPDDSVVRHKFWKDWDDWAAEDEEEAFAKDKTAIAIDIVVFWFKWKAAQVRHTDDDDPQWDADRRGMIMGHGHDQVRFAKMKIWTDDPNGIDIDIHGYHYDYDPPPPPPPPPPPPDDDDDDPPDD/DDCPPPPPPPPPPPPPVPQPFADPQWDWDQDPNAIAIGNAQRQDQDQDQGHDLSHQHYAHYHYAHAEAALSSNPNNCNHAYYAHYQYAHQYQDFCSVQNPQNYAEYHPAQYAHAEQDLRRQHRPQQYAYYAHEHYAHAYYDLNRCVNHLAHYAYDAHYHYAYQDDNLVSQLSNQNHAEDHHDNYAHADHDPASCANNQNHQEYEHEQYAHQAYADYVVLVLLLVPPDDPDPDRHNRHYAHANYQYAQALRCLSVLSNDDDPHRHAHCDDPVRHPHHSPPDDSVVRHKFWKDWDDWAAEDEDEAFAKDKTATAIDIVVFWFKWKAAQVRHTDDDDPQWDADRRGMIMGHGDDQVRFAKMKIWTDDPNGIDIDIHGYHYDYDPDPPPPPPPPPPDDDDDDDDDD